Protein AF-A0A433ULB0-F1 (afdb_monomer_lite)

pLDDT: mean 79.52, std 13.43, range [26.25, 95.75]

Radius of gyration: 86.9 Å; chains: 1; bounding box: 151×150×235 Å

Secondary structure (DSSP, 8-state):
-----TTTTTEEEE-HHHHHHHHHHT-SS-EEEEEETTT--EESS--SS--SS-EEEEEE---TT-PPPPEEEEEEEEETTTTEEEEEEEEEEEE----TT-HHHHHHHHH--SS-HHHHHHHHHHHHHHHHHTT-HHHHHHTHHHHHHHHHHHHHHHIIIIIS-EEEEEEEE---GGGTTSS--SSS--SEEEEEEEEEEEEETTTTEEEEEEEEEEEEE-GGGHHHHHHHH--TTS-HHHHHHHHHHHHHHHHHTT-HHHHHHTHHHHHHHHHHHHHHHHHHHH-EEEEEEEEESPPPPPEEEEEEEEEEEETTEEEEEEEEEEEEEEES-HHHHHHTTTTS-HHHHHHHHHHHHHHHHHHH--HHHHHHSIIIIIHHHHHHHHHHHHGGGTEEEEEEEEE-HHHHHSPPPPSSEEEEEEEEE--BT-SSPEEEEEEEEEEES-HHHHHHTT---HHHHHHHHHHHHHHHHHHTSBHHHHHH--HHHHHHHHHHHHHHHHHTTEEEEEEEEEEE-GGGGGGS-EEEEEEEEEEE-SSTT-EEEEEEEEEEEES--GGGGGGTTS-HHHHHHHHHHHHHHHHHHHHTTS-HHHHHH-SS--SSSSSPPHHHHHHHHHHHHHHHHT-EEEEEEEEEEPP-HHHHHHHHHHH-EEEEEEEE--TT--PPEEEEEEEEEEEEPTT-HHHHHHHHHHHHHHHHHHHHHHHHHHHHHHHHHHTS-TTTTHHHHHHHHHHHHHHHHHHSSHHHHHHHHHHHHHHHHTTS-TTTSS-S-HHHHHHHHHHHHHHHHHHHHHHH-EEEEEEEEEEPPPHHHHHHHHHHHHHHHHHHHHHHHHHHHHHHHHHHHHHHHHHHHHHHHHHHHHHHHHHHHHHT-TT--HHHHHHHHHHHHHHHHHHHS---HHHHTTSSS--------SSHHHHHHHTTPPPPGGGS--

Foldseek 3Di:
DPPPPQCCQAKDWDDPVVLVVCVVPVDPFWDKWKAFLPPLATDPDDDPDDDDDGIIIMTGTQDQVDKGDWDKAWAWQADPVVGDIWIKIKTKIKHAHNDPVPLVSLQSSQQRDPPGSVVSLSVQLNVQLCVLCVVPSVVCVVVVVVCVVVSQVSSQVCCCPRNNMGMDIDMDIDPDPVVPVDDDDPDDDDLKDWDWFLWAWQADPVVRWIFIKTKTKIKHADPVLVVLLCVQQDDPDDDSVVSLSVVLNVLLCVVCPPVSVVCLVPVVPCVVVSQVSSQVCCCVRRRMGMDMDMDTPDDDDKAWDDWDWDWADAQADPDTFIKTKTWIKDQQDRSLLNRCPVPCDNVNLVVVLNVQLRVCRNNPNDPLCVLPVVQHPSQVVSQVSVQVVCVSSRIHIPHMDMDTPVSVVQPFPDQKDWEWDWAFEDAPLADGTWIKIKIWIKGFQARVLLVVVVVDPPHVLVHVQLNVQLHVLRHHHHPQVCLQDCVVVQVSSVVSVQVVQVNNRMGTPDMDIDIPAQCNCQQPKDKQWDAQDWEAALDRPDIWTKIKIWIWHANGAVLVSVVSNDGPVVVSVVLNVQLNVQLNVLRSHDDPCLVPVPQCHDPDPVDDHVQVVSFVSSQVSCCVRGVIDTPDMGMDTDDDPLNVLQVLQQPDKDKAKAFAAAPVGDDTKIKIWIKGFPGFAPPLVVLQVVVVVVLCVVCVVLVVVLVVLVVVLVVVVVVPCCPVCVVVNVVSVVVNVVSCCVSSCSVVLRVQLRCQLRVLRNHDHPVLSADDDPVSVVVSVVVSQVSSQVSCCVNNSTGMDMDDIDMDHDPVRVVVVVVVVVVVVVVVVVVVVVVVVVVVVVVVVVVVLVVVLVVLVVVLVVLVVVLVVQVPDPPHDPVVNVVSVVVNVVSVVCNVDSPPVVVPVVPPPDDPDDDDDDPNVVNCVSSVHDDDPPPPPD

Structure (mmCIF, N/CA/C/O backbone):
data_AF-A0A433ULB0-F1
#
_entry.id   AF-A0A433ULB0-F1
#
loop_
_atom_site.group_PDB
_atom_site.id
_atom_site.type_symbol
_atom_site.label_atom_id
_atom_site.label_alt_id
_atom_site.label_comp_id
_atom_site.label_asym_id
_atom_site.label_entity_id
_atom_site.label_seq_id
_atom_site.pdbx_PDB_ins_code
_atom_site.Cartn_x
_atom_site.Cartn_y
_atom_site.Cartn_z
_atom_site.occupancy
_atom_site.B_iso_or_equiv
_atom_site.auth_seq_id
_atom_site.auth_comp_id
_atom_site.auth_asym_id
_atom_site.auth_atom_id
_atom_site.pdbx_PDB_model_num
ATOM 1 N N . MET A 1 1 ? 82.563 38.859 -70.809 1.00 31.55 1 MET A N 1
ATOM 2 C CA . MET A 1 1 ? 83.277 37.624 -71.188 1.00 31.55 1 MET A CA 1
ATOM 3 C C . MET A 1 1 ? 83.663 37.774 -72.640 1.00 31.55 1 MET A C 1
ATOM 5 O O . MET A 1 1 ? 82.781 38.014 -73.454 1.00 31.55 1 MET A O 1
ATOM 9 N N . SER A 1 2 ? 84.963 37.789 -72.922 1.00 32.31 2 SER A N 1
ATOM 10 C CA . SER A 1 2 ? 85.508 37.815 -74.280 1.00 32.31 2 SER A CA 1
ATOM 11 C C . SER A 1 2 ? 84.821 36.727 -75.097 1.00 32.31 2 SER A C 1
ATOM 13 O O . SER A 1 2 ? 84.863 35.569 -74.693 1.00 32.31 2 SER A O 1
ATOM 15 N N . GLN A 1 3 ? 84.136 37.103 -76.182 1.00 43.03 3 GLN A N 1
ATOM 16 C CA . GLN A 1 3 ? 83.657 36.136 -77.165 1.00 43.03 3 GLN A CA 1
ATOM 17 C C . GLN A 1 3 ? 84.892 35.388 -77.664 1.00 43.03 3 GLN A C 1
ATOM 19 O O . GLN A 1 3 ? 85.691 35.945 -78.412 1.00 43.03 3 GLN A O 1
ATOM 24 N N . GLU A 1 4 ? 85.099 34.169 -77.169 1.00 51.91 4 GLU A N 1
ATOM 25 C CA . GLU A 1 4 ? 86.073 33.253 -77.742 1.00 51.91 4 GLU A CA 1
ATOM 26 C C . GLU A 1 4 ? 85.688 33.086 -79.212 1.00 51.91 4 GLU A C 1
ATOM 28 O O . GLU A 1 4 ? 84.599 32.613 -79.550 1.00 51.91 4 GLU A O 1
ATOM 33 N N . ASN A 1 5 ? 86.544 33.611 -80.089 1.00 69.38 5 ASN A N 1
ATOM 34 C CA . ASN A 1 5 ? 86.376 33.534 -81.531 1.00 69.38 5 ASN A CA 1
ATOM 35 C C . ASN A 1 5 ? 86.456 32.060 -81.915 1.00 69.38 5 ASN A C 1
ATOM 37 O O . ASN A 1 5 ? 87.540 31.502 -82.027 1.00 69.38 5 ASN A O 1
ATOM 41 N N . PHE A 1 6 ? 85.308 31.404 -82.057 1.00 82.00 6 PHE A N 1
ATOM 42 C CA . PHE A 1 6 ? 85.270 29.950 -82.190 1.00 82.00 6 PHE A CA 1
ATOM 43 C C . PHE A 1 6 ? 86.045 29.454 -83.425 1.00 82.00 6 PHE A C 1
ATOM 45 O O . PHE A 1 6 ? 86.633 28.381 -83.387 1.00 82.00 6 PHE A O 1
ATOM 52 N N . LEU A 1 7 ? 86.100 30.248 -84.505 1.00 84.06 7 LEU A N 1
ATOM 53 C CA . LEU A 1 7 ? 86.873 29.920 -85.707 1.00 84.06 7 LEU A CA 1
ATOM 54 C C . LEU A 1 7 ? 88.348 30.302 -85.612 1.00 84.06 7 LEU A C 1
ATOM 56 O O . LEU A 1 7 ? 89.054 30.093 -86.589 1.00 84.06 7 LEU A O 1
ATOM 60 N N . TYR A 1 8 ? 88.836 30.841 -84.495 1.00 84.25 8 TYR A N 1
ATOM 61 C CA . TYR A 1 8 ? 90.180 31.418 -84.402 1.00 84.25 8 TYR A CA 1
ATOM 62 C C . TYR A 1 8 ? 91.298 30.460 -84.841 1.00 84.25 8 TYR A C 1
ATOM 64 O O . TYR A 1 8 ? 92.247 30.886 -85.503 1.00 84.25 8 TYR A O 1
ATOM 72 N N . ASP A 1 9 ? 91.160 29.170 -84.532 1.00 83.50 9 ASP A N 1
ATOM 73 C CA . ASP A 1 9 ? 92.136 28.142 -84.909 1.00 83.50 9 ASP A CA 1
ATOM 74 C C . ASP A 1 9 ? 92.021 27.703 -86.379 1.00 83.50 9 ASP A C 1
ATOM 76 O O . ASP A 1 9 ? 92.956 27.130 -86.935 1.00 83.50 9 ASP A O 1
ATOM 80 N N . VAL A 1 10 ? 90.905 28.021 -87.042 1.00 85.69 10 VAL A N 1
ATOM 81 C CA . VAL A 1 10 ? 90.624 27.691 -88.449 1.00 85.69 10 VAL A CA 1
ATOM 82 C C . VAL A 1 10 ? 90.902 28.881 -89.363 1.00 85.69 10 VAL A C 1
ATOM 84 O O . VAL A 1 10 ? 91.588 28.738 -90.371 1.00 85.69 10 VAL A O 1
ATOM 87 N N . ILE A 1 11 ? 90.390 30.063 -89.024 1.00 89.62 11 ILE A N 1
ATOM 88 C CA . ILE A 1 11 ? 90.646 31.330 -89.700 1.00 89.62 11 ILE A CA 1
ATOM 89 C C . ILE A 1 11 ? 90.684 32.456 -88.671 1.00 89.62 11 ILE A C 1
ATOM 91 O O . ILE A 1 11 ? 89.729 32.694 -87.935 1.00 89.62 11 ILE A O 1
ATOM 95 N N . ARG A 1 12 ? 91.767 33.228 -88.683 1.00 87.62 12 ARG A N 1
ATOM 96 C CA . ARG A 1 12 ? 91.866 34.442 -87.872 1.00 87.62 12 ARG A CA 1
ATOM 97 C C . ARG A 1 12 ? 92.405 35.603 -88.673 1.00 87.62 12 ARG A C 1
ATOM 99 O O . ARG A 1 12 ? 93.320 35.462 -89.485 1.00 87.62 12 ARG A O 1
ATOM 106 N N . LYS A 1 13 ? 91.825 36.768 -88.422 1.00 87.81 13 LYS A N 1
ATOM 107 C CA . LYS A 1 13 ? 92.306 38.040 -88.948 1.00 87.81 13 LYS A CA 1
ATOM 108 C C . LYS A 1 13 ? 93.541 38.459 -88.159 1.00 87.81 13 LYS A C 1
ATOM 110 O O . LYS A 1 13 ? 93.509 38.437 -86.933 1.00 87.81 13 LYS A O 1
ATOM 115 N N . VAL A 1 14 ? 94.602 38.844 -88.854 1.00 87.06 14 VAL A N 1
ATOM 116 C CA . VAL A 1 14 ? 95.868 39.255 -88.239 1.00 87.06 14 VAL A CA 1
ATOM 117 C C . VAL A 1 14 ? 96.330 40.603 -88.759 1.00 87.06 14 VAL A C 1
ATOM 119 O O . VAL A 1 14 ? 95.909 41.070 -89.822 1.00 87.06 14 VAL A O 1
ATOM 122 N N . GLU A 1 15 ? 97.220 41.243 -88.009 1.00 87.00 15 GLU A N 1
ATOM 123 C CA . GLU A 1 15 ? 97.884 42.449 -88.482 1.00 87.00 15 GLU A CA 1
ATOM 124 C C . GLU A 1 15 ? 98.910 42.122 -89.575 1.00 87.00 15 GLU A C 1
ATOM 126 O O . GLU A 1 15 ? 99.481 41.029 -89.633 1.00 87.00 15 GLU A O 1
ATOM 131 N N . ARG A 1 16 ? 99.199 43.104 -90.440 1.00 83.62 16 ARG A N 1
ATOM 132 C CA . ARG A 1 16 ? 100.168 42.954 -91.540 1.00 83.62 16 ARG A CA 1
ATOM 133 C C . ARG A 1 16 ? 101.535 42.464 -91.047 1.00 83.62 16 ARG A C 1
ATOM 135 O O . ARG A 1 16 ? 102.182 41.691 -91.746 1.00 83.62 16 ARG A O 1
ATOM 142 N N . ALA A 1 17 ? 101.974 42.903 -89.864 1.00 82.19 17 ALA A N 1
ATOM 143 C CA . ALA A 1 17 ? 103.251 42.495 -89.282 1.00 82.19 17 ALA A CA 1
ATOM 144 C C . ALA A 1 17 ? 103.308 40.980 -89.006 1.00 82.19 17 ALA A C 1
ATOM 146 O O . ALA A 1 17 ? 104.273 40.326 -89.405 1.00 82.19 17 ALA A O 1
ATOM 147 N N . GLU A 1 18 ? 102.252 40.407 -88.416 1.00 84.62 18 GLU A N 1
ATOM 148 C CA . GLU A 1 18 ? 102.146 38.961 -88.162 1.00 84.62 18 GLU A CA 1
ATOM 149 C C . GLU A 1 18 ? 102.037 38.173 -89.477 1.00 84.62 18 GLU A C 1
ATOM 151 O O . GLU A 1 18 ? 102.710 37.156 -89.656 1.00 84.62 18 GLU A O 1
ATOM 156 N N . ALA A 1 19 ? 101.263 38.681 -90.441 1.00 83.31 19 ALA A N 1
ATOM 157 C CA . ALA A 1 19 ? 101.131 38.081 -91.767 1.00 83.31 19 ALA A CA 1
ATOM 158 C C . ALA A 1 19 ? 102.479 37.996 -92.511 1.00 83.31 19 ALA A C 1
ATOM 160 O O . ALA A 1 19 ? 102.813 36.962 -93.090 1.00 83.31 19 ALA A O 1
ATOM 161 N N . VAL A 1 20 ? 103.286 39.063 -92.466 1.00 81.50 20 VAL A N 1
ATOM 162 C CA . VAL A 1 20 ? 104.624 39.098 -93.082 1.00 81.50 20 VAL A CA 1
ATOM 163 C C . VAL A 1 20 ? 105.597 38.164 -92.359 1.00 81.50 20 VAL A C 1
ATOM 165 O O . VAL A 1 20 ? 106.386 37.488 -93.021 1.00 81.50 20 VAL A O 1
ATOM 168 N N . ALA A 1 21 ? 105.541 38.095 -91.024 1.00 80.19 21 ALA A N 1
ATOM 169 C CA . ALA A 1 21 ? 106.381 37.191 -90.240 1.00 80.19 21 ALA A CA 1
ATOM 170 C C . ALA A 1 21 ? 106.087 35.716 -90.565 1.00 80.19 21 ALA A C 1
ATOM 172 O O . ALA A 1 21 ? 107.013 34.943 -90.816 1.00 80.19 21 ALA A O 1
ATOM 173 N N . ARG A 1 22 ? 104.805 35.332 -90.654 1.00 80.44 22 ARG A N 1
ATOM 174 C CA . ARG A 1 22 ? 104.422 33.966 -91.041 1.00 80.44 22 ARG A CA 1
ATOM 175 C C . ARG A 1 22 ? 104.774 33.623 -92.486 1.00 80.44 22 ARG A C 1
ATOM 177 O O . ARG A 1 22 ? 105.243 32.516 -92.729 1.00 80.44 22 ARG A O 1
ATOM 184 N N . ALA A 1 23 ? 104.599 34.554 -93.425 1.00 77.25 23 ALA A N 1
ATOM 185 C CA . ALA A 1 23 ? 104.906 34.315 -94.837 1.00 77.25 23 ALA A CA 1
ATOM 186 C C . ALA A 1 23 ? 106.409 34.095 -95.109 1.00 77.25 23 ALA A C 1
ATOM 188 O O . ALA A 1 23 ? 106.756 33.411 -96.066 1.00 77.25 23 ALA A O 1
ATOM 189 N N . LYS A 1 24 ? 107.308 34.649 -94.280 1.00 75.25 24 LYS A N 1
ATOM 190 C CA . LYS A 1 24 ? 108.765 34.448 -94.412 1.00 75.25 24 LYS A CA 1
ATOM 191 C C . LYS A 1 24 ? 109.255 33.104 -93.869 1.00 75.25 24 LYS A C 1
ATOM 193 O O . LYS A 1 24 ? 110.226 32.568 -94.388 1.00 75.25 24 LYS A O 1
ATOM 198 N N . ASN A 1 25 ? 108.599 32.577 -92.838 1.00 68.56 25 ASN A N 1
ATOM 199 C CA . ASN A 1 25 ? 109.085 31.427 -92.074 1.00 68.56 25 ASN A CA 1
ATOM 200 C C . ASN A 1 25 ? 108.531 30.070 -92.552 1.00 68.56 25 ASN A C 1
ATOM 202 O O . ASN A 1 25 ? 108.875 29.057 -91.953 1.00 68.56 25 ASN A O 1
ATOM 206 N N . ASN A 1 26 ? 107.701 30.035 -93.608 1.00 62.22 26 ASN A N 1
ATOM 207 C CA . ASN A 1 26 ? 107.136 28.807 -94.201 1.00 62.22 26 ASN A CA 1
ATOM 208 C C . ASN A 1 26 ? 106.636 27.793 -93.149 1.00 62.22 26 ASN A C 1
ATOM 210 O O . ASN A 1 26 ? 106.987 26.614 -93.171 1.00 62.22 26 ASN A O 1
ATOM 214 N N . TYR A 1 27 ? 105.819 28.262 -92.201 1.00 65.56 27 TYR A N 1
ATOM 215 C CA . TYR A 1 27 ? 105.213 27.384 -91.201 1.00 65.56 27 TYR A CA 1
ATOM 216 C C . TYR A 1 27 ? 104.316 26.338 -91.878 1.00 65.56 27 TYR A C 1
ATOM 218 O O . TYR A 1 27 ? 103.505 26.675 -92.738 1.00 65.56 27 TYR A O 1
ATOM 226 N N . SER A 1 28 ? 104.447 25.073 -91.469 1.00 60.88 28 SER A N 1
ATOM 227 C CA . SER A 1 28 ? 103.665 23.950 -92.007 1.00 60.88 28 SER A CA 1
ATOM 228 C C . SER A 1 28 ? 102.175 24.018 -91.649 1.00 60.88 28 SER A C 1
ATOM 230 O O . SER A 1 28 ? 101.358 23.432 -92.355 1.00 60.88 28 SER A O 1
ATOM 232 N N . THR A 1 29 ? 101.823 24.761 -90.596 1.00 67.62 29 THR A N 1
ATOM 233 C CA . THR A 1 29 ? 100.467 24.889 -90.047 1.00 67.62 29 THR A CA 1
ATOM 234 C C . THR A 1 29 ? 99.900 26.294 -90.307 1.00 67.62 29 THR A C 1
ATOM 236 O O . THR A 1 29 ? 100.063 27.228 -89.511 1.00 67.62 29 THR A O 1
ATOM 239 N N . GLY A 1 30 ? 99.228 26.446 -91.446 1.00 79.38 30 GLY A N 1
ATOM 240 C CA . GLY A 1 30 ? 98.409 27.601 -91.815 1.00 79.38 30 GLY A CA 1
ATOM 241 C C . GLY A 1 30 ? 99.005 28.539 -92.873 1.00 79.38 30 GLY A C 1
ATOM 242 O O . GLY A 1 30 ? 100.148 28.986 -92.772 1.00 79.38 30 GLY A O 1
ATOM 243 N N . LYS A 1 31 ? 98.185 28.888 -93.872 1.00 86.50 31 LYS A N 1
ATOM 244 C CA . LYS A 1 31 ? 98.513 29.754 -95.014 1.00 86.50 31 LYS A CA 1
ATOM 245 C C . LYS A 1 31 ? 98.066 31.192 -94.749 1.00 86.50 31 LYS A C 1
ATOM 247 O O . LYS A 1 31 ? 96.950 31.440 -94.294 1.00 86.50 31 LYS A O 1
ATOM 252 N N . VAL A 1 32 ? 98.937 32.151 -95.061 1.00 87.25 32 VAL A N 1
ATOM 253 C CA . VAL A 1 32 ? 98.585 33.576 -95.044 1.00 87.25 32 VAL A CA 1
ATOM 254 C C . VAL A 1 32 ? 97.833 33.907 -96.327 1.00 87.25 32 VAL A C 1
ATOM 256 O O . VAL A 1 32 ? 98.364 33.718 -97.421 1.00 87.25 32 VAL A O 1
ATOM 259 N N . VAL A 1 33 ? 96.613 34.419 -96.193 1.00 88.25 33 VAL A N 1
ATOM 260 C CA . VAL A 1 33 ? 95.767 34.840 -97.309 1.00 88.25 33 VAL A CA 1
ATOM 261 C C . VAL A 1 33 ? 95.489 36.332 -97.195 1.00 88.25 33 VAL A C 1
ATOM 263 O O . VAL A 1 33 ? 95.057 36.823 -96.153 1.00 88.25 33 VAL A O 1
ATOM 266 N N . VAL A 1 34 ? 95.748 37.063 -98.276 1.00 88.44 34 VAL A N 1
ATOM 267 C CA . VAL A 1 34 ? 95.472 38.498 -98.371 1.00 88.44 34 VAL A CA 1
ATOM 268 C C . VAL A 1 34 ? 94.184 38.679 -99.156 1.00 88.44 34 VAL A C 1
ATOM 270 O O . VAL A 1 34 ? 94.093 38.191 -100.279 1.00 88.44 34 VAL A O 1
ATOM 273 N N . VAL A 1 35 ? 93.210 39.378 -98.581 1.00 88.06 35 VAL A N 1
ATOM 274 C CA . VAL A 1 35 ? 91.920 39.669 -99.217 1.00 88.06 35 VAL A CA 1
ATOM 275 C C . VAL A 1 35 ? 91.768 41.178 -99.374 1.00 88.06 35 VAL A C 1
ATOM 277 O O . VAL A 1 35 ? 91.986 41.938 -98.427 1.00 88.06 35 VAL A O 1
ATOM 280 N N . ASP A 1 36 ? 91.393 41.624 -100.569 1.00 84.19 36 ASP A N 1
ATOM 281 C CA . ASP A 1 36 ? 90.994 43.011 -100.807 1.00 84.19 36 ASP A CA 1
ATOM 282 C C . ASP A 1 36 ? 89.579 43.238 -100.258 1.00 84.19 36 ASP A C 1
ATOM 284 O O . ASP A 1 36 ? 88.628 42.583 -100.680 1.00 84.19 36 ASP A O 1
ATOM 288 N N . LYS A 1 37 ? 89.423 44.177 -99.314 1.00 82.06 37 LYS A N 1
ATOM 289 C CA . LYS A 1 37 ? 88.143 44.407 -98.623 1.00 82.06 37 LYS A CA 1
ATOM 290 C C . LYS A 1 37 ? 87.000 44.771 -99.563 1.00 82.06 37 LYS A C 1
ATOM 292 O O . LYS A 1 37 ? 85.856 44.444 -99.263 1.00 82.06 37 LYS A O 1
ATOM 297 N N . ARG A 1 38 ? 87.298 45.489 -100.651 1.00 79.75 38 ARG A N 1
ATOM 298 C CA . ARG A 1 38 ? 86.295 46.053 -101.560 1.00 79.75 38 ARG A CA 1
ATOM 299 C C . ARG A 1 38 ? 85.830 45.022 -102.579 1.00 79.75 38 ARG A C 1
ATOM 301 O O . ARG A 1 38 ? 84.656 45.001 -102.926 1.00 79.75 38 ARG A O 1
ATOM 308 N N . THR A 1 39 ? 86.756 44.217 -103.089 1.00 79.94 39 THR A N 1
ATOM 309 C CA . THR A 1 39 ? 86.462 43.236 -104.146 1.00 79.94 39 THR A CA 1
ATOM 310 C C . THR A 1 39 ? 86.199 41.833 -103.603 1.00 79.94 39 THR A C 1
ATOM 312 O O . THR A 1 39 ? 85.556 41.038 -104.280 1.00 79.94 39 THR A O 1
ATOM 315 N N . GLY A 1 40 ? 86.678 41.519 -102.396 1.00 79.12 40 GLY A N 1
ATOM 316 C CA . GLY A 1 40 ? 86.658 40.169 -101.833 1.00 79.12 40 GLY A CA 1
ATOM 317 C C . GLY A 1 40 ? 87.618 39.199 -102.534 1.00 79.12 40 GLY A C 1
ATOM 318 O O . GLY A 1 40 ? 87.605 38.010 -102.231 1.00 79.12 40 GLY A O 1
ATOM 319 N N . GLU A 1 41 ? 88.442 39.672 -103.473 1.00 84.38 41 GLU A N 1
ATOM 320 C CA . GLU A 1 41 ? 89.391 38.834 -104.208 1.00 84.38 41 GLU A CA 1
ATOM 321 C C . GLU A 1 41 ? 90.684 38.607 -103.413 1.00 84.38 41 GLU A C 1
ATOM 323 O O . GLU A 1 41 ? 91.161 39.487 -102.685 1.00 84.38 41 GLU A O 1
ATOM 328 N N . THR A 1 42 ? 91.258 37.409 -103.557 1.00 85.94 42 THR A N 1
ATOM 329 C CA . THR A 1 42 ? 92.506 37.015 -102.896 1.00 85.94 42 THR A CA 1
ATOM 330 C C . THR A 1 42 ? 93.727 37.451 -103.705 1.00 85.94 42 THR A C 1
ATOM 332 O O . THR A 1 42 ? 93.730 37.421 -104.935 1.00 85.94 42 THR A O 1
ATOM 335 N N . GLN A 1 43 ? 94.801 37.851 -103.021 1.00 80.69 43 GLN A N 1
ATOM 336 C CA . GLN A 1 43 ? 96.078 38.203 -103.647 1.00 80.69 43 GLN A CA 1
ATOM 337 C C . GLN A 1 43 ? 97.157 37.171 -103.308 1.00 80.69 43 GLN A C 1
ATOM 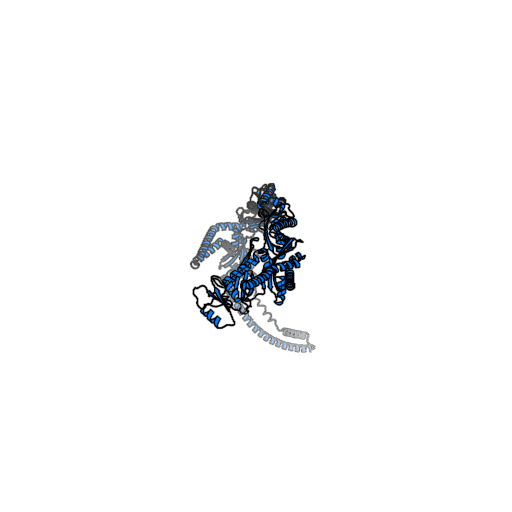339 O O . GLN A 1 43 ? 97.342 36.800 -102.150 1.00 80.69 43 GLN A O 1
ATOM 344 N N . ALA A 1 44 ? 97.920 36.748 -104.320 1.00 71.38 44 ALA A N 1
ATOM 345 C CA . ALA A 1 44 ? 98.924 35.689 -104.188 1.00 71.38 44 ALA A CA 1
ATOM 346 C C . ALA A 1 44 ? 100.185 36.095 -103.394 1.00 71.38 44 ALA A C 1
ATOM 348 O O . ALA A 1 44 ? 100.964 35.230 -102.999 1.00 71.38 44 ALA A O 1
ATOM 349 N N . LYS A 1 45 ? 100.435 37.398 -103.188 1.00 74.50 45 LYS A N 1
ATOM 350 C CA . LYS A 1 45 ? 101.616 37.916 -102.472 1.00 74.50 45 LYS A CA 1
ATOM 351 C C . LYS A 1 45 ? 101.256 39.138 -101.627 1.00 74.50 45 LYS A C 1
ATOM 353 O O . LYS A 1 45 ? 100.447 39.959 -102.043 1.00 74.50 45 LYS A O 1
ATOM 358 N N . ILE A 1 46 ? 101.908 39.283 -100.470 1.00 78.56 46 ILE A N 1
ATOM 359 C CA . ILE A 1 46 ? 101.787 40.471 -99.611 1.00 78.56 46 ILE A CA 1
ATOM 360 C C . ILE A 1 46 ? 102.507 41.655 -100.292 1.00 78.56 46 ILE A C 1
ATOM 362 O O . ILE A 1 46 ? 103.711 41.546 -100.539 1.00 78.56 46 ILE A O 1
ATOM 366 N N . PRO A 1 47 ? 101.839 42.790 -100.575 1.00 73.25 47 PRO A N 1
ATOM 367 C CA . PRO A 1 47 ? 102.475 43.938 -101.228 1.00 73.25 47 PRO A CA 1
ATOM 368 C C . PRO A 1 47 ? 103.570 44.580 -100.361 1.00 73.25 47 PRO A C 1
ATOM 370 O O . PRO A 1 47 ? 103.382 44.795 -99.158 1.00 73.25 47 PRO A O 1
ATOM 373 N N . THR A 1 48 ? 104.707 44.939 -100.968 1.00 66.62 48 THR A N 1
ATOM 374 C CA . THR A 1 48 ? 105.880 45.510 -100.274 1.00 66.62 48 THR A CA 1
ATOM 375 C C . THR A 1 48 ? 105.630 46.937 -99.764 1.00 66.62 48 THR A C 1
ATOM 377 O O . THR A 1 48 ? 106.143 47.315 -98.713 1.00 66.62 48 THR A O 1
ATOM 380 N N . ILE A 1 49 ? 104.771 47.715 -100.434 1.00 59.97 49 ILE A N 1
ATOM 381 C CA . ILE A 1 49 ? 104.446 49.111 -100.097 1.00 59.97 49 ILE A CA 1
ATOM 382 C C . ILE A 1 49 ? 102.917 49.259 -100.099 1.00 59.97 49 ILE A C 1
ATOM 384 O O . ILE A 1 49 ? 102.267 48.953 -101.093 1.00 59.97 49 ILE A O 1
ATOM 388 N N . SER A 1 50 ? 102.332 49.679 -98.972 1.00 53.16 50 SER A N 1
ATOM 389 C CA . SER A 1 50 ? 100.875 49.723 -98.772 1.00 53.16 50 SER A CA 1
ATOM 390 C C . SER A 1 50 ? 100.355 51.161 -98.886 1.00 53.16 50 SER A C 1
ATOM 392 O O . SER A 1 50 ? 100.141 51.816 -97.871 1.00 53.16 50 SER A O 1
ATOM 394 N N . PHE A 1 51 ? 100.152 51.662 -100.107 1.00 51.72 51 PHE A N 1
ATOM 395 C CA . PHE A 1 51 ? 99.441 52.926 -100.347 1.00 51.72 51 PHE A CA 1
ATOM 396 C C . PHE A 1 51 ? 97.931 52.643 -100.479 1.00 51.72 51 PHE A C 1
ATOM 398 O O . PHE A 1 51 ? 97.487 52.172 -101.519 1.00 51.72 51 PHE A O 1
ATOM 405 N N . GLY A 1 52 ? 97.147 52.899 -99.419 1.00 55.22 52 GLY A N 1
ATOM 406 C CA . GLY A 1 52 ? 95.670 52.879 -99.470 1.00 55.22 52 GLY A CA 1
ATOM 407 C C . GLY A 1 52 ? 94.944 51.683 -98.820 1.00 55.22 52 GLY A C 1
ATOM 408 O O . GLY A 1 52 ? 94.212 50.967 -99.488 1.00 55.22 52 GLY A O 1
ATOM 409 N N . GLY A 1 53 ? 95.122 51.484 -97.508 1.00 60.91 53 GLY A N 1
ATOM 410 C CA . GLY A 1 53 ? 94.093 51.116 -96.503 1.00 60.91 53 GLY A CA 1
ATOM 411 C C . GLY A 1 53 ? 93.139 49.903 -96.604 1.00 60.91 53 GLY A C 1
ATOM 412 O O . GLY A 1 53 ? 92.525 49.595 -95.585 1.00 60.91 53 GLY A O 1
ATOM 413 N N . ASN A 1 54 ? 92.981 49.192 -97.726 1.00 77.12 54 ASN A N 1
ATOM 414 C CA . ASN A 1 54 ? 91.846 48.260 -97.910 1.00 77.12 54 ASN A CA 1
ATOM 415 C C . ASN A 1 54 ? 92.213 46.773 -98.064 1.00 77.12 54 ASN A C 1
ATOM 417 O O . ASN A 1 54 ? 91.492 46.025 -98.717 1.00 77.12 54 ASN A O 1
ATOM 421 N N . LEU A 1 55 ? 93.293 46.312 -97.429 1.00 84.38 55 LEU A N 1
ATOM 422 C CA . LEU A 1 55 ? 93.644 44.885 -97.374 1.00 84.38 55 LEU A CA 1
ATOM 423 C C . LEU A 1 55 ? 93.366 44.298 -95.988 1.00 84.38 55 LEU A C 1
ATOM 425 O O . LEU A 1 55 ? 93.612 44.948 -94.969 1.00 84.38 55 LEU A O 1
ATOM 429 N N . VAL A 1 56 ? 92.882 43.057 -95.949 1.00 87.50 56 VAL A N 1
ATOM 430 C CA . VAL A 1 56 ? 92.796 42.241 -94.732 1.00 87.50 56 VAL A CA 1
ATOM 431 C C . VAL A 1 56 ? 93.681 41.023 -94.890 1.00 87.50 56 VAL A C 1
ATOM 433 O O . VAL A 1 56 ? 93.717 40.392 -95.943 1.00 87.50 56 VAL A O 1
ATOM 436 N N . TYR A 1 57 ? 94.391 40.702 -93.818 1.00 88.44 57 TYR A N 1
ATOM 437 C CA . TYR A 1 57 ? 95.269 39.552 -93.751 1.00 88.44 57 TYR A CA 1
ATOM 438 C C . TYR A 1 57 ? 94.611 38.503 -92.868 1.00 88.44 57 TYR A C 1
ATOM 440 O O . TYR A 1 57 ? 94.259 38.781 -91.720 1.00 88.44 57 TYR A O 1
ATOM 448 N N . TYR A 1 58 ? 94.447 37.309 -93.414 1.00 90.69 58 TYR A N 1
ATOM 449 C CA . TYR A 1 58 ? 93.964 36.148 -92.693 1.00 90.69 58 TYR A CA 1
ATOM 450 C C . TYR A 1 58 ? 95.064 35.104 -92.610 1.00 90.69 58 TYR A C 1
ATOM 452 O O . TYR A 1 58 ? 95.866 34.936 -93.527 1.00 90.69 58 TYR A O 1
ATOM 460 N N . ILE A 1 59 ? 95.080 34.385 -91.501 1.00 88.12 59 ILE A N 1
ATOM 461 C CA . ILE A 1 59 ? 95.781 33.117 -91.380 1.00 88.12 59 ILE A CA 1
ATOM 462 C C . ILE A 1 59 ? 94.703 32.052 -91.371 1.00 88.12 59 ILE A C 1
ATOM 464 O O . ILE A 1 59 ? 93.835 32.081 -90.499 1.00 88.12 59 ILE A O 1
ATOM 468 N N . VAL A 1 60 ? 94.764 31.139 -92.334 1.00 89.12 60 VAL A N 1
ATOM 469 C CA . VAL A 1 60 ? 93.834 30.015 -92.437 1.00 89.12 60 VAL A CA 1
ATOM 470 C C . VAL A 1 60 ? 94.604 28.733 -92.181 1.00 89.12 60 VAL A C 1
ATOM 472 O O . VAL A 1 60 ? 95.622 28.495 -92.831 1.00 89.12 60 VAL A O 1
ATOM 475 N N . SER A 1 61 ? 94.157 27.932 -91.219 1.00 85.88 61 SER A N 1
ATOM 476 C CA . SER A 1 61 ? 94.742 26.621 -90.958 1.00 85.88 61 SER A CA 1
ATOM 477 C C . SER A 1 61 ? 94.534 25.702 -92.159 1.00 85.88 61 SER A C 1
ATOM 479 O O . SER A 1 61 ? 93.478 25.697 -92.781 1.00 85.88 61 SER A O 1
ATOM 481 N N . ASN A 1 62 ? 95.564 24.938 -92.491 1.00 80.25 62 ASN A N 1
ATOM 482 C CA . ASN A 1 62 ? 95.544 23.905 -93.523 1.00 80.25 62 ASN A CA 1
ATOM 483 C C . ASN A 1 62 ? 95.535 22.492 -92.902 1.00 80.25 62 ASN A C 1
ATOM 485 O O . ASN A 1 62 ? 95.630 21.493 -93.615 1.00 80.25 62 ASN A O 1
ATOM 489 N N . ASP A 1 63 ? 95.441 22.400 -91.573 1.00 80.56 63 ASP A N 1
ATOM 490 C CA . ASP A 1 63 ? 95.418 21.140 -90.845 1.00 80.56 63 ASP A CA 1
ATOM 491 C C . ASP A 1 63 ? 93.976 20.648 -90.665 1.00 80.56 63 ASP A C 1
ATOM 493 O O . ASP A 1 63 ? 93.187 21.216 -89.909 1.00 80.56 63 ASP A O 1
ATOM 497 N N . SER A 1 64 ? 93.653 19.543 -91.340 1.00 74.50 64 SER A N 1
ATOM 498 C CA . SER A 1 64 ? 92.339 18.892 -91.277 1.00 74.50 64 SER A CA 1
ATOM 499 C C . SER A 1 64 ? 91.950 18.369 -89.886 1.00 74.50 64 SER A C 1
ATOM 501 O O . SER A 1 64 ? 90.771 18.102 -89.652 1.00 74.50 64 SER A O 1
ATOM 503 N N . SER A 1 65 ? 92.919 18.206 -88.975 1.00 75.75 65 SER A N 1
ATOM 504 C CA . SER A 1 65 ? 92.680 17.779 -87.592 1.00 75.75 65 SER A CA 1
ATOM 505 C C . SER A 1 65 ? 92.284 18.934 -86.669 1.00 75.75 65 SER A C 1
ATOM 507 O O . SER A 1 65 ? 91.696 18.695 -85.612 1.00 75.75 65 SER A O 1
ATOM 509 N N . ILE A 1 66 ? 92.536 20.181 -87.086 1.00 79.50 66 ILE A N 1
ATOM 510 C CA . ILE A 1 66 ? 92.151 21.379 -86.343 1.00 79.50 66 ILE A CA 1
ATOM 511 C C . ILE A 1 66 ? 90.701 21.712 -86.682 1.00 79.50 66 ILE A C 1
ATOM 513 O O . ILE A 1 66 ? 90.388 22.288 -87.726 1.00 79.50 66 ILE A O 1
ATOM 517 N N . PHE A 1 67 ? 89.811 21.334 -85.771 1.00 82.50 67 PHE A N 1
ATOM 518 C CA . PHE A 1 67 ? 88.432 21.791 -85.771 1.00 82.50 67 PHE A CA 1
ATOM 519 C C . PHE A 1 67 ? 88.280 22.984 -84.841 1.00 82.50 67 PHE A C 1
ATOM 521 O O . PHE A 1 67 ? 88.880 23.028 -83.772 1.00 82.50 67 PHE A O 1
ATOM 528 N N . SER A 1 68 ? 87.419 23.913 -85.229 1.00 85.12 68 SER A N 1
ATOM 529 C CA . SER A 1 68 ? 86.920 24.923 -84.312 1.00 85.12 68 SER A CA 1
ATOM 530 C C . SER A 1 68 ? 86.105 24.308 -83.170 1.00 85.12 68 SER A C 1
ATOM 532 O O . SER A 1 68 ? 85.596 23.187 -83.277 1.00 85.12 68 SER A O 1
ATOM 534 N N . GLU A 1 69 ? 85.933 25.062 -82.086 1.00 82.12 69 GLU A N 1
ATOM 535 C CA . GLU A 1 69 ? 85.031 24.667 -81.001 1.00 82.12 69 GLU A CA 1
ATOM 536 C C . GLU A 1 69 ? 83.590 24.443 -81.519 1.00 82.12 69 GLU A C 1
ATOM 538 O O . GLU A 1 69 ? 83.174 25.035 -82.517 1.00 82.12 69 GLU A O 1
ATOM 543 N N . PRO A 1 70 ? 82.773 23.576 -80.908 1.00 83.38 70 PRO A N 1
ATOM 544 C CA . PRO A 1 70 ? 81.388 23.415 -81.335 1.00 83.38 70 PRO A CA 1
ATOM 545 C C . PRO A 1 70 ? 80.582 24.709 -81.130 1.00 83.38 70 PRO A C 1
ATOM 547 O O . PRO A 1 70 ? 80.443 25.196 -80.009 1.00 83.38 70 PRO A O 1
ATOM 550 N N . ARG A 1 71 ? 79.987 25.246 -82.199 1.00 83.88 71 ARG A N 1
ATOM 551 C CA . ARG A 1 71 ? 79.076 26.400 -82.156 1.00 83.88 71 ARG A CA 1
ATOM 552 C C . ARG A 1 71 ? 77.641 25.967 -82.394 1.00 83.88 71 ARG A C 1
ATOM 554 O O . ARG A 1 71 ? 77.362 25.234 -83.336 1.00 83.88 71 ARG A O 1
ATOM 561 N N . GLU A 1 72 ? 76.721 26.440 -81.558 1.00 87.88 72 GLU A N 1
ATOM 562 C CA . GLU A 1 72 ? 75.288 26.174 -81.691 1.00 87.88 72 GLU A CA 1
ATOM 563 C C . GLU A 1 72 ? 74.570 27.323 -82.414 1.00 87.88 72 GLU A C 1
ATOM 565 O O . GLU A 1 72 ? 74.626 28.474 -81.981 1.00 87.88 72 GLU A O 1
ATOM 570 N N . LEU A 1 73 ? 73.846 27.005 -83.491 1.00 87.38 73 LEU A N 1
ATOM 571 C CA . LEU A 1 73 ? 73.076 27.960 -84.281 1.00 87.38 73 LEU A CA 1
ATOM 572 C C . LEU A 1 73 ? 71.593 27.586 -84.317 1.00 87.38 73 LEU A C 1
ATOM 574 O O . LEU A 1 73 ? 71.212 26.557 -84.868 1.00 87.38 73 LEU A O 1
ATOM 578 N N . ARG A 1 74 ? 70.737 28.449 -83.768 1.00 89.69 74 ARG A N 1
ATOM 579 C CA . ARG A 1 74 ? 69.281 28.239 -83.732 1.00 89.69 74 ARG A CA 1
ATOM 580 C C . ARG A 1 74 ? 68.591 28.840 -84.949 1.00 89.69 74 ARG A C 1
ATOM 582 O O . ARG A 1 74 ? 68.776 30.028 -85.225 1.00 89.69 74 ARG A O 1
ATOM 589 N N . ILE A 1 75 ? 67.804 28.039 -85.660 1.00 88.94 75 ILE A N 1
ATOM 590 C CA . ILE A 1 75 ? 67.103 28.396 -86.898 1.00 88.94 75 ILE A CA 1
ATOM 591 C C . ILE A 1 75 ? 65.647 27.951 -86.778 1.00 88.94 75 ILE A C 1
ATOM 593 O O . ILE A 1 75 ? 65.383 26.814 -86.408 1.00 88.94 75 ILE A O 1
ATOM 597 N N . GLU A 1 76 ? 64.710 28.835 -87.097 1.00 88.69 76 GLU A N 1
ATOM 598 C CA . GLU A 1 76 ? 63.280 28.523 -87.113 1.00 88.69 76 GLU A CA 1
ATOM 599 C C . GLU A 1 76 ? 62.815 28.265 -88.545 1.00 88.69 76 GLU A C 1
ATOM 601 O O . GLU A 1 76 ? 63.147 29.019 -89.462 1.00 88.69 76 GLU A O 1
ATOM 606 N N . ILE A 1 77 ? 62.072 27.176 -88.728 1.00 86.12 77 ILE A N 1
ATOM 607 C CA . ILE A 1 77 ? 61.499 26.753 -90.002 1.00 86.12 77 ILE A CA 1
ATOM 608 C C . ILE A 1 77 ? 59.977 26.807 -89.858 1.00 86.12 77 ILE A C 1
ATOM 610 O O . ILE A 1 77 ? 59.401 26.031 -89.098 1.00 86.12 77 ILE A O 1
ATOM 614 N N . THR A 1 78 ? 59.333 27.728 -90.573 1.00 84.81 78 THR A N 1
ATOM 615 C CA . THR A 1 78 ? 57.892 27.996 -90.448 1.00 84.81 78 THR A CA 1
ATOM 616 C C . THR A 1 78 ? 57.129 27.484 -91.663 1.00 84.81 78 THR A C 1
ATOM 618 O O . THR A 1 78 ? 57.344 27.954 -92.780 1.00 84.81 78 THR A O 1
ATOM 621 N N . ASP A 1 79 ? 56.206 26.551 -91.438 1.00 83.56 79 ASP A N 1
ATOM 622 C CA . ASP A 1 79 ? 55.208 26.103 -92.409 1.00 83.56 79 ASP A CA 1
ATOM 623 C C . ASP A 1 79 ? 53.937 26.940 -92.233 1.00 83.56 79 ASP A C 1
ATOM 625 O O . ASP A 1 79 ? 53.088 26.662 -91.381 1.00 83.56 79 ASP A O 1
ATOM 629 N N . PHE A 1 80 ? 53.830 28.001 -93.034 1.00 79.75 80 PHE A N 1
ATOM 630 C CA . PHE A 1 80 ? 52.688 28.915 -93.005 1.00 79.75 80 PHE A CA 1
ATOM 631 C C . PHE A 1 80 ? 51.371 28.234 -93.390 1.00 79.75 80 PHE A C 1
ATOM 633 O O . PHE A 1 80 ? 50.329 28.609 -92.860 1.00 79.75 80 PHE A O 1
ATOM 640 N N . SER A 1 81 ? 51.409 27.228 -94.270 1.00 77.44 81 SER A N 1
ATOM 641 C CA . SER A 1 81 ? 50.207 26.541 -94.759 1.00 77.44 81 SER A CA 1
ATOM 642 C C . SER A 1 81 ? 49.503 25.768 -93.645 1.00 77.44 81 SER A C 1
ATOM 644 O O . SER A 1 81 ? 48.277 25.723 -93.613 1.00 77.44 81 SER A O 1
ATOM 646 N N . ASN A 1 82 ? 50.273 25.209 -92.706 1.00 76.19 82 ASN A N 1
ATOM 647 C CA . ASN A 1 82 ? 49.754 24.446 -91.566 1.00 76.19 82 ASN A CA 1
ATOM 648 C C . ASN A 1 82 ? 49.922 25.171 -90.218 1.00 76.19 82 ASN A C 1
ATOM 650 O O . ASN A 1 82 ? 49.722 24.564 -89.167 1.00 76.19 82 ASN A O 1
ATOM 654 N N . ASN A 1 83 ? 50.298 26.455 -90.244 1.00 79.56 83 ASN A N 1
ATOM 655 C CA . ASN A 1 83 ? 50.523 27.311 -89.076 1.00 79.56 83 ASN A CA 1
ATOM 656 C C . ASN A 1 83 ? 51.380 26.654 -87.974 1.00 79.56 83 ASN A C 1
ATOM 658 O O . ASN A 1 83 ? 51.014 26.637 -86.797 1.00 79.56 83 ASN A O 1
ATOM 662 N N . ARG A 1 84 ? 52.523 26.083 -88.363 1.00 80.25 84 ARG A N 1
ATOM 663 C CA . ARG A 1 84 ? 53.440 25.397 -87.444 1.00 80.25 84 ARG A CA 1
ATOM 664 C C . ARG A 1 84 ? 54.880 25.833 -87.673 1.00 80.25 84 ARG A C 1
ATOM 666 O O . ARG A 1 84 ? 55.308 26.023 -88.809 1.00 80.25 84 ARG A O 1
ATOM 673 N N . THR A 1 85 ? 55.637 25.943 -86.587 1.00 81.75 85 THR A N 1
ATOM 674 C CA . THR A 1 85 ? 57.054 26.320 -86.614 1.00 81.75 85 THR A CA 1
ATOM 675 C C . THR A 1 85 ? 57.877 25.237 -85.941 1.00 81.75 85 THR A C 1
ATOM 677 O O . THR A 1 85 ? 57.589 24.844 -84.811 1.00 81.75 85 THR A O 1
ATOM 680 N N . LEU A 1 86 ? 58.922 24.773 -86.618 1.00 84.06 86 LEU A N 1
ATOM 681 C CA . LEU A 1 86 ? 59.923 23.880 -86.059 1.00 84.06 86 LEU A CA 1
ATOM 682 C C . LEU A 1 86 ? 61.219 24.662 -85.836 1.00 84.06 86 LEU A C 1
ATOM 684 O O . LEU A 1 86 ? 61.898 25.057 -86.783 1.00 84.06 86 LEU A O 1
ATOM 688 N N . GLY A 1 87 ? 61.582 24.871 -84.573 1.00 86.44 87 GLY A N 1
ATOM 689 C CA . GLY A 1 87 ? 62.922 25.331 -84.230 1.00 86.44 87 GLY A CA 1
ATOM 690 C C . GLY A 1 87 ? 63.919 24.184 -84.376 1.00 86.44 87 GLY A C 1
ATOM 691 O O . GLY A 1 87 ? 63.687 23.096 -83.853 1.00 86.44 87 GLY A O 1
ATOM 692 N N . ILE A 1 88 ? 65.044 24.414 -85.046 1.00 89.25 88 ILE A N 1
ATOM 693 C CA . ILE A 1 88 ? 66.172 23.483 -85.108 1.00 89.25 88 ILE A CA 1
ATOM 694 C C . ILE A 1 88 ? 67.453 24.152 -84.615 1.00 89.25 88 ILE A C 1
ATOM 696 O O . ILE A 1 88 ? 67.725 25.323 -84.871 1.00 89.25 88 ILE A O 1
ATOM 700 N N . SER A 1 89 ? 68.248 23.388 -83.884 1.00 89.94 89 SER A N 1
ATOM 701 C CA . SER A 1 89 ? 69.574 23.742 -83.417 1.00 89.94 89 SER A CA 1
ATOM 702 C C . SER A 1 89 ? 70.592 23.014 -84.284 1.00 89.94 89 SER A C 1
ATOM 704 O O . SER A 1 89 ? 70.597 21.786 -84.365 1.00 89.94 89 SER A O 1
ATOM 706 N N . VAL A 1 90 ? 71.430 23.777 -84.977 1.00 90.81 90 VAL A N 1
ATOM 707 C CA . VAL A 1 90 ? 72.547 23.285 -85.779 1.00 90.81 90 VAL A CA 1
ATOM 708 C C . VAL A 1 90 ? 73.814 23.520 -84.970 1.00 90.81 90 VAL A C 1
ATOM 710 O O . VAL A 1 90 ? 74.351 24.624 -84.949 1.00 90.81 90 VAL A O 1
ATOM 713 N N . THR A 1 91 ? 74.281 22.494 -84.264 1.00 90.69 91 THR A N 1
ATOM 714 C CA . THR A 1 91 ? 75.598 22.513 -83.623 1.00 90.69 91 THR A CA 1
ATOM 715 C C . THR A 1 91 ? 76.650 22.083 -84.632 1.00 90.69 91 THR A C 1
ATOM 717 O O . THR A 1 91 ? 76.514 21.024 -85.244 1.00 90.69 91 THR A O 1
ATOM 720 N N . TYR A 1 92 ? 77.695 22.878 -84.823 1.00 91.44 92 TYR A N 1
ATOM 721 C CA . TYR A 1 92 ? 78.691 22.615 -85.848 1.00 91.44 92 TYR A CA 1
ATOM 722 C C . TYR A 1 92 ? 80.104 22.981 -85.412 1.00 91.44 92 TYR A C 1
ATOM 724 O O . TYR A 1 92 ? 80.312 23.942 -84.678 1.00 91.44 92 TYR A O 1
ATOM 732 N N . ARG A 1 93 ? 81.079 22.224 -85.907 1.00 90.44 93 ARG A N 1
ATOM 733 C CA . ARG A 1 93 ? 82.499 22.593 -85.897 1.00 90.44 93 ARG A CA 1
ATOM 734 C C . ARG A 1 93 ? 83.031 22.559 -87.322 1.00 90.44 93 ARG A C 1
ATOM 736 O O . ARG A 1 93 ? 82.547 21.776 -88.141 1.00 90.44 93 ARG A O 1
ATOM 743 N N . ALA A 1 94 ? 83.987 23.422 -87.625 1.00 90.31 94 ALA A N 1
ATOM 744 C CA . ALA A 1 94 ? 84.537 23.604 -88.958 1.00 90.31 94 ALA A CA 1
ATOM 745 C C . ALA A 1 94 ? 86.032 23.294 -88.960 1.00 90.31 94 ALA A C 1
ATOM 747 O O . ALA A 1 94 ? 86.723 23.609 -87.999 1.00 90.31 94 ALA A O 1
ATOM 748 N N . SER A 1 95 ? 86.532 22.719 -90.044 1.00 90.00 95 SER A N 1
ATOM 749 C CA . SER A 1 95 ? 87.961 22.620 -90.332 1.00 90.00 95 SER A CA 1
ATOM 750 C C . SER A 1 95 ? 88.218 22.977 -91.794 1.00 90.00 95 SER A C 1
ATOM 752 O O . SER A 1 95 ? 87.310 22.951 -92.632 1.00 90.00 95 SER A O 1
ATOM 754 N N . CYS A 1 96 ? 89.453 23.356 -92.106 1.00 88.00 96 CYS A N 1
ATOM 755 C CA . CYS A 1 96 ? 89.895 23.618 -93.471 1.00 88.00 96 CYS A CA 1
ATOM 756 C C . CYS A 1 96 ? 90.933 22.559 -93.852 1.00 88.00 96 CYS A C 1
ATOM 758 O O . CYS A 1 96 ? 91.984 22.446 -93.225 1.00 88.00 96 CYS A O 1
ATOM 760 N N . GLU A 1 97 ? 90.621 21.750 -94.864 1.00 82.00 97 GLU A N 1
ATOM 761 C CA . GLU A 1 97 ? 91.524 20.708 -95.355 1.00 82.00 97 GLU A CA 1
ATOM 762 C C . GLU A 1 97 ? 92.460 21.287 -96.424 1.00 82.00 97 GLU A C 1
ATOM 764 O O . GLU A 1 97 ? 91.989 21.907 -97.387 1.00 82.00 97 GLU A O 1
ATOM 769 N N . ALA A 1 98 ? 93.769 21.046 -96.282 1.00 72.25 98 ALA A N 1
ATOM 770 C CA . ALA A 1 98 ? 94.748 21.323 -97.330 1.00 72.25 98 ALA A CA 1
ATOM 771 C C . ALA A 1 98 ? 94.389 20.539 -98.601 1.00 72.25 98 ALA A C 1
ATOM 773 O O . ALA A 1 98 ? 94.474 19.311 -98.633 1.00 72.25 98 ALA A O 1
ATOM 774 N N . ASP A 1 99 ? 94.008 21.242 -99.664 1.00 66.06 99 ASP A N 1
ATOM 775 C CA . ASP A 1 99 ? 93.695 20.638 -100.960 1.00 66.06 99 ASP A CA 1
ATOM 776 C C . ASP A 1 99 ? 94.425 21.387 -102.081 1.00 66.06 99 ASP A C 1
ATOM 778 O O . ASP A 1 99 ? 94.675 22.591 -101.994 1.00 66.06 99 ASP A O 1
ATOM 782 N N . LYS A 1 100 ? 94.692 20.693 -103.193 1.00 60.97 100 LYS A N 1
ATOM 783 C CA . LYS A 1 100 ? 95.252 21.248 -104.440 1.00 60.97 100 LYS A CA 1
ATOM 784 C C . LYS A 1 100 ? 94.391 22.374 -105.045 1.00 60.97 100 LYS A C 1
ATOM 786 O O . LYS A 1 100 ? 94.831 23.038 -105.977 1.00 60.97 100 LYS A O 1
ATOM 791 N N . ASN A 1 101 ? 93.187 22.593 -104.513 1.00 64.19 101 ASN A N 1
ATOM 792 C CA . ASN A 1 101 ? 92.188 23.563 -104.961 1.00 64.19 101 ASN A CA 1
ATOM 793 C C . ASN A 1 101 ? 92.204 24.912 -104.203 1.00 64.19 101 ASN A C 1
ATOM 795 O O . ASN A 1 101 ? 91.231 25.663 -104.317 1.00 64.19 101 ASN A O 1
ATOM 799 N N . ASN A 1 102 ? 93.265 25.221 -103.436 1.00 78.75 102 ASN A N 1
ATOM 800 C CA . ASN A 1 102 ? 93.414 26.463 -102.653 1.00 78.75 102 ASN A CA 1
ATOM 801 C C . ASN A 1 102 ? 92.213 26.735 -101.720 1.00 78.75 102 ASN A C 1
ATOM 803 O O . ASN A 1 102 ? 91.622 27.820 -101.735 1.00 78.75 102 ASN A O 1
ATOM 807 N N . ASN A 1 103 ? 91.832 25.751 -100.898 1.00 85.81 103 ASN A N 1
ATOM 808 C CA . ASN A 1 103 ? 90.706 25.902 -99.969 1.00 85.81 103 ASN A CA 1
ATOM 809 C C . ASN A 1 103 ? 90.913 27.059 -98.988 1.00 85.81 103 ASN A C 1
ATOM 811 O O . ASN A 1 103 ? 89.956 27.752 -98.676 1.00 85.81 103 ASN A O 1
ATOM 815 N N . GLU A 1 104 ? 92.146 27.355 -98.586 1.00 88.75 104 GLU A N 1
ATOM 816 C CA . GLU A 1 104 ? 92.451 28.465 -97.681 1.00 88.75 104 GLU A CA 1
ATOM 817 C C . GLU A 1 104 ? 92.043 29.820 -98.278 1.00 88.75 104 GLU A C 1
ATOM 819 O O . GLU A 1 104 ? 91.512 30.688 -97.583 1.00 88.75 104 GLU A O 1
ATOM 824 N N . GLU A 1 105 ? 92.237 29.993 -99.589 1.00 88.50 105 GLU A N 1
ATOM 825 C CA . GLU A 1 105 ? 91.792 31.187 -100.311 1.00 88.50 105 GLU A CA 1
ATOM 826 C C . GLU A 1 105 ? 90.270 31.237 -100.410 1.00 88.50 105 GLU A C 1
ATOM 828 O O . GLU A 1 105 ? 89.686 32.304 -100.229 1.00 88.50 105 GLU A O 1
ATOM 833 N N . LYS A 1 106 ? 89.617 30.086 -100.621 1.00 88.62 106 LYS A N 1
ATOM 834 C CA . LYS A 1 106 ? 88.151 29.991 -100.611 1.00 88.62 106 LYS A CA 1
ATOM 835 C C . LYS A 1 106 ? 87.566 30.324 -99.242 1.00 88.62 106 LYS A C 1
ATOM 837 O O . LYS A 1 106 ? 86.590 31.063 -99.198 1.00 88.62 106 LYS A O 1
ATOM 842 N N . VAL A 1 107 ? 88.169 29.853 -98.150 1.00 90.75 107 VAL A N 1
ATOM 843 C CA . VAL A 1 107 ? 87.735 30.151 -96.775 1.00 90.75 107 VAL A CA 1
ATOM 844 C C . VAL A 1 107 ? 87.853 31.644 -96.500 1.00 90.75 107 VAL A C 1
ATOM 846 O O . VAL A 1 107 ? 86.876 32.271 -96.093 1.00 90.75 107 VAL A O 1
ATOM 849 N N . ALA A 1 108 ? 89.014 32.242 -96.781 1.00 89.62 108 ALA A N 1
ATOM 850 C CA . ALA A 1 108 ? 89.221 33.673 -96.576 1.00 89.62 108 ALA A CA 1
ATOM 851 C C . ALA A 1 108 ? 88.299 34.529 -97.459 1.00 89.62 108 ALA A C 1
ATOM 853 O O . ALA A 1 108 ? 87.748 35.516 -96.984 1.00 89.62 108 ALA A O 1
ATOM 854 N N . LYS A 1 109 ? 88.077 34.132 -98.719 1.00 90.06 109 LYS A N 1
ATOM 855 C CA . LYS A 1 109 ? 87.155 34.808 -99.644 1.00 90.06 109 LYS A CA 1
ATOM 856 C C . LYS A 1 109 ? 85.697 34.684 -99.204 1.00 90.06 109 LYS A C 1
ATOM 858 O O . LYS A 1 109 ? 84.948 35.653 -99.268 1.00 90.06 109 LYS A O 1
ATOM 863 N N . ALA A 1 110 ? 85.283 33.501 -98.758 1.00 89.00 110 ALA A N 1
ATOM 864 C CA . ALA A 1 110 ? 83.902 33.230 -98.387 1.00 89.00 110 ALA A CA 1
ATOM 865 C C . ALA A 1 110 ? 83.518 33.837 -97.034 1.00 89.00 110 ALA A C 1
ATOM 867 O O . ALA A 1 110 ? 82.350 34.181 -96.855 1.00 89.00 110 ALA A O 1
ATOM 868 N N . LEU A 1 111 ? 84.469 33.942 -96.101 1.00 90.56 111 LEU A N 1
ATOM 869 C CA . LEU A 1 111 ? 84.250 34.445 -94.742 1.00 90.56 111 LEU A CA 1
ATOM 870 C C . LEU A 1 111 ? 84.804 35.859 -94.509 1.00 90.56 111 LEU A C 1
ATOM 872 O O . LEU A 1 111 ? 84.785 36.351 -93.380 1.00 90.56 111 LEU A O 1
ATOM 876 N N . HIS A 1 112 ? 85.284 36.529 -95.559 1.00 86.06 112 HIS A N 1
ATOM 877 C CA . HIS A 1 112 ? 85.603 37.954 -95.508 1.00 86.06 112 HIS A CA 1
ATOM 878 C C . HIS A 1 112 ? 84.315 38.763 -95.317 1.00 86.06 112 HIS A C 1
ATOM 880 O O . HIS A 1 112 ? 83.396 38.700 -96.134 1.00 86.06 112 HIS A O 1
ATOM 886 N N . SER A 1 113 ? 84.253 39.525 -94.228 1.00 82.06 113 SER A N 1
ATOM 887 C CA . SER A 1 113 ? 83.144 40.423 -93.916 1.00 82.06 113 SER A CA 1
ATOM 888 C C . SER A 1 113 ? 83.615 41.586 -93.035 1.00 82.06 113 SER A C 1
ATOM 890 O O . SER A 1 113 ? 84.693 41.541 -92.429 1.00 82.06 113 SER A O 1
ATOM 892 N N . ASP A 1 114 ? 82.789 42.630 -92.942 1.00 78.06 114 ASP A N 1
ATOM 893 C CA . ASP A 1 114 ? 83.023 43.766 -92.041 1.00 78.06 114 ASP A CA 1
ATOM 894 C C . ASP A 1 114 ? 82.757 43.431 -90.560 1.00 78.06 114 ASP A C 1
ATOM 896 O O . ASP A 1 114 ? 83.130 44.211 -89.685 1.00 78.06 114 ASP A O 1
ATOM 900 N N . THR A 1 115 ? 82.137 42.281 -90.264 1.00 79.56 115 THR A N 1
ATOM 901 C CA . THR A 1 115 ? 81.829 41.829 -88.899 1.00 79.56 115 THR A CA 1
ATOM 902 C C . THR A 1 115 ? 82.918 40.891 -88.375 1.00 79.56 115 THR A C 1
ATOM 904 O O . THR A 1 115 ? 83.881 41.335 -87.748 1.00 79.56 115 THR A O 1
ATOM 907 N N . SER A 1 116 ? 82.775 39.592 -88.633 1.00 86.06 116 SER A N 1
ATOM 908 C CA . SER A 1 116 ? 83.731 38.542 -88.297 1.00 86.06 116 SER A CA 1
ATOM 909 C C . SER A 1 116 ? 83.505 37.300 -89.183 1.00 86.06 116 SER A C 1
ATOM 911 O O . SER A 1 116 ? 82.391 37.105 -89.692 1.00 86.06 116 SER A O 1
ATOM 913 N N . PRO A 1 117 ? 84.523 36.435 -89.367 1.00 87.25 117 PRO A N 1
ATOM 914 C CA . PRO A 1 117 ? 84.376 35.180 -90.110 1.00 87.25 117 PRO A CA 1
ATOM 915 C C . PRO A 1 117 ? 83.267 34.264 -89.569 1.00 87.25 117 PRO A C 1
ATOM 917 O O . PRO A 1 117 ? 82.583 33.587 -90.336 1.00 87.25 117 PRO A O 1
ATOM 920 N N . GLU A 1 118 ? 83.051 34.261 -88.252 1.00 87.56 118 GLU A N 1
ATOM 921 C CA . GLU A 1 118 ? 82.037 33.447 -87.579 1.00 87.56 118 GLU A CA 1
ATOM 922 C C . GLU A 1 118 ? 80.619 33.884 -87.945 1.00 87.56 118 GLU A C 1
ATOM 924 O O . GLU A 1 118 ? 79.772 33.047 -88.255 1.00 87.56 118 GLU A O 1
ATOM 929 N N . ALA A 1 119 ? 80.363 35.195 -87.925 1.00 85.19 119 ALA A N 1
ATOM 930 C CA . ALA A 1 119 ? 79.054 35.748 -88.252 1.00 85.19 119 ALA A CA 1
ATOM 931 C C . ALA A 1 119 ? 78.682 35.486 -89.720 1.00 85.19 119 ALA A C 1
ATOM 933 O O . ALA A 1 119 ? 77.521 35.207 -90.030 1.00 85.19 119 ALA A O 1
ATOM 934 N N . GLU A 1 120 ? 79.665 35.532 -90.624 1.00 89.50 120 GLU A N 1
ATOM 935 C CA . GLU A 1 120 ? 79.434 35.233 -92.038 1.00 89.50 120 GLU A CA 1
ATOM 936 C C . GLU A 1 120 ? 79.189 33.732 -92.269 1.00 89.50 120 GLU A C 1
ATOM 938 O O . GLU A 1 120 ? 78.330 33.365 -93.075 1.00 89.50 120 GLU A O 1
ATOM 943 N N . LEU A 1 121 ? 79.856 32.850 -91.514 1.00 91.69 121 LEU A N 1
ATOM 944 C CA . LEU A 1 121 ? 79.584 31.411 -91.564 1.00 91.69 121 LEU A CA 1
ATOM 945 C C . LEU A 1 121 ? 78.184 31.070 -91.024 1.00 91.69 121 LEU A C 1
ATOM 947 O O . LEU A 1 121 ? 77.449 30.336 -91.687 1.00 91.69 121 LEU A O 1
ATOM 951 N N . ASP A 1 122 ? 77.771 31.651 -89.892 1.00 92.12 122 ASP A N 1
ATOM 952 C CA . ASP A 1 122 ? 76.406 31.507 -89.355 1.00 92.12 122 ASP A CA 1
ATOM 953 C C . ASP A 1 122 ? 75.353 31.922 -90.394 1.00 92.12 122 ASP A C 1
ATOM 955 O O . ASP A 1 122 ? 74.351 31.233 -90.613 1.00 92.12 122 ASP A O 1
ATOM 959 N N . LYS A 1 123 ? 75.582 33.055 -91.070 1.00 90.62 123 LYS A N 1
ATOM 960 C CA . LYS A 1 123 ? 74.690 33.582 -92.109 1.00 90.62 123 LYS A CA 1
ATOM 961 C C . LYS A 1 123 ? 74.579 32.631 -93.300 1.00 90.62 123 LYS A C 1
ATOM 963 O O . LYS A 1 123 ? 73.473 32.413 -93.802 1.00 90.62 123 LYS A O 1
ATOM 968 N N . LYS A 1 124 ? 75.692 32.033 -93.734 1.00 93.31 124 LYS A N 1
ATOM 969 C CA . LYS A 1 124 ? 75.690 31.025 -94.804 1.00 93.31 124 LYS A CA 1
ATOM 970 C C . LYS A 1 124 ? 74.946 29.757 -94.395 1.00 93.31 124 LYS A C 1
ATOM 972 O O . LYS A 1 124 ? 74.107 29.302 -95.166 1.00 93.31 124 LYS A O 1
ATOM 977 N N . ILE A 1 125 ? 75.168 29.240 -93.184 1.00 94.00 125 ILE A N 1
ATOM 978 C CA . ILE A 1 125 ? 74.461 28.048 -92.686 1.00 94.00 125 ILE A CA 1
ATOM 979 C C . ILE A 1 125 ? 72.951 28.305 -92.612 1.00 94.00 125 ILE A C 1
ATOM 981 O O . ILE A 1 125 ? 72.177 27.494 -93.119 1.00 94.00 125 ILE A O 1
ATOM 985 N N . ARG A 1 126 ? 72.515 29.459 -92.079 1.00 94.31 126 ARG A N 1
ATOM 986 C CA . ARG A 1 126 ? 71.094 29.868 -92.088 1.00 94.31 126 ARG A CA 1
ATOM 987 C C . ARG A 1 126 ? 70.510 29.858 -93.494 1.00 94.31 126 ARG A C 1
ATOM 989 O O . ARG A 1 126 ? 69.452 29.275 -93.716 1.00 94.31 126 ARG A O 1
ATOM 996 N N . ARG A 1 127 ? 71.215 30.478 -94.443 1.00 93.75 127 ARG A N 1
ATOM 997 C CA . ARG A 1 127 ? 70.794 30.529 -95.844 1.00 93.75 127 ARG A CA 1
ATOM 998 C C . ARG A 1 127 ? 70.661 29.128 -96.442 1.00 93.75 127 ARG A C 1
ATOM 1000 O O . ARG A 1 127 ? 69.645 28.850 -97.064 1.00 93.75 127 ARG A O 1
ATOM 1007 N N . TRP A 1 128 ? 71.634 28.244 -96.228 1.00 95.75 128 TRP A N 1
ATOM 1008 C CA . TRP A 1 128 ? 71.597 26.883 -96.772 1.00 95.75 128 TRP A CA 1
ATOM 1009 C C . TRP A 1 128 ? 70.464 26.033 -96.183 1.00 95.75 128 TRP A C 1
ATOM 1011 O O . TRP A 1 128 ? 69.822 25.289 -96.919 1.00 95.75 128 TRP A O 1
ATOM 1021 N N . VAL A 1 129 ? 70.160 26.176 -94.887 1.00 94.50 129 VAL A N 1
ATOM 1022 C CA . VAL A 1 129 ? 68.996 25.516 -94.265 1.00 94.50 129 VAL A CA 1
ATOM 1023 C C . VAL A 1 129 ? 67.685 26.002 -94.889 1.00 94.50 129 VAL A C 1
ATOM 1025 O O . VAL A 1 129 ? 66.811 25.192 -95.204 1.00 94.50 129 VAL A O 1
ATOM 1028 N N . ILE A 1 130 ? 67.548 27.312 -95.107 1.00 90.38 130 ILE A N 1
ATOM 1029 C CA . ILE A 1 130 ? 66.359 27.893 -95.746 1.00 90.38 130 ILE A CA 1
ATOM 1030 C C . ILE A 1 130 ? 66.246 27.421 -97.203 1.00 90.38 130 ILE A C 1
ATOM 1032 O O . ILE A 1 130 ? 65.172 27.006 -97.623 1.00 90.38 130 ILE A O 1
ATOM 1036 N N . GLU A 1 131 ? 67.341 27.419 -97.968 1.00 91.81 131 GLU A N 1
ATOM 1037 C CA . GLU A 1 131 ? 67.371 26.904 -99.347 1.00 91.81 131 GLU A CA 1
ATOM 1038 C C . GLU A 1 131 ? 66.932 25.436 -99.425 1.00 91.81 131 GLU A C 1
ATOM 1040 O O . GLU A 1 131 ? 66.167 25.069 -100.311 1.00 91.81 131 GLU A O 1
ATOM 1045 N N . PHE A 1 132 ? 67.382 24.601 -98.486 1.00 93.62 132 PHE A N 1
ATOM 1046 C CA . PHE A 1 132 ? 67.046 23.177 -98.450 1.00 93.62 132 PHE A CA 1
ATOM 1047 C C . PHE A 1 132 ? 65.570 22.903 -98.132 1.00 93.62 132 PHE A C 1
ATOM 1049 O O . PHE A 1 132 ? 65.031 21.869 -98.540 1.00 93.62 132 PHE A O 1
ATOM 1056 N N . THR A 1 133 ? 64.929 23.800 -97.380 1.00 92.88 133 THR A N 1
ATOM 1057 C CA . THR A 1 133 ? 63.556 23.626 -96.883 1.00 92.88 133 THR A CA 1
ATOM 1058 C C . THR A 1 133 ? 62.509 24.390 -97.689 1.00 92.88 133 THR A C 1
ATOM 1060 O O . THR A 1 133 ? 61.354 23.983 -97.664 1.00 92.88 133 THR A O 1
ATOM 1063 N N . ARG A 1 134 ? 62.896 25.432 -98.441 1.00 86.19 134 ARG A N 1
ATOM 1064 C CA . ARG A 1 134 ? 62.011 26.402 -99.116 1.00 86.19 134 ARG A CA 1
ATOM 1065 C C . ARG A 1 134 ? 60.758 25.803 -99.766 1.00 86.19 134 ARG A C 1
ATOM 1067 O O . ARG A 1 134 ? 59.665 26.273 -99.475 1.00 86.19 134 ARG A O 1
ATOM 1074 N N . ASP A 1 135 ? 60.912 24.776 -100.598 1.00 82.81 135 ASP A N 1
ATOM 1075 C CA . ASP A 1 135 ? 59.808 24.220 -101.401 1.00 82.81 135 ASP A CA 1
ATOM 1076 C C . ASP A 1 135 ? 59.217 22.926 -100.809 1.00 82.81 135 ASP A C 1
ATOM 1078 O O . ASP A 1 135 ? 58.432 22.239 -101.454 1.00 82.81 135 ASP A O 1
ATOM 1082 N N . ARG A 1 136 ? 59.617 22.566 -99.583 1.00 89.06 136 ARG A N 1
ATOM 1083 C CA . ARG A 1 136 ? 59.263 21.295 -98.928 1.00 89.06 136 ARG A CA 1
ATOM 1084 C C . ARG A 1 136 ? 59.216 21.412 -97.408 1.00 89.06 136 ARG A C 1
ATOM 1086 O O . ARG A 1 136 ? 59.610 20.499 -96.690 1.00 89.06 136 ARG A O 1
ATOM 1093 N N . VAL A 1 137 ? 58.776 22.568 -96.909 1.00 88.75 137 VAL A N 1
ATOM 1094 C CA . VAL A 1 137 ? 58.762 22.865 -95.470 1.00 88.75 137 VAL A CA 1
ATOM 1095 C C . VAL A 1 137 ? 57.853 21.890 -94.720 1.00 88.75 137 VAL A C 1
ATOM 1097 O O . VAL A 1 137 ? 58.269 21.348 -93.700 1.00 88.75 137 VAL A O 1
ATOM 1100 N N . ALA A 1 138 ? 56.654 21.624 -95.249 1.00 83.94 138 ALA A N 1
ATOM 1101 C CA . ALA A 1 138 ? 55.725 20.660 -94.665 1.00 83.94 138 ALA A CA 1
ATOM 1102 C C . ALA A 1 138 ? 56.350 19.257 -94.603 1.00 83.94 138 ALA A C 1
ATOM 1104 O O . ALA A 1 138 ? 56.476 18.702 -93.516 1.00 83.94 138 ALA A O 1
ATOM 1105 N N . ASP A 1 139 ? 56.866 18.757 -95.731 1.00 86.31 139 ASP A N 1
ATOM 1106 C CA . ASP A 1 139 ? 57.523 17.445 -95.808 1.00 86.31 139 ASP A CA 1
ATOM 1107 C C . ASP A 1 139 ? 58.745 17.340 -94.888 1.00 86.31 139 ASP A C 1
ATOM 1109 O O . ASP A 1 139 ? 58.991 16.285 -94.302 1.00 86.31 139 ASP A O 1
ATOM 1113 N N . PHE A 1 140 ? 59.515 18.426 -94.753 1.00 87.75 140 PHE A N 1
ATOM 1114 C CA . PHE A 1 140 ? 60.665 18.494 -93.858 1.00 87.75 140 PHE A CA 1
ATOM 1115 C C . PHE A 1 140 ? 60.248 18.445 -92.386 1.00 87.75 140 PHE A C 1
ATOM 1117 O O . PHE A 1 140 ? 60.926 17.797 -91.594 1.00 87.75 140 PHE A O 1
ATOM 1124 N N . ILE A 1 141 ? 59.156 19.114 -92.004 1.00 85.19 141 ILE A N 1
ATOM 1125 C CA . ILE A 1 141 ? 58.628 19.060 -90.634 1.00 85.19 141 ILE A CA 1
ATOM 1126 C C . ILE A 1 141 ? 58.033 17.676 -90.346 1.00 85.19 141 ILE A C 1
ATOM 1128 O O . ILE A 1 141 ? 58.323 17.103 -89.296 1.00 85.19 141 ILE A O 1
ATOM 1132 N N . ASP A 1 142 ? 57.252 17.120 -91.274 1.00 81.62 142 ASP A N 1
ATOM 1133 C CA . ASP A 1 142 ? 56.569 15.832 -91.103 1.00 81.62 142 ASP A CA 1
ATOM 1134 C C . ASP A 1 142 ? 57.540 14.648 -91.061 1.00 81.62 142 ASP A C 1
ATOM 1136 O O . ASP A 1 142 ? 57.367 13.730 -90.262 1.00 81.62 142 ASP A O 1
ATOM 1140 N N . ASN A 1 143 ? 58.608 14.697 -91.862 1.00 85.94 143 ASN A N 1
ATOM 1141 C CA . ASN A 1 143 ? 59.610 13.633 -91.965 1.00 85.94 143 ASN A CA 1
ATOM 1142 C C . ASN A 1 143 ? 60.970 14.069 -91.400 1.00 85.94 143 ASN A C 1
ATOM 1144 O O . ASN A 1 143 ? 62.025 13.676 -91.901 1.00 85.94 143 ASN A O 1
ATOM 1148 N N . TYR A 1 144 ? 60.958 14.901 -90.354 1.00 83.94 144 TYR A N 1
ATOM 1149 C CA . TYR A 1 144 ? 62.149 15.562 -89.812 1.00 83.94 144 TYR A CA 1
ATOM 1150 C C . TYR A 1 144 ? 63.335 14.618 -89.571 1.00 83.94 144 TYR A C 1
ATOM 1152 O O . TYR A 1 144 ? 64.457 14.914 -89.985 1.00 83.94 144 TYR A O 1
ATOM 1160 N N . PHE A 1 145 ? 63.103 13.464 -88.940 1.00 80.69 145 PHE A N 1
ATOM 1161 C CA . PHE A 1 145 ? 64.177 12.517 -88.626 1.00 80.69 145 PHE A CA 1
ATOM 1162 C C . PHE A 1 145 ? 64.815 11.897 -89.878 1.00 80.69 145 PHE A C 1
ATOM 1164 O O . PHE A 1 145 ? 66.034 11.709 -89.903 1.00 80.69 145 PHE A O 1
ATOM 1171 N N . ASP A 1 146 ? 64.033 11.664 -90.932 1.00 82.75 146 ASP A N 1
ATOM 1172 C CA . ASP A 1 146 ? 64.526 11.125 -92.202 1.00 82.75 146 ASP A CA 1
ATOM 1173 C C . ASP A 1 146 ? 65.227 12.204 -93.045 1.00 82.75 146 ASP A C 1
ATOM 1175 O O . ASP A 1 146 ? 66.216 11.942 -93.741 1.00 82.75 146 ASP A O 1
ATOM 1179 N N . GLU A 1 147 ? 64.761 13.451 -92.950 1.00 88.25 147 GLU A N 1
ATOM 1180 C CA . GLU A 1 147 ? 65.298 14.590 -93.695 1.00 88.25 147 GLU A CA 1
ATOM 1181 C C . GLU A 1 147 ? 66.542 15.226 -93.043 1.00 88.25 147 GLU A C 1
ATOM 1183 O O . GLU A 1 147 ? 67.342 15.843 -93.755 1.00 88.25 147 GLU A O 1
ATOM 1188 N N . ILE A 1 148 ? 66.789 15.027 -91.737 1.00 89.69 148 ILE A N 1
ATOM 1189 C CA . ILE A 1 148 ? 68.001 15.519 -91.046 1.00 89.69 148 ILE A CA 1
ATOM 1190 C C . ILE A 1 148 ? 69.273 15.034 -91.735 1.00 89.69 148 ILE A C 1
ATOM 1192 O O . ILE A 1 148 ? 70.184 15.830 -91.959 1.00 89.69 148 ILE A O 1
ATOM 1196 N N . LYS A 1 149 ? 69.357 13.745 -92.088 1.00 88.00 149 LYS A N 1
ATOM 1197 C CA . LYS A 1 149 ? 70.577 13.186 -92.693 1.00 88.00 149 LYS A CA 1
ATOM 1198 C C . LYS A 1 149 ? 70.851 13.816 -94.062 1.00 88.00 149 LYS A C 1
ATOM 1200 O O . LYS A 1 149 ? 71.999 14.094 -94.406 1.00 88.00 149 LYS A O 1
ATOM 1205 N N . LYS A 1 150 ? 69.791 14.100 -94.826 1.00 92.12 150 LYS A N 1
ATOM 1206 C CA . LYS A 1 150 ? 69.876 14.812 -96.110 1.00 92.12 150 LYS A CA 1
ATOM 1207 C C . LYS A 1 150 ? 70.294 16.272 -95.906 1.00 92.12 150 LYS A C 1
ATOM 1209 O O . LYS A 1 150 ? 71.132 16.758 -96.663 1.00 92.12 150 LYS A O 1
ATOM 1214 N N . LEU A 1 151 ? 69.774 16.940 -94.873 1.00 92.94 151 LEU A N 1
ATOM 1215 C CA . LEU A 1 151 ? 70.150 18.314 -94.529 1.00 92.94 151 LEU A CA 1
ATOM 1216 C C . LEU A 1 151 ? 71.617 18.395 -94.098 1.00 92.94 151 LEU A C 1
ATOM 1218 O O . LEU A 1 151 ? 72.350 19.239 -94.603 1.00 92.94 151 LEU A O 1
ATOM 1222 N N . GLN A 1 152 ? 72.074 17.491 -93.227 1.00 92.25 152 GLN A N 1
ATOM 1223 C CA . GLN A 1 152 ? 73.478 17.398 -92.818 1.00 92.25 152 GLN A CA 1
ATOM 1224 C C . GLN A 1 152 ? 74.393 17.238 -94.035 1.00 92.25 152 GLN A C 1
ATOM 1226 O O . GLN A 1 152 ? 75.305 18.043 -94.217 1.00 92.25 152 GLN A O 1
ATOM 1231 N N . ASN A 1 153 ? 74.104 16.276 -94.916 1.00 91.62 153 ASN A N 1
ATOM 1232 C CA . ASN A 1 153 ? 74.883 16.062 -96.137 1.00 91.62 153 ASN A CA 1
ATOM 1233 C C . ASN A 1 153 ? 74.880 17.298 -97.054 1.00 91.62 153 ASN A C 1
ATOM 1235 O O . ASN A 1 153 ? 75.911 17.644 -97.638 1.00 91.62 153 ASN A O 1
ATOM 1239 N N . ASN A 1 154 ? 73.740 17.987 -97.176 1.00 93.75 154 ASN A N 1
ATOM 1240 C CA . ASN A 1 154 ? 73.624 19.206 -97.973 1.00 93.75 154 ASN A CA 1
ATOM 1241 C C . ASN A 1 154 ? 74.491 20.339 -97.405 1.00 93.75 154 ASN A C 1
ATOM 1243 O O . ASN A 1 154 ? 75.268 20.932 -98.151 1.00 93.75 154 ASN A O 1
ATOM 1247 N N . LEU A 1 155 ? 74.430 20.579 -96.093 1.00 94.56 155 LEU A N 1
ATOM 1248 C CA . LEU A 1 155 ? 75.234 21.598 -95.416 1.00 94.56 155 LEU A CA 1
ATOM 1249 C C . LEU A 1 155 ? 76.736 21.305 -95.510 1.00 94.56 155 LEU A C 1
ATOM 1251 O O . LEU A 1 155 ? 77.511 22.219 -95.784 1.00 94.56 155 LEU A O 1
ATOM 1255 N N . GLN A 1 156 ? 77.157 20.045 -95.356 1.00 92.81 156 GLN A N 1
ATOM 1256 C CA . GLN A 1 156 ? 78.559 19.649 -95.551 1.00 92.81 156 GLN A CA 1
ATOM 1257 C C . GLN A 1 156 ? 79.026 19.910 -96.986 1.00 92.81 156 GLN A C 1
ATOM 1259 O O . GLN A 1 156 ? 80.101 20.470 -97.205 1.00 92.81 156 GLN A O 1
ATOM 1264 N N . THR A 1 157 ? 78.198 19.550 -97.968 1.00 91.69 157 THR A N 1
ATOM 1265 C CA . THR A 1 157 ? 78.495 19.754 -99.392 1.00 91.69 157 THR A CA 1
ATOM 1266 C C . THR A 1 157 ? 78.593 21.242 -99.729 1.00 91.69 157 THR A C 1
ATOM 1268 O O . THR A 1 157 ? 79.537 21.676 -100.389 1.00 91.69 157 THR A O 1
ATOM 1271 N N . LYS A 1 158 ? 77.641 22.042 -99.242 1.00 93.88 158 LYS A N 1
ATOM 1272 C CA . LYS A 1 158 ? 77.594 23.494 -99.427 1.00 93.88 158 LYS A CA 1
ATOM 1273 C C . LYS A 1 158 ? 78.785 24.189 -98.772 1.00 93.88 158 LYS A C 1
ATOM 1275 O O . LYS A 1 158 ? 79.426 25.008 -99.422 1.00 93.88 158 LYS A O 1
ATOM 1280 N N . ALA A 1 159 ? 79.146 23.813 -97.548 1.00 92.50 159 ALA A N 1
ATOM 1281 C CA . ALA A 1 159 ? 80.316 24.361 -96.871 1.00 92.50 159 ALA A CA 1
ATOM 1282 C C . ALA A 1 159 ? 81.621 24.064 -97.615 1.00 92.50 159 ALA A C 1
ATOM 1284 O O . ALA A 1 159 ? 82.444 24.965 -97.794 1.00 92.50 159 ALA A O 1
ATOM 1285 N N . ARG A 1 160 ? 81.773 22.843 -98.134 1.00 89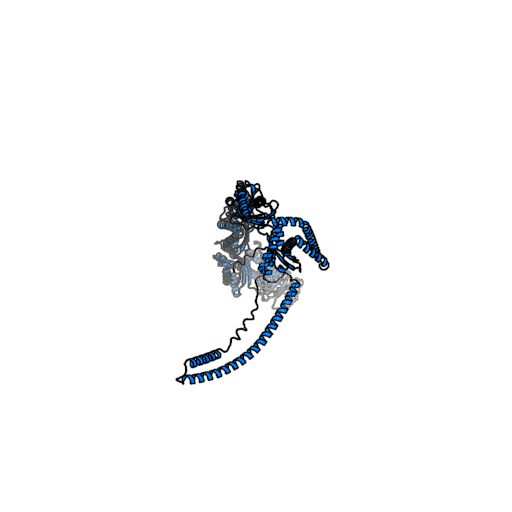.81 160 ARG A N 1
ATOM 1286 C CA . ARG A 1 160 ? 82.953 22.461 -98.913 1.00 89.81 160 ARG A CA 1
ATOM 1287 C C . ARG A 1 160 ? 83.040 23.234 -100.225 1.00 89.81 160 ARG A C 1
ATOM 1289 O O . ARG A 1 160 ? 84.100 23.753 -100.565 1.00 89.81 160 ARG A O 1
ATOM 1296 N N . ASN A 1 161 ? 81.927 23.342 -100.945 1.00 88.31 161 ASN A N 1
ATOM 1297 C CA . ASN A 1 161 ? 81.908 23.922 -102.287 1.00 88.31 161 ASN A CA 1
ATOM 1298 C C . ASN A 1 161 ? 81.915 25.456 -102.280 1.00 88.31 161 ASN A C 1
ATOM 1300 O O . ASN A 1 161 ? 82.611 26.064 -103.090 1.00 88.31 161 ASN A O 1
ATOM 1304 N N . GLU A 1 162 ? 81.151 26.080 -101.383 1.00 90.06 162 GLU A N 1
ATOM 1305 C CA . GLU A 1 162 ? 80.973 27.536 -101.349 1.00 90.06 162 GLU A CA 1
ATOM 1306 C C . GLU A 1 162 ? 81.948 28.244 -100.403 1.00 90.06 162 GLU A C 1
ATOM 1308 O O . GLU A 1 162 ? 82.213 29.428 -100.598 1.00 90.06 162 GLU A O 1
ATOM 1313 N N . ALA A 1 163 ? 82.465 27.552 -99.381 1.00 89.31 163 ALA A N 1
ATOM 1314 C CA . ALA A 1 163 ? 83.352 28.148 -98.382 1.00 89.31 163 ALA A CA 1
ATOM 1315 C C . ALA A 1 163 ? 84.708 27.447 -98.238 1.00 89.31 163 ALA A C 1
ATOM 1317 O O . ALA A 1 163 ? 85.562 27.965 -97.533 1.00 89.31 163 ALA A O 1
ATOM 1318 N N . GLY A 1 164 ? 84.940 26.301 -98.886 1.00 88.69 164 GLY A N 1
ATOM 1319 C CA . GLY A 1 164 ? 86.184 25.540 -98.717 1.00 88.69 164 GLY A CA 1
ATOM 1320 C C . GLY A 1 164 ? 86.334 24.886 -97.337 1.00 88.69 164 GLY A C 1
ATOM 1321 O O . GLY A 1 164 ? 87.442 24.507 -96.972 1.00 88.69 164 GLY A O 1
ATOM 1322 N N . LEU A 1 165 ? 85.243 24.755 -96.571 1.00 91.25 165 LEU A N 1
ATOM 1323 C CA . LEU A 1 165 ? 85.245 24.204 -95.213 1.00 91.25 165 LEU A CA 1
ATOM 1324 C C . LEU A 1 165 ? 84.666 22.793 -95.162 1.00 91.25 165 LEU A C 1
ATOM 1326 O O . LEU A 1 165 ? 83.680 22.481 -95.828 1.00 91.25 165 LEU A O 1
ATOM 1330 N N . ARG A 1 166 ? 85.209 21.969 -94.270 1.00 91.00 166 ARG A N 1
ATOM 1331 C CA . ARG A 1 166 ? 84.572 20.738 -93.809 1.00 91.00 166 ARG A CA 1
ATOM 1332 C C . ARG A 1 166 ? 83.812 21.027 -92.520 1.00 91.00 166 ARG A C 1
ATOM 1334 O O . ARG A 1 166 ? 84.382 21.566 -91.578 1.00 91.00 166 ARG A O 1
ATOM 1341 N N . LEU A 1 167 ? 82.532 20.659 -92.474 1.00 92.69 167 LEU A N 1
ATOM 1342 C CA . LEU A 1 167 ? 81.707 20.795 -91.272 1.00 92.69 167 LEU A CA 1
ATOM 1343 C C . LEU A 1 167 ? 81.398 19.430 -90.656 1.00 92.69 167 LEU A C 1
ATOM 1345 O O . LEU A 1 167 ? 80.901 18.538 -91.344 1.00 92.69 167 LEU A O 1
ATOM 1349 N N . ASP A 1 168 ? 81.588 19.309 -89.347 1.00 88.38 168 ASP A N 1
ATOM 1350 C CA . ASP A 1 168 ? 80.959 18.257 -88.550 1.00 88.38 168 ASP A CA 1
ATOM 1351 C C . ASP A 1 168 ? 79.724 18.853 -87.877 1.00 88.38 168 ASP A C 1
ATOM 1353 O O . ASP A 1 168 ? 79.823 19.817 -87.117 1.00 88.38 168 ASP A O 1
ATOM 1357 N N . LEU A 1 169 ? 78.555 18.296 -88.194 1.00 91.00 169 LEU A N 1
ATOM 1358 C CA . LEU A 1 169 ? 77.253 18.873 -87.867 1.00 91.00 169 LEU A CA 1
ATOM 1359 C C . LEU A 1 169 ? 76.420 17.907 -87.032 1.00 91.00 169 LEU A C 1
ATOM 1361 O O . LEU A 1 169 ? 76.214 16.754 -87.411 1.00 91.00 169 LEU A O 1
ATOM 1365 N N . ARG A 1 170 ? 75.824 18.420 -85.960 1.00 86.88 170 ARG A N 1
ATOM 1366 C CA . ARG A 1 170 ? 74.723 17.793 -85.234 1.00 86.88 170 ARG A CA 1
ATOM 1367 C C . ARG A 1 170 ? 73.512 18.710 -85.324 1.00 86.88 170 ARG A C 1
ATOM 1369 O O . ARG A 1 170 ? 73.558 19.840 -84.854 1.00 86.88 170 ARG A O 1
ATOM 1376 N N . ILE A 1 171 ? 72.438 18.215 -85.930 1.00 88.31 171 ILE A N 1
ATOM 1377 C CA . ILE A 1 171 ? 71.169 18.938 -86.021 1.00 88.31 171 ILE A CA 1
ATOM 1378 C C . ILE A 1 171 ? 70.190 18.282 -85.050 1.00 88.31 171 ILE A C 1
ATOM 1380 O O . ILE A 1 171 ? 70.039 17.061 -85.060 1.00 88.31 171 ILE A O 1
ATOM 1384 N N . SER A 1 172 ? 69.557 19.076 -84.195 1.00 80.19 172 SER A N 1
ATOM 1385 C CA . SER A 1 172 ? 68.531 18.628 -83.251 1.00 80.19 172 SER A CA 1
ATOM 1386 C C . SER A 1 172 ? 67.356 19.607 -83.228 1.00 80.19 172 SER A C 1
ATOM 1388 O O . SER A 1 172 ? 67.530 20.777 -83.559 1.00 80.19 172 SER A O 1
ATOM 1390 N N . PRO A 1 173 ? 66.144 19.178 -82.853 1.00 79.00 173 PRO A N 1
ATOM 1391 C CA . PRO A 1 173 ? 65.021 20.092 -82.722 1.00 79.00 173 PRO A CA 1
ATOM 1392 C C . PRO A 1 173 ? 65.185 20.923 -81.440 1.00 79.00 173 PRO A C 1
ATOM 1394 O O . PRO A 1 173 ? 65.581 20.405 -80.392 1.00 79.00 173 PRO A O 1
ATOM 1397 N N . ILE A 1 174 ? 64.884 22.220 -81.513 1.00 72.06 174 ILE A N 1
ATOM 1398 C CA . ILE A 1 174 ? 64.778 23.105 -80.350 1.00 72.06 174 ILE A CA 1
ATOM 1399 C C . ILE A 1 174 ? 63.437 22.782 -79.699 1.00 72.06 174 ILE A C 1
ATOM 1401 O O . ILE A 1 174 ? 62.388 23.223 -80.160 1.00 72.06 174 ILE A O 1
ATOM 1405 N N . GLN A 1 175 ? 63.465 21.974 -78.644 1.00 51.66 175 GLN A N 1
ATOM 1406 C CA . GLN A 1 175 ? 62.283 21.742 -77.820 1.00 51.66 175 GLN A CA 1
ATOM 1407 C C . GLN A 1 175 ? 61.852 23.074 -77.192 1.00 51.66 175 GLN A C 1
ATOM 1409 O O . GLN A 1 175 ? 62.648 23.720 -76.503 1.00 51.66 175 GLN A O 1
ATOM 1414 N N . THR A 1 176 ? 60.609 23.488 -77.448 1.00 39.47 176 THR A N 1
ATOM 1415 C CA . THR A 1 176 ? 59.963 24.607 -76.761 1.00 39.47 176 THR A CA 1
ATOM 1416 C C . THR A 1 176 ? 60.022 24.368 -75.254 1.00 39.47 176 THR A C 1
ATOM 1418 O O . THR A 1 176 ? 59.871 23.249 -74.757 1.00 39.47 176 THR A O 1
ATOM 1421 N N . GLN A 1 177 ? 60.322 25.439 -74.526 1.00 36.94 177 GLN A N 1
ATOM 1422 C CA . GLN A 1 177 ? 60.757 25.431 -73.130 1.00 36.94 177 GLN A CA 1
ATOM 1423 C C . GLN A 1 177 ? 59.712 24.873 -72.137 1.00 36.94 177 GLN A C 1
ATOM 1425 O O . GLN A 1 177 ? 60.056 24.613 -70.987 1.00 36.94 177 GLN A O 1
ATOM 1430 N N . ASP A 1 178 ? 58.489 24.592 -72.591 1.00 34.59 178 ASP A N 1
ATOM 1431 C CA . ASP A 1 178 ? 57.395 24.029 -71.791 1.00 34.59 178 ASP A CA 1
ATOM 1432 C C . ASP A 1 178 ? 57.516 22.516 -71.530 1.00 34.59 178 ASP A C 1
ATOM 1434 O O . ASP A 1 178 ? 56.834 21.982 -70.659 1.00 34.59 178 ASP A O 1
ATOM 1438 N N . ALA A 1 179 ? 58.431 21.812 -72.205 1.00 34.91 179 ALA A N 1
ATOM 1439 C CA . ALA A 1 179 ? 58.658 20.378 -71.982 1.00 34.91 179 ALA A CA 1
ATOM 1440 C C . ALA A 1 179 ? 59.807 20.059 -70.999 1.00 34.91 179 ALA A C 1
ATOM 1442 O O . ALA A 1 179 ? 60.039 18.895 -70.684 1.00 34.91 179 ALA A O 1
ATOM 1443 N N . ARG A 1 180 ? 60.544 21.065 -70.495 1.00 29.77 180 ARG A N 1
ATOM 1444 C CA . ARG A 1 180 ? 61.743 20.854 -69.652 1.00 29.77 180 ARG A CA 1
ATOM 1445 C C . ARG A 1 180 ? 61.500 20.783 -68.143 1.00 29.77 180 ARG A C 1
ATOM 1447 O O . ARG A 1 180 ? 62.431 20.443 -67.421 1.00 29.77 180 ARG A O 1
ATOM 1454 N N . ASN A 1 181 ? 60.278 21.019 -67.665 1.00 32.06 181 ASN A N 1
ATOM 1455 C CA . ASN A 1 181 ? 59.952 20.869 -66.238 1.00 32.06 181 ASN A CA 1
ATOM 1456 C C . ASN A 1 181 ? 59.391 19.502 -65.845 1.00 32.06 181 ASN A C 1
ATOM 1458 O O . ASN A 1 181 ? 59.047 19.294 -64.685 1.00 32.06 181 ASN A O 1
ATOM 1462 N N . LEU A 1 182 ? 59.381 18.535 -66.758 1.00 27.05 182 LEU A N 1
ATOM 1463 C CA . LEU A 1 182 ? 59.190 17.141 -66.397 1.00 27.05 182 LEU A CA 1
ATOM 1464 C C . LEU A 1 182 ? 60.252 16.300 -67.107 1.00 27.05 182 LEU A C 1
ATOM 1466 O O . LEU A 1 182 ? 60.074 15.895 -68.249 1.00 27.05 182 LEU A O 1
ATOM 1470 N N . VAL A 1 183 ? 61.300 15.993 -66.330 1.00 28.09 183 VAL A N 1
ATOM 1471 C CA . VAL A 1 183 ? 62.025 14.712 -66.289 1.00 28.09 183 VAL A CA 1
ATOM 1472 C C . VAL A 1 183 ? 63.536 14.762 -66.641 1.00 28.09 183 VAL A C 1
ATOM 1474 O O . VAL A 1 183 ? 63.958 14.716 -67.791 1.00 28.09 183 VAL A O 1
ATOM 1477 N N . PHE A 1 184 ? 64.308 14.758 -65.541 1.00 30.62 184 PHE A N 1
ATOM 1478 C CA . PHE A 1 184 ? 65.689 14.305 -65.279 1.00 30.62 184 PHE A CA 1
ATOM 1479 C C . PHE A 1 184 ? 66.904 15.184 -65.629 1.00 30.62 184 PHE A C 1
ATOM 1481 O O . PHE A 1 184 ? 67.565 15.062 -66.659 1.00 30.62 184 PHE A O 1
ATOM 1488 N N . SER A 1 185 ? 67.291 15.967 -64.613 1.00 26.25 185 SER A N 1
ATOM 1489 C CA . SER A 1 185 ? 68.675 16.292 -64.280 1.00 26.25 185 SER A CA 1
ATOM 1490 C C . SER A 1 185 ? 69.510 15.021 -64.107 1.00 26.25 185 SER A C 1
ATOM 1492 O O . SER A 1 185 ? 69.228 14.198 -63.239 1.00 26.25 185 SER A O 1
ATOM 1494 N N . ASN A 1 186 ? 70.586 14.887 -64.878 1.00 31.88 186 ASN A N 1
ATOM 1495 C CA . ASN A 1 186 ? 71.625 13.911 -64.585 1.00 31.88 186 ASN A CA 1
ATOM 1496 C C . ASN A 1 186 ? 72.575 14.504 -63.535 1.00 31.88 186 ASN A C 1
ATOM 1498 O O . ASN A 1 186 ? 73.565 15.151 -63.872 1.00 31.88 186 ASN A O 1
ATOM 1502 N N . LYS A 1 187 ? 72.188 14.342 -62.272 1.00 32.75 187 LYS A N 1
ATOM 1503 C CA . LYS A 1 187 ? 73.037 14.252 -61.081 1.00 32.75 187 LYS A CA 1
ATOM 1504 C C . LYS A 1 187 ? 72.132 13.657 -60.002 1.00 32.75 187 LYS A C 1
ATOM 1506 O O . LYS A 1 187 ? 71.203 14.316 -59.556 1.00 32.75 187 LYS A O 1
ATOM 1511 N N . ASP A 1 188 ? 72.404 12.392 -59.701 1.00 33.81 188 ASP A N 1
ATOM 1512 C CA . ASP A 1 188 ? 71.771 11.530 -58.698 1.00 33.81 188 ASP A CA 1
ATOM 1513 C C . ASP A 1 188 ? 70.400 10.913 -59.075 1.00 33.81 188 ASP A C 1
ATOM 1515 O O . ASP A 1 188 ? 69.391 11.593 -59.180 1.00 33.81 188 ASP A O 1
ATOM 1519 N N . ALA A 1 189 ? 70.397 9.581 -59.256 1.00 38.72 189 ALA A N 1
ATOM 1520 C CA . ALA A 1 189 ? 69.260 8.641 -59.249 1.00 38.72 189 ALA A CA 1
ATOM 1521 C C . ALA A 1 189 ? 68.000 8.941 -60.107 1.00 38.72 189 ALA A C 1
ATOM 1523 O O . ALA A 1 189 ? 67.209 9.811 -59.765 1.00 38.72 189 ALA A O 1
ATOM 1524 N N . SER A 1 190 ? 67.702 8.097 -61.117 1.00 41.88 190 SER A N 1
ATOM 1525 C CA . SER A 1 190 ? 66.423 7.335 -61.228 1.00 41.88 190 SER A CA 1
ATOM 1526 C C . SER A 1 190 ? 66.184 6.693 -62.615 1.00 41.88 190 SER A C 1
ATOM 1528 O O . SER A 1 190 ? 65.744 7.332 -63.563 1.00 41.88 190 SER A O 1
ATOM 1530 N N . ASN A 1 191 ? 66.339 5.366 -62.712 1.00 54.16 191 ASN A N 1
ATOM 1531 C CA . ASN A 1 191 ? 65.706 4.535 -63.755 1.00 54.16 191 ASN A CA 1
ATOM 1532 C C . ASN A 1 191 ? 64.213 4.308 -63.433 1.00 54.16 191 ASN A C 1
ATOM 1534 O O . ASN A 1 191 ? 63.752 3.172 -63.478 1.00 54.16 191 ASN A O 1
ATOM 1538 N N . ILE A 1 192 ? 63.486 5.338 -62.980 1.00 57.12 192 ILE A N 1
ATOM 1539 C CA . ILE A 1 192 ? 62.204 5.170 -62.281 1.00 57.12 192 ILE A CA 1
ATOM 1540 C C . ILE A 1 192 ? 61.150 6.143 -62.830 1.00 57.12 192 ILE A C 1
ATOM 1542 O O . ILE A 1 192 ? 61.366 7.350 -62.830 1.00 57.12 192 ILE A O 1
ATOM 1546 N N . ALA A 1 193 ? 59.994 5.628 -63.258 1.00 72.06 193 ALA A N 1
ATOM 1547 C CA . ALA A 1 193 ? 58.793 6.406 -63.561 1.00 72.06 193 ALA A CA 1
ATOM 1548 C C . ALA A 1 193 ? 57.730 6.176 -62.475 1.00 72.06 193 ALA A C 1
ATOM 1550 O O . ALA A 1 193 ? 57.414 5.036 -62.143 1.00 72.06 193 ALA A O 1
ATOM 1551 N N . GLU A 1 194 ? 57.155 7.247 -61.932 1.00 77.44 194 GLU A N 1
ATOM 1552 C CA . GLU A 1 194 ? 56.170 7.176 -60.845 1.00 77.44 194 GLU A CA 1
ATOM 1553 C C . GLU A 1 194 ? 54.827 7.784 -61.263 1.00 77.44 194 GLU A C 1
ATOM 1555 O O . GLU A 1 194 ? 54.758 8.822 -61.929 1.00 77.44 194 GLU A O 1
ATOM 1560 N N . ARG A 1 195 ? 53.733 7.141 -60.845 1.00 81.38 195 ARG A N 1
ATOM 1561 C CA . ARG A 1 195 ? 52.372 7.669 -60.944 1.00 81.38 195 ARG A CA 1
ATOM 1562 C C . ARG A 1 195 ? 51.632 7.405 -59.642 1.00 81.38 195 ARG A C 1
ATOM 1564 O O . ARG A 1 195 ? 51.456 6.265 -59.232 1.00 81.38 195 ARG A O 1
ATOM 1571 N N . SER A 1 196 ? 51.075 8.463 -59.074 1.00 72.62 196 SER A N 1
ATOM 1572 C CA . SER A 1 196 ? 49.954 8.389 -58.144 1.00 72.62 196 SER A CA 1
ATOM 1573 C C . SER A 1 196 ? 48.644 8.669 -58.898 1.00 72.62 196 SER A C 1
ATOM 1575 O O . SER A 1 196 ? 48.562 9.607 -59.695 1.00 72.62 196 SER A O 1
ATOM 1577 N N . GLY A 1 197 ? 47.622 7.831 -58.697 1.00 77.88 197 GLY A N 1
ATOM 1578 C CA . GLY A 1 197 ? 46.249 8.160 -59.101 1.00 77.88 197 GLY A CA 1
ATOM 1579 C C . GLY A 1 197 ? 45.800 7.736 -60.506 1.00 77.88 197 GLY A C 1
ATOM 1580 O O . GLY A 1 197 ? 45.031 8.466 -61.126 1.00 77.88 197 GLY A O 1
ATOM 1581 N N . LEU A 1 198 ? 46.263 6.606 -61.052 1.00 86.38 198 LEU A N 1
ATOM 1582 C CA . LEU A 1 198 ? 45.678 6.047 -62.279 1.00 86.38 198 LEU A CA 1
ATOM 1583 C C . LEU A 1 198 ? 44.325 5.396 -61.955 1.00 86.38 198 LEU A C 1
ATOM 1585 O O . LEU A 1 198 ? 44.290 4.353 -61.314 1.00 86.38 198 LEU A O 1
ATOM 1589 N N . ILE A 1 199 ? 43.219 5.997 -62.391 1.00 86.56 199 ILE A N 1
ATOM 1590 C CA . ILE A 1 199 ? 41.871 5.457 -62.154 1.00 86.56 199 ILE A CA 1
ATOM 1591 C C . ILE A 1 199 ? 41.488 4.494 -63.284 1.00 86.56 199 ILE A C 1
ATOM 1593 O O . ILE A 1 199 ? 41.680 4.802 -64.467 1.00 86.56 199 ILE A O 1
ATOM 1597 N N . ILE A 1 200 ? 40.946 3.336 -62.908 1.00 88.00 200 ILE A N 1
ATOM 1598 C CA . ILE A 1 200 ? 40.380 2.329 -63.807 1.00 88.00 200 ILE A CA 1
ATOM 1599 C C . ILE A 1 200 ? 38.986 1.958 -63.299 1.00 88.00 200 ILE A C 1
ATOM 1601 O O . ILE A 1 200 ? 38.810 1.641 -62.125 1.00 88.00 200 ILE A O 1
ATOM 1605 N N . GLU A 1 201 ? 38.003 1.997 -64.192 1.00 86.38 201 GLU A N 1
ATOM 1606 C CA . GLU A 1 201 ? 36.625 1.595 -63.911 1.00 86.38 201 GLU A CA 1
ATOM 1607 C C . GLU A 1 201 ? 36.441 0.120 -64.267 1.00 86.38 201 GLU A C 1
ATOM 1609 O O . GLU A 1 201 ? 36.664 -0.272 -65.413 1.00 86.38 201 GLU A O 1
ATOM 1614 N N . VAL A 1 202 ? 36.038 -0.694 -63.292 1.00 86.25 202 VAL A N 1
ATOM 1615 C CA . VAL A 1 202 ? 35.640 -2.088 -63.504 1.00 86.25 202 VAL A CA 1
ATOM 1616 C C . VAL A 1 202 ? 34.119 -2.143 -63.520 1.00 86.25 202 VAL A C 1
ATOM 1618 O O . VAL A 1 202 ? 33.476 -1.867 -62.507 1.00 86.25 202 VAL A O 1
ATOM 1621 N N . GLU A 1 203 ? 33.543 -2.482 -64.669 1.00 84.06 203 GLU A N 1
ATOM 1622 C CA . GLU A 1 203 ? 32.096 -2.532 -64.871 1.00 84.06 203 GLU A CA 1
ATOM 1623 C C . GLU A 1 203 ? 31.630 -3.976 -65.084 1.00 84.06 203 GLU A C 1
ATOM 1625 O O . GLU A 1 203 ? 32.010 -4.634 -66.050 1.00 84.06 203 GLU A O 1
ATOM 1630 N N . ASP A 1 204 ? 30.777 -4.463 -64.184 1.00 82.69 204 ASP A N 1
ATOM 1631 C CA . ASP A 1 204 ? 30.004 -5.687 -64.380 1.00 82.69 204 ASP A CA 1
ATOM 1632 C C . ASP A 1 204 ? 28.634 -5.310 -64.951 1.00 82.69 204 ASP A C 1
ATOM 1634 O O . ASP A 1 204 ? 27.684 -4.990 -64.225 1.00 82.69 204 ASP A O 1
ATOM 1638 N N . VAL A 1 205 ? 28.553 -5.349 -66.279 1.00 77.94 205 VAL A N 1
ATOM 1639 C CA . VAL A 1 205 ? 27.363 -4.973 -67.050 1.00 77.94 205 VAL A CA 1
ATOM 1640 C C . VAL A 1 205 ? 26.165 -5.870 -66.715 1.00 77.94 205 VAL A C 1
ATOM 1642 O O . VAL A 1 205 ? 25.039 -5.377 -66.639 1.00 77.94 205 VAL A O 1
ATOM 1645 N N . ALA A 1 206 ? 26.389 -7.166 -66.455 1.00 75.44 206 ALA A N 1
ATOM 1646 C CA . ALA A 1 206 ? 25.317 -8.134 -66.205 1.00 75.44 206 ALA A CA 1
ATOM 1647 C C . ALA A 1 206 ? 24.552 -7.831 -64.908 1.00 75.44 206 ALA A C 1
ATOM 1649 O O . ALA A 1 206 ? 23.329 -7.969 -64.857 1.00 75.44 206 ALA A O 1
ATOM 1650 N N . SER A 1 207 ? 25.262 -7.366 -63.879 1.00 73.06 207 SER A N 1
ATOM 1651 C CA . SER A 1 207 ? 24.666 -7.009 -62.583 1.00 73.06 207 SER A CA 1
ATOM 1652 C C . SER A 1 207 ? 24.462 -5.499 -62.402 1.00 73.06 207 SER A C 1
ATOM 1654 O O . SER A 1 207 ? 23.959 -5.063 -61.360 1.00 73.06 207 SER A O 1
ATOM 1656 N N . SER A 1 208 ? 24.852 -4.696 -63.402 1.00 73.56 208 SER A N 1
ATOM 1657 C CA . SER A 1 208 ? 24.897 -3.227 -63.350 1.00 73.56 208 SER A CA 1
ATOM 1658 C C . SER A 1 208 ? 25.670 -2.707 -62.128 1.00 73.56 208 SER A C 1
ATOM 1660 O O . SER A 1 208 ? 25.184 -1.842 -61.393 1.00 73.56 208 SER A O 1
ATOM 1662 N N . ARG A 1 209 ? 26.850 -3.285 -61.872 1.00 76.75 209 ARG A N 1
ATOM 1663 C CA . ARG A 1 209 ? 27.748 -2.917 -60.765 1.00 76.75 209 ARG A CA 1
ATOM 1664 C C . ARG A 1 209 ? 28.996 -2.245 -61.318 1.00 76.75 209 ARG A C 1
ATOM 1666 O O . ARG A 1 209 ? 29.523 -2.676 -62.338 1.00 76.75 209 ARG A O 1
ATOM 1673 N N . GLN A 1 210 ? 29.494 -1.230 -60.621 1.00 80.50 210 GLN A N 1
ATOM 1674 C CA . GLN A 1 210 ? 30.693 -0.507 -61.044 1.00 80.50 210 GLN A CA 1
ATOM 1675 C C . GLN A 1 210 ? 31.624 -0.250 -59.863 1.00 80.50 210 GLN A C 1
ATOM 1677 O O . GLN A 1 210 ? 31.194 0.249 -58.824 1.00 80.50 210 GLN A O 1
ATOM 1682 N N . LEU A 1 211 ? 32.907 -0.560 -60.034 1.00 84.00 211 LEU A N 1
ATOM 1683 C CA . LEU A 1 211 ? 33.944 -0.365 -59.031 1.00 84.00 211 LEU A CA 1
ATOM 1684 C C . LEU A 1 211 ? 35.118 0.417 -59.627 1.00 84.00 211 LEU A C 1
ATOM 1686 O O . LEU A 1 211 ? 35.821 -0.071 -60.509 1.00 84.00 211 LEU A O 1
ATOM 1690 N N . SER A 1 212 ? 35.356 1.616 -59.107 1.00 83.44 212 SER A N 1
ATOM 1691 C CA . SER A 1 212 ? 36.493 2.452 -59.495 1.00 83.44 212 SER A CA 1
ATOM 1692 C C . SER A 1 212 ? 37.707 2.107 -58.626 1.00 83.44 212 SER A C 1
ATOM 1694 O O . SER A 1 212 ? 37.660 2.259 -57.397 1.00 83.44 212 SER A O 1
ATOM 1696 N N . ILE A 1 213 ? 38.789 1.642 -59.252 1.00 87.50 213 ILE A N 1
ATOM 1697 C CA . ILE A 1 213 ? 40.060 1.341 -58.588 1.00 87.50 213 ILE A CA 1
ATOM 1698 C C . ILE A 1 213 ? 41.112 2.387 -58.960 1.00 87.50 213 ILE A C 1
ATOM 1700 O O . ILE A 1 213 ? 41.251 2.787 -60.115 1.00 87.50 213 ILE A O 1
ATOM 1704 N N . THR A 1 214 ? 41.883 2.817 -57.972 1.00 86.81 214 THR A N 1
ATOM 1705 C CA . THR A 1 214 ? 43.015 3.723 -58.120 1.00 86.81 214 THR A CA 1
ATOM 1706 C C . THR A 1 214 ? 44.306 2.925 -58.014 1.00 86.81 214 THR A C 1
ATOM 1708 O O . THR A 1 214 ? 44.587 2.313 -56.986 1.00 86.81 214 THR A O 1
ATOM 1711 N N . LEU A 1 215 ? 45.123 2.968 -59.061 1.00 88.19 215 LEU A N 1
ATOM 1712 C CA . LEU A 1 215 ? 46.458 2.391 -59.079 1.00 88.19 215 LEU A CA 1
ATOM 1713 C C . LEU A 1 215 ? 47.503 3.490 -58.883 1.00 88.19 215 LEU A C 1
ATOM 1715 O O . LEU A 1 215 ? 47.536 4.494 -59.599 1.00 88.19 215 LEU A O 1
ATOM 1719 N N . ALA A 1 216 ? 48.382 3.286 -57.912 1.00 86.38 216 ALA A N 1
ATOM 1720 C CA . ALA A 1 216 ? 49.642 3.999 -57.794 1.00 86.38 216 ALA A CA 1
ATOM 1721 C C . ALA A 1 216 ? 50.772 3.027 -58.127 1.00 86.38 216 ALA A C 1
ATOM 1723 O O . ALA A 1 216 ? 50.757 1.888 -57.658 1.00 86.38 216 ALA A O 1
ATOM 1724 N N . TYR A 1 217 ? 51.733 3.452 -58.941 1.00 88.06 217 TYR A N 1
ATOM 1725 C CA . TYR A 1 217 ? 52.841 2.592 -59.322 1.00 88.06 217 TYR A CA 1
ATOM 1726 C C . TYR A 1 217 ? 54.173 3.324 -59.405 1.00 88.06 217 TYR A C 1
ATOM 1728 O O . TYR A 1 217 ? 54.247 4.515 -59.721 1.00 88.06 217 TYR A O 1
ATOM 1736 N N . ARG A 1 218 ? 55.229 2.551 -59.164 1.00 84.19 218 ARG A N 1
ATOM 1737 C CA . ARG A 1 218 ? 56.625 2.889 -59.403 1.00 84.19 218 ARG A CA 1
ATOM 1738 C C . ARG A 1 218 ? 57.189 1.866 -60.381 1.00 84.19 218 ARG A C 1
ATOM 1740 O O . ARG A 1 218 ? 57.287 0.687 -60.061 1.00 84.19 218 ARG A O 1
ATOM 1747 N N . ALA A 1 219 ? 57.511 2.319 -61.582 1.00 84.69 219 ALA A N 1
ATOM 1748 C CA . ALA A 1 219 ? 58.086 1.512 -62.642 1.00 84.69 219 ALA A CA 1
ATOM 1749 C C . ALA A 1 219 ? 59.594 1.726 -62.688 1.00 84.69 219 ALA A C 1
ATOM 1751 O O . ALA A 1 219 ? 60.032 2.866 -62.793 1.00 84.69 219 ALA A O 1
ATOM 1752 N N . SER A 1 220 ? 60.380 0.659 -62.657 1.00 82.75 220 SER A N 1
ATOM 1753 C CA . SER A 1 220 ? 61.823 0.700 -62.887 1.00 82.75 220 SER A CA 1
ATOM 1754 C C . SER A 1 220 ? 62.242 -0.336 -63.921 1.00 82.75 220 SER A C 1
ATOM 1756 O O . SER A 1 220 ? 61.465 -1.221 -64.257 1.00 82.75 220 SER A O 1
ATOM 1758 N N . TYR A 1 221 ? 63.453 -0.241 -64.463 1.00 79.06 221 TYR A N 1
ATOM 1759 C CA . TYR A 1 221 ? 63.984 -1.274 -65.354 1.00 79.06 221 TYR A CA 1
ATOM 1760 C C . TYR A 1 221 ? 65.462 -1.540 -65.078 1.00 79.06 221 TYR A C 1
ATOM 1762 O O . TYR A 1 221 ? 66.191 -0.661 -64.605 1.00 79.06 221 TYR A O 1
ATOM 1770 N N . ASP A 1 222 ? 65.887 -2.768 -65.364 1.00 74.50 222 ASP A N 1
ATOM 1771 C CA . ASP A 1 222 ? 67.291 -3.165 -65.312 1.00 74.50 222 ASP A CA 1
ATOM 1772 C C . ASP A 1 222 ? 68.001 -2.682 -66.592 1.00 74.50 222 ASP A C 1
ATOM 1774 O O . ASP A 1 222 ? 67.434 -2.814 -67.680 1.00 74.50 222 ASP A O 1
ATOM 1778 N N . PRO A 1 223 ? 69.229 -2.133 -66.518 1.00 70.50 223 PRO A N 1
ATOM 1779 C CA . PRO A 1 223 ? 70.020 -1.781 -67.697 1.00 70.50 223 PRO A CA 1
ATOM 1780 C C . PRO A 1 223 ? 70.105 -2.864 -68.787 1.00 70.50 223 PRO A C 1
ATOM 1782 O O . PRO A 1 223 ? 70.244 -2.506 -69.957 1.00 70.50 223 PRO A O 1
ATOM 1785 N N . ILE A 1 224 ? 69.997 -4.153 -68.438 1.00 71.38 224 ILE A N 1
ATOM 1786 C CA . ILE A 1 224 ? 69.981 -5.276 -69.395 1.00 71.38 224 ILE A CA 1
ATOM 1787 C C . ILE A 1 224 ? 68.717 -5.260 -70.276 1.00 71.38 224 ILE A C 1
ATOM 1789 O O . ILE A 1 224 ? 68.789 -5.562 -71.464 1.00 71.38 224 ILE A O 1
ATOM 1793 N N . ASP A 1 225 ? 67.576 -4.827 -69.738 1.00 72.19 225 ASP A N 1
ATOM 1794 C CA . ASP A 1 225 ? 66.289 -4.765 -70.444 1.00 72.19 225 ASP A CA 1
ATOM 1795 C C . ASP A 1 225 ? 66.101 -3.455 -71.237 1.00 72.19 225 ASP A C 1
ATOM 1797 O O . ASP A 1 225 ? 65.052 -3.226 -71.846 1.00 72.19 225 ASP A O 1
ATOM 1801 N N . ARG A 1 226 ? 67.122 -2.584 -71.274 1.00 71.19 226 ARG A N 1
ATOM 1802 C CA . ARG A 1 226 ? 67.061 -1.240 -71.875 1.00 71.19 226 ARG A CA 1
ATOM 1803 C C . ARG A 1 226 ? 66.583 -1.242 -73.325 1.00 71.19 226 ARG A C 1
ATOM 1805 O O . ARG A 1 226 ? 65.819 -0.359 -73.702 1.00 71.19 226 ARG A O 1
ATOM 1812 N N . GLU A 1 227 ? 67.024 -2.200 -74.136 1.00 67.12 227 GLU A N 1
ATOM 1813 C CA . GLU A 1 227 ? 66.636 -2.282 -75.550 1.00 67.12 227 GLU A CA 1
ATOM 1814 C C . GLU A 1 227 ? 65.158 -2.671 -75.712 1.00 67.12 227 GLU A C 1
ATOM 1816 O O . GLU A 1 227 ? 64.444 -2.089 -76.529 1.00 67.12 227 GLU A O 1
ATOM 1821 N N . LYS A 1 228 ? 64.664 -3.570 -74.854 1.00 73.56 228 LYS A N 1
ATOM 1822 C CA . LYS A 1 228 ? 63.268 -4.025 -74.824 1.00 73.56 228 LYS A CA 1
ATOM 1823 C C . LYS A 1 228 ? 62.317 -2.933 -74.332 1.00 73.56 228 LYS A C 1
ATOM 1825 O O . LYS A 1 228 ? 61.306 -2.662 -74.980 1.00 73.56 228 LYS A O 1
ATOM 1830 N N . VAL A 1 229 ? 62.680 -2.255 -73.241 1.00 74.06 229 VAL A N 1
ATOM 1831 C CA . VAL A 1 229 ? 61.963 -1.077 -72.726 1.00 74.06 229 VAL A CA 1
ATOM 1832 C C . VAL A 1 229 ? 61.924 0.008 -73.796 1.00 74.06 229 VAL A C 1
ATOM 1834 O O . VAL A 1 229 ? 60.884 0.630 -74.018 1.00 74.06 229 VAL A O 1
ATOM 1837 N N . ALA A 1 230 ? 63.041 0.204 -74.505 1.00 68.06 230 ALA A N 1
ATOM 1838 C CA . ALA A 1 230 ? 63.127 1.239 -75.509 1.00 68.06 230 ALA A CA 1
ATOM 1839 C C . ALA A 1 230 ? 62.242 0.971 -76.735 1.00 68.06 230 ALA A C 1
ATOM 1841 O O . ALA A 1 230 ? 61.535 1.870 -77.181 1.00 68.06 230 ALA A O 1
ATOM 1842 N N . GLN A 1 231 ? 62.225 -0.265 -77.237 1.00 72.56 231 GLN A N 1
ATOM 1843 C CA . GLN A 1 231 ? 61.363 -0.664 -78.353 1.00 72.56 231 GLN A CA 1
ATOM 1844 C C . GLN A 1 231 ? 59.868 -0.577 -78.015 1.00 72.56 231 GLN A C 1
ATOM 1846 O O . GLN A 1 231 ? 59.065 -0.248 -78.883 1.00 72.56 231 GLN A O 1
ATOM 1851 N N . GLN A 1 232 ? 59.485 -0.883 -76.771 1.00 70.94 232 GLN A N 1
ATOM 1852 C CA . GLN A 1 232 ? 58.075 -0.987 -76.376 1.00 70.94 232 GLN A CA 1
ATOM 1853 C C . GLN A 1 232 ? 57.465 0.320 -75.855 1.00 70.94 232 GLN A C 1
ATOM 1855 O O . GLN A 1 232 ? 56.247 0.478 -75.935 1.00 70.94 232 GLN A O 1
ATOM 1860 N N . LEU A 1 233 ? 58.271 1.237 -75.306 1.00 68.94 233 LEU A N 1
ATOM 1861 C CA . LEU A 1 233 ? 57.779 2.468 -74.669 1.00 68.94 233 LEU A CA 1
ATOM 1862 C C . LEU A 1 233 ? 58.216 3.767 -75.369 1.00 68.94 233 LEU A C 1
ATOM 1864 O O . LEU A 1 233 ? 57.603 4.803 -75.112 1.00 68.94 233 LEU A O 1
ATOM 1868 N N . PHE A 1 234 ? 59.220 3.755 -76.261 1.00 65.38 234 PHE A N 1
ATOM 1869 C CA . PHE A 1 234 ? 59.577 4.941 -77.056 1.00 65.38 234 PHE A CA 1
ATOM 1870 C C . PHE A 1 234 ? 58.881 4.939 -78.418 1.00 65.38 234 PHE A C 1
ATOM 1872 O O . PHE A 1 234 ? 59.475 4.649 -79.453 1.00 65.38 234 PHE A O 1
ATOM 1879 N N . THR A 1 235 ? 57.616 5.348 -78.428 1.00 57.06 235 THR A N 1
ATOM 1880 C CA . THR A 1 235 ? 56.949 5.839 -79.642 1.00 57.06 235 THR A CA 1
ATOM 1881 C C . THR A 1 235 ? 57.094 7.358 -79.740 1.00 57.06 235 THR A C 1
ATOM 1883 O O . THR A 1 235 ? 56.947 8.067 -78.744 1.00 57.06 235 THR A O 1
ATOM 1886 N N . THR A 1 236 ? 57.393 7.875 -80.934 1.00 50.22 236 THR A N 1
ATOM 1887 C CA . THR A 1 236 ? 57.652 9.303 -81.181 1.00 50.22 236 THR A CA 1
ATOM 1888 C C . THR A 1 236 ? 56.509 10.193 -80.680 1.00 50.22 236 THR A C 1
ATOM 1890 O O . THR A 1 236 ? 55.397 10.132 -81.200 1.00 50.22 236 THR A O 1
ATOM 1893 N N . GLY A 1 237 ? 56.799 11.043 -79.686 1.00 57.12 237 GLY A N 1
ATOM 1894 C CA . GLY A 1 237 ? 55.963 12.189 -79.303 1.00 57.12 237 GLY A CA 1
ATOM 1895 C C . GLY A 1 237 ? 55.117 12.071 -78.027 1.00 57.12 237 GLY A C 1
ATOM 1896 O O . GLY A 1 237 ? 54.430 13.039 -77.712 1.00 57.12 237 GLY A O 1
ATOM 1897 N N . LYS A 1 238 ? 55.152 10.961 -77.270 1.00 63.53 238 LYS A N 1
ATOM 1898 C CA . LYS A 1 238 ? 54.388 10.822 -76.008 1.00 63.53 238 LYS A CA 1
ATOM 1899 C C . LYS A 1 238 ? 55.272 10.590 -74.776 1.00 63.53 238 LYS A C 1
ATOM 1901 O O . LYS A 1 238 ? 56.308 9.935 -74.896 1.00 63.53 238 LYS A O 1
ATOM 1906 N N . PRO A 1 239 ? 54.876 11.078 -73.584 1.00 71.62 239 PRO A N 1
ATOM 1907 C CA . PRO A 1 239 ? 55.546 10.739 -72.332 1.00 71.62 239 PRO A CA 1
ATOM 1908 C C . PRO A 1 239 ? 55.507 9.227 -72.065 1.00 71.62 239 PRO A C 1
ATOM 1910 O O . PRO A 1 239 ? 54.446 8.613 -72.145 1.00 71.62 239 PRO A O 1
ATOM 1913 N N . ILE A 1 240 ? 56.637 8.638 -71.654 1.00 72.81 240 ILE A N 1
ATOM 1914 C CA . ILE A 1 240 ? 56.757 7.208 -71.282 1.00 72.81 240 ILE A CA 1
ATOM 1915 C C . ILE A 1 240 ? 55.662 6.793 -70.287 1.00 72.81 240 ILE A C 1
ATOM 1917 O O . ILE A 1 240 ? 55.100 5.704 -70.376 1.00 72.81 240 ILE A O 1
ATOM 1921 N N . ARG A 1 241 ? 55.335 7.686 -69.346 1.00 75.56 241 ARG A N 1
ATOM 1922 C CA . ARG A 1 241 ? 54.290 7.479 -68.338 1.00 75.56 241 ARG A CA 1
ATOM 1923 C C . ARG A 1 241 ? 52.928 7.167 -68.959 1.00 75.56 241 ARG A C 1
ATOM 1925 O O . ARG A 1 241 ? 52.256 6.275 -68.460 1.00 75.56 241 ARG A O 1
ATOM 1932 N N . ASP A 1 242 ? 52.546 7.848 -70.036 1.00 78.38 242 ASP A N 1
ATOM 1933 C CA . ASP A 1 242 ? 51.232 7.669 -70.662 1.00 78.38 242 ASP A CA 1
ATOM 1934 C C . ASP A 1 242 ? 51.133 6.325 -71.396 1.00 78.38 242 ASP A C 1
ATOM 1936 O O . ASP A 1 242 ? 50.075 5.694 -71.408 1.00 78.38 242 ASP A O 1
ATOM 1940 N N . GLU A 1 243 ? 52.242 5.846 -71.968 1.00 81.50 243 GLU A N 1
ATOM 1941 C CA . GLU A 1 243 ? 52.295 4.514 -72.579 1.00 81.50 243 GLU A CA 1
ATOM 1942 C C . GLU A 1 243 ? 52.280 3.404 -71.515 1.00 81.50 243 GLU A C 1
ATOM 1944 O O . GLU A 1 243 ? 51.589 2.399 -71.699 1.00 81.50 243 GLU A O 1
ATOM 1949 N N . ILE A 1 244 ? 52.925 3.604 -70.356 1.00 83.44 244 ILE A N 1
ATOM 1950 C CA . ILE A 1 244 ? 52.778 2.688 -69.211 1.00 83.44 244 ILE A CA 1
ATOM 1951 C C . ILE A 1 244 ? 51.333 2.722 -68.671 1.00 83.44 244 ILE A C 1
ATOM 1953 O O . ILE A 1 244 ? 50.741 1.659 -68.492 1.00 83.44 244 ILE A O 1
ATOM 1957 N N . ASP A 1 245 ? 50.717 3.900 -68.497 1.00 86.88 245 ASP A N 1
ATOM 1958 C CA . ASP A 1 245 ? 49.310 4.047 -68.078 1.00 86.88 245 ASP A CA 1
ATOM 1959 C C . ASP A 1 245 ? 48.363 3.289 -69.030 1.00 86.88 245 ASP A C 1
ATOM 1961 O O . ASP A 1 245 ? 47.447 2.584 -68.595 1.00 86.88 245 ASP A O 1
ATOM 1965 N N . LYS A 1 246 ? 48.596 3.394 -70.344 1.00 85.31 246 LYS A N 1
ATOM 1966 C CA . LYS A 1 246 ? 47.827 2.695 -71.382 1.00 85.31 246 LYS A CA 1
ATOM 1967 C C . LYS A 1 246 ? 48.012 1.176 -71.320 1.00 85.31 246 LYS A C 1
ATOM 1969 O O . LYS A 1 246 ? 47.022 0.449 -71.421 1.00 85.31 246 LYS A O 1
ATOM 1974 N N . LYS A 1 247 ? 49.245 0.692 -71.141 1.00 87.44 247 LYS A N 1
ATOM 1975 C CA . LYS A 1 247 ? 49.552 -0.742 -71.002 1.00 87.44 247 LYS A CA 1
ATOM 1976 C C . LYS A 1 247 ? 48.942 -1.326 -69.729 1.00 87.44 247 LYS A C 1
ATOM 1978 O O . LYS A 1 247 ? 48.262 -2.343 -69.810 1.00 87.44 247 LYS A O 1
ATOM 1983 N N . ILE A 1 248 ? 49.073 -0.644 -68.589 1.00 88.88 248 ILE A N 1
ATOM 1984 C CA . ILE A 1 248 ? 48.454 -1.059 -67.321 1.00 88.88 248 ILE A CA 1
ATOM 1985 C C . ILE A 1 248 ? 46.931 -1.131 -67.461 1.00 88.88 248 ILE A C 1
ATOM 1987 O O . ILE A 1 248 ? 46.342 -2.145 -67.094 1.00 88.88 248 ILE A O 1
ATOM 1991 N N . LYS A 1 249 ? 46.284 -0.113 -68.049 1.00 89.19 249 LYS A N 1
ATOM 1992 C CA . LYS A 1 249 ? 44.837 -0.145 -68.332 1.00 89.19 249 LYS A CA 1
ATOM 1993 C C . LYS A 1 249 ? 44.438 -1.342 -69.189 1.00 89.19 249 LYS A C 1
ATOM 1995 O O . LYS A 1 249 ? 43.466 -2.025 -68.877 1.00 89.19 249 LYS A O 1
ATOM 2000 N N . TYR A 1 250 ? 45.198 -1.608 -70.249 1.00 90.12 250 TYR A N 1
ATOM 2001 C CA . TYR A 1 250 ? 44.966 -2.758 -71.114 1.00 90.12 250 TYR A CA 1
ATOM 2002 C C . TYR A 1 250 ? 45.093 -4.082 -70.349 1.00 90.12 250 TYR A C 1
ATOM 2004 O O . TYR A 1 250 ? 44.193 -4.912 -70.431 1.00 90.12 250 TYR A O 1
ATOM 2012 N N . TRP A 1 251 ? 46.154 -4.267 -69.562 1.00 93.00 251 TRP A N 1
ATOM 2013 C CA . TRP A 1 251 ? 46.376 -5.493 -68.798 1.00 93.00 251 TRP A CA 1
ATOM 2014 C C . TRP A 1 251 ? 45.330 -5.719 -67.710 1.00 93.00 251 TRP A C 1
ATOM 2016 O O . TRP A 1 251 ? 44.887 -6.852 -67.541 1.00 93.00 251 TRP A O 1
ATOM 2026 N N . VAL A 1 252 ? 44.906 -4.665 -67.004 1.00 89.94 252 VAL A N 1
ATOM 2027 C CA . VAL A 1 252 ? 43.817 -4.756 -66.020 1.00 89.94 252 VAL A CA 1
ATOM 2028 C C . VAL A 1 252 ? 42.532 -5.212 -66.702 1.00 89.94 252 VAL A C 1
ATOM 2030 O O . VAL A 1 252 ? 41.950 -6.214 -66.293 1.00 89.94 252 VAL A O 1
ATOM 2033 N N . ASN A 1 253 ? 42.131 -4.553 -67.790 1.00 88.31 253 ASN A N 1
ATOM 2034 C CA . ASN A 1 253 ? 40.917 -4.923 -68.517 1.00 88.31 253 ASN A CA 1
ATOM 2035 C C . ASN A 1 253 ? 41.010 -6.332 -69.118 1.00 88.31 253 ASN A C 1
ATOM 2037 O O . ASN A 1 253 ? 40.031 -7.070 -69.116 1.00 88.31 253 ASN A O 1
ATOM 2041 N N . TYR A 1 254 ? 42.184 -6.732 -69.607 1.00 90.88 254 TYR A N 1
ATOM 2042 C CA . TYR A 1 254 ? 42.407 -8.068 -70.153 1.00 90.88 254 TYR A CA 1
ATOM 2043 C C . TYR A 1 254 ? 42.315 -9.157 -69.076 1.00 90.88 254 TYR A C 1
ATOM 2045 O O . TYR A 1 254 ? 41.664 -10.176 -69.294 1.00 90.88 254 TYR A O 1
ATOM 2053 N N . HIS A 1 255 ? 42.921 -8.936 -67.904 1.00 89.62 255 HIS A N 1
ATOM 2054 C CA . HIS A 1 255 ? 42.890 -9.883 -66.786 1.00 89.62 255 HIS A CA 1
ATOM 2055 C C . HIS A 1 255 ? 41.479 -10.080 -66.227 1.00 89.62 255 HIS A C 1
ATOM 2057 O O . HIS A 1 255 ? 41.103 -11.193 -65.857 1.00 89.62 255 HIS A O 1
ATOM 2063 N N . LEU A 1 256 ? 40.711 -8.991 -66.159 1.00 89.56 256 LEU A N 1
ATOM 2064 C CA . LEU A 1 256 ? 39.369 -8.980 -65.585 1.00 89.56 256 LEU A CA 1
ATOM 2065 C C . LEU A 1 256 ? 38.275 -9.384 -66.575 1.00 89.56 256 LEU A C 1
ATOM 2067 O O . LEU A 1 256 ? 37.148 -9.613 -66.146 1.00 89.56 256 LEU A O 1
ATOM 2071 N N . ARG A 1 257 ? 38.599 -9.520 -67.867 1.00 88.38 257 ARG A N 1
ATOM 2072 C CA . ARG A 1 257 ? 37.627 -9.811 -68.923 1.00 88.38 257 ARG A CA 1
ATOM 2073 C C . ARG A 1 257 ? 36.827 -11.086 -68.630 1.00 88.38 257 ARG A C 1
ATOM 2075 O O . ARG A 1 257 ? 37.391 -12.181 -68.577 1.00 88.38 257 ARG A O 1
ATOM 2082 N N . GLY A 1 258 ? 35.509 -10.945 -68.497 1.00 82.50 258 GLY A N 1
ATOM 2083 C CA . GLY A 1 258 ? 34.576 -12.037 -68.196 1.00 82.50 258 GLY A CA 1
ATOM 2084 C C . GLY A 1 258 ? 34.580 -12.502 -66.734 1.00 82.50 258 GLY A C 1
ATOM 2085 O O . GLY A 1 258 ? 33.967 -13.522 -66.422 1.00 82.50 258 GLY A O 1
ATOM 2086 N N . ARG A 1 259 ? 35.289 -11.795 -65.845 1.00 87.31 259 ARG A N 1
ATOM 2087 C CA . ARG A 1 259 ? 35.378 -12.050 -64.394 1.00 87.31 259 ARG A CA 1
ATOM 2088 C C . ARG A 1 259 ? 35.181 -10.772 -63.576 1.00 87.31 259 ARG A C 1
ATOM 2090 O O . ARG A 1 259 ? 35.545 -10.726 -62.403 1.00 87.31 259 ARG A O 1
ATOM 2097 N N . GLU A 1 260 ? 34.606 -9.735 -64.175 1.00 86.75 260 GLU A N 1
ATOM 2098 C CA . GLU A 1 260 ? 34.416 -8.419 -63.566 1.00 86.75 260 GLU A CA 1
ATOM 2099 C C . GLU A 1 260 ? 33.553 -8.525 -62.301 1.00 86.75 260 GLU A C 1
ATOM 2101 O O . GLU A 1 260 ? 33.926 -8.003 -61.253 1.00 86.75 260 GLU A O 1
ATOM 2106 N N . GLY A 1 261 ? 32.454 -9.287 -62.357 1.00 80.81 261 GLY A N 1
ATOM 2107 C CA . GLY A 1 261 ? 31.589 -9.534 -61.199 1.00 80.81 261 GLY A CA 1
ATOM 2108 C C . GLY A 1 261 ? 32.292 -10.285 -60.061 1.00 80.81 261 GLY A C 1
ATOM 2109 O O . GLY A 1 261 ? 32.214 -9.861 -58.911 1.00 80.81 261 GLY A O 1
ATOM 2110 N N . GLU A 1 262 ? 33.043 -11.347 -60.380 1.00 84.00 262 GLU A N 1
ATOM 2111 C CA . GLU A 1 262 ? 33.828 -12.112 -59.393 1.00 84.00 262 GLU A CA 1
ATOM 2112 C C . GLU A 1 262 ? 34.907 -11.234 -58.740 1.00 84.00 262 GLU A C 1
ATOM 2114 O O . GLU A 1 262 ? 35.139 -11.312 -57.532 1.00 84.00 262 GLU A O 1
ATOM 2119 N N . PHE A 1 263 ? 35.552 -10.371 -59.528 1.00 85.69 263 PHE A N 1
ATOM 2120 C CA . PHE A 1 263 ? 36.540 -9.422 -59.030 1.00 85.69 263 PHE A CA 1
ATOM 2121 C C . PHE A 1 263 ? 35.923 -8.381 -58.096 1.00 85.69 263 PHE A C 1
ATOM 2123 O O . PHE A 1 263 ? 36.527 -8.064 -57.074 1.00 85.69 263 PHE A O 1
ATOM 2130 N N . ILE A 1 264 ? 34.726 -7.874 -58.407 1.00 82.69 264 ILE A N 1
ATOM 2131 C CA . ILE A 1 264 ? 33.999 -6.961 -57.519 1.00 82.69 264 ILE A CA 1
ATOM 2132 C C . ILE A 1 264 ? 33.644 -7.677 -56.210 1.00 82.69 264 ILE A C 1
ATOM 2134 O O . ILE A 1 264 ? 33.949 -7.156 -55.145 1.00 82.69 264 ILE A O 1
ATOM 2138 N N . ASP A 1 265 ? 33.079 -8.884 -56.261 1.00 78.06 265 ASP A N 1
ATOM 2139 C CA . ASP A 1 265 ? 32.632 -9.610 -55.062 1.00 78.06 265 ASP A CA 1
ATOM 2140 C C . ASP A 1 265 ? 33.784 -10.038 -54.140 1.00 78.06 265 ASP A C 1
ATOM 2142 O O . ASP A 1 265 ? 33.628 -10.092 -52.919 1.00 78.06 265 ASP A O 1
ATOM 2146 N N . GLN A 1 266 ? 34.957 -10.323 -54.710 1.00 82.56 266 GLN A N 1
ATOM 2147 C CA . GLN A 1 266 ? 36.136 -10.800 -53.982 1.00 82.56 266 GLN A CA 1
ATOM 2148 C C . GLN A 1 266 ? 37.317 -9.833 -54.079 1.00 82.56 266 GLN A C 1
ATOM 2150 O O . GLN A 1 266 ? 38.473 -10.265 -54.049 1.00 82.56 266 GLN A O 1
ATOM 2155 N N . TYR A 1 267 ? 37.050 -8.528 -54.179 1.00 82.75 267 TYR A N 1
ATOM 2156 C CA . TYR A 1 267 ? 38.074 -7.502 -54.400 1.00 82.75 267 TYR A CA 1
ATOM 2157 C C . TYR A 1 267 ? 39.282 -7.664 -53.464 1.00 82.75 267 TYR A C 1
ATOM 2159 O O . TYR A 1 267 ? 40.420 -7.740 -53.925 1.00 82.75 267 TYR A O 1
ATOM 2167 N N . SER A 1 268 ? 39.057 -7.831 -52.157 1.00 76.00 268 SER A N 1
ATOM 2168 C CA . SER A 1 268 ? 40.137 -8.006 -51.173 1.00 76.00 268 SER A CA 1
ATOM 2169 C C . SER A 1 268 ? 41.018 -9.238 -51.429 1.00 76.00 268 SER A C 1
ATOM 2171 O O . SER A 1 268 ? 42.226 -9.174 -51.215 1.00 76.00 268 SER A O 1
ATOM 2173 N N . GLY A 1 269 ? 40.447 -10.341 -51.922 1.00 78.06 269 GLY A N 1
ATOM 2174 C CA . GLY A 1 269 ? 41.178 -11.571 -52.242 1.00 78.06 269 GLY A CA 1
ATOM 2175 C C . GLY A 1 269 ? 41.828 -11.565 -53.630 1.00 78.06 269 GLY A C 1
ATOM 2176 O O . GLY A 1 269 ? 42.860 -12.203 -53.835 1.00 78.06 269 GLY A O 1
ATOM 2177 N N . LYS A 1 270 ? 41.253 -10.831 -54.589 1.00 85.25 270 LYS A N 1
ATOM 2178 C CA . LYS A 1 270 ? 41.678 -10.836 -55.999 1.00 85.25 270 LYS A CA 1
ATOM 2179 C C . LYS A 1 270 ? 42.616 -9.687 -56.364 1.00 85.25 270 LYS A C 1
ATOM 2181 O O . LYS A 1 270 ? 43.355 -9.810 -57.337 1.00 85.25 270 LYS A O 1
ATOM 2186 N N . VAL A 1 271 ? 42.670 -8.610 -55.577 1.00 86.00 271 VAL A N 1
ATOM 2187 C CA . VAL A 1 271 ? 43.614 -7.494 -55.788 1.00 86.00 271 VAL A CA 1
ATOM 2188 C C . VAL A 1 271 ? 45.068 -7.954 -55.731 1.00 86.00 271 VAL A C 1
ATOM 2190 O O . VAL A 1 271 ? 45.876 -7.512 -56.544 1.00 86.00 271 VAL A O 1
ATOM 2193 N N . THR A 1 272 ? 45.408 -8.877 -54.829 1.00 84.44 272 THR A N 1
ATOM 2194 C CA . THR A 1 272 ? 46.764 -9.442 -54.753 1.00 84.44 272 THR A CA 1
ATOM 2195 C C . THR A 1 272 ? 47.116 -10.215 -56.023 1.00 84.44 272 THR A C 1
ATOM 2197 O O . THR A 1 272 ? 48.214 -10.050 -56.553 1.00 84.44 272 THR A O 1
ATOM 2200 N N . ALA A 1 273 ? 46.172 -11.000 -56.553 1.00 86.56 273 ALA A N 1
ATOM 2201 C CA . ALA A 1 273 ? 46.355 -11.737 -57.802 1.00 86.56 273 ALA A CA 1
ATOM 2202 C C . ALA A 1 273 ? 46.489 -10.790 -59.007 1.00 86.56 273 ALA A C 1
ATOM 2204 O O . ALA A 1 273 ? 47.382 -10.973 -59.832 1.00 86.56 273 ALA A O 1
ATOM 2205 N N . LEU A 1 274 ? 45.672 -9.732 -59.067 1.00 90.00 274 LEU A N 1
ATOM 2206 C CA . LEU A 1 274 ? 45.785 -8.692 -60.090 1.00 90.00 274 LEU A CA 1
ATOM 2207 C C . LEU A 1 274 ? 47.141 -7.974 -60.005 1.00 90.00 274 LEU A C 1
ATOM 2209 O O . LEU A 1 274 ? 47.797 -7.784 -61.025 1.00 90.00 274 LEU A O 1
ATOM 2213 N N . LYS A 1 275 ? 47.602 -7.623 -58.796 1.00 88.88 275 LYS A N 1
ATOM 2214 C CA . LYS A 1 275 ? 48.923 -7.017 -58.579 1.00 88.88 275 LYS A CA 1
ATOM 2215 C C . LYS A 1 275 ? 50.033 -7.926 -59.108 1.00 88.88 275 LYS A C 1
ATOM 2217 O O . LYS A 1 275 ? 50.848 -7.466 -59.900 1.00 88.88 275 LYS A O 1
ATOM 2222 N N . GLN A 1 276 ? 50.039 -9.203 -58.727 1.00 88.25 276 GLN A N 1
ATOM 2223 C CA . GLN A 1 276 ? 51.031 -10.173 -59.202 1.00 88.25 276 GLN A CA 1
ATOM 2224 C C . GLN A 1 276 ? 51.004 -10.318 -60.727 1.00 88.25 276 GLN A C 1
ATOM 2226 O O . GLN A 1 276 ? 52.054 -10.262 -61.365 1.00 88.25 276 GLN A O 1
ATOM 2231 N N . TYR A 1 277 ? 49.811 -10.436 -61.316 1.00 92.25 277 TYR A N 1
ATOM 2232 C CA . TYR A 1 277 ? 49.641 -10.511 -62.764 1.00 92.25 277 TYR A CA 1
ATOM 2233 C C . TYR A 1 277 ? 50.251 -9.295 -63.473 1.00 92.25 277 TYR A C 1
ATOM 2235 O O . TYR A 1 277 ? 51.023 -9.461 -64.416 1.00 92.25 277 TYR A O 1
ATOM 2243 N N . LEU A 1 278 ? 49.968 -8.077 -63.001 1.00 91.56 278 LEU A N 1
ATOM 2244 C CA . LEU A 1 278 ? 50.515 -6.850 -63.588 1.00 91.56 278 LEU A CA 1
ATOM 2245 C C . LEU A 1 278 ? 52.041 -6.773 -63.455 1.00 91.56 278 LEU A C 1
ATOM 2247 O O . LEU A 1 278 ? 52.708 -6.342 -64.391 1.00 91.56 278 LEU A O 1
ATOM 2251 N N . GLN A 1 279 ? 52.604 -7.208 -62.324 1.00 90.38 279 GLN A N 1
ATOM 2252 C CA . GLN A 1 279 ? 54.056 -7.230 -62.108 1.00 90.38 279 GLN A CA 1
ATOM 2253 C C . GLN A 1 279 ? 54.771 -8.196 -63.057 1.00 90.38 279 GLN A C 1
ATOM 2255 O O . GLN A 1 279 ? 55.796 -7.837 -63.636 1.00 90.38 279 GLN A O 1
ATOM 2260 N N . ILE A 1 280 ? 54.224 -9.404 -63.229 1.00 88.62 280 ILE A N 1
ATOM 2261 C CA . ILE A 1 280 ? 54.764 -10.418 -64.144 1.00 88.62 280 ILE A CA 1
ATOM 2262 C C . ILE A 1 280 ? 54.652 -9.922 -65.587 1.00 88.62 280 ILE A C 1
ATOM 2264 O O . ILE A 1 280 ? 55.659 -9.845 -66.287 1.00 88.62 280 ILE A O 1
ATOM 2268 N N . THR A 1 281 ? 53.456 -9.492 -65.996 1.00 90.31 281 THR A N 1
ATOM 2269 C CA . THR A 1 281 ? 53.179 -9.042 -67.370 1.00 90.31 281 THR A CA 1
ATOM 2270 C C . THR A 1 281 ? 54.049 -7.845 -67.756 1.00 90.31 281 THR A C 1
ATOM 2272 O O . THR A 1 281 ? 54.603 -7.807 -68.850 1.00 90.31 281 THR A O 1
ATOM 2275 N N . ALA A 1 282 ? 54.258 -6.888 -66.848 1.00 87.75 282 ALA A N 1
ATOM 2276 C CA . ALA A 1 282 ? 55.117 -5.738 -67.114 1.00 87.75 282 ALA A CA 1
ATOM 2277 C C . ALA A 1 282 ? 56.594 -6.120 -67.306 1.00 87.75 282 ALA A C 1
ATOM 2279 O O . ALA A 1 282 ? 57.275 -5.575 -68.180 1.00 87.75 282 ALA A O 1
ATOM 2280 N N . ARG A 1 283 ? 57.087 -7.100 -66.545 1.00 86.00 283 ARG A N 1
ATOM 2281 C CA . ARG A 1 283 ? 58.451 -7.609 -66.706 1.00 86.00 283 ARG A CA 1
ATOM 2282 C C . ARG A 1 283 ? 58.602 -8.393 -68.010 1.00 86.00 283 ARG A C 1
ATOM 2284 O O . ARG A 1 283 ? 59.564 -8.196 -68.752 1.00 86.00 283 ARG A O 1
ATOM 2291 N N . GLU A 1 284 ? 57.643 -9.259 -68.310 1.00 86.56 284 GLU A N 1
ATOM 2292 C CA . GLU A 1 284 ? 57.689 -10.152 -69.467 1.00 86.56 284 GLU A CA 1
ATOM 2293 C C . GLU A 1 284 ? 57.426 -9.438 -70.794 1.00 86.56 284 GLU A C 1
ATOM 2295 O O . GLU A 1 284 ? 58.137 -9.702 -71.761 1.00 86.56 284 GLU A O 1
ATOM 2300 N N . GLU A 1 285 ? 56.471 -8.511 -70.865 1.00 85.00 285 GLU A N 1
ATOM 2301 C CA . GLU A 1 285 ? 56.121 -7.847 -72.126 1.00 85.00 285 GLU A CA 1
ATOM 2302 C C . GLU A 1 285 ? 57.038 -6.667 -72.445 1.00 85.00 285 GLU A C 1
ATOM 2304 O O . GLU A 1 285 ? 57.435 -6.491 -73.597 1.00 85.00 285 GLU A O 1
ATOM 2309 N N . ILE A 1 286 ? 57.403 -5.862 -71.443 1.00 83.94 286 ILE A N 1
ATOM 2310 C CA . ILE A 1 286 ? 58.100 -4.586 -71.677 1.00 83.94 286 ILE A CA 1
ATOM 2311 C C . ILE A 1 286 ? 59.414 -4.434 -70.905 1.00 83.94 286 ILE A C 1
ATOM 2313 O O . ILE A 1 286 ? 60.122 -3.461 -71.136 1.00 83.94 286 ILE A O 1
ATOM 2317 N N . GLY A 1 287 ? 59.784 -5.391 -70.045 1.00 81.75 287 GLY A N 1
ATOM 2318 C CA . GLY A 1 287 ? 61.070 -5.381 -69.333 1.00 81.75 287 GLY A CA 1
ATOM 2319 C C . GLY A 1 287 ? 61.126 -4.444 -68.123 1.00 81.75 287 GLY A C 1
ATOM 2320 O O . GLY A 1 287 ? 62.216 -4.077 -67.693 1.00 81.75 287 GLY A O 1
ATOM 2321 N N . ILE A 1 288 ? 59.976 -4.034 -67.572 1.00 86.44 288 ILE A N 1
ATOM 2322 C CA . ILE A 1 288 ? 59.929 -3.152 -66.395 1.00 86.44 288 ILE A CA 1
ATOM 2323 C C . ILE A 1 288 ? 59.499 -3.914 -65.138 1.00 86.44 288 ILE A C 1
ATOM 2325 O O . ILE A 1 288 ? 58.629 -4.780 -65.171 1.00 86.44 288 ILE A O 1
ATOM 2329 N N . GLN A 1 289 ? 60.078 -3.551 -64.001 1.00 86.50 289 GLN A N 1
ATOM 2330 C CA . GLN A 1 289 ? 59.613 -3.932 -62.677 1.00 86.50 289 GLN A CA 1
ATOM 2331 C C . GLN A 1 289 ? 58.581 -2.911 -62.198 1.00 86.50 289 GLN A C 1
ATOM 2333 O O . GLN A 1 289 ? 58.842 -1.710 -62.199 1.00 86.50 289 GLN A O 1
ATOM 2338 N N . LEU A 1 290 ? 57.409 -3.388 -61.778 1.00 88.12 290 LEU A N 1
ATOM 2339 C CA . LEU A 1 290 ? 56.369 -2.550 -61.188 1.00 88.12 290 LEU A CA 1
ATOM 2340 C C . LEU A 1 290 ? 56.267 -2.803 -59.683 1.00 88.12 290 LEU A C 1
ATOM 2342 O O . LEU A 1 290 ? 56.013 -3.926 -59.249 1.00 88.12 290 LEU A O 1
ATOM 2346 N N . ASP A 1 291 ? 56.374 -1.748 -58.885 1.00 85.69 291 ASP A N 1
ATOM 2347 C CA . ASP A 1 291 ? 55.796 -1.727 -57.545 1.00 85.69 291 ASP A CA 1
ATOM 2348 C C . ASP A 1 291 ? 54.440 -1.025 -57.612 1.00 85.69 291 ASP A C 1
ATOM 2350 O O . ASP A 1 291 ? 54.328 0.069 -58.159 1.00 85.69 291 ASP A O 1
ATOM 2354 N N . LEU A 1 292 ? 53.395 -1.691 -57.127 1.00 87.06 292 LEU A N 1
ATOM 2355 C CA . LEU A 1 292 ? 51.995 -1.334 -57.358 1.00 87.06 292 LEU A CA 1
ATOM 2356 C C . LEU A 1 292 ? 51.237 -1.268 -56.038 1.00 87.06 292 LEU A C 1
ATOM 2358 O O . LEU A 1 292 ? 51.310 -2.184 -55.218 1.00 87.06 292 LEU A O 1
ATOM 2362 N N . ASN A 1 293 ? 50.420 -0.240 -55.876 1.00 85.69 293 ASN A N 1
ATOM 2363 C CA . ASN A 1 293 ? 49.397 -0.166 -54.849 1.00 85.69 293 ASN A CA 1
ATOM 2364 C C . ASN A 1 293 ? 48.040 0.054 -55.522 1.00 85.69 293 ASN A C 1
ATOM 2366 O O . ASN A 1 293 ? 47.891 0.987 -56.310 1.00 85.69 293 ASN A O 1
ATOM 2370 N N . ILE A 1 294 ? 47.072 -0.813 -55.231 1.00 86.75 294 ILE A N 1
ATOM 2371 C CA . ILE A 1 294 ? 45.719 -0.758 -55.792 1.00 86.75 294 ILE A CA 1
ATOM 2372 C C . ILE A 1 294 ? 44.757 -0.489 -54.637 1.00 86.75 294 ILE A C 1
ATOM 2374 O O . ILE A 1 294 ? 44.666 -1.277 -53.696 1.00 86.75 294 ILE A O 1
ATOM 2378 N N . SER A 1 295 ? 44.045 0.629 -54.702 1.00 83.19 295 SER A N 1
ATOM 2379 C CA . SER A 1 295 ? 43.055 1.045 -53.710 1.00 83.19 295 SER A CA 1
ATOM 2380 C C . SER A 1 295 ? 41.731 1.408 -54.383 1.00 83.19 295 SER A C 1
ATOM 2382 O O . SER A 1 295 ? 41.641 1.477 -55.603 1.00 83.19 295 SER A O 1
ATOM 2384 N N . LEU A 1 296 ? 40.677 1.620 -53.599 1.00 82.44 296 LEU A N 1
ATOM 2385 C CA . LEU A 1 296 ? 39.377 2.054 -54.118 1.00 82.44 296 LEU A CA 1
ATOM 2386 C C . LEU A 1 296 ? 39.347 3.579 -54.254 1.00 82.44 296 LEU A C 1
ATOM 2388 O O . LEU A 1 296 ? 39.835 4.288 -53.373 1.00 82.44 296 LEU A O 1
ATOM 2392 N N . THR A 1 297 ? 38.769 4.087 -55.345 1.00 72.56 297 THR A N 1
ATOM 2393 C CA . THR A 1 297 ? 38.733 5.532 -55.633 1.00 72.56 297 THR A CA 1
ATOM 2394 C C . THR A 1 297 ? 37.719 6.280 -54.767 1.00 72.56 297 THR A C 1
ATOM 2396 O O . THR A 1 297 ? 37.974 7.414 -54.369 1.00 72.56 297 THR A O 1
ATOM 2399 N N . LYS A 1 298 ? 36.570 5.661 -54.462 1.00 69.44 298 LYS A N 1
ATOM 2400 C CA . LYS A 1 298 ? 35.490 6.286 -53.684 1.00 69.44 298 LYS A CA 1
ATOM 2401 C C . LYS A 1 298 ? 35.547 5.870 -52.217 1.00 69.44 298 LYS A C 1
ATOM 2403 O O . LYS A 1 298 ? 35.613 4.683 -51.902 1.00 69.44 298 LYS A O 1
ATOM 2408 N N . GLN A 1 299 ? 35.429 6.849 -51.326 1.00 64.94 299 GLN A N 1
ATOM 2409 C CA . GLN A 1 299 ? 35.001 6.612 -49.950 1.00 64.94 299 GLN A CA 1
ATOM 2410 C C . GLN A 1 299 ? 33.469 6.653 -49.924 1.00 64.94 299 GLN A C 1
ATOM 2412 O O . GLN A 1 299 ? 32.869 7.536 -50.532 1.00 64.94 299 GLN A O 1
ATOM 2417 N N . VAL A 1 300 ? 32.829 5.666 -49.292 1.00 72.94 300 VAL A N 1
ATOM 2418 C CA . VAL A 1 300 ? 31.367 5.664 -49.125 1.00 72.94 300 VAL A CA 1
ATOM 2419 C C . VAL A 1 300 ? 31.049 6.177 -47.745 1.00 72.94 300 VAL A C 1
ATOM 2421 O O . VAL A 1 300 ? 31.480 5.599 -46.748 1.00 72.94 300 VAL A O 1
ATOM 2424 N N . GLU A 1 301 ? 30.281 7.253 -47.723 1.00 76.44 301 GLU A N 1
ATOM 2425 C CA . GLU A 1 301 ? 29.798 7.879 -46.506 1.00 76.44 301 GLU A CA 1
ATOM 2426 C C . GLU A 1 301 ? 28.488 7.233 -46.034 1.00 76.44 301 GLU A C 1
ATOM 2428 O O . GLU A 1 301 ? 27.799 6.489 -46.761 1.00 76.44 301 GLU A O 1
ATOM 2433 N N . THR A 1 302 ? 28.160 7.499 -44.773 1.00 83.75 302 THR A N 1
ATOM 2434 C CA . THR A 1 302 ? 26.868 7.137 -44.199 1.00 83.75 302 THR A CA 1
ATOM 2435 C C . THR A 1 302 ? 25.771 7.941 -44.898 1.00 83.75 302 THR A C 1
ATOM 2437 O O . THR A 1 302 ? 25.985 9.068 -45.343 1.00 83.75 302 THR A O 1
ATOM 2440 N N . ILE A 1 303 ? 24.596 7.335 -45.077 1.00 85.25 303 ILE A N 1
ATOM 2441 C CA . ILE A 1 303 ? 23.446 8.029 -45.669 1.00 85.25 303 ILE A CA 1
ATOM 2442 C C . ILE A 1 303 ? 22.481 8.362 -44.547 1.00 85.25 303 ILE A C 1
ATOM 2444 O O . ILE A 1 303 ? 21.935 7.456 -43.922 1.00 85.25 303 ILE A O 1
ATOM 2448 N N . VAL A 1 304 ? 22.238 9.650 -44.330 1.00 85.94 304 VAL A N 1
ATOM 2449 C CA . VAL A 1 304 ? 21.202 10.117 -43.409 1.00 85.94 304 VAL A CA 1
ATOM 2450 C C . VAL A 1 304 ? 19.901 10.298 -44.182 1.00 85.94 304 VAL A C 1
ATOM 2452 O O . VAL A 1 304 ? 19.845 11.040 -45.163 1.00 85.94 304 VAL A O 1
ATOM 2455 N N . ILE A 1 305 ? 18.854 9.614 -43.733 1.00 87.94 305 ILE A N 1
ATOM 2456 C CA . ILE A 1 305 ? 17.491 9.782 -44.225 1.00 87.94 305 ILE A CA 1
ATOM 2457 C C . ILE A 1 305 ? 16.787 10.748 -43.269 1.00 87.94 305 ILE A C 1
ATOM 2459 O O . ILE A 1 305 ? 16.602 10.409 -42.094 1.00 87.94 305 ILE A O 1
ATOM 2463 N N . PRO A 1 306 ? 16.434 11.958 -43.739 1.00 85.06 306 PRO A N 1
ATOM 2464 C CA . PRO A 1 306 ? 15.798 12.959 -42.897 1.00 85.06 306 PRO A CA 1
ATOM 2465 C C . PRO A 1 306 ? 14.396 12.503 -42.461 1.00 85.06 306 PRO A C 1
ATOM 2467 O O . PRO A 1 306 ? 13.822 11.619 -43.103 1.00 85.06 306 PRO A O 1
ATOM 2470 N N . PRO A 1 307 ? 13.825 13.128 -41.414 1.00 87.50 307 PRO A N 1
ATOM 2471 C CA . PRO A 1 307 ? 12.454 12.874 -40.988 1.00 87.50 307 PRO A CA 1
ATOM 2472 C C . PRO A 1 307 ? 11.470 12.945 -42.159 1.00 87.50 307 PRO A C 1
ATOM 2474 O O . PRO A 1 307 ? 11.370 13.968 -42.838 1.00 87.50 307 PRO A O 1
ATOM 2477 N N . SER A 1 308 ? 10.749 11.853 -42.394 1.00 86.94 308 SER A N 1
ATOM 2478 C CA . SER A 1 308 ? 9.743 11.740 -43.448 1.00 86.94 308 SER A CA 1
ATOM 2479 C C . SER A 1 308 ? 8.464 11.138 -42.883 1.00 86.94 308 SER A C 1
ATOM 2481 O O . SER A 1 308 ? 8.505 10.114 -42.204 1.00 86.94 308 SER A O 1
ATOM 2483 N N . GLU A 1 309 ? 7.332 11.780 -43.169 1.00 88.94 309 GLU A N 1
ATOM 2484 C CA . GLU A 1 309 ? 6.006 11.282 -42.806 1.00 88.94 309 GLU A CA 1
ATOM 2485 C C . GLU A 1 309 ? 5.497 10.314 -43.876 1.00 88.94 309 GLU A C 1
ATOM 2487 O O . GLU A 1 309 ? 5.435 10.643 -45.065 1.00 88.94 309 GLU A O 1
ATOM 2492 N N . ILE A 1 310 ? 5.112 9.115 -43.448 1.00 91.56 310 ILE A N 1
ATOM 2493 C CA . ILE A 1 310 ? 4.482 8.103 -44.285 1.00 91.56 310 ILE A CA 1
ATOM 2494 C C . ILE A 1 310 ? 3.175 7.624 -43.656 1.00 91.56 310 ILE A C 1
ATOM 2496 O O . ILE A 1 310 ? 2.999 7.630 -42.442 1.00 91.56 310 ILE A O 1
ATOM 2500 N N . THR A 1 311 ? 2.261 7.155 -44.500 1.00 90.81 311 THR A N 1
ATOM 2501 C CA . THR A 1 311 ? 1.036 6.479 -44.061 1.00 90.81 311 THR A CA 1
ATOM 2502 C C . THR A 1 311 ? 1.232 4.967 -44.083 1.00 90.81 311 THR A C 1
ATOM 2504 O O . THR A 1 311 ? 1.666 4.420 -45.105 1.00 90.81 311 THR A O 1
ATOM 2507 N N . VAL A 1 312 ? 0.898 4.301 -42.979 1.00 91.38 312 VAL A N 1
ATOM 2508 C CA . VAL A 1 312 ? 1.069 2.856 -42.763 1.00 91.38 312 VAL A CA 1
ATOM 2509 C C . VAL A 1 312 ? -0.240 2.204 -42.315 1.00 91.38 312 VAL A C 1
ATOM 2511 O O . VAL A 1 312 ? -1.177 2.882 -41.901 1.00 91.38 312 VAL A O 1
ATOM 2514 N N . ARG A 1 313 ? -0.308 0.876 -42.429 1.00 90.56 313 ARG A N 1
ATOM 2515 C CA . ARG A 1 313 ? -1.400 0.037 -41.914 1.00 90.56 313 ARG A CA 1
ATOM 2516 C C . ARG A 1 313 ? -0.804 -1.122 -41.126 1.00 90.56 313 ARG A C 1
ATOM 2518 O O . ARG A 1 313 ? 0.356 -1.470 -41.347 1.00 90.56 313 ARG A O 1
ATOM 2525 N N . VAL A 1 314 ? -1.592 -1.704 -40.230 1.00 90.94 314 VAL A N 1
ATOM 2526 C CA . VAL A 1 314 ? -1.181 -2.807 -39.349 1.00 90.94 314 VAL A CA 1
ATOM 2527 C C . VAL A 1 314 ? -1.982 -4.070 -39.658 1.00 90.94 314 VAL A C 1
ATOM 2529 O O . VAL A 1 314 ? -3.038 -4.004 -40.276 1.00 90.94 314 VAL A O 1
ATOM 2532 N N . SER A 1 315 ? -1.478 -5.232 -39.249 1.00 88.19 315 SER A N 1
ATOM 2533 C CA . SER A 1 315 ? -2.025 -6.552 -39.616 1.00 88.19 315 SER A CA 1
ATOM 2534 C C . SER A 1 315 ? -3.485 -6.783 -39.267 1.00 88.19 315 SER A C 1
ATOM 2536 O O . SER A 1 315 ? -4.152 -7.609 -39.887 1.00 88.19 315 SER A O 1
ATOM 2538 N N . ASP A 1 316 ? -3.980 -6.069 -38.270 1.00 85.00 316 ASP A N 1
ATOM 2539 C CA . ASP A 1 316 ? -5.283 -6.304 -37.695 1.00 85.00 316 ASP A CA 1
ATOM 2540 C C . ASP A 1 316 ? -6.207 -5.076 -37.829 1.00 85.00 316 ASP A C 1
ATOM 2542 O O . ASP A 1 316 ? -7.365 -5.163 -37.440 1.00 85.00 316 ASP A O 1
ATOM 2546 N N . SER A 1 317 ? -5.760 -3.972 -38.446 1.00 80.38 317 SER A N 1
ATOM 2547 C CA . SER A 1 317 ? -6.577 -2.774 -38.704 1.00 80.38 317 SER A CA 1
ATOM 2548 C C . SER A 1 317 ? -6.327 -2.184 -40.095 1.00 80.38 317 SER A C 1
ATOM 2550 O O . SER A 1 317 ? -5.185 -1.959 -40.493 1.00 80.38 317 SER A O 1
ATOM 2552 N N . ASP A 1 318 ? -7.413 -1.851 -40.799 1.00 80.06 318 ASP A N 1
ATOM 2553 C CA . ASP A 1 318 ? -7.376 -1.153 -42.093 1.00 80.06 318 ASP A CA 1
ATOM 2554 C C . ASP A 1 318 ? -7.215 0.373 -41.961 1.00 80.06 318 ASP A C 1
ATOM 2556 O O . ASP A 1 318 ? -7.124 1.086 -42.969 1.00 80.06 318 ASP A O 1
ATOM 2560 N N . GLU A 1 319 ? -7.188 0.885 -40.729 1.00 79.50 319 GLU A N 1
ATOM 2561 C CA . GLU A 1 319 ? -7.036 2.307 -40.441 1.00 79.50 319 GLU A CA 1
ATOM 2562 C C . GLU A 1 319 ? -5.665 2.826 -40.898 1.00 79.50 319 GLU A C 1
ATOM 2564 O O . GLU A 1 319 ? -4.627 2.184 -40.723 1.00 79.50 319 GLU A O 1
ATOM 2569 N N . ALA A 1 320 ? -5.671 4.000 -41.530 1.00 84.44 320 ALA A N 1
ATOM 2570 C CA . ALA A 1 320 ? -4.465 4.660 -42.000 1.00 84.44 320 ALA A CA 1
ATOM 2571 C C . ALA A 1 320 ? -3.793 5.398 -40.836 1.00 84.44 320 ALA A C 1
ATOM 2573 O O . ALA A 1 320 ? -4.322 6.394 -40.349 1.00 84.44 320 ALA A O 1
ATOM 2574 N N . LEU A 1 321 ? -2.620 4.921 -40.423 1.00 87.12 321 LEU A N 1
ATOM 2575 C CA . LEU A 1 321 ? -1.838 5.490 -39.327 1.00 87.12 321 LEU A CA 1
ATOM 2576 C C . LEU A 1 321 ? -0.697 6.341 -39.888 1.00 87.12 321 LEU A C 1
ATOM 2578 O O . LEU A 1 321 ? -0.105 6.004 -40.918 1.00 87.12 321 LEU A O 1
ATOM 2582 N N . ASP A 1 322 ? -0.382 7.447 -39.223 1.00 89.06 322 ASP A N 1
ATOM 2583 C CA . ASP A 1 322 ? 0.763 8.279 -39.569 1.00 89.06 322 ASP A CA 1
ATOM 2584 C C . ASP A 1 322 ? 2.030 7.768 -38.873 1.00 89.06 322 ASP A C 1
ATOM 2586 O O . ASP A 1 322 ? 2.007 7.360 -37.711 1.00 89.06 322 ASP A O 1
ATOM 2590 N N . LEU A 1 323 ? 3.148 7.783 -39.590 1.00 92.31 323 LEU A N 1
ATOM 2591 C CA . LEU A 1 323 ? 4.440 7.374 -39.063 1.00 92.31 323 LEU A CA 1
ATOM 2592 C C . LEU A 1 323 ? 5.528 8.291 -39.609 1.00 92.31 323 LEU A C 1
ATOM 2594 O O . LEU A 1 323 ? 5.739 8.385 -40.816 1.00 92.31 323 LEU A O 1
ATOM 2598 N N . THR A 1 324 ? 6.241 8.948 -38.709 1.00 91.75 324 THR A N 1
ATOM 2599 C CA . THR A 1 324 ? 7.458 9.695 -39.002 1.00 91.75 324 THR A CA 1
ATOM 2600 C C . THR A 1 324 ? 8.649 8.769 -38.841 1.00 91.75 324 THR A C 1
ATOM 2602 O O . THR A 1 324 ? 8.799 8.121 -37.805 1.00 91.75 324 THR A O 1
ATOM 2605 N N . ILE A 1 325 ? 9.498 8.718 -39.863 1.00 92.56 325 ILE A N 1
ATOM 2606 C CA . ILE A 1 325 ? 10.699 7.887 -39.881 1.00 92.56 325 ILE A CA 1
ATOM 2607 C C . ILE A 1 325 ? 11.918 8.773 -40.067 1.00 92.56 325 ILE A C 1
ATOM 2609 O O . ILE A 1 325 ? 11.946 9.616 -40.961 1.00 92.56 325 ILE A O 1
ATOM 2613 N N . GLN A 1 326 ? 12.949 8.528 -39.268 1.00 91.81 326 GLN A N 1
ATOM 2614 C CA . GLN A 1 326 ? 14.288 9.064 -39.482 1.00 91.81 326 GLN A CA 1
ATOM 2615 C C . GLN A 1 326 ? 15.307 7.957 -39.213 1.00 91.81 326 GLN A C 1
ATOM 2617 O O . GLN A 1 326 ? 15.184 7.204 -38.247 1.00 91.81 326 GLN A O 1
ATOM 2622 N N . THR A 1 327 ? 16.318 7.833 -40.067 1.00 93.12 327 THR A N 1
ATOM 2623 C CA . THR A 1 327 ? 17.331 6.784 -39.911 1.00 93.12 327 THR A CA 1
ATOM 2624 C C . THR A 1 327 ? 18.654 7.182 -40.549 1.00 93.12 327 THR A C 1
ATOM 2626 O O . THR A 1 327 ? 18.708 8.032 -41.434 1.00 93.12 327 THR A O 1
ATOM 2629 N N . GLU A 1 328 ? 19.734 6.552 -40.108 1.00 91.31 328 GLU A N 1
ATOM 2630 C CA . GLU A 1 328 ? 21.040 6.622 -40.753 1.00 91.31 328 GLU A CA 1
ATOM 2631 C C . GLU A 1 328 ? 21.471 5.218 -41.178 1.00 91.31 328 GLU A C 1
ATOM 2633 O O . GLU A 1 328 ? 21.344 4.259 -40.417 1.00 91.31 328 GLU A O 1
ATOM 2638 N N . LEU A 1 329 ? 22.006 5.102 -42.392 1.00 90.94 329 LEU A N 1
ATOM 2639 C CA . LEU A 1 329 ? 22.524 3.861 -42.952 1.00 90.94 329 LEU A CA 1
ATOM 2640 C C . LEU A 1 329 ? 24.054 3.867 -42.931 1.00 90.94 329 LEU A C 1
ATOM 2642 O O . LEU A 1 329 ? 24.693 4.605 -43.694 1.00 90.94 329 LEU A O 1
ATOM 2646 N N . LEU A 1 330 ? 24.637 2.997 -42.108 1.00 88.31 330 LEU A N 1
ATOM 2647 C CA . LEU A 1 330 ? 26.076 2.753 -42.061 1.00 88.31 330 LEU A CA 1
ATOM 2648 C C . LEU A 1 330 ? 26.509 1.798 -43.170 1.00 88.31 330 LEU A C 1
ATOM 2650 O O . LEU A 1 330 ? 25.723 1.012 -43.704 1.00 88.31 330 LEU A O 1
ATOM 2654 N N . VAL A 1 331 ? 27.795 1.857 -43.499 1.00 86.50 331 VAL A N 1
ATOM 2655 C CA . VAL A 1 331 ? 28.431 0.944 -44.448 1.00 86.50 331 VAL A CA 1
ATOM 2656 C C . VAL A 1 331 ? 28.949 -0.271 -43.684 1.00 86.50 331 VAL A C 1
ATOM 2658 O O . VAL A 1 331 ? 29.929 -0.166 -42.951 1.00 86.50 331 VAL A O 1
ATOM 2661 N N . LEU A 1 332 ? 28.296 -1.418 -43.872 1.00 84.19 332 LEU A N 1
ATOM 2662 C CA . LEU A 1 332 ? 28.729 -2.701 -43.314 1.00 84.19 332 LEU A CA 1
ATOM 2663 C C . LEU A 1 332 ? 29.786 -3.357 -44.213 1.00 84.19 332 LEU A C 1
ATOM 2665 O O . LEU A 1 332 ? 30.814 -3.827 -43.736 1.00 84.19 332 LEU A O 1
ATOM 2669 N N . ASP A 1 333 ? 29.548 -3.340 -45.525 1.00 81.81 333 ASP A N 1
ATOM 2670 C CA . ASP A 1 333 ? 30.458 -3.870 -46.538 1.00 81.81 333 ASP A CA 1
ATOM 2671 C C . ASP A 1 333 ? 30.779 -2.764 -47.545 1.00 81.81 333 ASP A C 1
ATOM 2673 O O . ASP A 1 333 ? 29.948 -2.374 -48.370 1.00 81.81 333 ASP A O 1
ATOM 2677 N N . ARG A 1 334 ? 32.010 -2.244 -47.459 1.00 77.38 334 ARG A N 1
ATOM 2678 C CA . ARG A 1 334 ? 32.482 -1.135 -48.298 1.00 77.38 334 ARG A CA 1
ATOM 2679 C C . ARG A 1 334 ? 32.448 -1.478 -49.781 1.00 77.38 334 ARG A C 1
ATOM 2681 O O . ARG A 1 334 ? 32.136 -0.606 -50.583 1.00 77.38 334 ARG A O 1
ATOM 2688 N N . ILE A 1 335 ? 32.750 -2.717 -50.154 1.00 76.69 335 ILE A N 1
ATOM 2689 C CA . ILE A 1 335 ? 32.835 -3.113 -51.561 1.00 76.69 335 ILE A CA 1
ATOM 2690 C C . ILE A 1 335 ? 31.427 -3.198 -52.150 1.00 76.69 335 ILE A C 1
ATOM 2692 O O . ILE A 1 335 ? 31.156 -2.592 -53.190 1.00 76.69 335 ILE A O 1
ATOM 2696 N N . LYS A 1 336 ? 30.495 -3.843 -51.439 1.00 78.19 336 LYS A N 1
ATOM 2697 C CA . LYS A 1 336 ? 29.084 -3.883 -51.849 1.00 78.19 336 LYS A CA 1
ATOM 2698 C C . LYS A 1 336 ? 28.478 -2.485 -51.908 1.00 78.19 336 LYS A C 1
ATOM 2700 O O . LYS A 1 336 ? 27.889 -2.130 -52.925 1.00 78.19 336 LYS A O 1
ATOM 2705 N N . ALA A 1 337 ? 28.709 -1.650 -50.897 1.00 78.31 337 ALA A N 1
ATOM 2706 C CA . ALA A 1 337 ? 28.175 -0.292 -50.870 1.00 78.31 337 ALA A CA 1
ATOM 2707 C C . ALA A 1 337 ? 28.725 0.599 -52.007 1.00 78.31 337 ALA A C 1
ATOM 2709 O O . ALA A 1 337 ? 27.967 1.392 -52.567 1.00 78.31 337 ALA A O 1
ATOM 2710 N N . ILE A 1 338 ? 30.006 0.456 -52.391 1.00 77.44 338 ILE A N 1
ATOM 2711 C CA . ILE A 1 338 ? 30.589 1.164 -53.550 1.00 77.44 338 ILE A CA 1
ATOM 2712 C C . ILE A 1 338 ? 30.006 0.625 -54.855 1.00 77.44 338 ILE A C 1
ATOM 2714 O O . ILE A 1 338 ? 29.518 1.411 -55.669 1.00 77.44 338 ILE A O 1
ATOM 2718 N N . SER A 1 339 ? 30.024 -0.697 -55.040 1.00 70.06 339 SER A N 1
ATOM 2719 C CA . SER A 1 339 ? 29.615 -1.345 -56.294 1.00 70.06 339 SER A CA 1
ATOM 2720 C C . SER A 1 339 ? 28.154 -1.079 -56.669 1.00 70.06 339 SER A C 1
ATOM 2722 O O . SER A 1 339 ? 27.806 -1.027 -57.849 1.00 70.06 339 SER A O 1
ATOM 2724 N N . HIS A 1 340 ? 27.314 -0.844 -55.660 1.00 72.19 340 HIS A N 1
ATOM 2725 C CA . HIS A 1 340 ? 25.892 -0.553 -55.791 1.00 72.19 340 HIS A CA 1
ATOM 2726 C C . HIS A 1 340 ? 25.543 0.944 -55.723 1.00 72.19 340 HIS A C 1
ATOM 2728 O O . HIS A 1 340 ? 24.379 1.297 -55.928 1.00 72.19 340 HIS A O 1
ATOM 2734 N N . SER A 1 341 ? 26.521 1.828 -55.488 1.00 70.06 341 SER A N 1
ATOM 2735 C CA . SER A 1 341 ? 26.295 3.264 -55.241 1.00 70.06 341 SER A CA 1
ATOM 2736 C C . SER A 1 341 ? 25.583 4.000 -56.382 1.00 70.06 341 SER A C 1
ATOM 2738 O O . SER A 1 341 ? 24.768 4.881 -56.121 1.00 70.06 341 SER A O 1
ATOM 2740 N N . ASN A 1 342 ? 25.825 3.610 -57.638 1.00 66.06 342 ASN A N 1
ATOM 2741 C CA . ASN A 1 342 ? 25.192 4.236 -58.806 1.00 66.06 342 ASN A CA 1
ATOM 2742 C C . ASN A 1 342 ? 23.727 3.794 -59.014 1.00 66.06 342 ASN A C 1
ATOM 2744 O O . ASN A 1 342 ? 22.950 4.521 -59.627 1.00 66.06 342 ASN A O 1
ATOM 2748 N N . ARG A 1 343 ? 23.337 2.614 -58.509 1.00 66.94 343 ARG A N 1
ATOM 2749 C CA . ARG A 1 343 ? 21.981 2.045 -58.651 1.00 66.94 343 ARG A CA 1
ATOM 2750 C C . ARG A 1 343 ? 21.092 2.359 -57.448 1.00 66.94 343 ARG A C 1
ATOM 2752 O O . ARG A 1 343 ? 19.894 2.584 -57.601 1.00 66.94 343 ARG A O 1
ATOM 2759 N N . TRP A 1 344 ? 21.683 2.368 -56.258 1.00 67.56 344 TRP A N 1
ATOM 2760 C CA . TRP A 1 344 ? 21.000 2.545 -54.980 1.00 67.56 344 TRP A CA 1
ATOM 2761 C C . TRP A 1 344 ? 21.440 3.852 -54.319 1.00 67.56 344 TRP A C 1
ATOM 2763 O O . TRP A 1 344 ? 22.118 3.856 -53.291 1.00 67.56 344 TRP A O 1
ATOM 2773 N N . GLY A 1 345 ? 21.062 4.969 -54.945 1.00 70.75 345 GLY A N 1
ATOM 2774 C CA . GLY A 1 345 ? 21.218 6.297 -54.361 1.00 70.75 345 GLY A CA 1
ATOM 2775 C C . GLY A 1 345 ? 20.258 6.532 -53.190 1.00 70.75 345 GLY A C 1
ATOM 2776 O O . GLY A 1 345 ? 19.388 5.709 -52.891 1.00 70.75 345 GLY A O 1
ATOM 2777 N N . THR A 1 346 ? 20.393 7.687 -52.536 1.00 77.19 346 THR A N 1
ATOM 2778 C CA . THR A 1 346 ? 19.587 8.065 -51.363 1.00 77.19 346 THR A CA 1
ATOM 2779 C C . THR A 1 346 ? 18.084 7.945 -51.626 1.00 77.19 346 THR A C 1
ATOM 2781 O O . THR A 1 346 ? 17.370 7.372 -50.815 1.00 77.19 346 THR A O 1
ATOM 2784 N N . ILE A 1 347 ? 17.600 8.398 -52.787 1.00 80.69 347 ILE A N 1
ATOM 2785 C CA . ILE A 1 347 ? 16.169 8.368 -53.138 1.00 80.69 347 ILE A CA 1
ATOM 2786 C C . ILE A 1 347 ? 15.648 6.927 -53.251 1.00 80.69 347 ILE A C 1
ATOM 2788 O O . ILE A 1 347 ? 14.591 6.599 -52.713 1.00 80.69 347 ILE A O 1
ATOM 2792 N N . GLN A 1 348 ? 16.385 6.048 -53.933 1.00 83.31 348 GLN A N 1
ATOM 2793 C CA . GLN A 1 348 ? 15.988 4.653 -54.129 1.00 83.31 348 GLN A CA 1
ATOM 2794 C C . GLN A 1 348 ? 15.998 3.876 -52.809 1.00 83.31 348 GLN A C 1
ATOM 2796 O O . GLN A 1 348 ? 15.096 3.074 -52.569 1.00 83.31 348 GLN A O 1
ATOM 2801 N N . LEU A 1 349 ? 16.988 4.130 -51.947 1.00 84.50 349 LEU A N 1
ATOM 2802 C CA . LEU A 1 349 ? 17.062 3.526 -50.617 1.00 84.50 349 LEU A CA 1
ATOM 2803 C C . LEU A 1 349 ? 15.928 4.012 -49.709 1.00 84.50 349 LEU A C 1
ATOM 2805 O O . LEU A 1 349 ? 15.295 3.186 -49.058 1.00 84.50 349 LEU A O 1
ATOM 2809 N N . THR A 1 350 ? 15.601 5.307 -49.722 1.00 86.00 350 THR A N 1
ATOM 2810 C CA . THR A 1 350 ? 14.443 5.840 -48.986 1.00 86.00 350 THR A CA 1
ATOM 2811 C C . THR A 1 350 ? 13.136 5.200 -49.458 1.00 86.00 350 THR A C 1
ATOM 2813 O O . THR A 1 350 ? 12.327 4.771 -48.638 1.00 86.00 350 THR A O 1
ATOM 2816 N N . ASN A 1 351 ? 12.938 5.055 -50.773 1.00 87.38 351 ASN A N 1
ATOM 2817 C CA . ASN A 1 351 ? 11.741 4.410 -51.320 1.00 87.38 351 ASN A CA 1
ATOM 2818 C C . ASN A 1 351 ? 11.642 2.928 -50.937 1.00 87.38 351 ASN A C 1
ATOM 2820 O O . ASN A 1 351 ? 10.556 2.452 -50.597 1.00 87.38 351 ASN A O 1
ATOM 2824 N N . LEU A 1 352 ? 12.766 2.206 -50.966 1.00 88.81 352 LEU A N 1
ATOM 2825 C CA . LEU A 1 352 ? 12.835 0.817 -50.518 1.00 88.81 352 LEU A CA 1
ATOM 2826 C C . LEU A 1 352 ? 12.447 0.707 -49.042 1.00 88.81 352 LEU A C 1
ATOM 2828 O O . LEU A 1 352 ? 11.557 -0.067 -48.712 1.00 88.81 352 LEU A O 1
ATOM 2832 N N . LEU A 1 353 ? 13.060 1.511 -48.171 1.00 90.75 353 LEU A N 1
ATOM 2833 C CA . LEU A 1 353 ? 12.778 1.490 -46.735 1.00 90.75 353 LEU A CA 1
ATOM 2834 C C . LEU A 1 353 ? 11.316 1.813 -46.439 1.00 90.75 353 LEU A C 1
ATOM 2836 O O . LEU A 1 353 ? 10.671 1.064 -45.715 1.00 90.75 353 LEU A O 1
ATOM 2840 N N . ASN A 1 354 ? 10.758 2.855 -47.055 1.00 91.00 354 ASN A N 1
ATOM 2841 C CA . ASN A 1 354 ? 9.348 3.203 -46.881 1.00 91.00 354 ASN A CA 1
ATOM 2842 C C . ASN A 1 354 ? 8.412 2.065 -47.313 1.00 91.00 354 ASN A C 1
ATOM 2844 O O . ASN A 1 354 ? 7.377 1.846 -46.687 1.00 91.00 354 ASN A O 1
ATOM 2848 N N . THR A 1 355 ? 8.764 1.338 -48.374 1.00 91.81 355 THR A N 1
ATOM 2849 C CA . THR A 1 355 ? 7.980 0.194 -48.861 1.00 91.81 355 THR A CA 1
ATOM 2850 C C . THR A 1 355 ? 8.083 -0.993 -47.905 1.00 91.81 355 THR A C 1
ATOM 2852 O O . THR A 1 355 ? 7.070 -1.564 -47.511 1.00 91.81 355 THR A O 1
ATOM 2855 N N . GLU A 1 356 ? 9.297 -1.335 -47.482 1.00 93.56 356 GLU A N 1
ATOM 2856 C CA . GLU A 1 356 ? 9.548 -2.462 -46.584 1.00 93.56 356 GLU A CA 1
ATOM 2857 C C . GLU A 1 356 ? 8.981 -2.227 -45.177 1.00 93.56 356 GLU A C 1
ATOM 2859 O O . GLU A 1 356 ? 8.427 -3.150 -44.584 1.00 93.56 356 GLU A O 1
ATOM 2864 N N . ILE A 1 357 ? 9.023 -0.990 -44.669 1.00 93.44 357 ILE A N 1
ATOM 2865 C CA . ILE A 1 357 ? 8.395 -0.613 -43.394 1.00 93.44 357 ILE A CA 1
ATOM 2866 C C . ILE A 1 357 ? 6.875 -0.784 -43.469 1.00 93.44 357 ILE A C 1
ATOM 2868 O O . ILE A 1 357 ? 6.285 -1.384 -42.571 1.00 93.44 357 ILE A O 1
ATOM 2872 N N . LYS A 1 358 ? 6.233 -0.317 -44.551 1.00 93.19 358 LYS A N 1
ATOM 2873 C CA . LYS A 1 358 ? 4.787 -0.511 -44.761 1.00 93.19 358 LYS A CA 1
ATOM 2874 C C . LYS A 1 358 ? 4.415 -1.991 -44.770 1.00 93.19 358 LYS A C 1
ATOM 2876 O O . LYS A 1 358 ? 3.477 -2.382 -44.082 1.00 93.19 358 LYS A O 1
ATOM 2881 N N . ASN A 1 359 ? 5.175 -2.804 -45.503 1.00 92.56 359 ASN A N 1
ATOM 2882 C CA . ASN A 1 359 ? 4.933 -4.242 -45.600 1.00 92.56 359 ASN A CA 1
ATOM 2883 C C . ASN A 1 359 ? 5.090 -4.940 -44.245 1.00 92.56 359 ASN A C 1
ATOM 2885 O O . ASN A 1 359 ? 4.242 -5.747 -43.870 1.00 92.56 359 ASN A O 1
ATOM 2889 N N . TYR A 1 360 ? 6.147 -4.619 -43.496 1.00 93.75 360 TYR A N 1
ATOM 2890 C CA . TYR A 1 360 ? 6.389 -5.230 -42.194 1.00 93.75 360 TYR A CA 1
ATOM 2891 C C . TYR A 1 360 ? 5.262 -4.920 -41.205 1.00 93.75 360 TYR A C 1
ATOM 2893 O O . TYR A 1 360 ? 4.722 -5.838 -40.589 1.00 93.75 360 TYR A O 1
ATOM 2901 N N . LEU A 1 361 ? 4.867 -3.648 -41.085 1.00 92.69 361 LEU A N 1
ATOM 2902 C CA . LEU A 1 361 ? 3.802 -3.246 -40.163 1.00 92.69 361 LEU A CA 1
ATOM 2903 C C . LEU A 1 361 ? 2.471 -3.917 -40.521 1.00 92.69 361 LEU A C 1
ATOM 2905 O O . LEU A 1 361 ? 1.791 -4.447 -39.642 1.00 92.69 361 LEU A O 1
ATOM 2909 N N . GLN A 1 362 ? 2.149 -3.984 -41.814 1.00 92.00 362 GLN A N 1
ATOM 2910 C CA . GLN A 1 362 ? 0.926 -4.612 -42.304 1.00 92.00 362 GLN A CA 1
ATOM 2911 C C . GLN A 1 362 ? 0.902 -6.133 -42.095 1.00 92.00 362 GLN A C 1
ATOM 2913 O O . GLN A 1 362 ? -0.171 -6.712 -41.994 1.00 92.00 362 GLN A O 1
ATOM 2918 N N . LEU A 1 363 ? 2.047 -6.809 -42.038 1.00 89.62 363 LEU A N 1
ATOM 2919 C CA . LEU A 1 363 ? 2.093 -8.271 -41.911 1.00 89.62 363 LEU A CA 1
ATOM 2920 C C . LEU A 1 363 ? 2.341 -8.752 -40.479 1.00 89.62 363 LEU A C 1
ATOM 2922 O O . LEU A 1 363 ? 1.882 -9.833 -40.111 1.00 89.62 363 LEU A O 1
ATOM 2926 N N . HIS A 1 364 ? 3.067 -7.975 -39.675 1.00 90.00 364 HIS A N 1
ATOM 2927 C CA . HIS A 1 364 ? 3.650 -8.458 -38.419 1.00 90.00 364 HIS A CA 1
ATOM 2928 C C . HIS A 1 364 ? 3.301 -7.624 -37.189 1.00 90.00 364 HIS A C 1
ATOM 2930 O O . HIS A 1 364 ? 3.556 -8.065 -36.069 1.00 90.00 364 HIS A O 1
ATOM 2936 N N . THR A 1 365 ? 2.721 -6.437 -37.356 1.00 89.38 365 THR A N 1
ATOM 2937 C CA . THR A 1 365 ? 2.409 -5.548 -36.234 1.00 89.38 365 THR A CA 1
ATOM 2938 C C . THR A 1 365 ? 0.907 -5.493 -36.021 1.00 89.38 365 THR A C 1
ATOM 2940 O O . THR A 1 365 ? 0.154 -5.314 -36.973 1.00 89.38 365 THR A O 1
ATOM 2943 N N . LYS A 1 366 ? 0.452 -5.681 -34.781 1.00 88.38 366 LYS A N 1
ATOM 2944 C CA . LYS A 1 366 ? -0.937 -5.415 -34.380 1.00 88.38 366 LYS A CA 1
ATOM 2945 C C . LYS A 1 366 ? -1.084 -3.957 -33.961 1.00 88.38 366 LYS A C 1
ATOM 2947 O O . LYS A 1 366 ? -0.104 -3.335 -33.558 1.00 88.38 366 LYS A O 1
ATOM 2952 N N . ILE A 1 367 ? -2.302 -3.428 -33.974 1.00 84.38 367 ILE A N 1
ATOM 2953 C CA . ILE A 1 367 ? -2.588 -2.060 -33.541 1.00 84.38 367 ILE A CA 1
ATOM 2954 C C . ILE A 1 367 ? -2.182 -1.826 -32.080 1.00 84.38 367 ILE A C 1
ATOM 2956 O O . ILE A 1 367 ? -1.669 -0.762 -31.764 1.00 84.38 367 ILE A O 1
ATOM 2960 N N . SER A 1 368 ? -2.305 -2.834 -31.206 1.00 80.00 368 SER A N 1
ATOM 2961 C CA . SER A 1 368 ? -1.783 -2.768 -29.833 1.00 80.00 368 SER A CA 1
ATOM 2962 C C . SER A 1 368 ? -0.279 -2.501 -29.824 1.00 80.00 368 SER A C 1
ATOM 2964 O O . SER A 1 368 ? 0.184 -1.538 -29.223 1.00 80.00 368 SER A O 1
ATOM 2966 N N . ASP A 1 369 ? 0.479 -3.313 -30.557 1.00 83.94 369 ASP A N 1
ATOM 2967 C CA . ASP A 1 369 ? 1.936 -3.228 -30.607 1.00 83.94 369 ASP A CA 1
ATOM 2968 C C . ASP A 1 369 ? 2.370 -1.897 -31.252 1.00 83.94 369 ASP A C 1
ATOM 2970 O O . ASP A 1 369 ? 3.384 -1.325 -30.867 1.00 83.94 369 ASP A O 1
ATOM 2974 N N . PHE A 1 370 ? 1.576 -1.348 -32.178 1.00 86.94 370 PHE A N 1
ATOM 2975 C CA . PHE A 1 370 ? 1.812 -0.022 -32.752 1.00 86.94 370 PHE A CA 1
ATOM 2976 C C . PHE A 1 370 ? 1.611 1.128 -31.751 1.00 86.94 370 PHE A C 1
ATOM 2978 O O . PHE A 1 370 ? 2.298 2.134 -31.860 1.00 86.94 370 PHE A O 1
ATOM 2985 N N . TYR A 1 371 ? 0.703 1.019 -30.780 1.00 79.12 371 TYR A N 1
ATOM 2986 C CA . TYR A 1 371 ? 0.486 2.083 -29.787 1.00 79.12 371 TYR A CA 1
ATOM 2987 C C . TYR A 1 371 ? 1.411 1.969 -28.569 1.00 79.12 371 TYR A C 1
ATOM 2989 O O . TYR A 1 371 ? 1.911 2.986 -28.095 1.00 79.12 371 TYR A O 1
ATOM 2997 N N . TYR A 1 372 ? 1.649 0.756 -28.061 1.00 77.25 372 TYR A N 1
ATOM 2998 C CA . TYR A 1 372 ? 2.432 0.552 -26.833 1.00 77.25 372 TYR A CA 1
ATOM 2999 C C . TYR A 1 372 ? 3.913 0.283 -27.089 1.00 77.25 372 TYR A C 1
ATOM 3001 O O . TYR A 1 372 ? 4.758 0.670 -26.293 1.00 77.25 372 TYR A O 1
ATOM 3009 N N . GLU A 1 373 ? 4.236 -0.365 -28.205 1.00 84.06 373 GLU A N 1
ATOM 3010 C CA . GLU A 1 373 ? 5.536 -1.008 -28.420 1.00 84.06 373 GLU A CA 1
ATOM 3011 C C . GLU A 1 373 ? 6.250 -0.482 -29.680 1.00 84.06 373 GLU A C 1
ATOM 3013 O O . GLU A 1 373 ? 7.221 -1.081 -30.160 1.00 84.06 373 GLU A O 1
ATOM 3018 N N . LEU A 1 374 ? 5.789 0.654 -30.232 1.00 87.38 374 LEU A N 1
ATOM 3019 C CA . LEU A 1 374 ? 6.325 1.243 -31.466 1.00 87.38 374 LEU A CA 1
ATOM 3020 C C . LEU A 1 374 ? 7.826 1.493 -31.372 1.00 87.38 374 LEU A C 1
ATOM 3022 O O . LEU A 1 374 ? 8.572 1.208 -32.307 1.00 87.38 374 LEU A O 1
ATOM 3026 N N . LYS A 1 375 ? 8.256 2.040 -30.231 1.00 84.88 375 LYS A N 1
ATOM 3027 C CA . LYS A 1 375 ? 9.637 2.459 -29.985 1.00 84.88 375 LYS A CA 1
ATOM 3028 C C . LYS A 1 375 ? 10.531 1.304 -29.537 1.00 84.88 375 LYS A C 1
ATOM 3030 O O . LYS A 1 375 ? 11.745 1.475 -29.593 1.00 84.88 375 LYS A O 1
ATOM 3035 N N . ASP A 1 376 ? 9.957 0.146 -29.207 1.00 86.62 376 ASP A N 1
ATOM 3036 C CA . ASP A 1 376 ? 10.661 -1.001 -28.633 1.00 86.62 376 ASP A CA 1
ATOM 3037 C C . ASP A 1 376 ? 10.503 -2.252 -29.501 1.00 86.62 376 ASP A C 1
ATOM 3039 O O . ASP A 1 376 ? 11.253 -2.414 -30.469 1.00 86.62 376 ASP A O 1
ATOM 3043 N N . LYS A 1 377 ? 9.543 -3.140 -29.202 1.00 88.88 377 LYS A N 1
ATOM 3044 C CA . LYS A 1 377 ? 9.377 -4.421 -29.916 1.00 88.88 377 LYS A CA 1
ATOM 3045 C C . LYS A 1 377 ? 9.218 -4.232 -31.426 1.00 88.88 377 LYS A C 1
ATOM 3047 O O . LYS A 1 377 ? 9.854 -4.947 -32.203 1.00 88.88 377 LYS A O 1
ATOM 3052 N N . VAL A 1 378 ? 8.398 -3.267 -31.851 1.00 90.25 378 VAL A N 1
ATOM 3053 C CA . VAL A 1 378 ? 8.148 -3.003 -33.277 1.00 90.25 378 VAL A CA 1
ATOM 3054 C C . VAL A 1 378 ? 9.394 -2.425 -33.941 1.00 90.25 378 VAL A C 1
ATOM 3056 O O . VAL A 1 378 ? 9.795 -2.920 -34.993 1.00 90.25 378 VAL A O 1
ATOM 3059 N N . ARG A 1 379 ? 10.050 -1.439 -33.310 1.00 92.56 379 ARG A N 1
ATOM 3060 C CA . ARG A 1 379 ? 11.308 -0.855 -33.801 1.00 92.56 379 ARG A CA 1
ATOM 3061 C C . ARG A 1 379 ? 12.387 -1.918 -33.979 1.00 92.56 379 ARG A C 1
ATOM 3063 O O . ARG A 1 379 ? 13.021 -1.958 -35.026 1.00 92.56 379 ARG A O 1
ATOM 3070 N N . ASN A 1 380 ? 12.601 -2.765 -32.977 1.00 90.12 380 ASN A N 1
ATOM 3071 C CA . ASN A 1 380 ? 13.664 -3.768 -33.007 1.00 90.12 380 ASN A CA 1
ATOM 3072 C C . ASN A 1 380 ? 13.404 -4.814 -34.102 1.00 90.12 380 ASN A C 1
ATOM 3074 O O . ASN A 1 380 ? 14.290 -5.078 -34.911 1.00 90.12 380 ASN A O 1
ATOM 3078 N N . GLY A 1 381 ? 12.167 -5.314 -34.213 1.00 90.31 381 GLY A N 1
ATOM 3079 C CA . GLY A 1 381 ? 11.798 -6.232 -35.292 1.00 90.31 381 GLY A CA 1
ATOM 3080 C C . GLY A 1 381 ? 11.900 -5.602 -36.690 1.00 90.31 381 GLY A C 1
ATOM 3081 O O . GLY A 1 381 ? 12.364 -6.252 -37.627 1.00 90.31 381 GLY A O 1
ATOM 3082 N N . LEU A 1 382 ? 11.554 -4.315 -36.828 1.00 93.31 382 LEU A N 1
ATOM 3083 C CA . LEU A 1 382 ? 11.773 -3.551 -38.061 1.00 93.31 382 LEU A CA 1
ATOM 3084 C C . LEU A 1 382 ? 13.260 -3.419 -38.396 1.00 93.31 382 LEU A C 1
ATOM 3086 O O . LEU A 1 382 ? 13.633 -3.613 -39.547 1.00 93.31 382 LEU A O 1
ATOM 3090 N N . VAL A 1 383 ? 14.113 -3.099 -37.422 1.00 92.38 383 VAL A N 1
ATOM 3091 C CA . VAL A 1 383 ? 15.563 -2.983 -37.640 1.00 92.38 383 VAL A CA 1
ATOM 3092 C C . VAL A 1 383 ? 16.135 -4.304 -38.149 1.00 92.38 383 VAL A C 1
ATOM 3094 O O . VAL A 1 383 ? 16.845 -4.299 -39.153 1.00 92.38 383 VAL A O 1
ATOM 3097 N N . ASP A 1 384 ? 15.777 -5.431 -37.532 1.00 91.06 384 ASP A N 1
ATOM 3098 C CA . ASP A 1 384 ? 16.231 -6.755 -37.968 1.00 91.06 384 ASP A CA 1
ATOM 3099 C C . ASP A 1 384 ? 15.762 -7.075 -39.393 1.00 91.06 384 ASP A C 1
ATOM 3101 O O . ASP A 1 384 ? 16.562 -7.478 -40.244 1.00 91.06 384 ASP A O 1
ATOM 3105 N N . TYR A 1 385 ? 14.481 -6.832 -39.683 1.00 93.50 385 TYR A N 1
ATOM 3106 C CA . TYR A 1 385 ? 13.899 -7.046 -41.006 1.00 93.50 385 TYR A CA 1
ATOM 3107 C C . TYR A 1 385 ? 14.577 -6.186 -42.083 1.00 93.50 385 TYR A C 1
ATOM 3109 O O . TYR A 1 385 ? 14.985 -6.687 -43.133 1.00 93.50 385 TYR A O 1
ATOM 3117 N N . LEU A 1 386 ? 14.753 -4.891 -41.822 1.00 92.94 386 LEU A N 1
ATOM 3118 C CA . LEU A 1 386 ? 15.363 -3.961 -42.769 1.00 92.94 386 LEU A CA 1
ATOM 3119 C C . LEU A 1 386 ? 16.857 -4.243 -42.958 1.00 92.94 386 LEU A C 1
ATOM 3121 O O . LEU A 1 386 ? 17.345 -4.180 -44.086 1.00 92.94 386 LEU A O 1
ATOM 3125 N N . ASN A 1 387 ? 17.579 -4.628 -41.903 1.00 92.81 387 ASN A N 1
ATOM 3126 C CA . ASN A 1 387 ? 18.983 -5.023 -42.004 1.00 92.81 387 ASN A CA 1
ATOM 3127 C C . ASN A 1 387 ? 19.168 -6.238 -42.922 1.00 92.81 387 ASN A C 1
ATOM 3129 O O . ASN A 1 387 ? 20.095 -6.247 -43.732 1.00 92.81 387 ASN A O 1
ATOM 3133 N N . GLN A 1 388 ? 18.256 -7.216 -42.891 1.00 91.00 388 GLN A N 1
ATOM 3134 C CA . GLN A 1 388 ? 18.277 -8.332 -43.846 1.00 91.00 388 GLN A CA 1
ATOM 3135 C C . GLN A 1 388 ? 18.094 -7.858 -45.298 1.00 91.00 388 GLN A C 1
ATOM 3137 O O . GLN A 1 388 ? 18.768 -8.361 -46.197 1.00 91.00 388 GLN A O 1
ATOM 3142 N N . LYS A 1 389 ? 17.224 -6.866 -45.541 1.00 89.62 389 LYS A N 1
ATOM 3143 C CA . LYS A 1 389 ? 16.976 -6.291 -46.880 1.00 89.62 389 LYS A CA 1
ATOM 3144 C C . LYS A 1 389 ? 18.075 -5.345 -47.377 1.00 89.62 389 LYS A C 1
ATOM 3146 O O . LYS A 1 389 ? 18.120 -5.054 -48.574 1.00 89.62 389 LYS A O 1
ATOM 3151 N N . LEU A 1 390 ? 18.911 -4.830 -46.476 1.00 88.75 390 LEU A N 1
ATOM 3152 C CA . LEU A 1 390 ? 20.024 -3.922 -46.777 1.00 88.75 390 LEU A CA 1
ATOM 3153 C C . LEU A 1 390 ? 21.384 -4.635 -46.869 1.00 88.75 390 LEU A C 1
ATOM 3155 O O . LEU A 1 390 ? 22.327 -4.074 -47.434 1.00 88.75 390 LEU A O 1
ATOM 3159 N N . ALA A 1 391 ? 21.494 -5.864 -46.355 1.00 85.31 391 ALA A N 1
ATOM 3160 C CA . ALA A 1 391 ? 22.743 -6.626 -46.314 1.00 85.31 391 ALA A CA 1
ATOM 3161 C C . ALA A 1 391 ? 23.343 -6.895 -47.708 1.00 85.31 391 ALA A C 1
ATOM 3163 O O . ALA A 1 391 ? 24.559 -6.810 -47.896 1.00 85.31 391 ALA A O 1
ATOM 3164 N N . ASP A 1 392 ? 22.501 -7.165 -48.709 1.00 80.31 392 ASP A N 1
ATOM 3165 C CA . ASP A 1 392 ? 22.895 -7.337 -50.116 1.00 80.31 392 ASP A CA 1
ATOM 3166 C C . ASP A 1 392 ? 23.447 -6.041 -50.743 1.00 80.31 392 ASP A C 1
ATOM 3168 O O . ASP A 1 392 ? 24.249 -6.091 -51.671 1.00 80.31 392 ASP A O 1
ATOM 3172 N N . LYS A 1 393 ? 23.084 -4.882 -50.187 1.00 84.38 393 LYS A N 1
ATOM 3173 C CA . LYS A 1 393 ? 23.538 -3.541 -50.596 1.00 84.38 393 LYS A CA 1
ATOM 3174 C C . LYS A 1 393 ? 24.734 -3.048 -49.774 1.00 84.38 393 LYS A C 1
ATOM 3176 O O . LYS A 1 393 ? 25.187 -1.920 -49.963 1.00 84.38 393 LYS A O 1
ATOM 3181 N N . GLY A 1 394 ? 25.241 -3.873 -48.853 1.00 84.00 394 GLY A N 1
ATOM 3182 C CA . GLY A 1 394 ? 26.380 -3.555 -47.990 1.00 84.00 394 GLY A CA 1
ATOM 3183 C C . GLY A 1 394 ? 26.096 -2.501 -46.921 1.00 84.00 394 GLY A C 1
ATOM 3184 O O . GLY A 1 394 ? 27.038 -1.874 -46.431 1.00 84.00 394 GLY A O 1
ATOM 3185 N N . ARG A 1 395 ? 24.824 -2.278 -46.562 1.00 89.12 395 ARG A N 1
ATOM 3186 C CA . ARG A 1 395 ? 24.414 -1.269 -45.575 1.00 89.12 395 ARG A CA 1
ATOM 3187 C C . ARG A 1 395 ? 23.680 -1.888 -44.388 1.00 89.12 395 ARG A C 1
ATOM 3189 O O . ARG A 1 395 ? 23.116 -2.971 -44.497 1.00 89.12 395 ARG A O 1
ATOM 3196 N N . ILE A 1 396 ? 23.692 -1.176 -43.267 1.00 92.12 396 ILE A N 1
ATOM 3197 C CA . ILE A 1 396 ? 22.984 -1.534 -42.034 1.00 92.12 396 ILE A CA 1
ATOM 3198 C C . ILE A 1 396 ? 22.397 -0.270 -41.402 1.00 92.12 396 ILE A C 1
ATOM 3200 O O . ILE A 1 396 ? 22.938 0.822 -41.581 1.00 92.12 396 ILE A O 1
ATOM 3204 N N . ILE A 1 397 ? 21.294 -0.399 -40.676 1.00 91.62 397 ILE A N 1
ATOM 3205 C CA . ILE A 1 397 ? 20.698 0.698 -39.916 1.00 91.62 397 ILE A CA 1
ATOM 3206 C C . ILE A 1 397 ? 21.569 1.018 -38.692 1.00 91.62 397 ILE A C 1
ATOM 3208 O O . ILE A 1 397 ? 21.864 0.138 -37.889 1.00 91.62 397 ILE A O 1
ATOM 3212 N N . SER A 1 398 ? 21.950 2.290 -38.553 1.00 89.81 398 SER A N 1
ATOM 3213 C CA . SER A 1 398 ? 22.598 2.881 -37.370 1.00 89.81 398 SER A CA 1
ATOM 3214 C C . SER A 1 398 ? 21.585 3.032 -36.233 1.00 89.81 398 SER A C 1
ATOM 3216 O O . SER A 1 398 ? 21.723 2.467 -35.152 1.00 89.81 398 SER A O 1
ATOM 3218 N N . TYR A 1 399 ? 20.516 3.775 -36.521 1.00 90.25 399 TYR A N 1
ATOM 3219 C CA . TYR A 1 399 ? 19.387 4.024 -35.640 1.00 90.25 399 TYR A CA 1
ATOM 3220 C C . TYR A 1 399 ? 18.114 4.119 -36.476 1.00 90.25 399 TYR A C 1
ATOM 3222 O O . TYR A 1 399 ? 18.155 4.538 -37.634 1.00 90.25 399 TYR A O 1
ATOM 3230 N N . LEU A 1 400 ? 16.979 3.764 -35.881 1.00 92.50 400 LEU A N 1
ATOM 3231 C CA . LEU A 1 400 ? 15.658 3.940 -36.474 1.00 92.50 400 LEU A CA 1
ATOM 3232 C C . LEU A 1 400 ? 14.788 4.710 -35.487 1.00 92.50 400 LEU A C 1
ATOM 3234 O O . LEU A 1 400 ? 14.409 4.186 -34.442 1.00 92.50 400 LEU A O 1
ATOM 3238 N N . TYR A 1 401 ? 14.498 5.960 -35.816 1.00 90.62 401 TYR A N 1
ATOM 3239 C CA . TYR A 1 401 ? 13.548 6.778 -35.084 1.00 90.62 401 TYR A CA 1
ATOM 3240 C C . TYR A 1 401 ? 12.167 6.624 -35.713 1.00 90.62 401 TYR A C 1
ATOM 3242 O O . TYR A 1 401 ? 12.012 6.798 -36.924 1.00 90.62 401 TYR A O 1
ATOM 3250 N N . LEU A 1 402 ? 11.192 6.291 -34.870 1.00 91.25 402 LEU A N 1
ATOM 3251 C CA . LEU A 1 402 ? 9.788 6.121 -35.217 1.00 91.25 402 LEU A CA 1
ATOM 3252 C C . LEU A 1 402 ? 8.949 6.993 -34.286 1.00 91.25 402 LEU A C 1
ATOM 3254 O O . LEU A 1 402 ? 9.120 6.937 -33.064 1.00 91.25 402 LEU A O 1
ATOM 3258 N N . ASP A 1 403 ? 8.031 7.763 -34.857 1.00 86.56 403 ASP A N 1
ATOM 3259 C CA . ASP A 1 403 ? 7.071 8.559 -34.094 1.00 86.56 403 ASP A CA 1
ATOM 3260 C C . ASP A 1 403 ? 5.732 8.648 -34.829 1.00 86.56 403 ASP A C 1
ATOM 3262 O O . ASP A 1 403 ? 5.699 8.608 -36.055 1.00 86.56 403 ASP A O 1
ATOM 3266 N N . SER A 1 404 ? 4.623 8.762 -34.104 1.00 84.38 404 SER A N 1
ATOM 3267 C CA . SER A 1 404 ? 3.282 8.882 -34.690 1.00 84.38 404 SER A CA 1
ATOM 3268 C C . SER A 1 404 ? 2.521 9.982 -33.966 1.00 84.38 404 SER A C 1
ATOM 3270 O O . SER A 1 404 ? 2.396 9.953 -32.740 1.00 84.38 404 SER A O 1
ATOM 3272 N N . LYS A 1 405 ? 1.992 10.959 -34.711 1.00 78.62 405 LYS A N 1
ATOM 3273 C CA . LYS A 1 405 ? 1.178 12.033 -34.135 1.00 78.62 405 LYS A CA 1
ATOM 3274 C C . LYS A 1 405 ? -0.099 11.453 -33.549 1.00 78.62 405 LYS A C 1
ATOM 3276 O O . LYS A 1 405 ? -0.472 11.871 -32.462 1.00 78.62 405 LYS A O 1
ATOM 3281 N N . VAL A 1 406 ? -0.716 10.471 -34.211 1.00 70.25 406 VAL A N 1
ATOM 3282 C CA . VAL A 1 406 ? -1.942 9.815 -33.736 1.00 70.25 406 VAL A CA 1
ATOM 3283 C C . VAL A 1 406 ? -1.700 9.028 -32.443 1.00 70.25 406 VAL A C 1
ATOM 3285 O O . VAL A 1 406 ? -2.495 9.144 -31.508 1.00 70.25 406 VAL A O 1
ATOM 3288 N N . ALA A 1 407 ? -0.590 8.288 -32.342 1.00 64.38 407 ALA A N 1
ATOM 3289 C CA . ALA A 1 407 ? -0.222 7.589 -31.105 1.00 64.38 407 ALA A CA 1
ATOM 3290 C C . ALA A 1 407 ? 0.129 8.554 -29.956 1.00 64.38 407 ALA A C 1
ATOM 3292 O O . ALA A 1 407 ? -0.097 8.238 -28.791 1.00 64.38 407 ALA A O 1
ATOM 3293 N N . ASN A 1 408 ? 0.651 9.742 -30.279 1.00 63.94 408 ASN A N 1
ATOM 3294 C CA . ASN A 1 408 ? 1.007 10.763 -29.294 1.00 63.94 408 ASN A CA 1
ATOM 3295 C C . ASN A 1 408 ? -0.188 11.648 -28.875 1.00 63.94 408 ASN A C 1
ATOM 3297 O O . ASN A 1 408 ? -0.207 12.145 -27.750 1.00 63.94 408 ASN A O 1
ATOM 3301 N N . SER A 1 409 ? -1.176 11.874 -29.751 1.00 60.00 409 SER A N 1
ATOM 3302 C CA . SER A 1 409 ? -2.334 12.742 -29.482 1.00 60.00 409 SER A CA 1
ATOM 3303 C C . SER A 1 409 ? -3.487 12.028 -28.779 1.00 60.00 409 SER A C 1
ATOM 3305 O O . SER A 1 409 ? -4.189 12.650 -27.982 1.00 60.00 409 SER A O 1
ATOM 3307 N N . SER A 1 410 ? -3.687 10.740 -29.064 1.00 59.03 410 SER A N 1
ATOM 3308 C CA . SER A 1 410 ? -4.662 9.900 -28.369 1.00 59.03 410 SER A CA 1
ATOM 3309 C C . SER A 1 410 ? -3.911 9.025 -27.371 1.00 59.03 410 SER A C 1
ATOM 3311 O O . SER A 1 410 ? -3.215 8.106 -27.806 1.00 59.03 410 SER A O 1
ATOM 3313 N N . PRO A 1 411 ? -4.008 9.284 -26.051 1.00 60.56 411 PRO A N 1
ATOM 3314 C CA . PRO A 1 411 ? -3.283 8.489 -25.075 1.00 60.56 411 PRO A CA 1
ATOM 3315 C C . PRO A 1 411 ? -3.701 7.021 -25.218 1.00 60.56 411 PRO A C 1
ATOM 3317 O O . PRO A 1 411 ? -4.907 6.738 -25.280 1.00 60.56 411 PRO A O 1
ATOM 3320 N N . PRO A 1 412 ? -2.735 6.089 -25.277 1.00 64.81 412 PRO A N 1
ATOM 3321 C CA . PRO A 1 412 ? -3.058 4.680 -25.375 1.00 64.81 412 PRO A CA 1
ATOM 3322 C C . PRO A 1 412 ? -3.915 4.268 -24.167 1.00 64.81 412 PRO A C 1
ATOM 3324 O O . PRO A 1 412 ? -3.790 4.866 -23.088 1.00 64.81 412 PRO A O 1
ATOM 3327 N N . PRO A 1 413 ? -4.810 3.275 -24.323 1.00 68.38 413 PRO A N 1
ATOM 3328 C CA . PRO A 1 413 ? -5.592 2.770 -23.204 1.00 68.38 413 PRO A CA 1
ATOM 3329 C C . PRO A 1 413 ? -4.664 2.436 -22.024 1.00 68.38 413 PRO A C 1
ATOM 3331 O O . PRO A 1 413 ? -3.634 1.788 -22.182 1.00 68.38 413 PRO A O 1
ATOM 3334 N N . LYS A 1 414 ? -4.974 2.903 -20.820 1.00 70.56 414 LYS A N 1
ATOM 3335 C CA . LYS A 1 414 ? -4.159 2.567 -19.644 1.00 70.56 414 LYS A CA 1
ATOM 3336 C C . LYS A 1 414 ? -4.302 1.077 -19.323 1.00 70.56 414 LYS A C 1
ATOM 3338 O O . LYS A 1 414 ? -5.430 0.587 -19.345 1.00 70.56 414 LYS A O 1
ATOM 3343 N N . GLU A 1 415 ? -3.186 0.411 -19.013 1.00 74.50 415 GLU A N 1
ATOM 3344 C CA . GLU A 1 415 ? -3.110 -1.036 -18.737 1.00 74.50 415 GLU A CA 1
ATOM 3345 C C . GLU A 1 415 ? -3.987 -1.470 -17.560 1.00 74.50 415 GLU A C 1
ATOM 3347 O O . GLU A 1 415 ? -4.669 -2.479 -17.663 1.00 74.50 415 GLU A O 1
ATOM 3352 N N . LEU A 1 416 ? -4.025 -0.683 -16.482 1.00 82.06 416 LEU A N 1
ATOM 3353 C CA . LEU A 1 416 ? -4.953 -0.848 -15.366 1.00 82.06 416 LEU A CA 1
ATOM 3354 C C . LEU A 1 416 ? -5.476 0.524 -14.951 1.00 82.06 416 LEU A C 1
ATOM 3356 O O . LEU A 1 416 ? -4.715 1.484 -14.798 1.00 82.06 416 LEU A O 1
ATOM 3360 N N . VAL A 1 417 ? -6.789 0.617 -14.776 1.00 86.31 417 VAL A N 1
ATOM 3361 C CA . VAL A 1 417 ? -7.463 1.847 -14.367 1.00 86.31 417 VAL A CA 1
ATOM 3362 C C . VAL A 1 417 ? -8.251 1.571 -13.108 1.00 86.31 417 VAL A C 1
ATOM 3364 O O . VAL A 1 417 ? -9.265 0.883 -13.166 1.00 86.31 417 VAL A O 1
ATOM 3367 N N . GLU A 1 418 ? -7.792 2.135 -11.994 1.00 91.06 418 GLU A N 1
ATOM 3368 C CA . GLU A 1 418 ? -8.533 2.159 -10.739 1.00 91.06 418 GLU A CA 1
ATOM 3369 C C . GLU A 1 418 ? -9.170 3.534 -10.538 1.00 91.06 418 GLU A C 1
ATOM 3371 O O . GLU A 1 418 ? -8.488 4.560 -10.569 1.00 91.06 418 GLU A O 1
ATOM 3376 N N . ILE A 1 419 ? -10.488 3.549 -10.353 1.00 91.94 419 ILE A N 1
ATOM 3377 C CA . ILE A 1 419 ? -11.277 4.759 -10.146 1.00 91.94 419 ILE A CA 1
ATOM 3378 C C . ILE A 1 419 ? -12.166 4.558 -8.927 1.00 91.94 419 ILE A C 1
ATOM 3380 O O . ILE A 1 419 ? -12.908 3.579 -8.830 1.00 91.94 419 ILE A O 1
ATOM 3384 N N . GLN A 1 420 ? -12.112 5.528 -8.019 1.00 92.25 420 GLN A N 1
ATOM 3385 C CA . GLN A 1 420 ? -12.993 5.603 -6.863 1.00 92.25 420 GLN A CA 1
ATOM 3386 C C . GLN A 1 420 ? -13.967 6.760 -7.051 1.00 92.25 420 GLN A C 1
ATOM 3388 O O . GLN A 1 420 ? -13.557 7.885 -7.346 1.00 92.25 420 GLN A O 1
ATOM 3393 N N . HIS A 1 421 ? -15.260 6.489 -6.896 1.00 94.25 421 HIS A N 1
ATOM 3394 C CA . HIS A 1 421 ? -16.288 7.514 -7.010 1.00 94.25 421 HIS A CA 1
ATOM 3395 C C . HIS A 1 421 ? -17.469 7.249 -6.080 1.00 94.25 421 HIS A C 1
ATOM 3397 O O . HIS A 1 421 ? -18.029 6.148 -6.029 1.00 94.25 421 HIS A O 1
ATOM 3403 N N . THR A 1 422 ? -17.884 8.299 -5.378 1.00 94.12 422 THR A N 1
ATOM 3404 C CA . THR A 1 422 ? -19.010 8.257 -4.450 1.00 94.12 422 THR A CA 1
ATOM 3405 C C . THR A 1 422 ? -20.238 8.875 -5.092 1.00 94.12 422 THR A C 1
ATOM 3407 O O . THR A 1 422 ? -20.245 10.063 -5.405 1.00 94.12 422 THR A O 1
ATOM 3410 N N . VAL A 1 423 ? -21.302 8.084 -5.224 1.00 92.50 423 VAL A N 1
ATOM 3411 C CA . VAL A 1 423 ? -22.589 8.554 -5.742 1.00 92.50 423 VAL A CA 1
ATOM 3412 C C . VAL A 1 423 ? -23.521 8.878 -4.581 1.00 92.50 423 VAL A C 1
ATOM 3414 O O . VAL A 1 423 ? -23.870 8.006 -3.783 1.00 92.50 423 VAL A O 1
ATOM 3417 N N . GLU A 1 424 ? -23.959 10.134 -4.504 1.00 91.44 424 GLU A N 1
ATOM 3418 C CA . GLU A 1 424 ? -25.025 10.548 -3.591 1.00 91.44 424 GLU A CA 1
ATOM 3419 C C . GLU A 1 424 ? -26.395 10.280 -4.229 1.00 91.44 424 GLU A C 1
ATOM 3421 O O . GLU A 1 424 ? -26.700 10.761 -5.327 1.00 91.44 424 GLU A O 1
ATOM 3426 N N . CYS A 1 425 ? -27.240 9.504 -3.550 1.00 88.56 425 CYS A N 1
ATOM 3427 C CA . CYS A 1 425 ? -28.562 9.137 -4.050 1.00 88.56 425 CYS A CA 1
ATOM 3428 C C . CYS A 1 425 ? -29.635 9.205 -2.958 1.00 88.56 425 CYS A C 1
ATOM 3430 O O . CYS A 1 425 ? -29.366 9.049 -1.769 1.00 88.56 425 CYS A O 1
ATOM 3432 N N . LYS A 1 426 ? -30.872 9.486 -3.373 1.00 87.75 426 LYS A N 1
ATOM 3433 C CA . LYS A 1 426 ? -32.052 9.476 -2.500 1.00 87.75 426 LYS A CA 1
ATOM 3434 C C . LYS A 1 426 ? -32.731 8.116 -2.593 1.00 87.75 426 LYS A C 1
ATOM 3436 O O . LYS A 1 426 ? -32.768 7.534 -3.673 1.00 87.75 426 LYS A O 1
ATOM 3441 N N . VAL A 1 427 ? -33.292 7.659 -1.481 1.00 90.00 427 VAL A N 1
ATOM 3442 C CA . VAL A 1 427 ? -34.004 6.379 -1.362 1.00 90.00 427 VAL A CA 1
ATOM 3443 C C . VAL A 1 427 ? -35.356 6.609 -0.691 1.00 90.00 427 VAL A C 1
ATOM 3445 O O . VAL A 1 427 ? -35.586 7.663 -0.094 1.00 90.00 427 VAL A O 1
ATOM 3448 N N . GLN A 1 428 ? -36.275 5.656 -0.800 1.00 86.25 428 GLN A N 1
ATOM 3449 C CA . GLN A 1 428 ? -37.599 5.779 -0.190 1.00 86.25 428 GLN A CA 1
ATOM 3450 C C . GLN A 1 428 ? -37.528 5.630 1.335 1.00 86.25 428 GLN A C 1
ATOM 3452 O O . GLN A 1 428 ? -36.703 4.881 1.862 1.00 86.25 428 GLN A O 1
ATOM 3457 N N . ASN A 1 429 ? -38.432 6.322 2.034 1.00 82.12 429 ASN A N 1
ATOM 3458 C CA . ASN A 1 429 ? -38.587 6.309 3.496 1.00 82.12 429 ASN A CA 1
ATOM 3459 C C . ASN A 1 429 ? -37.359 6.789 4.297 1.00 82.12 429 ASN A C 1
ATOM 3461 O O . ASN A 1 429 ? -37.296 6.579 5.505 1.00 82.12 429 ASN A O 1
ATOM 3465 N N . TYR A 1 430 ? -36.415 7.488 3.659 1.00 85.06 430 TYR A N 1
ATOM 3466 C CA . TYR A 1 430 ? -35.278 8.112 4.333 1.00 85.06 430 TYR A CA 1
ATOM 3467 C C . TYR A 1 430 ? -35.036 9.522 3.798 1.00 85.06 430 TYR A C 1
ATOM 3469 O O . TYR A 1 430 ? -34.919 9.752 2.596 1.00 85.06 430 TYR A O 1
ATOM 3477 N N . SER A 1 431 ? -35.002 10.490 4.710 1.00 81.56 431 SER A N 1
ATOM 3478 C CA . SER A 1 431 ? -34.962 11.918 4.369 1.00 81.56 431 SER A CA 1
ATOM 3479 C C . SER A 1 431 ? -33.599 12.412 3.866 1.00 81.56 431 SER A C 1
ATOM 3481 O O . SER A 1 431 ? -33.534 13.428 3.167 1.00 81.56 431 SER A O 1
ATOM 3483 N N . ARG A 1 432 ? -32.505 11.714 4.197 1.00 84.06 432 ARG A N 1
ATOM 3484 C CA . ARG A 1 432 ? -31.132 12.111 3.846 1.00 84.06 432 ARG A CA 1
ATOM 3485 C C . ARG A 1 432 ? -30.617 11.321 2.636 1.00 84.06 432 ARG A C 1
ATOM 3487 O O . ARG A 1 432 ? -31.038 10.187 2.423 1.00 84.06 432 ARG A O 1
ATOM 3494 N N . PRO A 1 433 ? -29.708 11.887 1.825 1.00 86.00 433 PRO A N 1
ATOM 3495 C CA . PRO A 1 433 ? -29.063 11.122 0.766 1.00 86.00 433 PRO A CA 1
ATOM 3496 C C . PRO A 1 433 ? -28.137 10.056 1.364 1.00 86.00 433 PRO A C 1
ATOM 3498 O O . PRO A 1 433 ? -27.423 10.317 2.333 1.00 86.00 433 PRO A O 1
ATOM 3501 N N . ILE A 1 434 ? -28.125 8.868 0.762 1.00 89.88 434 ILE A N 1
ATOM 3502 C CA . ILE A 1 434 ? -27.127 7.836 1.044 1.00 89.88 434 ILE A CA 1
ATOM 3503 C C . ILE A 1 434 ? -25.942 8.003 0.090 1.00 89.88 434 ILE A C 1
ATOM 3505 O O . ILE A 1 434 ? -26.101 8.427 -1.060 1.00 89.88 434 ILE A O 1
ATOM 3509 N N . ARG A 1 435 ? -24.748 7.658 0.568 1.00 91.25 435 ARG A N 1
ATOM 3510 C CA . ARG A 1 435 ? -23.510 7.688 -0.215 1.00 91.25 435 ARG A CA 1
ATOM 3511 C C . ARG A 1 435 ? -23.133 6.269 -0.592 1.00 91.25 435 ARG A C 1
ATOM 3513 O O . ARG A 1 435 ? -22.904 5.462 0.299 1.00 91.25 435 ARG A O 1
ATOM 3520 N N . VAL A 1 436 ? -23.072 5.960 -1.880 1.00 92.81 436 VAL A N 1
ATOM 3521 C CA . VAL A 1 436 ? -22.565 4.669 -2.361 1.00 92.81 436 VAL A CA 1
ATOM 3522 C C . VAL A 1 436 ? -21.147 4.882 -2.848 1.00 92.81 436 VAL A C 1
ATOM 3524 O O . VAL A 1 436 ? -20.935 5.576 -3.841 1.00 92.81 436 VAL A O 1
ATOM 3527 N N . GLU A 1 437 ? -20.187 4.327 -2.121 1.00 93.25 437 GLU A N 1
ATOM 3528 C CA . GLU A 1 437 ? -18.775 4.348 -2.484 1.00 93.25 437 GLU A CA 1
ATOM 3529 C C . GLU A 1 437 ? -18.524 3.215 -3.476 1.00 93.25 437 GLU A C 1
ATOM 3531 O O . GLU A 1 437 ? -18.905 2.067 -3.235 1.00 93.25 437 GLU A O 1
ATOM 3536 N N . ASN A 1 438 ? -17.936 3.556 -4.620 1.00 94.25 438 ASN A N 1
ATOM 3537 C CA . ASN A 1 438 ? -17.645 2.606 -5.681 1.00 94.25 438 ASN A CA 1
ATOM 3538 C C . ASN A 1 438 ? -16.151 2.603 -5.951 1.00 94.25 438 ASN A C 1
ATOM 3540 O O . ASN A 1 438 ? -15.582 3.659 -6.231 1.00 94.25 438 ASN A O 1
ATOM 3544 N N . THR A 1 439 ? -15.558 1.417 -5.936 1.00 93.88 439 THR A N 1
ATOM 3545 C CA . THR A 1 439 ? -14.191 1.180 -6.398 1.00 93.88 439 THR A CA 1
ATOM 3546 C C . THR A 1 439 ? -14.270 0.309 -7.635 1.00 93.88 439 THR A C 1
ATOM 3548 O O . THR A 1 439 ? -14.807 -0.796 -7.574 1.00 93.88 439 THR A O 1
ATOM 3551 N N . LEU A 1 440 ? -13.772 0.819 -8.758 1.00 94.06 440 LEU A N 1
ATOM 3552 C CA . LEU A 1 440 ? -13.809 0.160 -10.056 1.00 94.06 440 LEU A CA 1
ATOM 3553 C C . LEU A 1 440 ? -12.390 -0.019 -10.590 1.00 94.06 440 LEU A C 1
ATOM 3555 O O . LEU A 1 440 ? -11.644 0.951 -10.692 1.00 94.06 440 LEU A O 1
ATOM 3559 N N . GLN A 1 441 ? -12.064 -1.242 -10.990 1.00 92.50 441 GLN A N 1
ATOM 3560 C CA . GLN A 1 441 ? -10.846 -1.601 -11.700 1.00 92.50 441 GLN A CA 1
ATOM 3561 C C . GLN A 1 441 ? -11.202 -2.147 -13.080 1.00 92.50 441 GLN A C 1
ATOM 3563 O O . GLN A 1 441 ? -12.040 -3.046 -13.218 1.00 92.50 441 GLN A O 1
ATOM 3568 N N . MET A 1 442 ? -10.577 -1.582 -14.110 1.00 93.25 442 MET A N 1
ATOM 3569 C CA . MET A 1 442 ? -10.794 -1.981 -15.496 1.00 93.25 442 MET A CA 1
ATOM 3570 C C . MET A 1 442 ? -9.477 -2.216 -16.224 1.00 93.25 442 MET A C 1
ATOM 3572 O O . MET A 1 442 ? -8.514 -1.467 -16.043 1.00 93.25 442 MET A O 1
ATOM 3576 N N . LEU A 1 443 ? -9.498 -3.207 -17.111 1.00 88.81 443 LEU A N 1
ATOM 3577 C CA . LEU A 1 443 ? -8.404 -3.558 -18.009 1.00 88.81 443 LEU A CA 1
ATOM 3578 C C . LEU A 1 443 ? -8.826 -3.312 -19.463 1.00 88.81 443 LEU A C 1
ATOM 3580 O O . LEU A 1 443 ? -9.976 -3.590 -19.823 1.00 88.81 443 LEU A O 1
ATOM 3584 N N . PRO A 1 444 ? -7.933 -2.807 -20.324 1.00 85.88 444 PRO A N 1
ATOM 3585 C CA . PRO A 1 444 ? -8.226 -2.667 -21.738 1.00 85.88 444 PRO A CA 1
ATOM 3586 C C . PRO A 1 444 ? -8.309 -4.057 -22.378 1.00 85.88 444 PRO A C 1
ATOM 3588 O O . PRO A 1 444 ? -7.407 -4.878 -22.238 1.00 85.88 444 PRO A O 1
ATOM 3591 N N . GLN A 1 445 ? -9.400 -4.322 -23.095 1.00 83.44 445 GLN A N 1
ATOM 3592 C CA . GLN A 1 445 ? -9.633 -5.592 -23.789 1.00 83.44 445 GLN A CA 1
ATOM 3593 C C . GLN A 1 445 ? -9.595 -5.424 -25.312 1.00 83.44 445 GLN A C 1
ATOM 3595 O O . GLN A 1 445 ? -9.077 -6.285 -26.020 1.00 83.44 445 GLN A O 1
ATOM 3600 N N . ASP A 1 446 ? -10.134 -4.315 -25.823 1.00 81.44 446 ASP A N 1
ATOM 3601 C CA . ASP A 1 446 ? -10.202 -4.007 -27.249 1.00 81.44 446 ASP A CA 1
ATOM 3602 C C . ASP A 1 446 ? -9.790 -2.549 -27.494 1.00 81.44 446 ASP A C 1
ATOM 3604 O O . ASP A 1 446 ? -10.585 -1.610 -27.393 1.00 81.44 446 ASP A O 1
ATOM 3608 N N . VAL A 1 447 ? -8.514 -2.375 -27.843 1.00 77.31 447 VAL A N 1
ATOM 3609 C CA . VAL A 1 447 ? -7.901 -1.071 -28.138 1.00 77.31 447 VAL A CA 1
ATOM 3610 C C . VAL A 1 447 ? -8.637 -0.349 -29.274 1.00 77.31 447 VAL A C 1
ATOM 3612 O O . VAL A 1 447 ? -8.781 0.872 -29.237 1.00 77.31 447 VAL A O 1
ATOM 3615 N N . ARG A 1 448 ? -9.172 -1.084 -30.259 1.00 73.44 448 ARG A N 1
ATOM 3616 C CA . ARG A 1 448 ? -9.864 -0.485 -31.412 1.00 73.44 448 ARG A CA 1
ATOM 3617 C C . ARG A 1 448 ? -11.187 0.130 -31.007 1.00 73.44 448 ARG A C 1
ATOM 3619 O O . ARG A 1 448 ? -11.519 1.223 -31.465 1.00 73.44 448 ARG A O 1
ATOM 3626 N N . ARG A 1 449 ? -11.939 -0.550 -30.138 1.00 80.88 449 ARG A N 1
ATOM 3627 C CA . ARG A 1 449 ? -13.190 -0.011 -29.585 1.00 80.88 449 ARG A CA 1
ATOM 3628 C C . ARG A 1 449 ? -12.944 1.239 -28.754 1.00 80.88 449 ARG A C 1
ATOM 3630 O O . ARG A 1 449 ? -13.721 2.181 -28.870 1.00 80.88 449 ARG A O 1
ATOM 3637 N N . TYR A 1 450 ? -11.855 1.286 -27.989 1.00 83.06 450 TYR A N 1
ATOM 3638 C CA . TYR A 1 450 ? -11.504 2.474 -27.209 1.00 83.06 450 TYR A CA 1
ATOM 3639 C C . TYR A 1 450 ? -11.165 3.683 -28.089 1.00 83.06 450 TYR A C 1
ATOM 3641 O O . TYR A 1 450 ? -11.643 4.791 -27.837 1.00 83.06 450 TYR A O 1
ATOM 3649 N N . ILE A 1 451 ? -10.397 3.469 -29.161 1.00 73.50 451 ILE A N 1
ATOM 3650 C CA . ILE A 1 451 ? -10.088 4.515 -30.150 1.00 73.50 451 ILE A CA 1
ATOM 3651 C C . ILE A 1 451 ? -11.366 4.954 -30.882 1.00 73.50 451 ILE A C 1
ATOM 3653 O O . ILE A 1 451 ? -11.641 6.148 -30.983 1.00 73.50 451 ILE A O 1
ATOM 3657 N N . SER A 1 452 ? -12.205 4.003 -31.307 1.00 76.88 452 SER A N 1
ATOM 3658 C CA . SER A 1 452 ? -13.494 4.283 -31.966 1.00 76.88 452 SER A CA 1
ATOM 3659 C C . SER A 1 452 ? -14.461 5.066 -31.068 1.00 76.88 452 SER A C 1
ATOM 3661 O O . SER A 1 452 ? -15.271 5.848 -31.560 1.00 76.88 452 SER A O 1
ATOM 3663 N N . ALA A 1 453 ? -14.355 4.896 -29.747 1.00 77.31 453 ALA A N 1
ATOM 3664 C CA . ALA A 1 453 ? -15.096 5.658 -28.746 1.00 77.31 453 ALA A CA 1
ATOM 3665 C C . ALA A 1 453 ? -14.525 7.071 -28.491 1.00 77.31 453 ALA A C 1
ATOM 3667 O O . ALA A 1 453 ? -14.980 7.744 -27.568 1.00 77.31 453 ALA A O 1
ATOM 3668 N N . GLN A 1 454 ? -13.561 7.529 -29.302 1.00 78.19 454 GLN A N 1
ATOM 3669 C CA . GLN A 1 454 ? -12.863 8.817 -29.188 1.00 78.19 454 GLN A CA 1
ATOM 3670 C C . GLN A 1 454 ? -12.005 8.963 -27.924 1.00 78.19 454 GLN A C 1
ATOM 3672 O O . GLN A 1 454 ? -11.812 10.075 -27.438 1.00 78.19 454 GLN A O 1
ATOM 3677 N N . SER A 1 455 ? -11.483 7.851 -27.393 1.00 75.75 455 SER A N 1
ATOM 3678 C CA . SER A 1 455 ? -10.558 7.847 -26.249 1.00 75.75 455 SER A CA 1
ATOM 3679 C C . SER A 1 455 ? -11.063 8.703 -25.070 1.00 75.75 455 SER A C 1
ATOM 3681 O O . SER A 1 455 ? -10.402 9.668 -24.668 1.00 75.75 455 SER A O 1
ATOM 3683 N N . PRO A 1 456 ? -12.260 8.401 -24.528 1.00 79.81 456 PRO A N 1
ATOM 3684 C CA . PRO A 1 456 ? -12.898 9.236 -23.521 1.00 79.81 456 PRO A CA 1
ATOM 3685 C C . PRO A 1 456 ? -12.038 9.341 -22.257 1.00 79.81 456 PRO A C 1
ATOM 3687 O O . PRO A 1 456 ? -11.350 8.398 -21.870 1.00 79.81 456 PRO A O 1
ATOM 3690 N N . ASN A 1 457 ? -12.132 10.470 -21.548 1.00 85.75 457 ASN A N 1
ATOM 3691 C CA . ASN A 1 457 ? -11.538 10.586 -20.218 1.00 85.75 457 ASN A CA 1
ATOM 3692 C C . ASN A 1 457 ? -12.199 9.566 -19.275 1.00 85.75 457 ASN A C 1
ATOM 3694 O O . ASN A 1 457 ? -13.352 9.742 -18.879 1.00 85.75 457 ASN A O 1
ATOM 3698 N N . LEU A 1 458 ? -11.467 8.503 -18.930 1.00 87.62 458 LEU A N 1
ATOM 3699 C CA . LEU A 1 458 ? -12.008 7.366 -18.182 1.00 87.62 458 LEU A CA 1
ATOM 3700 C C . LEU A 1 458 ? -12.561 7.758 -16.808 1.00 87.62 458 LEU A C 1
ATOM 3702 O O . LEU A 1 458 ? -13.593 7.224 -16.422 1.00 87.62 458 LEU A O 1
ATOM 3706 N N . GLN A 1 459 ? -11.949 8.722 -16.110 1.00 88.56 459 GLN A N 1
ATOM 3707 C CA . GLN A 1 459 ? -12.459 9.226 -14.829 1.00 88.56 459 GLN A CA 1
ATOM 3708 C C . GLN A 1 459 ? -13.854 9.835 -15.013 1.00 88.56 459 GLN A C 1
ATOM 3710 O O . GLN A 1 459 ? -14.830 9.329 -14.467 1.00 88.56 459 GLN A O 1
ATOM 3715 N N . ALA A 1 460 ? -13.965 10.867 -15.853 1.00 89.31 460 ALA A N 1
ATOM 3716 C CA . ALA A 1 460 ? -15.230 11.564 -16.085 1.00 89.31 460 ALA A CA 1
ATOM 3717 C C . ALA A 1 460 ? -16.308 10.639 -16.684 1.00 89.31 460 ALA A C 1
ATOM 3719 O O . ALA A 1 460 ? -17.499 10.770 -16.390 1.00 89.31 460 ALA A O 1
ATOM 3720 N N . TRP A 1 461 ? -15.894 9.685 -17.522 1.00 92.81 461 TRP A N 1
ATOM 3721 C CA . TRP A 1 461 ? -16.786 8.687 -18.099 1.00 92.81 461 TRP A CA 1
ATOM 3722 C C . TRP A 1 461 ? -17.338 7.734 -17.028 1.00 92.81 461 TRP A C 1
ATOM 3724 O O . TRP A 1 461 ? -18.558 7.571 -16.957 1.00 92.81 461 TRP A O 1
ATOM 3734 N N . VAL A 1 462 ? -16.486 7.168 -16.161 1.00 92.44 462 VAL A N 1
ATOM 3735 C CA . VAL A 1 462 ? -16.911 6.281 -15.061 1.00 92.44 462 VAL A CA 1
ATOM 3736 C C . VAL A 1 462 ? -17.846 7.013 -14.104 1.00 92.44 462 VAL A C 1
ATOM 3738 O O . VAL A 1 462 ? -18.911 6.485 -13.792 1.00 92.44 462 VAL A O 1
ATOM 3741 N N . GLU A 1 463 ? -17.500 8.236 -13.694 1.00 92.69 463 GLU A N 1
ATOM 3742 C CA . GLU A 1 463 ? -18.339 9.065 -12.818 1.00 92.69 463 GLU A CA 1
ATOM 3743 C C . GLU A 1 463 ? -19.746 9.240 -13.409 1.00 92.69 463 GLU A C 1
ATOM 3745 O O . GLU A 1 463 ? -20.750 8.900 -12.779 1.00 92.69 463 GLU A O 1
ATOM 3750 N N . SER A 1 464 ? -19.831 9.668 -14.674 1.00 93.38 464 SER A N 1
ATOM 3751 C CA . SER A 1 464 ? -21.113 9.866 -15.358 1.00 93.38 464 SER A CA 1
ATOM 3752 C C . SER A 1 464 ? -21.934 8.576 -15.476 1.00 93.38 464 SER A C 1
ATOM 3754 O O . SER A 1 464 ? -23.164 8.608 -15.365 1.00 93.38 464 SER A O 1
ATOM 3756 N N . LYS A 1 465 ? -21.281 7.436 -15.726 1.00 93.50 465 LYS A N 1
ATOM 3757 C CA . LYS A 1 465 ? -21.959 6.144 -15.898 1.00 93.50 465 LYS A CA 1
ATOM 3758 C C . LYS A 1 465 ? -22.445 5.575 -14.574 1.00 93.50 465 LYS A C 1
ATOM 3760 O O . LYS A 1 465 ? -23.613 5.192 -14.497 1.00 93.50 465 LYS A O 1
ATOM 3765 N N . LEU A 1 466 ? -21.620 5.601 -13.529 1.00 93.94 466 LEU A N 1
ATOM 3766 C CA . LEU A 1 466 ? -22.021 5.176 -12.188 1.00 93.94 466 LEU A CA 1
ATOM 3767 C C . LEU A 1 466 ? -23.216 5.990 -11.683 1.00 93.94 466 LEU A C 1
ATOM 3769 O O . LEU A 1 466 ? -24.174 5.402 -11.185 1.00 93.94 466 LEU A O 1
ATOM 3773 N N . GLU A 1 467 ? -23.241 7.312 -11.888 1.00 93.38 467 GLU A N 1
ATOM 3774 C CA . GLU A 1 467 ? -24.409 8.120 -11.520 1.00 93.38 467 GLU A CA 1
ATOM 3775 C C . GLU A 1 467 ? -25.693 7.685 -12.248 1.00 93.38 467 GLU A C 1
ATOM 3777 O O . GLU A 1 467 ? -26.753 7.570 -11.625 1.00 93.38 467 GLU A O 1
ATOM 3782 N N . LYS A 1 468 ? -25.605 7.432 -13.560 1.00 93.56 468 LYS A N 1
ATOM 3783 C CA . LYS A 1 468 ? -26.745 7.018 -14.398 1.00 93.56 468 LYS A CA 1
ATOM 3784 C C . LYS A 1 468 ? -27.244 5.609 -14.081 1.00 93.56 468 LYS A C 1
ATOM 3786 O O . LYS A 1 468 ? -28.413 5.328 -14.327 1.00 93.56 468 LYS A O 1
ATOM 3791 N N . ILE A 1 469 ? -26.388 4.745 -13.541 1.00 93.31 469 ILE A N 1
ATOM 3792 C CA . ILE A 1 469 ? -26.743 3.383 -13.126 1.00 93.31 469 ILE A CA 1
ATOM 3793 C C . ILE A 1 469 ? -27.344 3.393 -11.713 1.00 93.31 469 ILE A C 1
ATOM 3795 O O . ILE A 1 469 ? -28.423 2.846 -11.489 1.00 93.31 469 ILE A O 1
ATOM 3799 N N . ILE A 1 470 ? -26.663 4.034 -10.758 1.00 93.25 470 ILE A N 1
ATOM 3800 C CA . ILE A 1 470 ? -26.966 3.918 -9.325 1.00 93.25 470 ILE A CA 1
ATOM 3801 C C . ILE A 1 470 ? -28.185 4.758 -8.931 1.00 93.25 470 ILE A C 1
ATOM 3803 O O . ILE A 1 470 ? -29.054 4.261 -8.210 1.00 93.25 470 ILE A O 1
ATOM 3807 N N . LYS A 1 471 ? -28.300 6.010 -9.408 1.00 92.50 471 LYS A N 1
ATOM 3808 C CA . LYS A 1 471 ? -29.399 6.905 -8.994 1.00 92.50 471 LYS A CA 1
ATOM 3809 C C . LYS A 1 471 ? -30.784 6.325 -9.334 1.00 92.50 471 LYS A C 1
ATOM 3811 O O . LYS A 1 471 ? -31.617 6.285 -8.430 1.00 92.50 471 LYS A O 1
ATOM 3816 N N . PRO A 1 472 ? -31.061 5.828 -10.558 1.00 92.00 472 PRO A N 1
ATOM 3817 C CA . PRO A 1 472 ? -32.365 5.239 -10.875 1.00 92.00 472 PRO A CA 1
ATOM 3818 C C . PRO A 1 472 ? -32.630 3.925 -10.134 1.00 92.00 472 PRO A C 1
ATOM 3820 O O . PRO A 1 472 ? -33.766 3.671 -9.732 1.00 92.00 472 PRO A O 1
ATOM 3823 N N . LEU A 1 473 ? -31.590 3.105 -9.932 1.00 90.94 473 LEU A N 1
ATOM 3824 C CA . LEU A 1 473 ? -31.705 1.823 -9.238 1.00 90.94 473 LEU A CA 1
ATOM 3825 C C . LEU A 1 473 ? -32.163 2.015 -7.788 1.00 90.94 473 LEU A C 1
ATOM 3827 O O . LEU A 1 473 ? -33.082 1.330 -7.344 1.00 90.94 473 LEU A O 1
ATOM 3831 N N . LEU A 1 474 ? -31.548 2.957 -7.066 1.00 90.69 474 LEU A N 1
ATOM 3832 C CA . LEU A 1 474 ? -31.788 3.147 -5.632 1.00 90.69 474 LEU A CA 1
ATOM 3833 C C . LEU A 1 474 ? -32.965 4.079 -5.320 1.00 90.69 474 LEU A C 1
ATOM 3835 O O . LEU A 1 474 ? -33.568 3.946 -4.258 1.00 90.69 474 LEU A O 1
ATOM 3839 N N . LEU A 1 475 ? -33.383 4.936 -6.259 1.00 89.50 475 LEU A N 1
ATOM 3840 C CA . LEU A 1 475 ? -34.547 5.818 -6.088 1.00 89.50 475 LEU A CA 1
ATOM 3841 C C . LEU A 1 475 ? -35.848 5.057 -5.772 1.00 89.50 475 LEU A C 1
ATOM 3843 O O . LEU A 1 475 ? -36.734 5.580 -5.097 1.00 89.50 475 LEU A O 1
ATOM 3847 N N . THR A 1 476 ? -35.973 3.825 -6.267 1.00 86.75 476 THR A N 1
ATOM 3848 C CA . THR A 1 476 ? -37.165 2.981 -6.078 1.00 86.75 476 THR A CA 1
ATOM 3849 C C . THR A 1 476 ? -37.074 2.044 -4.872 1.00 86.75 476 THR A C 1
ATOM 3851 O O . THR A 1 476 ? -38.042 1.350 -4.571 1.00 86.75 476 THR A O 1
ATOM 3854 N N . LYS A 1 477 ? -35.932 2.013 -4.175 1.00 89.31 477 LYS A N 1
ATOM 3855 C CA . LYS A 1 477 ? -35.680 1.111 -3.046 1.00 89.31 477 LYS A CA 1
ATOM 3856 C C . LYS A 1 477 ? -36.028 1.765 -1.723 1.00 89.31 477 LYS A C 1
ATOM 3858 O O . LYS A 1 477 ? -35.780 2.958 -1.536 1.00 89.31 477 LYS A O 1
ATOM 3863 N N . LYS A 1 478 ? -36.555 0.975 -0.786 1.00 89.00 478 LYS A N 1
ATOM 3864 C CA . LYS A 1 478 ? -36.677 1.408 0.605 1.00 89.00 478 LYS A CA 1
ATOM 3865 C C . LYS A 1 478 ? -35.315 1.347 1.276 1.00 89.00 478 LYS A C 1
ATOM 3867 O O . LYS A 1 478 ? -34.507 0.464 0.999 1.00 89.00 478 LYS A O 1
ATOM 3872 N N . TYR A 1 479 ? -35.083 2.269 2.198 1.00 88.88 479 TYR A N 1
ATOM 3873 C CA . TYR A 1 479 ? -33.844 2.317 2.966 1.00 88.88 479 TYR A CA 1
ATOM 3874 C C . TYR A 1 479 ? -33.570 1.036 3.778 1.00 88.88 479 TYR A C 1
ATOM 3876 O O . TYR A 1 479 ? -32.425 0.597 3.847 1.00 88.88 479 TYR A O 1
ATOM 3884 N N . ILE A 1 480 ? -34.612 0.391 4.320 1.00 86.38 480 ILE A N 1
ATOM 3885 C CA . ILE A 1 480 ? -34.485 -0.886 5.049 1.00 86.38 480 ILE A CA 1
ATOM 3886 C C . ILE A 1 480 ? -33.966 -2.005 4.149 1.00 86.38 480 ILE A C 1
ATOM 3888 O O . ILE A 1 480 ? -33.074 -2.738 4.560 1.00 86.38 480 ILE A O 1
ATOM 3892 N N . ASP A 1 481 ? -34.454 -2.101 2.910 1.00 86.44 481 ASP A N 1
ATOM 3893 C CA . ASP A 1 481 ? -34.022 -3.152 1.982 1.00 86.44 481 ASP A CA 1
ATOM 3894 C C . ASP A 1 481 ? -32.511 -3.056 1.705 1.00 86.44 481 ASP A C 1
ATOM 3896 O O . ASP A 1 481 ? -31.823 -4.069 1.599 1.00 86.44 481 ASP A O 1
ATOM 3900 N N . ILE A 1 482 ? -31.989 -1.825 1.644 1.00 87.12 482 ILE A N 1
ATOM 3901 C CA . ILE A 1 482 ? -30.561 -1.531 1.454 1.00 87.12 482 ILE A CA 1
ATOM 3902 C C . ILE A 1 482 ? -29.753 -1.883 2.710 1.00 87.12 482 ILE A C 1
ATOM 3904 O O . ILE A 1 482 ? -28.635 -2.385 2.599 1.00 87.12 482 ILE A O 1
ATOM 3908 N N . LEU A 1 483 ? -30.302 -1.620 3.900 1.00 85.31 483 LEU A N 1
ATOM 3909 C CA . LEU A 1 483 ? -29.686 -1.997 5.174 1.00 85.31 483 LEU A CA 1
ATOM 3910 C C . LEU A 1 483 ? -29.630 -3.513 5.366 1.00 85.31 483 LEU A C 1
ATOM 3912 O O . LEU A 1 483 ? -28.656 -4.024 5.926 1.00 85.31 483 LEU A O 1
ATOM 3916 N N . ASP A 1 484 ? -30.665 -4.228 4.931 1.00 81.88 484 ASP A N 1
ATOM 3917 C CA . ASP A 1 484 ? -30.800 -5.664 5.131 1.00 81.88 484 ASP A CA 1
ATOM 3918 C C . ASP A 1 484 ? -29.906 -6.469 4.178 1.00 81.88 484 ASP A C 1
ATOM 3920 O O . ASP A 1 484 ? -29.147 -7.312 4.667 1.00 81.88 484 ASP A O 1
ATOM 3924 N N . ASP A 1 485 ? -29.927 -6.177 2.871 1.00 82.56 485 ASP A N 1
ATOM 3925 C CA . ASP A 1 485 ? -29.110 -6.855 1.854 1.00 82.56 485 ASP A CA 1
ATOM 3926 C C . ASP A 1 485 ? -28.848 -5.961 0.624 1.00 82.56 485 ASP A C 1
ATOM 3928 O O . ASP A 1 485 ? -29.693 -5.817 -0.261 1.00 82.56 485 ASP A O 1
ATOM 3932 N N . PHE A 1 486 ? -27.629 -5.418 0.518 1.00 89.25 486 PHE A N 1
ATOM 3933 C CA . PHE A 1 486 ? -27.190 -4.655 -0.656 1.00 89.25 486 PHE A CA 1
ATOM 3934 C C . PHE A 1 486 ? -26.531 -5.517 -1.747 1.00 89.25 486 PHE A C 1
ATOM 3936 O O . PHE A 1 486 ? -26.225 -5.006 -2.827 1.00 89.25 486 PHE A O 1
ATOM 3943 N N . GLN A 1 487 ? -26.298 -6.819 -1.527 1.00 87.25 487 GLN A N 1
ATOM 3944 C CA . GLN A 1 487 ? -25.534 -7.630 -2.486 1.00 87.25 487 GLN A CA 1
ATOM 3945 C C . GLN A 1 487 ? -26.227 -7.717 -3.846 1.00 87.25 487 GLN A C 1
ATOM 3947 O O . GLN A 1 487 ? -25.581 -7.588 -4.885 1.00 87.25 487 GLN A O 1
ATOM 3952 N N . LYS A 1 488 ? -27.555 -7.867 -3.851 1.00 89.19 488 LYS A N 1
ATOM 3953 C CA . LYS A 1 488 ? -28.345 -7.945 -5.090 1.00 89.19 488 LYS A CA 1
ATOM 3954 C C . LYS A 1 488 ? -28.274 -6.664 -5.918 1.00 89.19 488 LYS A C 1
ATOM 3956 O O . LYS A 1 488 ? -28.276 -6.731 -7.144 1.00 89.19 488 LYS A O 1
ATOM 3961 N N . ASP A 1 489 ? -28.240 -5.506 -5.267 1.00 90.25 489 ASP A N 1
ATOM 3962 C CA . ASP A 1 489 ? -28.148 -4.218 -5.956 1.00 90.25 489 ASP A CA 1
ATOM 3963 C C . ASP A 1 489 ? -26.708 -3.939 -6.411 1.00 90.25 489 ASP A C 1
ATOM 3965 O O . ASP A 1 489 ? -26.512 -3.507 -7.545 1.00 90.25 489 ASP A O 1
ATOM 3969 N N . SER A 1 490 ? -25.706 -4.306 -5.605 1.00 91.00 490 SER A N 1
ATOM 3970 C CA . SER A 1 490 ? -24.285 -4.291 -5.990 1.00 91.00 490 SER A CA 1
ATOM 3971 C C . SER A 1 490 ? -24.022 -5.133 -7.249 1.00 91.00 490 SER A C 1
ATOM 3973 O O . SER A 1 490 ? -23.383 -4.665 -8.192 1.00 91.00 490 SER A O 1
ATOM 3975 N N . GLN A 1 491 ? -24.624 -6.325 -7.344 1.00 90.56 491 GLN A N 1
ATOM 3976 C CA . GLN A 1 491 ? -24.529 -7.181 -8.531 1.00 90.56 491 GLN A CA 1
ATOM 3977 C C . GLN A 1 491 ? -25.170 -6.543 -9.777 1.00 90.56 491 GLN A C 1
ATOM 3979 O O . GLN A 1 491 ? -24.600 -6.600 -10.865 1.00 90.56 491 GLN A O 1
ATOM 3984 N N . LYS A 1 492 ? -26.318 -5.868 -9.636 1.00 92.81 492 LYS A N 1
ATOM 3985 C CA . LYS A 1 492 ? -26.937 -5.135 -10.757 1.00 92.81 492 LYS A CA 1
ATOM 3986 C C . LYS A 1 492 ? -26.080 -3.962 -11.229 1.00 92.81 492 LYS A C 1
ATOM 3988 O O . LYS A 1 492 ? -26.024 -3.703 -12.432 1.00 92.81 492 LYS A O 1
ATOM 3993 N N . ILE A 1 493 ? -25.426 -3.253 -10.304 1.00 93.50 493 ILE A N 1
ATOM 3994 C CA . ILE A 1 493 ? -24.487 -2.173 -10.637 1.00 93.50 493 ILE A CA 1
ATOM 3995 C C . ILE A 1 493 ? -23.301 -2.748 -11.415 1.00 93.50 493 ILE A C 1
ATOM 3997 O O . ILE A 1 493 ? -22.954 -2.211 -12.466 1.00 93.50 493 ILE A O 1
ATOM 4001 N N . ARG A 1 494 ? -22.749 -3.877 -10.957 1.00 93.31 494 ARG A N 1
ATOM 4002 C CA . ARG A 1 494 ? -21.674 -4.602 -11.639 1.00 93.31 494 ARG A CA 1
ATOM 4003 C C . ARG A 1 494 ? -22.038 -4.979 -13.073 1.00 93.31 494 ARG A C 1
ATOM 4005 O O . ARG A 1 494 ? -21.341 -4.572 -13.993 1.00 93.31 494 ARG A O 1
ATOM 4012 N N . GLU A 1 495 ? -23.153 -5.675 -13.276 1.00 93.50 495 GLU A N 1
ATOM 4013 C CA . GLU A 1 495 ? -23.598 -6.122 -14.606 1.00 93.50 495 GLU A CA 1
ATOM 4014 C C . GLU A 1 495 ? -23.914 -4.957 -15.559 1.00 93.50 495 GLU A C 1
ATOM 4016 O O . GLU A 1 495 ? -23.763 -5.058 -16.780 1.00 93.50 495 GLU A O 1
ATOM 4021 N N . ALA A 1 496 ? -24.406 -3.833 -15.031 1.00 94.12 496 ALA A N 1
ATOM 4022 C CA . ALA A 1 496 ? -24.607 -2.625 -15.822 1.00 94.12 496 ALA A CA 1
ATOM 4023 C C . ALA A 1 496 ? -23.268 -1.974 -16.202 1.00 94.12 496 ALA A C 1
ATOM 4025 O O . ALA A 1 496 ? -23.085 -1.603 -17.361 1.00 94.12 496 ALA A O 1
ATOM 4026 N N . MET A 1 497 ? -22.323 -1.888 -15.261 1.00 94.31 497 MET A N 1
ATOM 4027 C CA . MET A 1 497 ? -21.012 -1.290 -15.504 1.00 94.31 497 MET A CA 1
ATOM 4028 C C . MET A 1 497 ? -20.154 -2.136 -16.451 1.00 94.31 497 MET A C 1
ATOM 4030 O O . MET A 1 497 ? -19.499 -1.584 -17.329 1.00 94.31 497 MET A O 1
ATOM 4034 N N . GLU A 1 498 ? -20.209 -3.465 -16.340 1.00 93.75 498 GLU A N 1
ATOM 4035 C CA . GLU A 1 498 ? -19.555 -4.408 -17.258 1.00 93.75 498 GLU A CA 1
ATOM 4036 C C . GLU A 1 498 ? -20.009 -4.195 -18.709 1.00 93.75 498 GLU A C 1
ATOM 4038 O O . GLU A 1 498 ? -19.181 -4.126 -19.620 1.00 93.75 498 GLU A O 1
ATOM 4043 N N . ARG A 1 499 ? -21.318 -4.012 -18.933 1.00 92.81 499 ARG A N 1
ATOM 4044 C CA . ARG A 1 499 ? -21.869 -3.727 -20.268 1.00 92.81 499 ARG A CA 1
ATOM 4045 C C . ARG A 1 499 ? -21.405 -2.381 -20.820 1.00 92.81 499 ARG A C 1
ATOM 4047 O O . ARG A 1 499 ? -21.074 -2.287 -22.001 1.00 92.81 499 ARG A O 1
ATOM 4054 N N . GLU A 1 500 ? -21.377 -1.348 -19.982 1.00 92.88 500 GLU A N 1
ATOM 4055 C CA . GLU A 1 500 ? -20.906 -0.018 -20.375 1.00 92.88 500 GLU A CA 1
ATOM 4056 C C . GLU A 1 500 ? -19.399 -0.022 -20.675 1.00 92.88 500 GLU A C 1
ATOM 4058 O O . GLU A 1 500 ? -18.984 0.525 -21.696 1.00 92.88 500 GLU A O 1
ATOM 4063 N N . ALA A 1 501 ? -18.577 -0.688 -19.858 1.00 92.12 501 ALA A N 1
ATOM 4064 C CA . ALA A 1 501 ? -17.131 -0.793 -20.075 1.00 92.12 501 ALA A CA 1
ATOM 4065 C C . ALA A 1 501 ? -16.808 -1.534 -21.383 1.00 92.12 501 ALA A C 1
ATOM 4067 O O . ALA A 1 501 ? -16.008 -1.053 -22.191 1.00 92.12 501 ALA A O 1
ATOM 4068 N N . ALA A 1 502 ? -17.513 -2.637 -21.661 1.00 90.00 502 ALA A N 1
ATOM 4069 C CA . ALA A 1 502 ? -17.334 -3.405 -22.893 1.00 90.00 502 ALA A CA 1
ATOM 4070 C C . ALA A 1 502 ? -17.656 -2.588 -24.161 1.00 90.00 502 ALA A C 1
ATOM 4072 O O . ALA A 1 502 ? -17.102 -2.853 -25.236 1.00 90.00 502 ALA A O 1
ATOM 4073 N N . SER A 1 503 ? -18.530 -1.578 -24.050 1.00 89.69 503 SER A N 1
ATOM 4074 C CA . SER A 1 503 ? -18.880 -0.684 -25.163 1.00 89.69 503 SER A CA 1
ATOM 4075 C C . SER A 1 503 ? -17.728 0.236 -25.587 1.00 89.69 503 SER A C 1
ATOM 4077 O O . SER A 1 503 ? -17.646 0.598 -26.758 1.00 89.69 503 SER A O 1
ATOM 4079 N N . ILE A 1 504 ? -16.805 0.546 -24.669 1.00 89.25 504 ILE A N 1
ATOM 4080 C CA . ILE A 1 504 ? -15.611 1.368 -24.923 1.00 89.25 504 ILE A CA 1
ATOM 4081 C C . ILE A 1 504 ? -14.326 0.534 -25.017 1.00 89.25 504 ILE A C 1
ATOM 4083 O O . ILE A 1 504 ? -13.235 1.092 -25.023 1.00 89.25 504 ILE A O 1
ATOM 4087 N N . GLY A 1 505 ? -14.433 -0.798 -25.077 1.00 86.50 505 GLY A N 1
ATOM 4088 C CA . GLY A 1 505 ? -13.279 -1.693 -25.207 1.00 86.50 505 GLY A CA 1
ATOM 4089 C C . GLY A 1 505 ? -12.545 -2.015 -23.902 1.00 86.50 505 GLY A C 1
ATOM 4090 O O . GLY A 1 505 ? -11.418 -2.504 -23.956 1.00 86.50 505 GLY A O 1
ATOM 4091 N N . TYR A 1 506 ? -13.166 -1.774 -22.745 1.00 90.38 506 TYR A N 1
ATOM 4092 C CA . TYR A 1 506 ? -12.642 -2.145 -21.429 1.00 90.38 506 TYR A CA 1
ATOM 4093 C C . TYR A 1 506 ? -13.409 -3.334 -20.837 1.00 90.38 506 TYR A C 1
ATOM 4095 O O . TYR A 1 506 ? -14.616 -3.468 -21.024 1.00 90.38 506 TYR A O 1
ATOM 4103 N N . ALA A 1 507 ? -12.717 -4.179 -20.082 1.00 91.44 507 ALA A N 1
ATOM 4104 C CA . ALA A 1 507 ? -13.316 -5.198 -19.233 1.00 91.44 507 ALA A CA 1
ATOM 4105 C C . ALA A 1 507 ? -13.238 -4.746 -17.771 1.00 91.44 507 ALA A C 1
ATOM 4107 O O . ALA A 1 507 ? -12.206 -4.239 -17.330 1.00 91.44 507 ALA A O 1
ATOM 4108 N N . VAL A 1 508 ? -14.319 -4.932 -17.014 1.00 92.25 508 VAL A N 1
ATOM 4109 C CA . VAL A 1 508 ? -14.301 -4.720 -15.562 1.00 92.25 508 VAL A CA 1
ATOM 4110 C C . VAL A 1 508 ? -13.669 -5.945 -14.917 1.00 92.25 508 VAL A C 1
ATOM 4112 O O . VAL A 1 508 ? -14.216 -7.042 -14.997 1.00 92.25 508 VAL A O 1
ATOM 4115 N N . GLU A 1 509 ? -12.519 -5.757 -14.283 1.00 91.00 509 GLU A N 1
ATOM 4116 C CA . GLU A 1 509 ? -11.862 -6.808 -13.506 1.00 91.00 509 GLU A CA 1
ATOM 4117 C C . GLU A 1 509 ? -12.505 -6.914 -12.122 1.00 91.00 509 GLU A C 1
ATOM 4119 O O . GLU A 1 509 ? -12.867 -7.998 -11.655 1.00 91.00 509 GLU A O 1
ATOM 4124 N N . HIS A 1 510 ? -12.716 -5.760 -11.490 1.00 90.81 510 HIS A N 1
ATOM 4125 C CA . HIS A 1 510 ? -13.283 -5.678 -10.158 1.00 90.81 510 HIS A CA 1
ATOM 4126 C C . HIS A 1 510 ? -14.164 -4.441 -10.013 1.00 90.81 510 HIS A C 1
ATOM 4128 O O . HIS A 1 510 ? -13.794 -3.346 -10.426 1.00 90.81 510 HIS A O 1
ATOM 4134 N N . ILE A 1 511 ? -15.330 -4.603 -9.395 1.00 93.31 511 ILE A N 1
ATOM 4135 C CA . ILE A 1 511 ? -16.157 -3.487 -8.945 1.00 93.31 511 ILE A CA 1
ATOM 4136 C C . ILE A 1 511 ? -16.765 -3.829 -7.594 1.00 93.31 511 ILE A C 1
ATOM 4138 O O . ILE A 1 511 ? -17.355 -4.896 -7.414 1.00 93.31 511 ILE A O 1
ATOM 4142 N N . VAL A 1 512 ? -16.620 -2.906 -6.651 1.00 92.50 512 VAL A N 1
ATOM 4143 C CA . VAL A 1 512 ? -17.221 -2.986 -5.323 1.00 92.50 512 VAL A CA 1
ATOM 4144 C C . VAL A 1 512 ? -18.030 -1.727 -5.105 1.00 92.50 512 VAL A C 1
ATOM 4146 O O . VAL A 1 512 ? -17.479 -0.631 -5.070 1.00 92.50 512 VAL A O 1
ATOM 4149 N N . SER A 1 513 ? -19.336 -1.905 -4.948 1.00 91.94 513 SER A N 1
ATOM 4150 C CA . SER A 1 513 ? -20.268 -0.851 -4.562 1.00 91.94 513 SER A CA 1
ATOM 4151 C C . SER A 1 513 ? -20.727 -1.113 -3.135 1.00 91.94 513 SER A C 1
ATOM 4153 O O . SER A 1 513 ? -21.354 -2.146 -2.875 1.00 91.94 513 SER A O 1
ATOM 4155 N N . LEU A 1 514 ? -20.423 -0.189 -2.222 1.00 89.00 514 LEU A N 1
ATOM 4156 C CA . LEU A 1 514 ? -20.789 -0.279 -0.809 1.00 89.00 514 LEU A CA 1
ATOM 4157 C C . LEU A 1 514 ? -21.543 0.979 -0.362 1.00 89.00 514 LEU A C 1
ATOM 4159 O O . LEU A 1 514 ? -21.060 2.097 -0.558 1.00 89.00 514 LEU A O 1
ATOM 4163 N N . PRO A 1 515 ? -22.725 0.834 0.257 1.00 90.06 515 PRO A N 1
ATOM 4164 C CA . PRO A 1 515 ? -23.463 1.966 0.767 1.00 90.06 515 PRO A CA 1
ATOM 4165 C C . PRO A 1 515 ? -22.880 2.355 2.128 1.00 90.06 515 PRO A C 1
ATOM 4167 O O . PRO A 1 515 ? -22.890 1.587 3.091 1.00 90.06 515 PRO A O 1
ATOM 4170 N N . ARG A 1 516 ? -22.378 3.581 2.230 1.00 86.38 516 ARG A N 1
ATOM 4171 C CA . ARG A 1 516 ? -21.886 4.149 3.478 1.00 86.38 516 ARG A CA 1
ATOM 4172 C C . ARG A 1 516 ? -23.064 4.603 4.325 1.00 86.38 516 ARG A C 1
ATOM 4174 O O . ARG A 1 516 ? -23.547 5.730 4.204 1.00 86.38 516 ARG A O 1
ATOM 4181 N N . ILE A 1 517 ? -23.524 3.694 5.178 1.00 87.00 517 ILE A N 1
ATOM 4182 C CA . ILE A 1 517 ? -24.702 3.885 6.016 1.00 87.00 517 ILE A CA 1
ATOM 4183 C C . ILE A 1 517 ? -24.340 3.719 7.493 1.00 87.00 517 ILE A C 1
ATOM 4185 O O . ILE A 1 517 ? -23.897 2.659 7.923 1.00 87.00 517 ILE A O 1
ATOM 4189 N N . GLU A 1 518 ? -24.582 4.761 8.290 1.00 83.50 518 GLU A N 1
ATOM 4190 C CA . GLU A 1 518 ? -24.280 4.775 9.730 1.00 83.50 518 GLU A CA 1
ATOM 4191 C C . GLU A 1 518 ? -25.053 3.696 10.507 1.00 83.50 518 GLU A C 1
ATOM 4193 O O . GLU A 1 518 ? -24.507 3.055 11.402 1.00 83.50 518 GLU A O 1
ATOM 4198 N N . HIS A 1 519 ? -26.305 3.449 10.117 1.00 87.88 519 HIS A N 1
ATOM 4199 C CA . HIS A 1 519 ? -27.204 2.503 10.776 1.00 87.88 519 HIS A CA 1
ATOM 4200 C C . HIS A 1 519 ? -26.768 1.037 10.641 1.00 87.88 519 HIS A C 1
ATOM 4202 O O . HIS A 1 519 ? -27.236 0.206 11.411 1.00 87.88 519 HIS A O 1
ATOM 4208 N N . LEU A 1 520 ? -25.827 0.703 9.744 1.00 84.88 520 LEU A N 1
ATOM 4209 C CA . LEU A 1 520 ? -25.241 -0.643 9.695 1.00 84.88 520 LEU A CA 1
ATOM 4210 C C . LEU A 1 520 ? -24.487 -0.999 10.984 1.00 84.88 520 LEU A C 1
ATOM 4212 O O . LEU A 1 520 ? -24.435 -2.172 11.340 1.00 84.88 520 LEU A O 1
ATOM 4216 N N . ARG A 1 521 ? -24.003 -0.004 11.743 1.00 84.69 521 ARG A N 1
ATOM 4217 C CA . ARG A 1 521 ? -23.385 -0.211 13.066 1.00 84.69 521 ARG A CA 1
ATOM 4218 C C . ARG A 1 521 ? -24.317 -0.896 14.065 1.00 84.69 521 ARG A C 1
ATOM 4220 O O . ARG A 1 521 ? -23.851 -1.542 14.987 1.00 84.69 521 ARG A O 1
ATOM 4227 N N . LEU A 1 522 ? -25.630 -0.781 13.875 1.00 86.69 522 LEU A N 1
ATOM 4228 C CA . LEU A 1 522 ? -26.623 -1.435 14.725 1.00 86.69 522 LEU A CA 1
ATOM 4229 C C . LEU A 1 522 ? -26.750 -2.946 14.452 1.00 86.69 522 LEU A C 1
ATOM 4231 O O . LEU A 1 522 ? -27.320 -3.652 15.280 1.00 86.69 522 LEU A O 1
ATOM 4235 N N . LYS A 1 523 ? -26.235 -3.456 13.319 1.00 84.62 523 LYS A N 1
ATOM 4236 C CA . LYS A 1 523 ? -26.079 -4.908 13.084 1.00 84.62 523 LYS A CA 1
ATOM 4237 C C . LYS A 1 523 ? -24.882 -5.487 13.841 1.00 84.62 523 LYS A C 1
ATOM 4239 O O . LYS A 1 523 ? -24.852 -6.688 14.112 1.00 84.62 523 LYS A O 1
ATOM 4244 N N . GLU A 1 524 ? -23.905 -4.644 14.159 1.00 86.25 524 GLU A N 1
ATOM 4245 C CA . GLU A 1 524 ? -22.788 -4.977 15.039 1.00 86.25 524 GLU A CA 1
ATOM 4246 C C . GLU A 1 524 ? -23.221 -4.858 16.508 1.00 86.25 524 GLU A C 1
ATOM 4248 O O . GLU A 1 524 ? -24.306 -4.362 16.820 1.00 86.25 524 GLU A O 1
ATOM 4253 N N . ASN A 1 525 ? -22.383 -5.348 17.422 1.00 88.50 525 ASN A N 1
ATOM 4254 C CA . ASN A 1 525 ? -22.651 -5.230 18.851 1.00 88.50 525 ASN A CA 1
ATOM 4255 C C . ASN A 1 525 ? -22.489 -3.762 19.267 1.00 88.50 525 ASN A C 1
ATOM 4257 O O . ASN A 1 525 ? -21.405 -3.199 19.118 1.00 88.50 525 ASN A O 1
ATOM 4261 N N . PHE A 1 526 ? -23.542 -3.164 19.816 1.00 90.44 526 PHE A N 1
ATOM 4262 C CA . PHE A 1 526 ? -23.497 -1.831 20.408 1.00 90.44 526 PHE A CA 1
ATOM 4263 C C . PHE A 1 526 ? -23.888 -1.888 21.883 1.00 90.44 526 PHE A C 1
ATOM 4265 O O . PHE A 1 526 ? -24.652 -2.758 22.312 1.00 90.44 526 PHE A O 1
ATOM 4272 N N . GLU A 1 527 ? -23.360 -0.936 22.647 1.00 89.88 527 GLU A N 1
ATOM 4273 C CA . GLU A 1 527 ? -23.566 -0.850 24.087 1.00 89.88 527 GLU A CA 1
ATOM 4274 C C . GLU A 1 527 ? -24.534 0.285 24.439 1.00 89.88 527 GLU A C 1
ATOM 4276 O O . GLU A 1 527 ? -24.447 1.400 23.918 1.00 89.88 527 GLU A O 1
ATOM 4281 N N . ILE A 1 528 ? -25.455 -0.004 25.354 1.00 90.56 528 ILE A N 1
ATOM 4282 C CA . ILE A 1 528 ? -26.296 0.974 26.033 1.00 90.56 528 ILE A CA 1
ATOM 4283 C C . ILE A 1 528 ? -25.802 1.046 27.472 1.00 90.56 528 ILE A C 1
ATOM 4285 O O . ILE A 1 528 ? -25.997 0.114 28.250 1.00 90.56 528 ILE A O 1
ATOM 4289 N N . LEU A 1 529 ? -25.174 2.167 27.807 1.00 87.25 529 LEU A N 1
ATOM 4290 C CA . LEU A 1 529 ? -24.771 2.492 29.168 1.00 87.25 529 LEU A CA 1
ATOM 4291 C C . LEU A 1 529 ? -25.835 3.383 29.798 1.00 87.25 529 LEU A C 1
ATOM 4293 O O . LEU A 1 529 ? -26.113 4.468 29.278 1.00 87.25 529 LEU A O 1
ATOM 4297 N N . ASP A 1 530 ? -26.430 2.929 30.891 1.00 84.44 530 ASP A N 1
ATOM 4298 C CA . ASP A 1 530 ? -27.281 3.735 31.761 1.00 84.44 530 ASP A CA 1
ATOM 4299 C C . ASP A 1 530 ? -26.622 3.851 33.136 1.00 84.44 530 ASP A C 1
ATOM 4301 O O . ASP A 1 530 ? -26.752 2.960 33.974 1.00 84.44 530 ASP A O 1
ATOM 4305 N N . GLU A 1 531 ? -25.846 4.919 33.326 1.00 83.50 531 GLU A N 1
ATOM 4306 C CA . GLU A 1 531 ? -24.979 5.098 34.493 1.00 83.50 531 GLU A CA 1
ATOM 4307 C C . GLU A 1 531 ? -25.603 5.996 35.569 1.00 83.50 531 GLU A C 1
ATOM 4309 O O . GLU A 1 531 ? -26.326 6.953 35.262 1.00 83.50 531 GLU A O 1
ATOM 4314 N N . ASN A 1 532 ? -25.250 5.732 36.834 1.00 73.94 532 ASN A N 1
ATOM 4315 C CA . ASN A 1 532 ? -25.541 6.570 38.004 1.00 73.94 532 ASN A CA 1
ATOM 4316 C C . ASN A 1 532 ? -27.030 6.921 38.193 1.00 73.94 532 ASN A C 1
ATOM 4318 O O . ASN A 1 532 ? -27.373 7.979 38.740 1.00 73.94 532 ASN A O 1
ATOM 4322 N N . GLN A 1 533 ? -27.944 6.058 37.744 1.00 83.50 533 GLN A N 1
ATOM 4323 C CA . GLN A 1 533 ? -29.370 6.333 37.861 1.00 83.50 533 GLN A CA 1
ATOM 4324 C C . GLN A 1 533 ? -29.888 6.052 39.270 1.00 83.50 533 GLN A C 1
ATOM 4326 O O . GLN A 1 533 ? -29.587 5.033 39.892 1.00 83.50 533 GLN A O 1
ATOM 4331 N N . GLN A 1 534 ? -30.730 6.964 39.758 1.00 87.56 534 GLN A N 1
ATOM 4332 C CA . GLN A 1 534 ? -31.425 6.819 41.032 1.00 87.56 534 GLN A CA 1
ATOM 4333 C C . GLN A 1 534 ? -32.860 6.344 40.822 1.00 87.56 534 GLN A C 1
ATOM 4335 O O . GLN A 1 534 ? -33.668 6.992 40.148 1.00 87.56 534 GLN A O 1
ATOM 4340 N N . PHE A 1 535 ? -33.208 5.246 41.484 1.00 88.81 535 PHE A N 1
ATOM 4341 C CA . PHE A 1 535 ? -34.537 4.652 41.440 1.00 88.81 535 PHE A CA 1
ATOM 4342 C C . PHE A 1 535 ? -35.156 4.593 42.836 1.00 88.81 535 PHE A C 1
ATOM 4344 O O . PHE A 1 535 ? -34.456 4.515 43.841 1.00 88.81 535 PHE A O 1
ATOM 4351 N N . SER A 1 536 ? -36.485 4.652 42.906 1.00 87.50 536 SER A N 1
ATOM 4352 C CA . SER A 1 536 ? -37.217 4.356 44.143 1.00 87.50 536 SER A CA 1
ATOM 4353 C C . SER A 1 536 ? -37.549 2.874 44.196 1.00 87.50 536 SER A C 1
ATOM 4355 O O . SER A 1 536 ? -37.991 2.316 43.192 1.00 87.50 536 SER A O 1
ATOM 4357 N N . THR A 1 537 ? -37.392 2.293 45.381 1.00 88.56 537 THR A N 1
ATOM 4358 C CA . THR A 1 537 ? -37.912 0.959 45.717 1.00 88.56 537 THR A CA 1
ATOM 4359 C C . THR A 1 537 ? -39.435 1.004 45.921 1.00 88.56 537 THR A C 1
ATOM 4361 O O . THR A 1 537 ? -40.066 2.041 45.672 1.00 88.56 537 THR A O 1
ATOM 4364 N N . ASN A 1 538 ? -40.045 -0.081 46.410 1.00 86.19 538 ASN A N 1
ATOM 4365 C CA . ASN A 1 538 ? -41.450 -0.071 46.843 1.00 86.19 538 ASN A CA 1
ATOM 4366 C C . ASN A 1 538 ? -41.746 0.943 47.965 1.00 86.19 538 ASN A C 1
ATOM 4368 O O . ASN A 1 538 ? -42.890 1.355 48.153 1.00 86.19 538 ASN A O 1
ATOM 4372 N N . THR A 1 539 ? -40.704 1.408 48.655 1.00 82.75 539 THR A N 1
ATOM 4373 C CA . THR A 1 539 ? -40.773 2.454 49.664 1.00 82.75 539 THR A CA 1
ATOM 4374 C C . THR A 1 539 ? -40.212 3.745 49.073 1.00 82.75 539 THR A C 1
ATOM 4376 O O . THR A 1 539 ? -39.008 3.896 48.865 1.00 82.75 539 THR A O 1
ATOM 4379 N N . ALA A 1 540 ? -41.091 4.710 48.787 1.00 74.50 540 ALA A N 1
ATOM 4380 C CA . ALA A 1 540 ? -40.755 5.901 47.998 1.00 74.50 540 ALA A CA 1
ATOM 4381 C C . ALA A 1 540 ? -39.599 6.750 48.567 1.00 74.50 540 ALA A C 1
ATOM 4383 O O . ALA A 1 540 ? -38.872 7.386 47.794 1.00 74.50 540 ALA A O 1
ATOM 4384 N N . SER A 1 541 ? -39.427 6.749 49.893 1.00 75.31 541 SER A N 1
ATOM 4385 C CA . SER A 1 541 ? -38.377 7.478 50.612 1.00 75.31 541 SER A CA 1
ATOM 4386 C C . SER A 1 541 ? -36.980 6.874 50.447 1.00 75.31 541 SER A C 1
ATOM 4388 O O . SER A 1 541 ? -35.999 7.567 50.703 1.00 75.31 541 SER A O 1
ATOM 4390 N N . ILE A 1 542 ? -36.864 5.624 49.991 1.00 78.81 542 ILE A N 1
ATOM 4391 C CA . ILE A 1 542 ? -35.578 4.942 49.842 1.00 78.81 542 ILE A CA 1
ATOM 4392 C C . ILE A 1 542 ? -35.189 4.912 48.371 1.00 78.81 542 ILE A C 1
ATOM 4394 O O . ILE A 1 542 ? -35.837 4.273 47.531 1.00 78.81 542 ILE A O 1
ATOM 4398 N N . LYS A 1 543 ? -34.106 5.632 48.076 1.00 84.56 543 LYS A N 1
ATOM 4399 C CA . LYS A 1 543 ? -33.482 5.682 46.759 1.00 84.56 543 LYS A CA 1
ATOM 4400 C C . LYS A 1 543 ? -32.334 4.686 46.698 1.00 84.56 543 LYS A C 1
ATOM 4402 O O . LYS A 1 543 ? -31.532 4.609 47.624 1.00 84.56 543 LYS A O 1
ATOM 4407 N N . VAL A 1 544 ? -32.268 3.952 45.599 1.00 87.94 544 VAL A N 1
ATOM 4408 C CA . VAL A 1 544 ? -31.175 3.041 45.262 1.00 87.94 544 VAL A CA 1
ATOM 4409 C C . VAL A 1 544 ? -30.477 3.554 44.012 1.00 87.94 544 VAL A C 1
ATOM 4411 O O . VAL A 1 544 ? -31.120 4.176 43.161 1.00 87.94 544 VAL A O 1
ATOM 4414 N N . LYS A 1 545 ? -29.173 3.308 43.905 1.00 89.75 545 LYS A N 1
ATOM 4415 C CA . LYS A 1 545 ? -28.406 3.595 42.693 1.00 89.75 545 LYS A CA 1
ATOM 4416 C C . LYS A 1 545 ? -28.109 2.303 41.953 1.00 89.75 545 LYS A C 1
ATOM 4418 O O . LYS A 1 545 ? -27.667 1.329 42.562 1.00 89.75 545 LYS A O 1
ATOM 4423 N N . LEU A 1 546 ? -28.381 2.303 40.656 1.00 90.62 546 LEU A N 1
ATOM 4424 C CA . LEU A 1 546 ? -28.152 1.160 39.787 1.00 90.62 546 LEU A CA 1
ATOM 4425 C C . LEU A 1 546 ? -27.623 1.663 38.449 1.00 90.62 546 LEU A C 1
ATOM 4427 O O . LEU A 1 546 ? -28.232 2.541 37.838 1.00 90.62 546 LEU A O 1
ATOM 4431 N N . SER A 1 547 ? -26.539 1.050 37.992 1.00 91.12 547 SER A N 1
ATOM 4432 C CA . SER A 1 547 ? -26.054 1.185 36.624 1.00 91.12 547 SER A CA 1
ATOM 4433 C C . SER A 1 547 ? -26.418 -0.053 35.821 1.00 91.12 547 SER A C 1
ATOM 4435 O O . SER A 1 547 ? -26.361 -1.166 36.336 1.00 91.12 547 SER A O 1
ATOM 4437 N N . THR A 1 548 ? -26.805 0.118 34.561 1.00 90.12 548 THR A N 1
ATOM 4438 C CA . THR A 1 548 ? -27.110 -1.008 33.669 1.00 90.12 548 THR A CA 1
ATOM 4439 C C . THR A 1 548 ? -26.306 -0.877 32.384 1.00 90.12 548 THR A C 1
ATOM 4441 O O . THR A 1 548 ? -26.452 0.109 31.664 1.00 90.12 548 THR A O 1
ATOM 4444 N N . SER A 1 549 ? -25.483 -1.883 32.083 1.00 92.12 549 SER A N 1
ATOM 4445 C CA . SER A 1 549 ? -24.846 -2.038 30.769 1.00 92.12 549 SER A CA 1
ATOM 4446 C C . SER A 1 549 ? -25.583 -3.109 29.971 1.00 92.12 549 SER A C 1
ATOM 4448 O O . SER A 1 549 ? -25.883 -4.195 30.481 1.00 92.12 549 SER A O 1
ATOM 4450 N N . ILE A 1 550 ? -25.908 -2.793 28.720 1.00 93.00 550 ILE A N 1
ATOM 4451 C CA . ILE A 1 550 ? -26.601 -3.697 27.803 1.00 93.00 550 ILE A CA 1
ATOM 4452 C C . ILE A 1 550 ? -25.827 -3.761 26.499 1.00 93.00 550 ILE A C 1
ATOM 4454 O O . ILE A 1 550 ? -25.660 -2.744 25.836 1.00 93.00 550 ILE A O 1
ATOM 4458 N N . ASN A 1 551 ? -25.444 -4.965 26.084 1.00 92.12 551 ASN A N 1
ATOM 4459 C CA . ASN A 1 551 ? -24.937 -5.212 24.740 1.00 92.12 551 ASN A CA 1
ATOM 4460 C C . ASN A 1 551 ? -26.045 -5.808 23.883 1.00 92.12 551 ASN A C 1
ATOM 4462 O O . ASN A 1 551 ? -26.629 -6.839 24.234 1.00 92.12 551 ASN A O 1
ATOM 4466 N N . ALA A 1 552 ? -26.316 -5.174 22.750 1.00 92.12 552 ALA A N 1
ATOM 4467 C CA . ALA A 1 552 ? -27.368 -5.577 21.834 1.00 92.12 552 ALA A CA 1
ATOM 4468 C C . ALA A 1 552 ? -26.918 -5.450 20.376 1.00 92.12 552 ALA A C 1
ATOM 4470 O O . ALA A 1 552 ? -25.924 -4.798 20.064 1.00 92.12 552 ALA A O 1
ATOM 4471 N N . LYS A 1 553 ? -27.666 -6.092 19.481 1.00 92.44 553 LYS A N 1
ATOM 4472 C CA . LYS A 1 553 ? -27.548 -5.937 18.027 1.00 92.44 553 LYS A CA 1
ATOM 4473 C C . LYS A 1 553 ? -28.903 -6.130 17.356 1.00 92.44 553 LYS A C 1
ATOM 4475 O O . LYS A 1 553 ? -29.806 -6.737 17.927 1.00 92.44 553 LYS A O 1
ATOM 4480 N N . PHE A 1 554 ? -29.056 -5.662 16.126 1.00 89.38 554 PHE A N 1
ATOM 4481 C CA . PHE A 1 554 ? -30.262 -5.860 15.325 1.00 89.38 554 PHE A CA 1
ATOM 4482 C C . PHE A 1 554 ? -30.012 -6.877 14.211 1.00 89.38 554 PHE A C 1
ATOM 4484 O O . PHE A 1 554 ? -29.076 -6.736 13.428 1.00 89.38 554 PHE A O 1
ATOM 4491 N N . LYS A 1 555 ? -30.877 -7.894 14.097 1.00 84.75 555 LYS A N 1
ATOM 4492 C CA . LYS A 1 555 ? -30.886 -8.783 12.916 1.00 84.75 555 LYS A CA 1
ATOM 4493 C C . LYS A 1 555 ? -31.609 -8.153 11.732 1.00 84.75 555 LYS A C 1
ATOM 4495 O O . LYS A 1 555 ? -31.213 -8.371 10.593 1.00 84.75 555 LYS A O 1
ATOM 4500 N N . ASN A 1 556 ? -32.680 -7.418 12.017 1.00 83.06 556 ASN A N 1
ATOM 4501 C CA . ASN A 1 556 ? -33.499 -6.709 11.045 1.00 83.06 556 ASN A CA 1
ATOM 4502 C C . ASN A 1 556 ? -33.912 -5.349 11.612 1.00 83.06 556 ASN A C 1
ATOM 4504 O O . ASN A 1 556 ? -33.890 -5.135 12.825 1.00 83.06 556 ASN A O 1
ATOM 4508 N N . PHE A 1 557 ? -34.298 -4.444 10.718 1.00 87.25 557 PHE A N 1
ATOM 4509 C CA . PHE A 1 557 ? -34.640 -3.066 11.068 1.00 87.25 557 PHE A CA 1
ATOM 4510 C C . PHE A 1 557 ? -36.147 -2.773 11.035 1.00 87.25 557 PHE A C 1
ATOM 4512 O O . PHE A 1 557 ? -36.559 -1.650 11.312 1.00 87.25 557 PHE A O 1
ATOM 4519 N N . ASN A 1 558 ? -36.985 -3.779 10.757 1.00 84.75 558 ASN A N 1
ATOM 4520 C CA . ASN A 1 558 ? -38.431 -3.615 10.555 1.00 84.75 558 ASN A CA 1
ATOM 4521 C C . ASN A 1 558 ? -39.145 -2.955 11.744 1.00 84.75 558 ASN A C 1
ATOM 4523 O O . ASN A 1 558 ? -40.002 -2.101 11.554 1.00 84.75 558 ASN A O 1
ATOM 4527 N N . LYS A 1 559 ? -38.792 -3.331 12.979 1.00 86.56 559 LYS A N 1
ATOM 4528 C CA . LYS A 1 559 ? -39.411 -2.766 14.192 1.00 86.56 559 LYS A CA 1
ATOM 4529 C C . LYS A 1 559 ? -38.920 -1.361 14.544 1.00 86.56 559 LYS A C 1
ATOM 4531 O O . LYS A 1 559 ? -39.503 -0.729 15.418 1.00 86.56 559 LYS A O 1
ATOM 4536 N N . ILE A 1 560 ? -37.871 -0.879 13.879 1.00 87.50 560 ILE A N 1
ATOM 4537 C CA . ILE A 1 560 ? -37.315 0.455 14.108 1.00 87.50 560 ILE A CA 1
ATOM 4538 C C . ILE A 1 560 ? -37.406 1.363 12.879 1.00 87.50 560 ILE A C 1
ATOM 4540 O O . ILE A 1 560 ? -36.762 2.406 12.879 1.00 87.50 560 ILE A O 1
ATOM 4544 N N . GLU A 1 561 ? -38.223 1.013 11.872 1.00 84.75 561 GLU A N 1
ATOM 4545 C CA . GLU A 1 561 ? -38.397 1.786 10.625 1.00 84.75 561 GLU A CA 1
ATOM 4546 C C . GLU A 1 561 ? -38.628 3.279 10.894 1.00 84.75 561 GLU A C 1
ATOM 4548 O O . GLU A 1 561 ? -37.919 4.125 10.347 1.00 84.75 561 GLU A O 1
ATOM 4553 N N . ASP A 1 562 ? -39.538 3.598 11.815 1.00 83.88 562 ASP A N 1
ATOM 4554 C CA . ASP A 1 562 ? -39.890 4.977 12.170 1.00 83.88 562 ASP A CA 1
ATOM 4555 C C . ASP A 1 562 ? -38.726 5.757 12.808 1.00 83.88 562 ASP A C 1
ATOM 4557 O O . ASP A 1 562 ? -38.657 6.985 12.710 1.00 83.88 562 ASP A O 1
ATOM 4561 N N . TYR A 1 563 ? -37.775 5.054 13.427 1.00 84.56 563 TYR A N 1
ATOM 4562 C CA . TYR A 1 563 ? -36.613 5.645 14.089 1.00 84.56 563 TYR A CA 1
ATOM 4563 C C . TYR A 1 563 ? -35.423 5.859 13.142 1.00 84.56 563 TYR A C 1
ATOM 4565 O O . TYR A 1 563 ? -34.531 6.648 13.455 1.00 84.56 563 TYR A O 1
ATOM 4573 N N . LEU A 1 564 ? -35.409 5.217 11.967 1.00 85.31 564 LEU A N 1
ATOM 4574 C CA . LEU A 1 564 ? -34.285 5.263 11.018 1.00 85.31 564 LEU A CA 1
ATOM 4575 C C . LEU A 1 564 ? -34.053 6.639 10.380 1.00 85.31 564 LEU A C 1
ATOM 4577 O O . LEU A 1 564 ? -33.004 6.860 9.781 1.00 85.31 564 LEU A O 1
ATOM 4581 N N . ASN A 1 565 ? -35.003 7.574 10.491 1.00 82.62 565 ASN A N 1
ATOM 4582 C CA . ASN A 1 565 ? -34.793 8.968 10.079 1.00 82.62 565 ASN A CA 1
ATOM 4583 C C . ASN A 1 565 ? -33.916 9.764 11.064 1.00 82.62 565 ASN A C 1
ATOM 4585 O O . ASN A 1 565 ? -33.426 10.842 10.713 1.00 82.62 565 ASN A O 1
ATOM 4589 N N . GLY A 1 566 ? -33.718 9.246 12.279 1.00 80.88 566 GLY A N 1
ATOM 4590 C CA . GLY A 1 566 ? -32.780 9.779 13.259 1.00 80.88 566 GLY A CA 1
ATOM 4591 C C . GLY A 1 566 ? -31.326 9.399 12.966 1.00 80.88 566 GLY A C 1
ATOM 4592 O O . GLY A 1 566 ? -30.995 8.848 11.918 1.00 80.88 566 GLY A O 1
ATOM 4593 N N . ASN A 1 567 ? -30.430 9.729 13.894 1.00 84.75 567 ASN A N 1
ATOM 4594 C CA . ASN A 1 567 ? -29.089 9.139 13.938 1.00 84.75 567 ASN A CA 1
ATOM 4595 C C . ASN A 1 567 ? -29.059 7.943 14.904 1.00 84.75 567 ASN A C 1
ATOM 4597 O O . ASN A 1 567 ? -29.946 7.779 15.742 1.00 84.75 567 ASN A O 1
ATOM 4601 N N . VAL A 1 568 ? -28.010 7.121 14.823 1.00 86.75 568 VAL A N 1
ATOM 4602 C CA . VAL A 1 568 ? -27.860 5.929 15.679 1.00 86.75 568 VAL A CA 1
ATOM 4603 C C . VAL A 1 568 ? -27.906 6.291 17.169 1.00 86.75 568 VAL A C 1
ATOM 4605 O O . VAL A 1 568 ? -28.543 5.594 17.955 1.00 86.75 568 VAL A O 1
ATOM 4608 N N . SER A 1 569 ? -27.309 7.421 17.559 1.00 85.94 569 SER A N 1
ATOM 4609 C CA . SER A 1 569 ? -27.325 7.903 18.945 1.00 85.94 569 SER A CA 1
ATOM 4610 C C . SER A 1 569 ? -28.733 8.196 19.468 1.00 85.94 569 SER A C 1
ATOM 4612 O O . SER A 1 569 ? -29.013 7.912 20.625 1.00 85.94 569 SER A O 1
ATOM 4614 N N . GLN A 1 570 ? -29.633 8.729 18.637 1.00 87.50 570 GLN A N 1
ATOM 4615 C CA . GLN A 1 570 ? -31.031 8.959 19.013 1.00 87.50 570 GLN A CA 1
ATOM 4616 C C . GLN A 1 570 ? -31.774 7.643 19.242 1.00 87.50 570 GLN A C 1
ATOM 4618 O O . GLN A 1 570 ? -32.536 7.544 20.195 1.00 87.50 570 GLN A O 1
ATOM 4623 N N . ILE A 1 571 ? -31.523 6.623 18.417 1.00 89.31 571 ILE A N 1
ATOM 4624 C CA . ILE A 1 571 ? -32.119 5.290 18.597 1.00 89.31 571 ILE A CA 1
ATOM 4625 C C . ILE A 1 571 ? -31.651 4.682 19.924 1.00 89.31 571 ILE A C 1
ATOM 4627 O O . ILE A 1 571 ? -32.473 4.221 20.715 1.00 89.31 571 ILE A O 1
ATOM 4631 N N . ILE A 1 572 ? -30.343 4.738 20.195 1.00 90.56 572 ILE A N 1
ATOM 4632 C CA . ILE A 1 572 ? -29.753 4.260 21.454 1.00 90.56 572 ILE A CA 1
ATOM 4633 C C . ILE A 1 572 ? -30.331 5.023 22.655 1.00 90.56 572 ILE A C 1
ATOM 4635 O O . ILE A 1 572 ? -30.655 4.409 23.667 1.00 90.56 572 ILE A O 1
ATOM 4639 N N . GLU A 1 573 ? -30.517 6.338 22.543 1.00 90.06 573 GLU A N 1
ATOM 4640 C CA . GLU A 1 573 ? -31.106 7.158 23.606 1.00 90.06 573 GLU A CA 1
ATOM 4641 C C . GLU A 1 573 ? -32.585 6.819 23.858 1.00 90.06 573 GLU A C 1
ATOM 4643 O O . GLU A 1 573 ? -33.023 6.754 25.006 1.00 90.06 573 GLU A O 1
ATOM 4648 N N . GLU A 1 574 ? -33.367 6.536 22.814 1.00 90.25 574 GLU A N 1
ATOM 4649 C CA . GLU A 1 574 ? -34.744 6.055 22.979 1.00 90.25 574 GLU A CA 1
ATOM 4650 C C . GLU A 1 574 ? -34.784 4.667 23.632 1.00 90.25 574 GLU A C 1
ATOM 4652 O O . GLU A 1 574 ? -35.595 4.439 24.532 1.00 90.25 574 GLU A O 1
ATOM 4657 N N . MET A 1 575 ? -33.877 3.756 23.264 1.00 92.38 575 MET A N 1
ATOM 4658 C CA . MET A 1 575 ? -33.736 2.468 23.953 1.00 92.38 575 MET A CA 1
ATOM 4659 C C . MET A 1 575 ? -33.345 2.658 25.424 1.00 92.38 575 MET A C 1
ATOM 4661 O O . MET A 1 575 ? -33.963 2.039 26.290 1.00 92.38 575 MET A O 1
ATOM 4665 N N . ARG A 1 576 ? -32.398 3.557 25.727 1.00 92.31 576 ARG A N 1
ATOM 4666 C CA . ARG A 1 576 ? -32.006 3.913 27.101 1.00 92.31 576 ARG A CA 1
ATOM 4667 C C . ARG A 1 576 ? -33.212 4.394 27.905 1.00 92.31 576 ARG A C 1
ATOM 4669 O O . ARG A 1 576 ? -33.489 3.855 28.967 1.00 92.31 576 ARG A O 1
ATOM 4676 N N . LYS A 1 577 ? -34.016 5.326 27.383 1.00 91.19 577 LYS A N 1
ATOM 4677 C CA . LYS A 1 577 ? -35.238 5.785 28.076 1.00 91.19 577 LYS A CA 1
ATOM 4678 C C . LYS A 1 577 ? -36.184 4.634 28.422 1.00 91.19 577 LYS A C 1
ATOM 4680 O O . LYS A 1 577 ? -36.767 4.627 29.510 1.00 91.19 577 LYS A O 1
ATOM 4685 N N . VAL A 1 578 ? -36.329 3.661 27.520 1.00 92.31 578 VAL A N 1
ATOM 4686 C CA . VAL A 1 578 ? -37.151 2.466 27.754 1.00 92.31 578 VAL A CA 1
ATOM 4687 C C . VAL A 1 578 ? -36.559 1.590 28.851 1.00 92.31 578 VAL A C 1
ATOM 4689 O O . VAL A 1 578 ? -37.298 1.214 29.763 1.00 92.31 578 VAL A O 1
ATOM 4692 N N . VAL A 1 579 ? -35.250 1.336 28.827 1.00 92.75 579 VAL A N 1
ATOM 4693 C CA . VAL A 1 579 ? -34.533 0.618 29.894 1.00 92.75 579 VAL A CA 1
ATOM 4694 C C . VAL A 1 579 ? -34.784 1.296 31.237 1.00 92.75 579 VAL A C 1
ATOM 4696 O O . VAL A 1 579 ? -35.313 0.662 32.143 1.00 92.75 579 VAL A O 1
ATOM 4699 N N . ASN A 1 580 ? -34.558 2.607 31.339 1.00 91.12 580 ASN A N 1
ATOM 4700 C CA . ASN A 1 580 ? -34.705 3.354 32.591 1.00 91.12 580 ASN A CA 1
ATOM 4701 C C . ASN A 1 580 ? -36.148 3.308 33.106 1.00 91.12 580 ASN A C 1
ATOM 4703 O O . ASN A 1 580 ? -36.387 3.217 34.311 1.00 91.12 580 ASN A O 1
ATOM 4707 N N . SER A 1 581 ? -37.133 3.379 32.205 1.00 91.38 581 SER A N 1
ATOM 4708 C CA . SER A 1 581 ? -38.545 3.253 32.579 1.00 91.38 581 SER A CA 1
ATOM 4709 C C . SER A 1 581 ? -38.894 1.849 33.088 1.00 91.38 581 SER A C 1
ATOM 4711 O O . SER A 1 581 ? -39.590 1.737 34.096 1.00 91.38 581 SER A O 1
ATOM 4713 N N . THR A 1 582 ? -38.336 0.809 32.464 1.00 92.62 582 THR A N 1
ATOM 4714 C CA . THR A 1 582 ? -38.550 -0.603 32.814 1.00 92.62 582 THR A CA 1
ATOM 4715 C C . THR A 1 582 ? -37.896 -0.932 34.153 1.00 92.62 582 THR A C 1
ATOM 4717 O O . THR A 1 582 ? -38.551 -1.439 35.061 1.00 92.62 582 THR A O 1
ATOM 4720 N N . THR A 1 583 ? -36.633 -0.540 34.331 1.00 92.44 583 THR A N 1
ATOM 4721 C CA . THR A 1 583 ? -35.894 -0.658 35.594 1.00 92.44 583 THR A CA 1
ATOM 4722 C C . THR A 1 583 ? -36.643 0.026 36.734 1.00 92.44 583 THR A C 1
ATOM 4724 O O . THR A 1 583 ? -36.802 -0.544 37.812 1.00 92.44 583 THR A O 1
ATOM 4727 N N . ARG A 1 584 ? -37.183 1.231 36.497 1.00 91.44 584 ARG A N 1
ATOM 4728 C CA . ARG A 1 584 ? -37.988 1.952 37.492 1.00 91.44 584 ARG A CA 1
ATOM 4729 C C . ARG A 1 584 ? -39.264 1.201 37.869 1.00 91.44 584 ARG A C 1
ATOM 4731 O O . ARG A 1 584 ? -39.668 1.263 39.028 1.00 91.44 584 ARG A O 1
ATOM 4738 N N . GLU A 1 585 ? -39.921 0.551 36.915 1.00 90.50 585 GLU A N 1
ATOM 4739 C CA . GLU A 1 585 ? -41.136 -0.219 37.180 1.00 90.50 585 GLU A CA 1
ATOM 4740 C C . GLU A 1 585 ? -40.851 -1.468 38.018 1.00 90.50 585 GLU A C 1
ATOM 4742 O O . GLU A 1 585 ? -41.562 -1.707 38.995 1.00 90.50 585 GLU A O 1
ATOM 4747 N N . VAL A 1 586 ? -39.790 -2.210 37.683 1.00 91.81 586 VAL A N 1
ATOM 4748 C CA . VAL A 1 586 ? -39.359 -3.391 38.446 1.00 91.81 586 VAL A CA 1
ATOM 4749 C C . VAL A 1 586 ? -38.976 -2.978 39.867 1.00 91.81 586 VAL A C 1
ATOM 4751 O O . VAL A 1 586 ? -39.553 -3.479 40.828 1.00 91.81 586 VAL A O 1
ATOM 4754 N N . LEU A 1 587 ? -38.082 -1.994 40.026 1.00 91.19 587 LEU A N 1
ATOM 4755 C CA . LEU A 1 587 ? -37.579 -1.588 41.344 1.00 91.19 587 LEU A CA 1
ATOM 4756 C C . LEU A 1 587 ? -38.670 -1.049 42.277 1.00 91.19 587 LEU A C 1
ATOM 4758 O O . LEU A 1 587 ? -38.599 -1.283 43.479 1.00 91.19 587 LEU A O 1
ATOM 4762 N N . ARG A 1 588 ? -39.734 -0.429 41.753 1.00 91.06 588 ARG A N 1
ATOM 4763 C CA . ARG A 1 588 ? -40.905 -0.013 42.551 1.00 91.06 588 ARG A CA 1
ATOM 4764 C C . ARG A 1 588 ? -41.662 -1.167 43.214 1.00 91.06 588 ARG A C 1
ATOM 4766 O O . ARG A 1 588 ? -42.515 -0.907 44.055 1.00 91.06 588 ARG A O 1
ATOM 4773 N N . ARG A 1 589 ? -41.401 -2.415 42.832 1.00 89.19 589 ARG A N 1
ATOM 4774 C CA . ARG A 1 589 ? -41.994 -3.615 43.442 1.00 89.19 589 ARG A CA 1
ATOM 4775 C C . ARG A 1 589 ? -41.028 -4.315 44.400 1.00 89.19 589 ARG A C 1
ATOM 4777 O O . ARG A 1 589 ? -41.460 -5.152 45.182 1.00 89.19 589 ARG A O 1
ATOM 4784 N N . ILE A 1 590 ? -39.745 -3.955 44.360 1.00 89.12 590 ILE A N 1
ATOM 4785 C CA . ILE A 1 590 ? -38.685 -4.570 45.160 1.00 89.12 590 ILE A CA 1
ATOM 4786 C C . ILE A 1 590 ? -38.599 -3.889 46.524 1.00 89.12 590 ILE A C 1
ATOM 4788 O O . ILE A 1 590 ? -38.587 -2.659 46.619 1.00 89.12 590 ILE A O 1
ATOM 4792 N N . GLU A 1 591 ? -38.510 -4.695 47.579 1.00 86.88 591 GLU A N 1
ATOM 4793 C CA . GLU A 1 591 ? -38.229 -4.214 48.929 1.00 86.88 591 GLU A CA 1
ATOM 4794 C C . GLU A 1 591 ? -36.774 -3.733 49.072 1.00 86.88 591 GLU A C 1
ATOM 4796 O O . GLU A 1 591 ? -35.860 -4.369 48.537 1.00 86.88 591 GLU A O 1
ATOM 4801 N N . PRO A 1 592 ? -36.524 -2.648 49.831 1.00 85.75 592 PRO A N 1
ATOM 4802 C CA . PRO A 1 592 ? -35.180 -2.147 50.110 1.00 85.75 592 PRO A CA 1
ATOM 4803 C C . PRO A 1 592 ? -34.218 -3.210 50.638 1.00 85.75 592 PRO A C 1
ATOM 4805 O O . PRO A 1 592 ? -33.086 -3.300 50.165 1.00 85.75 592 PRO A O 1
ATOM 4808 N N . GLU A 1 593 ? -34.671 -4.033 51.586 1.00 84.44 593 GLU A N 1
ATOM 4809 C CA . GLU A 1 593 ? -33.870 -5.114 52.162 1.00 84.44 593 GLU A CA 1
ATOM 4810 C C . GLU A 1 593 ? -33.425 -6.103 51.083 1.00 84.44 593 GLU A C 1
ATOM 4812 O O . GLU A 1 593 ? -32.240 -6.421 50.981 1.00 84.44 593 GLU A O 1
ATOM 4817 N N . ARG A 1 594 ? -34.348 -6.513 50.202 1.00 85.50 594 ARG A N 1
ATOM 4818 C CA . ARG A 1 594 ? -34.045 -7.410 49.082 1.00 85.50 594 ARG A CA 1
ATOM 4819 C C . ARG A 1 594 ? -33.045 -6.782 48.108 1.00 85.50 594 ARG A C 1
ATOM 4821 O O . ARG A 1 594 ? -32.149 -7.481 47.649 1.00 85.50 594 ARG A O 1
ATOM 4828 N N . PHE A 1 595 ? -33.140 -5.480 47.830 1.00 88.00 595 PHE A N 1
ATOM 4829 C CA . PHE A 1 595 ? -32.167 -4.794 46.973 1.00 88.00 595 PHE A CA 1
ATOM 4830 C C . PHE A 1 595 ? -30.767 -4.742 47.602 1.00 88.00 595 PHE A C 1
ATOM 4832 O O . PHE A 1 595 ? -29.794 -5.079 46.939 1.00 88.00 595 PHE A O 1
ATOM 4839 N N . TYR A 1 596 ? -30.647 -4.330 48.867 1.00 83.50 596 TYR A N 1
ATOM 4840 C CA . TYR A 1 596 ? -29.340 -4.108 49.500 1.00 83.50 596 TYR A CA 1
ATOM 4841 C C . TYR A 1 596 ? -28.656 -5.394 49.966 1.00 83.50 596 TYR A C 1
ATOM 4843 O O . TYR A 1 596 ? -27.441 -5.520 49.835 1.00 83.50 596 TYR A O 1
ATOM 4851 N N . MET A 1 597 ? -29.421 -6.343 50.503 1.00 80.94 597 MET A N 1
ATOM 4852 C CA . MET A 1 597 ? -28.876 -7.558 51.114 1.00 80.94 597 MET A CA 1
ATOM 4853 C C . MET A 1 597 ? -28.887 -8.754 50.156 1.00 80.94 597 MET A C 1
ATOM 4855 O O . MET A 1 597 ? -28.118 -9.694 50.340 1.00 80.94 597 MET A O 1
ATOM 4859 N N . ARG A 1 598 ? -29.767 -8.748 49.142 1.00 83.25 598 ARG A N 1
ATOM 4860 C CA . ARG A 1 598 ? -30.086 -9.931 48.319 1.00 83.25 598 ARG A CA 1
ATOM 4861 C C . ARG A 1 598 ? -30.197 -9.622 46.823 1.00 83.25 598 ARG A C 1
ATOM 4863 O O . ARG A 1 598 ? -30.986 -10.232 46.107 1.00 83.25 598 ARG A O 1
ATOM 4870 N N . PHE A 1 599 ? -29.384 -8.691 46.322 1.00 86.88 599 PHE A N 1
ATOM 4871 C CA . PHE A 1 599 ? -29.424 -8.310 44.905 1.00 86.88 599 PHE A CA 1
ATOM 4872 C C . PHE A 1 599 ? -29.154 -9.497 43.962 1.00 86.88 599 PHE A C 1
ATOM 4874 O O . PHE A 1 599 ? -29.885 -9.704 42.992 1.00 86.88 599 PHE A O 1
ATOM 4881 N N . TYR A 1 600 ? -28.130 -10.293 44.290 1.00 85.75 600 TYR A N 1
ATOM 4882 C CA . TYR A 1 600 ? -27.641 -11.418 43.483 1.00 85.75 600 TYR A CA 1
ATOM 4883 C C . TYR A 1 600 ? -28.206 -12.784 43.908 1.00 85.75 600 TYR A C 1
ATOM 4885 O O . TYR A 1 600 ? -28.072 -13.757 43.171 1.00 85.75 600 TYR A O 1
ATOM 4893 N N . VAL A 1 601 ? -28.829 -12.882 45.087 1.00 80.44 601 VAL A N 1
ATOM 4894 C CA . VAL A 1 601 ? -29.215 -14.159 45.713 1.00 80.44 601 VAL A CA 1
ATOM 4895 C C . VAL A 1 601 ? -30.725 -14.205 45.921 1.00 80.44 601 VAL A C 1
ATOM 4897 O O . VAL A 1 601 ? -31.316 -13.247 46.409 1.00 80.44 601 VAL A O 1
ATOM 4900 N N . ALA A 1 602 ? -31.352 -15.322 45.562 1.00 77.19 602 ALA A N 1
ATOM 4901 C CA . ALA A 1 602 ? -32.756 -15.582 45.859 1.00 77.19 602 ALA A CA 1
ATOM 4902 C C . ALA A 1 602 ? -32.920 -16.226 47.245 1.00 77.19 602 ALA A C 1
ATOM 4904 O O . ALA A 1 602 ? -32.128 -17.088 47.621 1.00 77.19 602 ALA A O 1
ATOM 4905 N N . GLU A 1 603 ? -33.960 -15.838 47.987 1.00 66.00 603 GLU A N 1
ATOM 4906 C CA . GLU A 1 603 ? -34.268 -16.405 49.310 1.00 66.00 603 GLU A CA 1
ATOM 4907 C C . GLU A 1 603 ? -34.892 -17.807 49.215 1.00 66.00 603 GLU A C 1
ATOM 4909 O O . GLU A 1 603 ? -34.682 -18.653 50.082 1.00 66.00 603 GLU A O 1
ATOM 4914 N N . THR A 1 604 ? -35.627 -18.087 48.136 1.00 68.94 604 THR A N 1
ATOM 4915 C CA . THR A 1 604 ? -36.274 -19.382 47.895 1.00 68.94 604 THR A CA 1
ATOM 4916 C C . THR A 1 604 ? -36.017 -19.862 46.470 1.00 68.94 604 THR A C 1
ATOM 4918 O O . THR A 1 604 ? -35.747 -19.064 45.580 1.00 68.94 604 THR A O 1
ATOM 4921 N N . HIS A 1 605 ? -36.174 -21.163 46.208 1.00 62.56 605 HIS A N 1
ATOM 4922 C CA . HIS A 1 605 ? -36.095 -21.712 44.844 1.00 62.56 605 HIS A CA 1
ATOM 4923 C C . HIS A 1 605 ? -37.189 -21.189 43.888 1.00 62.56 605 HIS A C 1
ATOM 4925 O O . HIS A 1 605 ? -37.122 -21.454 42.689 1.00 62.56 605 HIS A O 1
ATOM 4931 N N . VAL A 1 606 ? -38.201 -20.484 44.407 1.00 69.12 606 VAL A N 1
ATOM 4932 C CA . VAL A 1 606 ? -39.327 -19.933 43.635 1.00 69.12 606 VAL A CA 1
ATOM 4933 C C . VAL A 1 606 ? -39.120 -18.447 43.322 1.00 69.12 606 VAL A C 1
ATOM 4935 O O . VAL A 1 606 ? -39.578 -17.967 42.285 1.00 69.12 606 VAL A O 1
ATOM 4938 N N . GLU A 1 607 ? -38.423 -17.713 44.189 1.00 78.06 607 GLU A N 1
ATOM 4939 C CA . GLU A 1 607 ? -38.140 -16.292 44.001 1.00 78.06 607 GLU A CA 1
ATOM 4940 C C . GLU A 1 607 ? -36.897 -16.093 43.121 1.00 78.06 607 GLU A C 1
ATOM 4942 O O . GLU A 1 607 ? -35.920 -16.829 43.222 1.00 78.06 607 GLU A O 1
ATOM 4947 N N . LYS A 1 608 ? -36.912 -15.094 42.234 1.00 84.00 608 LYS A N 1
ATOM 4948 C CA . LYS A 1 608 ? -35.736 -14.727 41.429 1.00 84.00 608 LYS A CA 1
ATOM 4949 C C . LYS A 1 608 ? -34.893 -13.692 42.171 1.00 84.00 608 LYS A C 1
ATOM 4951 O O . LYS A 1 608 ? -35.420 -12.901 42.952 1.00 84.00 608 LYS A O 1
ATOM 4956 N N . SER A 1 609 ? -33.589 -13.640 41.906 1.00 90.25 609 SER A N 1
ATOM 4957 C CA . SER A 1 609 ? -32.777 -12.506 42.360 1.00 90.25 609 SER A CA 1
ATOM 4958 C C . SER A 1 609 ? -33.248 -11.210 41.682 1.00 90.25 609 SER A C 1
ATOM 4960 O O . SER A 1 609 ? -33.838 -11.246 40.598 1.00 90.25 609 SER A O 1
ATOM 4962 N N . VAL A 1 610 ? -32.996 -10.058 42.312 1.00 89.69 610 VAL A N 1
ATOM 4963 C CA . VAL A 1 610 ? -33.345 -8.745 41.731 1.00 89.69 610 VAL A CA 1
ATOM 4964 C C . VAL A 1 610 ? -32.626 -8.551 40.395 1.00 89.69 610 VAL A C 1
ATOM 4966 O O . VAL A 1 610 ? -33.214 -8.067 39.430 1.00 89.69 610 VAL A O 1
ATOM 4969 N N . GLU A 1 611 ? -31.371 -8.998 40.324 1.00 92.56 611 GLU A N 1
ATOM 4970 C CA . GLU A 1 611 ? -30.570 -9.013 39.103 1.00 92.56 611 GLU A CA 1
ATOM 4971 C C . GLU A 1 611 ? -31.275 -9.765 37.957 1.00 92.56 611 GLU A C 1
ATOM 4973 O O . GLU A 1 611 ? -31.398 -9.239 36.851 1.00 92.56 611 GLU A O 1
ATOM 4978 N N . GLN A 1 612 ? -31.768 -10.980 38.219 1.00 90.12 612 GLN A N 1
ATOM 4979 C CA . GLN A 1 612 ? -32.398 -11.823 37.203 1.00 90.12 612 GLN A CA 1
ATOM 4980 C C . GLN A 1 612 ? -33.750 -11.260 36.746 1.00 90.12 612 GLN A C 1
ATOM 4982 O O . GLN A 1 612 ? -34.052 -11.277 35.554 1.00 90.12 612 GLN A O 1
ATOM 4987 N N . GLU A 1 613 ? -34.546 -10.724 37.675 1.00 91.88 613 GLU A N 1
ATOM 4988 C CA . GLU A 1 613 ? -35.832 -10.087 37.370 1.00 91.88 613 GLU A CA 1
ATOM 4989 C C . GLU A 1 613 ? -35.650 -8.857 36.461 1.00 91.88 613 GLU A C 1
ATOM 4991 O O . GLU A 1 613 ? -36.393 -8.677 35.490 1.00 91.88 613 GLU A O 1
ATOM 4996 N N . LEU A 1 614 ? -34.609 -8.054 36.714 1.00 92.62 614 LEU A N 1
ATOM 4997 C CA . LEU A 1 614 ? -34.229 -6.932 35.855 1.00 92.62 614 LEU A CA 1
ATOM 4998 C C . LEU A 1 614 ? -33.780 -7.400 34.467 1.00 92.62 614 LEU A C 1
ATOM 5000 O O . LEU A 1 614 ? -34.284 -6.881 33.471 1.00 92.62 614 LEU A O 1
ATOM 5004 N N . LYS A 1 615 ? -32.874 -8.386 34.384 1.00 93.69 615 LYS A N 1
ATOM 5005 C CA . LYS A 1 615 ? -32.367 -8.909 33.101 1.00 93.69 615 LYS A CA 1
ATOM 5006 C C . LYS A 1 615 ? -33.500 -9.387 32.198 1.00 93.69 615 LYS A C 1
ATOM 5008 O O . LYS A 1 615 ? -33.604 -8.932 31.063 1.00 93.69 615 LYS A O 1
ATOM 5013 N N . GLU A 1 616 ? -34.371 -10.251 32.711 1.00 92.44 616 GLU A N 1
ATOM 5014 C CA . GLU A 1 616 ? -35.456 -10.842 31.922 1.00 92.44 616 GLU A CA 1
ATOM 5015 C C . GLU A 1 616 ? -36.476 -9.795 31.455 1.00 92.44 616 GLU A C 1
ATOM 5017 O O . GLU A 1 616 ? -36.906 -9.813 30.300 1.00 92.44 616 GLU A O 1
ATOM 5022 N N . THR A 1 617 ? -36.844 -8.853 32.330 1.00 92.62 617 THR A N 1
ATOM 5023 C CA . THR A 1 617 ? -37.853 -7.831 32.007 1.00 92.62 617 THR A CA 1
ATOM 5024 C C . THR A 1 617 ? -37.321 -6.816 30.993 1.00 92.62 617 THR A C 1
ATOM 5026 O O . THR A 1 617 ? -38.025 -6.446 30.047 1.00 92.62 617 THR A O 1
ATOM 5029 N N . ILE A 1 618 ? -36.065 -6.383 31.148 1.00 93.56 618 ILE A N 1
ATOM 5030 C CA . ILE A 1 618 ? -35.399 -5.486 30.196 1.00 93.56 618 ILE A CA 1
ATOM 5031 C C . ILE A 1 618 ? -35.217 -6.187 28.842 1.00 93.56 618 ILE A C 1
ATOM 5033 O O . ILE A 1 618 ? -35.536 -5.596 27.808 1.00 93.56 618 ILE A O 1
ATOM 5037 N N . GLU A 1 619 ? -34.770 -7.448 28.832 1.00 93.81 619 GLU A N 1
ATOM 5038 C CA . GLU A 1 619 ? -34.599 -8.231 27.603 1.00 93.81 619 GLU A CA 1
ATOM 5039 C C . GLU A 1 619 ? -35.915 -8.369 26.831 1.00 93.81 619 GLU A C 1
ATOM 5041 O O . GLU A 1 619 ? -35.968 -8.068 25.633 1.00 93.81 619 GLU A O 1
ATOM 5046 N N . ALA A 1 620 ? -36.988 -8.774 27.517 1.00 93.31 620 ALA A N 1
ATOM 5047 C CA . ALA A 1 620 ? -38.305 -8.930 26.912 1.00 93.31 620 ALA A CA 1
ATOM 5048 C C . ALA A 1 620 ? -38.803 -7.611 26.301 1.00 93.31 620 ALA A C 1
ATOM 5050 O O . ALA A 1 620 ? -39.221 -7.589 25.141 1.00 93.31 620 ALA A O 1
ATOM 5051 N N . THR A 1 621 ? -38.674 -6.503 27.035 1.00 93.50 621 THR A N 1
ATOM 5052 C CA . THR A 1 621 ? -39.149 -5.182 26.598 1.00 93.50 621 THR A CA 1
ATOM 5053 C C . THR A 1 621 ? -38.389 -4.679 25.367 1.00 93.50 621 THR A C 1
ATOM 5055 O O . THR A 1 621 ? -38.998 -4.192 24.409 1.00 93.50 621 THR A O 1
ATOM 5058 N N . LEU A 1 622 ? -37.058 -4.813 25.349 1.00 92.88 622 LEU A N 1
ATOM 5059 C CA . LEU A 1 622 ? -36.241 -4.377 24.213 1.00 92.88 622 LEU A CA 1
ATOM 5060 C C . LEU A 1 622 ? -36.487 -5.233 22.962 1.00 92.88 622 LEU A C 1
ATOM 5062 O O . LEU A 1 622 ? -36.592 -4.698 21.852 1.00 92.88 622 LEU A O 1
ATOM 5066 N N . LYS A 1 623 ? -36.650 -6.549 23.126 1.00 91.94 623 LYS A N 1
ATOM 5067 C CA . LYS A 1 623 ? -36.973 -7.469 22.028 1.00 91.94 623 LYS A CA 1
ATOM 5068 C C . LYS A 1 623 ? -38.380 -7.238 21.471 1.00 91.94 623 LYS A C 1
ATOM 5070 O O . LYS A 1 623 ? -38.597 -7.297 20.256 1.00 91.94 623 LYS A O 1
ATOM 5075 N N . GLU A 1 624 ? -39.352 -6.954 22.331 1.00 91.38 624 GLU A N 1
ATOM 5076 C CA . GLU A 1 624 ? -40.726 -6.680 21.917 1.00 91.38 624 GLU A CA 1
ATOM 5077 C C . GLU A 1 624 ? -40.840 -5.340 21.187 1.00 91.38 624 GLU A C 1
ATOM 5079 O O . GLU A 1 624 ? -41.363 -5.300 20.071 1.00 91.38 624 GLU A O 1
ATOM 5084 N N . ARG A 1 625 ? -40.306 -4.262 21.768 1.00 89.88 625 ARG A N 1
ATOM 5085 C CA . ARG A 1 625 ? -40.495 -2.902 21.254 1.00 89.88 625 ARG A CA 1
ATOM 5086 C C . ARG A 1 625 ? -39.583 -2.559 20.082 1.00 89.88 625 ARG A C 1
ATOM 5088 O O . ARG A 1 625 ? -40.038 -1.931 19.136 1.00 89.88 625 ARG A O 1
ATOM 5095 N N . PHE A 1 626 ? -38.322 -2.985 20.130 1.00 90.06 626 PHE A N 1
ATOM 5096 C CA . PHE A 1 626 ? -37.324 -2.635 19.114 1.00 90.06 626 PHE A CA 1
ATOM 5097 C C . PHE A 1 626 ? -36.936 -3.824 18.229 1.00 90.06 626 PHE A C 1
ATOM 5099 O O . PHE A 1 626 ? -36.429 -3.627 17.134 1.00 90.06 626 PHE A O 1
ATOM 5106 N N . GLY A 1 627 ? -37.180 -5.070 18.649 1.00 88.50 627 GLY A N 1
ATOM 5107 C CA . GLY A 1 627 ? -36.692 -6.241 17.904 1.00 88.50 627 GLY A CA 1
ATOM 5108 C C . GLY A 1 627 ? -35.187 -6.469 18.042 1.00 88.50 627 GLY A C 1
ATOM 5109 O O . GLY A 1 627 ? -34.607 -7.193 17.235 1.00 88.50 627 GLY A O 1
ATOM 5110 N N . ALA A 1 628 ? -34.563 -5.857 19.051 1.00 90.12 628 ALA A N 1
ATOM 5111 C CA . ALA A 1 628 ? -33.152 -6.041 19.347 1.00 90.12 628 ALA A CA 1
ATOM 5112 C C . ALA A 1 628 ? -32.878 -7.471 19.843 1.00 90.12 628 ALA A C 1
ATOM 5114 O O . ALA A 1 628 ? -33.649 -8.046 20.615 1.00 90.12 628 ALA A O 1
ATOM 5115 N N . GLU A 1 629 ? -31.762 -8.042 19.404 1.00 91.75 629 GLU A N 1
ATOM 5116 C CA . GLU A 1 629 ? -31.173 -9.244 19.981 1.00 91.75 629 GLU A CA 1
ATOM 5117 C C . GLU A 1 629 ? -30.221 -8.824 21.098 1.00 91.75 629 GLU A C 1
ATOM 5119 O O . GLU A 1 629 ? -29.230 -8.131 20.862 1.00 91.75 629 GLU A O 1
ATOM 5124 N N . ILE A 1 630 ? -30.544 -9.235 22.318 1.00 91.94 630 ILE A N 1
ATOM 5125 C CA . ILE A 1 630 ? -29.764 -8.911 23.505 1.00 91.94 630 ILE A CA 1
ATOM 5126 C C . ILE A 1 630 ? -28.682 -9.971 23.690 1.00 91.94 630 ILE A C 1
ATOM 5128 O O . ILE A 1 630 ? -28.961 -11.166 23.686 1.00 91.94 630 ILE A O 1
ATOM 5132 N N . ILE A 1 631 ? -27.439 -9.520 23.829 1.00 91.25 631 ILE A N 1
ATOM 5133 C CA . ILE A 1 631 ? -26.264 -10.375 24.020 1.00 91.25 631 ILE A CA 1
ATOM 5134 C C . ILE A 1 631 ? -25.975 -10.517 25.513 1.00 91.25 631 ILE A C 1
ATOM 5136 O O . ILE A 1 631 ? -25.725 -11.616 25.999 1.00 91.25 631 ILE A O 1
ATOM 5140 N N . SER A 1 632 ? -26.014 -9.401 26.244 1.00 91.81 632 SER A N 1
ATOM 5141 C CA . SER A 1 632 ? -25.818 -9.383 27.691 1.00 91.81 632 SER A CA 1
ATOM 5142 C C . SER A 1 632 ? -26.501 -8.176 28.319 1.00 91.81 632 SER A C 1
ATOM 5144 O O . SER A 1 632 ? -26.449 -7.082 27.760 1.00 91.81 632 SER A O 1
ATOM 5146 N N . ILE A 1 633 ? -27.055 -8.358 29.515 1.00 93.12 633 ILE A N 1
ATOM 5147 C CA . ILE A 1 633 ? -27.498 -7.277 30.402 1.00 93.12 633 ILE A CA 1
ATOM 5148 C C . ILE A 1 633 ? -26.767 -7.465 31.726 1.00 93.12 633 ILE A C 1
ATOM 5150 O O . ILE A 1 633 ? -26.770 -8.570 32.269 1.00 93.12 633 ILE A O 1
ATOM 5154 N N . VAL A 1 634 ? -26.151 -6.406 32.241 1.00 91.44 634 VAL A N 1
ATOM 5155 C CA . VAL A 1 634 ? -25.420 -6.415 33.512 1.00 91.44 634 VAL A CA 1
ATOM 5156 C C . VAL A 1 634 ? -25.919 -5.251 34.369 1.00 91.44 634 VAL A C 1
ATOM 5158 O O . VAL A 1 634 ? -25.474 -4.117 34.177 1.00 91.44 634 VAL A O 1
ATOM 5161 N N . PRO A 1 635 ? -26.874 -5.498 35.284 1.00 91.12 635 PRO A N 1
ATOM 5162 C CA . PRO A 1 635 ? -27.291 -4.509 36.262 1.00 91.12 635 PRO A CA 1
ATOM 5163 C C . PRO A 1 635 ? -26.346 -4.559 37.473 1.00 91.12 635 PRO A C 1
ATOM 5165 O O . PRO A 1 635 ? -26.122 -5.618 38.057 1.00 91.12 635 PRO A O 1
ATOM 5168 N N . ILE A 1 636 ? -25.788 -3.410 37.843 1.00 87.69 636 ILE A N 1
ATOM 5169 C CA . ILE A 1 636 ? -24.769 -3.257 38.882 1.00 87.69 636 ILE A CA 1
ATOM 5170 C C . ILE A 1 636 ? -25.304 -2.294 39.951 1.00 87.69 636 ILE A C 1
ATOM 5172 O O . ILE A 1 636 ? -25.514 -1.114 39.648 1.00 87.69 636 ILE A O 1
ATOM 5176 N N . PRO A 1 637 ? -25.541 -2.755 41.193 1.00 88.38 637 PRO A N 1
ATOM 5177 C CA . PRO A 1 637 ? -25.882 -1.877 42.302 1.00 88.38 637 PRO A CA 1
ATOM 5178 C C . PRO A 1 637 ? -24.662 -1.027 42.654 1.00 88.38 637 PRO A C 1
ATOM 5180 O O . PRO A 1 637 ? -23.554 -1.539 42.815 1.00 88.38 637 PRO A O 1
ATOM 5183 N N . GLU A 1 638 ? -24.862 0.280 42.769 1.00 85.56 638 GLU A N 1
ATOM 5184 C CA . GLU A 1 638 ? -23.781 1.211 43.084 1.00 85.56 638 GLU A CA 1
ATOM 5185 C C . GLU A 1 638 ? -23.726 1.552 44.573 1.00 85.56 638 GLU A C 1
ATOM 5187 O O . GLU A 1 638 ? -24.691 1.363 45.322 1.00 85.56 638 GLU A O 1
ATOM 5192 N N . GLN A 1 639 ? -22.593 2.123 44.994 1.00 78.06 639 GLN A N 1
ATOM 5193 C CA . GLN A 1 639 ? -22.447 2.657 46.340 1.00 78.06 639 GLN A CA 1
ATOM 5194 C C . GLN A 1 639 ? -23.467 3.768 46.609 1.00 78.06 639 GLN A C 1
ATOM 5196 O O . GLN A 1 639 ? -23.643 4.738 45.862 1.00 78.06 639 GLN A O 1
ATOM 5201 N N . THR A 1 640 ? -24.146 3.604 47.733 1.00 80.81 640 THR A N 1
ATOM 5202 C CA . THR A 1 640 ? -25.084 4.563 48.302 1.00 80.81 640 THR A CA 1
ATOM 5203 C C . THR A 1 640 ? -24.614 4.896 49.708 1.00 80.81 640 THR A C 1
ATOM 5205 O O . THR A 1 640 ? -23.911 4.108 50.335 1.00 80.81 640 THR A O 1
ATOM 5208 N N . GLU A 1 641 ? -25.058 6.031 50.238 1.00 76.69 641 GLU A N 1
ATOM 5209 C CA . GLU A 1 641 ? -24.640 6.501 51.564 1.00 76.69 641 GLU A CA 1
ATOM 5210 C C . GLU A 1 641 ? -24.923 5.477 52.680 1.00 76.69 641 GLU A C 1
ATOM 5212 O O . GLU A 1 641 ? -24.185 5.422 53.662 1.00 76.69 641 GLU A O 1
ATOM 5217 N N . ILE A 1 642 ? -25.962 4.645 52.522 1.00 81.56 642 ILE A N 1
ATOM 5218 C CA . ILE A 1 642 ? -26.307 3.573 53.466 1.00 81.56 642 ILE A CA 1
ATOM 5219 C C . ILE A 1 642 ? -25.340 2.377 53.376 1.00 81.56 642 ILE A C 1
ATOM 5221 O O . ILE A 1 642 ? -24.992 1.805 54.408 1.00 81.56 642 ILE A O 1
ATOM 5225 N N . ILE A 1 643 ? -24.856 2.032 52.174 1.00 78.00 643 ILE A N 1
ATOM 5226 C CA . ILE A 1 643 ? -23.828 0.994 51.972 1.00 78.00 643 ILE A CA 1
ATOM 5227 C C . ILE A 1 643 ? -22.486 1.480 52.521 1.00 78.00 643 ILE A C 1
ATOM 5229 O O . ILE A 1 643 ? -21.830 0.742 53.254 1.00 78.00 643 ILE A O 1
ATOM 5233 N N . ASP A 1 644 ? -22.103 2.722 52.219 1.00 78.00 644 ASP A N 1
ATOM 5234 C CA . ASP A 1 644 ? -20.851 3.318 52.701 1.00 78.00 644 ASP A CA 1
ATOM 5235 C C . ASP A 1 644 ? -20.824 3.358 54.231 1.00 78.00 644 ASP A C 1
ATOM 5237 O O . ASP A 1 644 ? -19.818 3.030 54.865 1.00 78.00 644 ASP A O 1
ATOM 5241 N N . TYR A 1 645 ? -21.960 3.711 54.837 1.00 79.38 645 TYR A N 1
ATOM 5242 C CA . TYR A 1 645 ? -22.122 3.707 56.283 1.00 79.38 645 TYR A CA 1
ATOM 5243 C C . TYR A 1 645 ? -21.973 2.302 56.884 1.00 79.38 645 TYR A C 1
ATOM 5245 O O . TYR A 1 645 ? -21.202 2.124 57.828 1.00 79.38 645 TYR A O 1
ATOM 5253 N N . LEU A 1 646 ? -22.636 1.290 56.312 1.00 81.31 646 LEU A N 1
ATOM 5254 C CA . LEU A 1 646 ? -22.511 -0.098 56.767 1.00 81.31 646 LEU A CA 1
ATOM 5255 C C . LEU A 1 646 ? -21.069 -0.621 56.635 1.00 81.31 646 LEU A C 1
ATOM 5257 O O . LEU A 1 646 ? -20.546 -1.226 57.569 1.00 81.31 646 LEU A O 1
ATOM 5261 N N . GLN A 1 647 ? -20.400 -0.356 55.509 1.00 79.94 647 GLN A N 1
ATOM 5262 C CA . GLN A 1 647 ? -19.006 -0.760 55.292 1.00 79.94 647 GLN A CA 1
ATOM 5263 C C . GLN A 1 647 ? -18.050 -0.078 56.278 1.00 79.94 647 GLN A C 1
ATOM 5265 O O . GLN A 1 647 ? -17.152 -0.731 56.811 1.00 79.94 647 GLN A O 1
ATOM 5270 N N . THR A 1 648 ? -18.271 1.208 56.567 1.00 79.12 648 THR A N 1
ATOM 5271 C CA . THR A 1 648 ? -17.499 1.959 57.569 1.00 79.12 648 THR A CA 1
ATOM 5272 C C . THR A 1 648 ? -17.634 1.315 58.949 1.00 79.12 648 THR A C 1
ATOM 5274 O O . THR A 1 648 ? -16.630 1.066 59.612 1.00 79.12 648 THR A O 1
ATOM 5277 N N . LEU A 1 649 ? -18.860 0.973 59.353 1.00 80.56 649 LEU A N 1
ATOM 5278 C CA . LEU A 1 649 ? -19.134 0.281 60.612 1.00 80.56 649 LEU A CA 1
ATOM 5279 C C . LEU A 1 649 ? -18.463 -1.101 60.692 1.00 80.56 649 LEU A C 1
ATOM 5281 O O . LEU A 1 649 ? -17.845 -1.429 61.702 1.00 80.56 649 LEU A O 1
ATOM 5285 N N . MET A 1 650 ? -18.547 -1.906 59.631 1.00 78.31 650 MET A N 1
ATOM 5286 C CA . MET A 1 650 ? -17.940 -3.246 59.576 1.00 78.31 650 MET A CA 1
ATOM 5287 C C . MET A 1 650 ? -16.401 -3.222 59.557 1.00 78.31 650 MET A C 1
ATOM 5289 O O . MET A 1 650 ? -15.754 -4.199 59.954 1.00 78.31 650 MET A O 1
ATOM 5293 N N . GLY A 1 651 ? -15.808 -2.129 59.070 1.00 78.00 651 GLY A N 1
ATOM 5294 C CA . GLY A 1 651 ? -14.359 -1.931 59.008 1.00 78.00 651 GLY A CA 1
ATOM 5295 C C . GLY A 1 651 ? -13.718 -1.558 60.346 1.00 78.00 651 GLY A C 1
ATOM 5296 O O . GLY A 1 651 ? -12.514 -1.740 60.517 1.00 78.00 651 GLY A O 1
ATOM 5297 N N . MET A 1 652 ? -14.502 -1.069 61.304 1.00 80.06 652 MET A N 1
ATOM 5298 C CA . MET A 1 652 ? -14.011 -0.584 62.591 1.00 80.06 652 MET A CA 1
ATOM 5299 C C . MET A 1 652 ? -14.093 -1.661 63.686 1.00 80.06 652 MET A C 1
ATOM 5301 O O . MET A 1 652 ? -14.951 -2.546 63.668 1.00 80.06 652 MET A O 1
ATOM 5305 N N . ILE A 1 653 ? -13.189 -1.572 64.665 1.00 80.69 653 ILE A N 1
ATOM 5306 C CA . ILE A 1 653 ? -13.213 -2.370 65.898 1.00 80.69 653 ILE A CA 1
ATOM 5307 C C . ILE A 1 653 ? -13.480 -1.400 67.045 1.00 80.69 653 ILE A C 1
ATOM 5309 O O . ILE A 1 653 ? -12.708 -0.467 67.259 1.00 80.69 653 ILE A O 1
ATOM 5313 N N . GLY A 1 654 ? -14.588 -1.594 67.752 1.00 81.56 654 GLY A N 1
ATOM 5314 C CA . GLY A 1 654 ? -14.902 -0.834 68.957 1.00 81.56 654 GLY A CA 1
ATOM 5315 C C . GLY A 1 654 ? -14.371 -1.540 70.199 1.00 81.56 654 GLY A C 1
ATOM 5316 O O . GLY A 1 654 ? -14.244 -2.760 70.207 1.00 81.56 654 GLY A O 1
ATOM 5317 N N . SER A 1 655 ? -14.101 -0.793 71.266 1.00 84.06 655 SER A N 1
ATOM 5318 C CA . SER A 1 655 ? -13.761 -1.345 72.581 1.00 84.06 655 SER A CA 1
ATOM 5319 C C . SER A 1 655 ? -14.669 -0.760 73.658 1.00 84.06 655 SER A C 1
ATOM 5321 O O . SER A 1 655 ? -15.063 0.411 73.593 1.00 84.06 655 SER A O 1
ATOM 5323 N N . PHE A 1 656 ? -15.030 -1.579 74.641 1.00 86.19 656 PHE A N 1
ATOM 5324 C CA . PHE A 1 656 ? -15.906 -1.203 75.747 1.00 86.19 656 PHE A CA 1
ATOM 5325 C C . PHE A 1 656 ? -15.259 -1.500 77.099 1.00 86.19 656 PHE A C 1
ATOM 5327 O O . PHE A 1 656 ? -14.477 -2.445 77.233 1.00 86.19 656 PHE A O 1
ATOM 5334 N N . GLU A 1 657 ? -15.598 -0.692 78.103 1.00 85.06 657 GLU A N 1
ATOM 5335 C CA . GLU A 1 657 ? -15.160 -0.879 79.486 1.00 85.06 657 GLU A CA 1
ATOM 5336 C C . GLU A 1 657 ? -16.337 -0.668 80.444 1.00 85.06 657 GLU A C 1
ATOM 5338 O O . GLU A 1 657 ? -17.018 0.351 80.416 1.00 85.06 657 GLU A O 1
ATOM 5343 N N . CYS A 1 658 ? -16.602 -1.658 81.292 1.00 83.12 658 CYS A N 1
ATOM 5344 C CA . CYS A 1 658 ? -17.700 -1.640 82.254 1.00 83.12 658 CYS A CA 1
ATOM 5345 C C . CYS A 1 658 ? -17.140 -1.740 83.671 1.00 83.12 658 CYS A C 1
ATOM 5347 O O . CYS A 1 658 ? -16.540 -2.756 84.020 1.00 83.12 658 CYS A O 1
ATOM 5349 N N . SER A 1 659 ? -17.375 -0.716 84.490 1.00 82.06 659 SER A N 1
ATOM 5350 C CA . SER A 1 659 ? -17.065 -0.707 85.923 1.00 82.06 659 SER A CA 1
ATOM 5351 C C . SER A 1 659 ? -18.329 -1.010 86.723 1.00 82.06 659 SER A C 1
ATOM 5353 O O . SER A 1 659 ? -19.245 -0.190 86.777 1.00 82.06 659 SER A O 1
ATOM 5355 N N . ILE A 1 660 ? -18.391 -2.189 87.340 1.00 80.06 660 ILE A N 1
ATOM 5356 C CA . ILE A 1 660 ? -19.583 -2.677 88.041 1.00 80.06 660 ILE A CA 1
ATOM 5357 C C . ILE A 1 660 ? -19.354 -2.638 89.546 1.00 80.06 660 ILE A C 1
ATOM 5359 O O . ILE A 1 660 ? -18.426 -3.262 90.064 1.00 80.06 660 ILE A O 1
ATOM 5363 N N . THR A 1 661 ? -20.244 -1.942 90.249 1.00 76.81 661 THR A N 1
ATOM 5364 C CA . THR A 1 661 ? -20.311 -1.941 91.713 1.00 76.81 661 THR A CA 1
ATOM 5365 C C . THR A 1 661 ? -21.347 -2.979 92.167 1.00 76.81 661 THR A C 1
ATOM 5367 O O . THR A 1 661 ? -22.515 -2.836 91.801 1.00 76.81 661 THR A O 1
ATOM 5370 N N . PRO A 1 662 ? -20.969 -4.016 92.940 1.00 70.56 662 PRO A N 1
ATOM 5371 C CA . PRO A 1 662 ? -21.902 -5.057 93.382 1.00 70.56 662 PRO A CA 1
ATOM 5372 C C . PRO A 1 662 ? -23.048 -4.527 94.261 1.00 70.56 662 PRO A C 1
ATOM 5374 O O . PRO A 1 662 ? -22.821 -3.677 95.125 1.00 70.56 662 PRO A O 1
ATOM 5377 N N . LEU A 1 663 ? -24.252 -5.098 94.118 1.00 66.44 663 LEU A N 1
ATOM 5378 C CA . LEU A 1 663 ? -25.460 -4.692 94.862 1.00 66.44 663 LEU A CA 1
ATOM 5379 C C . LEU A 1 663 ? -25.300 -4.804 96.391 1.00 66.44 663 LEU A C 1
ATOM 5381 O O . LEU A 1 663 ? -25.803 -3.977 97.146 1.00 66.44 663 LEU A O 1
ATOM 5385 N N . SER A 1 664 ? -24.581 -5.828 96.850 1.00 61.59 664 SER A N 1
ATOM 5386 C CA . SER A 1 664 ? -24.315 -6.119 98.264 1.00 61.59 664 SER A CA 1
ATOM 5387 C C . SER A 1 664 ? -23.183 -5.277 98.879 1.00 61.59 664 SER A C 1
ATOM 5389 O O . SER A 1 664 ? -22.839 -5.485 100.042 1.00 61.59 664 SER A O 1
ATOM 5391 N N . GLY A 1 665 ? -22.614 -4.327 98.125 1.00 61.31 665 GLY A N 1
ATOM 5392 C CA . GLY A 1 665 ? -21.409 -3.585 98.499 1.00 61.31 665 GLY A CA 1
ATOM 5393 C C . GLY A 1 665 ? -20.126 -4.395 98.262 1.00 61.31 665 GLY A C 1
ATOM 5394 O O . GLY A 1 665 ? -20.103 -5.618 98.408 1.00 61.31 665 GLY A O 1
ATOM 5395 N N . GLY A 1 666 ? -19.046 -3.723 97.850 1.00 67.31 666 GLY A N 1
ATOM 5396 C CA . GLY A 1 666 ? -17.763 -4.361 97.534 1.00 67.31 666 GLY A CA 1
ATOM 5397 C C . GLY A 1 666 ? -16.871 -3.533 96.604 1.00 67.31 666 GLY A C 1
ATOM 5398 O O . GLY A 1 666 ? -17.226 -2.420 96.220 1.00 67.31 666 GLY A O 1
ATOM 5399 N N . GLU A 1 667 ? -15.706 -4.087 96.257 1.00 70.31 667 GLU A N 1
ATOM 5400 C CA . GLU A 1 667 ? -14.762 -3.492 95.299 1.00 70.31 667 GLU A CA 1
ATOM 5401 C C . GLU A 1 667 ? -15.339 -3.503 93.874 1.00 70.31 667 GLU A C 1
ATOM 5403 O O . GLU A 1 667 ? -16.040 -4.438 93.481 1.00 70.31 667 GLU A O 1
ATOM 5408 N N . VAL A 1 668 ? -15.040 -2.453 93.105 1.00 77.75 668 VAL A N 1
ATOM 5409 C CA . VAL A 1 668 ? -15.501 -2.304 91.718 1.00 77.75 668 VAL A CA 1
ATOM 5410 C C . VAL A 1 668 ? -14.820 -3.341 90.829 1.00 77.75 668 VAL A C 1
ATOM 5412 O O . VAL A 1 668 ? -13.597 -3.491 90.850 1.00 77.75 668 VAL A O 1
ATOM 5415 N N . VAL A 1 669 ? -15.615 -4.034 90.018 1.00 79.06 669 VAL A N 1
ATOM 5416 C CA . VAL A 1 669 ? -15.132 -5.015 89.045 1.00 79.06 669 VAL A CA 1
ATOM 5417 C C . VAL A 1 669 ? -15.134 -4.389 87.658 1.00 79.06 669 VAL A C 1
ATOM 5419 O O . VAL A 1 669 ? -16.187 -3.976 87.175 1.00 79.06 669 VAL A O 1
ATOM 5422 N N . ASN A 1 670 ? -13.974 -4.360 87.001 1.00 80.62 670 ASN A N 1
ATOM 5423 C CA . ASN A 1 670 ? -13.856 -3.835 85.643 1.00 80.62 670 ASN A CA 1
ATOM 5424 C C . ASN A 1 670 ? -13.816 -4.969 84.619 1.00 80.62 670 ASN A C 1
ATOM 5426 O O . ASN A 1 670 ? -12.976 -5.870 84.717 1.00 80.62 670 ASN A O 1
ATOM 5430 N N . PHE A 1 671 ? -14.695 -4.885 83.624 1.00 83.25 671 PHE A N 1
ATOM 5431 C CA . PHE A 1 671 ? -14.689 -5.714 82.422 1.00 83.25 671 PHE A CA 1
ATOM 5432 C C . PHE A 1 671 ? -14.253 -4.878 81.225 1.00 83.25 671 PHE A C 1
ATOM 5434 O O . PHE A 1 671 ? -14.707 -3.746 81.075 1.00 83.25 671 PHE A O 1
ATOM 5441 N N . LYS A 1 672 ? -13.413 -5.439 80.357 1.00 84.75 672 LYS A N 1
ATOM 5442 C CA . LYS A 1 672 ? -13.005 -4.825 79.087 1.00 84.75 672 LYS A CA 1
ATOM 5443 C C . LYS A 1 672 ? -13.165 -5.829 77.956 1.00 84.75 672 LYS A C 1
ATOM 5445 O O . LYS A 1 672 ? -12.855 -7.000 78.157 1.00 84.75 672 LYS A O 1
ATOM 5450 N N . GLY A 1 673 ? -13.599 -5.385 76.785 1.00 85.31 673 GLY A N 1
ATOM 5451 C CA . GLY A 1 673 ? -13.685 -6.233 75.598 1.00 85.31 673 GLY A CA 1
ATOM 5452 C C . GLY A 1 673 ? -13.737 -5.423 74.310 1.00 85.31 673 GLY A C 1
ATOM 5453 O O . GLY A 1 673 ? -14.050 -4.233 74.322 1.00 85.31 673 GLY A O 1
ATOM 5454 N N . ASP A 1 674 ? -13.451 -6.088 73.197 1.00 85.81 674 ASP A N 1
ATOM 5455 C CA . ASP A 1 674 ? -13.525 -5.517 71.855 1.00 85.81 674 ASP A CA 1
ATOM 5456 C C . ASP A 1 674 ? -14.762 -6.058 71.136 1.00 85.81 674 ASP A C 1
ATOM 5458 O O . ASP A 1 674 ? -15.141 -7.211 71.329 1.00 85.81 674 ASP A O 1
ATOM 5462 N N . PHE A 1 675 ? -15.388 -5.266 70.271 1.00 87.44 675 PHE A N 1
ATOM 5463 C CA . PHE A 1 675 ? -16.494 -5.706 69.429 1.00 87.44 675 PHE A CA 1
ATOM 5464 C C . PHE A 1 675 ? -16.291 -5.314 67.967 1.00 87.44 675 PHE A C 1
ATOM 5466 O O . PHE A 1 675 ? -15.712 -4.277 67.641 1.00 87.44 675 PHE A O 1
ATOM 5473 N N . LYS A 1 676 ? -16.801 -6.159 67.070 1.00 87.56 676 LYS A N 1
ATOM 5474 C CA . LYS A 1 676 ? -16.812 -5.931 65.625 1.00 87.56 676 LYS A CA 1
ATOM 5475 C C . LYS A 1 676 ? -18.209 -6.151 65.063 1.00 87.56 676 LYS A C 1
ATOM 5477 O O . LYS A 1 676 ? -18.869 -7.124 65.424 1.00 87.56 676 LYS A O 1
ATOM 5482 N N . ILE A 1 677 ? -18.620 -5.276 64.151 1.00 87.31 677 ILE A N 1
ATOM 5483 C CA . ILE A 1 677 ? -19.885 -5.383 63.421 1.00 87.31 677 ILE A CA 1
ATOM 5484 C C . ILE A 1 677 ? -19.690 -6.339 62.239 1.00 87.31 677 ILE A C 1
ATOM 5486 O O . ILE A 1 677 ? -18.743 -6.196 61.465 1.00 87.31 677 ILE A O 1
ATOM 5490 N N . LEU A 1 678 ? -20.564 -7.338 62.129 1.00 83.75 678 LEU A N 1
ATOM 5491 C CA . LEU A 1 678 ? -20.517 -8.357 61.076 1.00 83.75 678 LEU A CA 1
ATOM 5492 C C . LEU A 1 678 ? -21.417 -8.006 59.889 1.00 83.75 678 LEU A C 1
ATOM 5494 O O . LEU A 1 678 ? -21.092 -8.351 58.757 1.00 83.75 678 LEU A O 1
ATOM 5498 N N . GLY A 1 679 ? -22.518 -7.302 60.143 1.00 84.62 679 GLY A N 1
ATOM 5499 C CA . GLY A 1 679 ? -23.502 -6.931 59.136 1.00 84.62 679 GLY A CA 1
ATOM 5500 C C . GLY A 1 679 ? -24.830 -6.535 59.775 1.00 84.62 679 GLY A C 1
ATOM 5501 O O . GLY A 1 679 ? -24.896 -6.239 60.970 1.00 84.62 679 GLY A O 1
ATOM 5502 N N . ILE A 1 680 ? -25.887 -6.529 58.968 1.00 86.19 680 ILE A N 1
ATOM 5503 C CA . ILE A 1 680 ? -27.265 -6.331 59.429 1.00 86.19 680 ILE A CA 1
ATOM 5504 C C . ILE A 1 680 ? -27.834 -7.704 59.805 1.00 86.19 680 ILE A C 1
ATOM 5506 O O . ILE A 1 680 ? -27.735 -8.639 59.011 1.00 86.19 680 ILE A O 1
ATOM 5510 N N . GLU A 1 681 ? -28.424 -7.820 60.996 1.00 84.56 681 GLU A N 1
ATOM 5511 C CA . GLU A 1 681 ? -29.091 -9.051 61.442 1.00 84.56 681 GLU A CA 1
ATOM 5512 C C . GLU A 1 681 ? -30.323 -9.329 60.565 1.00 84.56 681 GLU A C 1
ATOM 5514 O O . GLU A 1 681 ? -31.028 -8.405 60.141 1.00 84.56 681 GLU A O 1
ATOM 5519 N N . THR A 1 682 ? -30.597 -10.604 60.285 1.00 78.94 682 THR A N 1
ATOM 5520 C CA . THR A 1 682 ? -31.660 -10.992 59.343 1.00 78.94 682 THR A CA 1
ATOM 5521 C C . THR A 1 682 ? -33.018 -10.452 59.811 1.00 78.94 682 THR A C 1
ATOM 5523 O O . THR A 1 682 ? -33.379 -10.601 60.979 1.00 78.94 682 THR A O 1
ATOM 5526 N N . GLY A 1 683 ? -33.774 -9.786 58.927 1.00 79.00 683 GLY A N 1
ATOM 5527 C CA . GLY A 1 683 ? -35.071 -9.180 59.261 1.00 79.00 683 GLY A CA 1
ATOM 5528 C C . GLY A 1 683 ? -34.996 -7.885 60.084 1.00 79.00 683 GLY A C 1
ATOM 5529 O O . GLY A 1 683 ? -36.030 -7.331 60.458 1.00 79.00 683 GLY A O 1
ATOM 5530 N N . SER A 1 684 ? -33.793 -7.364 60.358 1.00 85.00 684 SER A N 1
ATOM 5531 C CA . SER A 1 684 ? -33.589 -6.116 61.111 1.00 85.00 684 SER A CA 1
ATOM 5532 C C . SER A 1 684 ? -33.251 -4.907 60.227 1.00 85.00 684 SER A C 1
ATOM 5534 O O . SER A 1 684 ? -32.891 -3.843 60.741 1.00 85.00 684 SER A O 1
ATOM 5536 N N . TRP A 1 685 ? -33.408 -5.023 58.903 1.00 85.00 685 TRP A N 1
ATOM 5537 C CA . TRP A 1 685 ? -33.060 -3.967 57.946 1.00 85.00 685 TRP A CA 1
ATOM 5538 C C . TRP A 1 685 ? -33.766 -2.636 58.237 1.00 85.00 685 TRP A C 1
ATOM 5540 O O . TRP A 1 685 ? -33.119 -1.590 58.281 1.00 85.00 685 TRP A O 1
ATOM 5550 N N . TYR A 1 686 ? -35.076 -2.655 58.503 1.00 82.81 686 TYR A N 1
ATOM 5551 C CA . TYR A 1 686 ? -35.850 -1.427 58.749 1.00 82.81 686 TYR A CA 1
ATOM 5552 C C . TYR A 1 686 ? -35.417 -0.716 60.037 1.00 82.81 686 TYR A C 1
ATOM 5554 O O . TYR A 1 686 ? -35.432 0.514 60.112 1.00 82.81 686 TYR A O 1
ATOM 5562 N N . ARG A 1 687 ? -34.975 -1.482 61.041 1.00 83.88 687 ARG A N 1
ATOM 5563 C CA . ARG A 1 687 ? -34.416 -0.936 62.281 1.00 83.88 687 ARG A CA 1
ATOM 5564 C C . ARG A 1 687 ? -33.079 -0.250 62.004 1.00 83.88 687 ARG A C 1
ATOM 5566 O O . ARG A 1 687 ? -32.914 0.907 62.386 1.00 83.88 687 ARG A O 1
ATOM 5573 N N . PHE A 1 688 ? -32.187 -0.905 61.261 1.00 87.12 688 PHE A N 1
ATOM 5574 C CA . PHE A 1 688 ? -30.925 -0.305 60.823 1.00 87.12 688 PHE A CA 1
ATOM 5575 C C . PHE A 1 688 ? -31.147 0.971 59.998 1.00 87.12 688 PHE A C 1
ATOM 5577 O O . PHE A 1 688 ? -30.538 2.003 60.274 1.00 87.12 688 PHE A O 1
ATOM 5584 N N . GLN A 1 689 ? -32.067 0.945 59.031 1.00 83.62 689 GLN A N 1
ATOM 5585 C CA . GLN A 1 689 ? -32.388 2.104 58.199 1.00 83.62 689 GLN A CA 1
ATOM 5586 C C . GLN A 1 689 ? -32.917 3.282 59.027 1.00 83.62 689 GLN A C 1
ATOM 5588 O O . GLN A 1 689 ? -32.489 4.417 58.814 1.00 83.62 689 GLN A O 1
ATOM 5593 N N . SER A 1 690 ? -33.829 3.037 59.971 1.00 82.50 690 SER A N 1
ATOM 5594 C CA . SER A 1 690 ? -34.357 4.089 60.845 1.00 82.50 690 SER A CA 1
ATOM 5595 C C . SER A 1 690 ? -33.244 4.759 61.655 1.00 82.50 690 SER A C 1
ATOM 5597 O O . SER A 1 690 ? -33.226 5.984 61.793 1.00 82.50 690 SER A O 1
ATOM 5599 N N . VAL A 1 691 ? -32.301 3.970 62.174 1.00 80.81 691 VAL A N 1
ATOM 5600 C CA . VAL A 1 691 ? -31.162 4.490 62.938 1.00 80.81 691 VAL A CA 1
ATOM 5601 C C . VAL A 1 691 ? -30.191 5.246 62.040 1.00 80.81 691 VAL A C 1
ATOM 5603 O O . VAL A 1 691 ? -29.785 6.351 62.392 1.00 80.81 691 VAL A O 1
ATOM 5606 N N . PHE A 1 692 ? -29.884 4.717 60.854 1.00 81.50 692 PHE A N 1
ATOM 5607 C CA . PHE A 1 692 ? -29.084 5.417 59.851 1.00 81.50 692 PHE A CA 1
ATOM 5608 C C . PHE A 1 692 ? -29.685 6.787 59.511 1.00 81.50 692 PHE A C 1
ATOM 5610 O O . PHE A 1 692 ? -28.963 7.778 59.513 1.00 81.50 692 PHE A O 1
ATOM 5617 N N . GLN A 1 693 ? -31.000 6.878 59.289 1.00 77.38 693 GLN A N 1
ATOM 5618 C CA . GLN A 1 693 ? -31.668 8.149 58.987 1.00 77.38 693 GLN A CA 1
ATOM 5619 C C . GLN A 1 693 ? -31.604 9.139 60.155 1.00 77.38 693 GLN A C 1
ATOM 5621 O O . GLN A 1 693 ? -31.309 10.316 59.944 1.00 77.38 693 GLN A O 1
ATOM 5626 N N . SER A 1 694 ? -31.835 8.668 61.383 1.00 76.94 694 SER A N 1
ATOM 5627 C CA . SER A 1 694 ? -31.714 9.497 62.586 1.00 76.94 694 SER A CA 1
ATOM 5628 C C . SER A 1 694 ? -30.282 10.009 62.778 1.00 76.94 694 SER A C 1
ATOM 5630 O O . SER A 1 694 ? -30.080 11.194 63.045 1.00 76.94 694 SER A O 1
ATOM 5632 N N . MET A 1 695 ? -29.280 9.141 62.601 1.00 73.44 695 MET A N 1
ATOM 5633 C CA . MET A 1 695 ? -27.866 9.512 62.704 1.00 73.44 695 MET A CA 1
ATOM 5634 C C . MET A 1 695 ? -27.423 10.444 61.581 1.00 73.44 695 MET A C 1
ATOM 5636 O O . MET A 1 695 ? -26.700 11.405 61.821 1.00 73.44 695 MET A O 1
ATOM 5640 N N . GLN A 1 696 ? -27.876 10.212 60.352 1.00 71.06 696 GLN A N 1
ATOM 5641 C CA . GLN A 1 696 ? -27.554 11.074 59.221 1.00 71.06 696 GLN A CA 1
ATOM 5642 C C . GLN A 1 696 ? -28.039 12.511 59.460 1.00 71.06 696 GLN A C 1
ATOM 5644 O O . GLN A 1 696 ? -27.313 13.460 59.159 1.00 71.06 696 GLN A O 1
ATOM 5649 N N . GLN A 1 697 ? -29.231 12.671 60.042 1.00 69.38 697 GLN A N 1
ATOM 5650 C CA . GLN A 1 697 ? -29.782 13.975 60.411 1.00 69.38 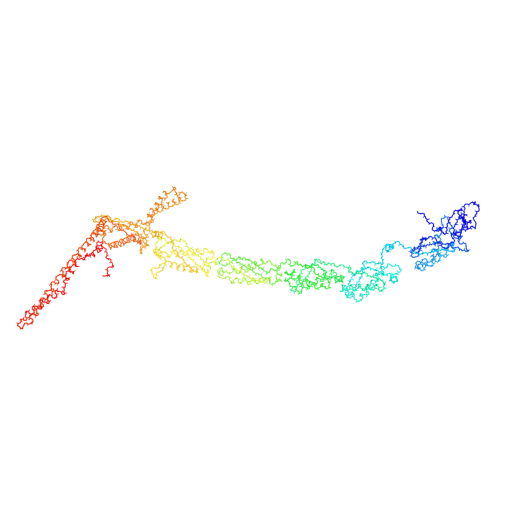697 GLN A CA 1
ATOM 5651 C C . GLN A 1 697 ? -29.024 14.618 61.581 1.00 69.38 697 GLN A C 1
ATOM 5653 O O . GLN A 1 697 ? -28.717 15.808 61.522 1.00 69.38 697 GLN A O 1
ATOM 5658 N N . SER A 1 698 ? -28.675 13.852 62.622 1.00 68.19 698 SER A N 1
ATOM 5659 C CA . SER A 1 698 ? -27.966 14.386 63.795 1.00 68.19 698 SER A CA 1
ATOM 5660 C C . SER A 1 698 ? -26.489 14.713 63.523 1.00 68.19 698 SER A C 1
ATOM 5662 O O . SER A 1 698 ? -25.941 15.641 64.116 1.00 68.19 698 SER A O 1
ATOM 5664 N N . GLN A 1 699 ? -25.841 14.011 62.588 1.00 70.88 699 GLN A N 1
ATOM 5665 C CA . GLN A 1 699 ? -24.404 14.130 62.307 1.00 70.88 699 GLN A CA 1
ATOM 5666 C C . GLN A 1 699 ? -24.062 15.022 61.106 1.00 70.88 699 GLN A C 1
ATOM 5668 O O . GLN A 1 699 ? -22.883 15.206 60.792 1.00 70.88 699 GLN A O 1
ATOM 5673 N N . GLN A 1 700 ? -25.048 15.609 60.424 1.00 69.38 700 GLN A N 1
ATOM 5674 C CA . GLN A 1 700 ? -24.811 16.442 59.239 1.00 69.38 700 GLN A CA 1
ATOM 5675 C C . GLN A 1 700 ? -23.872 17.631 59.529 1.00 69.38 700 GLN A C 1
ATOM 5677 O O . GLN A 1 700 ? -22.985 17.932 58.728 1.00 69.38 700 GLN A O 1
ATOM 5682 N N . GLN A 1 701 ? -24.012 18.260 60.700 1.00 69.88 701 GLN A N 1
ATOM 5683 C CA . GLN A 1 701 ? -23.147 19.359 61.150 1.00 69.88 701 GLN A CA 1
ATOM 5684 C C . GLN A 1 701 ? -21.723 18.882 61.491 1.00 69.88 701 GLN A C 1
ATOM 5686 O O . GLN A 1 701 ? -20.746 19.530 61.114 1.00 69.88 701 GLN A O 1
ATOM 5691 N N . LEU A 1 702 ? -21.591 17.714 62.132 1.00 73.00 702 LEU A N 1
ATOM 5692 C CA . LEU A 1 702 ? -20.299 17.093 62.452 1.00 73.00 702 LEU A CA 1
ATOM 5693 C C . LEU A 1 702 ? -19.534 16.694 61.183 1.00 73.00 702 LEU A C 1
ATOM 5695 O O . LEU A 1 702 ? -18.337 16.945 61.089 1.00 73.00 702 LEU A O 1
ATOM 5699 N N . ARG A 1 703 ? -20.225 16.170 60.161 1.00 70.62 703 ARG A N 1
ATOM 5700 C CA . ARG A 1 703 ? -19.628 15.842 58.854 1.00 70.62 703 ARG A CA 1
ATOM 5701 C C . ARG A 1 703 ? -19.126 17.077 58.106 1.00 70.62 703 ARG A C 1
ATOM 5703 O O . ARG A 1 703 ? -18.069 17.016 57.480 1.00 70.62 703 ARG A O 1
ATOM 5710 N N . GLN A 1 704 ? -19.849 18.197 58.172 1.00 77.94 704 GLN A N 1
ATOM 5711 C CA . GLN A 1 704 ? -19.385 19.466 57.597 1.00 77.94 704 GLN A CA 1
ATOM 5712 C C . GLN A 1 704 ? -18.128 19.976 58.310 1.00 77.94 704 GLN A C 1
ATOM 5714 O O . GLN A 1 704 ? -17.165 20.351 57.639 1.00 77.94 704 GLN A O 1
ATOM 5719 N N . LYS A 1 705 ? -18.104 19.912 59.649 1.00 80.56 705 LYS A N 1
ATOM 5720 C CA . LYS A 1 705 ? -16.925 20.259 60.455 1.00 80.56 705 LYS A CA 1
ATOM 5721 C C . LYS A 1 705 ? -15.732 19.345 60.139 1.00 80.56 705 LYS A C 1
ATOM 5723 O O . LYS A 1 705 ? -14.637 19.846 59.908 1.00 80.56 705 LYS A O 1
ATOM 5728 N N . LEU A 1 706 ? -15.951 18.031 60.032 1.00 78.75 706 LEU A N 1
ATOM 5729 C CA . LEU A 1 706 ? -14.928 17.054 59.646 1.00 78.75 706 LEU A CA 1
ATOM 5730 C C . LEU A 1 706 ? -14.341 17.357 58.260 1.00 78.75 706 LEU A C 1
ATOM 5732 O O . LEU A 1 706 ? -13.126 17.330 58.080 1.00 78.75 706 LEU A O 1
ATOM 5736 N N . LYS A 1 707 ? -15.195 17.654 57.271 1.00 81.50 707 LYS A N 1
ATOM 5737 C CA . LYS A 1 707 ? -14.752 17.988 55.911 1.00 81.50 707 LYS A CA 1
ATOM 5738 C C . LYS A 1 707 ? -13.878 19.243 55.909 1.00 81.50 707 LYS A C 1
ATOM 5740 O O . LYS A 1 707 ? -12.824 19.228 55.283 1.00 81.50 707 LYS A O 1
ATOM 5745 N N . ALA A 1 708 ? -14.286 20.281 56.640 1.00 82.69 708 ALA A N 1
ATOM 5746 C CA . ALA A 1 708 ? -13.510 21.509 56.782 1.00 82.69 708 ALA A CA 1
ATOM 5747 C C . ALA A 1 708 ? -12.146 21.259 57.455 1.00 82.69 708 ALA A C 1
ATOM 5749 O O . ALA A 1 708 ? -11.132 21.729 56.946 1.00 82.69 708 ALA A O 1
ATOM 5750 N N . LEU A 1 709 ? -12.104 20.455 58.526 1.00 83.31 709 LEU A N 1
ATOM 5751 C CA . LEU A 1 709 ? -10.864 20.090 59.225 1.00 83.31 709 LEU A CA 1
ATOM 5752 C C . LEU A 1 709 ? -9.920 19.252 58.354 1.00 83.31 709 LEU A C 1
ATOM 5754 O O . LEU A 1 709 ? -8.729 19.537 58.303 1.00 83.31 709 LEU A O 1
ATOM 5758 N N . LYS A 1 710 ? -10.426 18.268 57.597 1.00 81.38 710 LYS A N 1
ATOM 5759 C CA . LYS A 1 710 ? -9.607 17.485 56.648 1.00 81.38 710 LYS A CA 1
ATOM 5760 C C . LYS A 1 710 ? -9.041 18.346 55.520 1.00 81.38 710 LYS A C 1
ATOM 5762 O O . LYS A 1 710 ? -7.920 18.128 55.065 1.00 81.38 710 LYS A O 1
ATOM 5767 N N . GLU A 1 711 ? -9.809 19.327 55.059 1.00 83.62 711 GLU A N 1
ATOM 5768 C CA . GLU A 1 711 ? -9.373 20.272 54.034 1.00 83.62 711 GLU A CA 1
ATOM 5769 C C . GLU A 1 711 ? -8.329 21.259 54.586 1.00 83.62 711 GLU A C 1
ATOM 5771 O O . GLU A 1 711 ? -7.371 21.582 53.884 1.00 83.62 711 GLU A O 1
ATOM 5776 N N . GLN A 1 712 ? -8.454 21.670 55.853 1.00 81.88 712 GLN A N 1
ATOM 5777 C CA . GLN A 1 712 ? -7.443 22.440 56.586 1.00 81.88 712 GLN A CA 1
ATOM 5778 C C . GLN A 1 712 ? -6.154 21.627 56.794 1.00 81.88 712 GLN A C 1
ATOM 5780 O O . GLN A 1 712 ? -5.081 22.094 56.419 1.00 81.88 712 GLN A O 1
ATOM 5785 N N . TYR A 1 713 ? -6.261 20.379 57.257 1.00 81.44 713 TYR A N 1
ATOM 5786 C CA . TYR A 1 713 ? -5.144 19.439 57.405 1.00 81.44 713 TYR A CA 1
ATOM 5787 C C . TYR A 1 713 ? -4.404 19.217 56.075 1.00 81.44 713 TYR A C 1
ATOM 5789 O O . TYR A 1 713 ? -3.183 19.342 55.991 1.00 81.44 713 TYR A O 1
ATOM 5797 N N . SER A 1 714 ? -5.143 18.981 54.981 1.00 82.06 714 SER A N 1
ATOM 5798 C CA . SER A 1 714 ? -4.549 18.825 53.647 1.00 82.06 714 SER A CA 1
ATOM 5799 C C . SER A 1 714 ? -3.867 20.098 53.140 1.00 82.06 714 SER A C 1
ATOM 5801 O O . SER A 1 714 ? -2.915 19.986 52.364 1.00 82.06 714 SER A O 1
ATOM 5803 N N . LYS A 1 715 ?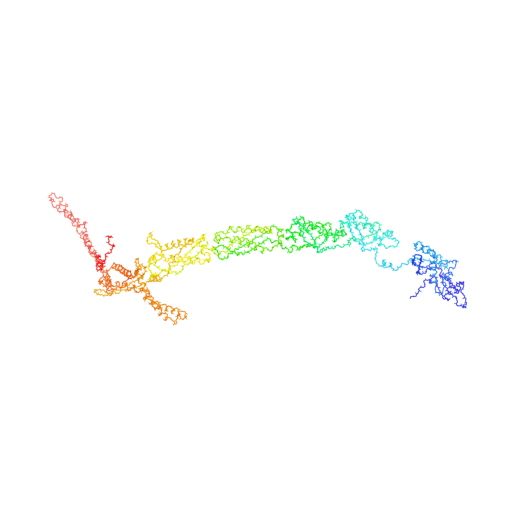 -4.355 21.289 53.506 1.00 81.06 715 LYS A N 1
ATOM 5804 C CA . LYS A 1 715 ? -3.719 22.562 53.139 1.00 81.06 715 LYS A CA 1
ATOM 5805 C C . LYS A 1 715 ? -2.406 22.763 53.892 1.00 81.06 715 LYS A C 1
ATOM 5807 O O . LYS A 1 715 ? -1.430 23.137 53.251 1.00 81.06 715 LYS A O 1
ATOM 5812 N N . LEU A 1 716 ? -2.369 22.454 55.188 1.00 76.38 716 LEU A N 1
ATOM 5813 C CA . LEU A 1 716 ? -1.167 22.557 56.023 1.00 76.38 716 LEU A CA 1
ATOM 5814 C C . LEU A 1 716 ? -0.061 21.599 55.557 1.00 76.38 716 LEU A C 1
ATOM 5816 O O . LEU A 1 716 ? 1.076 22.020 55.381 1.00 76.38 716 LEU A O 1
ATOM 5820 N N . ILE A 1 717 ? -0.400 20.354 55.201 1.00 75.69 717 ILE A N 1
ATOM 5821 C CA . ILE A 1 717 ? 0.572 19.404 54.622 1.00 75.69 717 ILE A CA 1
ATOM 5822 C C . ILE A 1 717 ? 1.141 19.901 53.283 1.00 75.69 717 ILE A C 1
ATOM 5824 O O . ILE A 1 717 ? 2.319 19.708 52.988 1.00 75.69 717 ILE A O 1
ATOM 5828 N N . LYS A 1 718 ? 0.317 20.548 52.449 1.00 76.19 718 LYS A N 1
ATOM 5829 C CA . LYS A 1 718 ? 0.751 21.084 51.147 1.00 76.19 718 LYS A CA 1
ATOM 5830 C C . LYS A 1 718 ? 1.581 22.365 51.260 1.00 76.19 718 LYS A C 1
ATOM 5832 O O . LYS A 1 718 ? 2.232 22.721 50.281 1.00 76.19 718 LYS A O 1
ATOM 5837 N N . ALA A 1 719 ? 1.551 23.049 52.405 1.00 69.75 719 ALA A N 1
ATOM 5838 C CA . ALA A 1 719 ? 2.298 24.284 52.635 1.00 69.75 719 ALA A CA 1
ATOM 5839 C C . ALA A 1 719 ? 3.807 24.055 52.863 1.00 69.75 719 ALA A C 1
ATOM 5841 O O . ALA A 1 719 ? 4.564 25.015 52.797 1.00 69.75 719 ALA A O 1
ATOM 5842 N N . GLY A 1 720 ? 4.257 22.803 53.027 1.00 57.28 720 GLY A N 1
ATOM 5843 C CA . GLY A 1 720 ? 5.670 22.410 52.916 1.00 57.28 720 GLY A CA 1
ATOM 5844 C C . GLY A 1 720 ? 6.474 22.381 54.219 1.00 57.28 720 GLY A C 1
ATOM 5845 O O . GLY A 1 720 ? 7.445 21.631 54.277 1.00 57.28 720 GLY A O 1
ATOM 5846 N N . ASP A 1 721 ? 6.042 23.075 55.272 1.00 61.38 721 ASP A N 1
ATOM 5847 C CA . ASP A 1 721 ? 6.752 23.123 56.560 1.00 61.38 721 ASP A CA 1
ATOM 5848 C C . ASP A 1 721 ? 6.050 22.239 57.605 1.00 61.38 721 ASP A C 1
ATOM 5850 O O . ASP A 1 721 ? 5.251 22.696 58.423 1.00 61.38 721 ASP A O 1
ATOM 5854 N N . ILE A 1 722 ? 6.302 20.927 57.531 1.00 61.44 722 ILE A N 1
ATOM 5855 C CA . ILE A 1 722 ? 5.701 19.924 58.432 1.00 61.44 722 ILE A CA 1
ATOM 5856 C C . ILE A 1 722 ? 6.256 20.052 59.864 1.00 61.44 722 ILE A C 1
ATOM 5858 O O . ILE A 1 722 ? 5.520 19.804 60.815 1.00 61.44 722 ILE A O 1
ATOM 5862 N N . GLU A 1 723 ? 7.523 20.453 60.031 1.00 60.66 723 GLU A N 1
ATOM 5863 C CA . GLU A 1 723 ? 8.142 20.626 61.357 1.00 60.66 723 GLU A CA 1
ATOM 5864 C C . GLU A 1 723 ? 7.544 21.816 62.124 1.00 60.66 723 GLU A C 1
ATOM 5866 O O . GLU A 1 723 ? 7.165 21.650 63.286 1.00 60.66 723 GLU A O 1
ATOM 5871 N N . ASP A 1 724 ? 7.361 22.966 61.463 1.00 65.88 724 ASP A N 1
ATOM 5872 C CA . ASP A 1 724 ? 6.831 24.189 62.090 1.00 65.88 724 ASP A CA 1
ATOM 5873 C C . ASP A 1 724 ? 5.336 24.095 62.436 1.00 65.88 724 ASP A C 1
ATOM 5875 O O . ASP A 1 724 ? 4.869 24.779 63.343 1.00 65.88 724 ASP A O 1
ATOM 5879 N N . ASN A 1 725 ? 4.587 23.223 61.753 1.00 68.94 725 ASN A N 1
ATOM 5880 C CA . ASN A 1 725 ? 3.151 23.026 61.982 1.00 68.94 725 ASN A CA 1
ATOM 5881 C C . ASN A 1 725 ? 2.831 21.695 62.684 1.00 68.94 725 ASN A C 1
ATOM 5883 O O . ASN A 1 725 ? 1.681 21.262 62.669 1.00 68.94 725 ASN A O 1
ATOM 5887 N N . SER A 1 726 ? 3.826 21.013 63.261 1.00 72.12 726 SER A N 1
ATOM 5888 C CA . SER A 1 726 ? 3.658 19.675 63.851 1.00 72.12 726 SER A CA 1
ATOM 5889 C C . SER A 1 726 ? 2.616 19.637 64.977 1.00 72.12 726 SER A C 1
ATOM 5891 O O . SER A 1 726 ? 1.765 18.751 64.977 1.00 72.12 726 SER A O 1
ATOM 5893 N N . GLU A 1 727 ? 2.617 20.634 65.862 1.00 75.12 727 GLU A N 1
ATOM 5894 C CA . GLU A 1 727 ? 1.667 20.759 66.978 1.00 75.12 727 GLU A CA 1
ATOM 5895 C C . GLU A 1 727 ? 0.234 21.055 66.485 1.00 75.12 727 GLU A C 1
ATOM 5897 O O . GLU A 1 727 ? -0.720 20.410 66.916 1.00 75.12 727 GLU A O 1
ATOM 5902 N N . GLU A 1 728 ? 0.072 21.939 65.490 1.00 78.06 728 GLU A N 1
ATOM 5903 C CA . GLU A 1 728 ? -1.236 22.251 64.883 1.00 78.06 728 GLU A CA 1
ATOM 5904 C C . GLU A 1 728 ? -1.780 21.068 64.054 1.00 78.06 728 GLU A C 1
ATOM 5906 O O . GLU A 1 728 ? -2.983 20.798 64.034 1.00 78.06 728 GLU A O 1
ATOM 5911 N N . LEU A 1 729 ? -0.902 20.309 63.388 1.00 79.38 729 LEU A N 1
ATOM 5912 C CA . LEU A 1 729 ? -1.266 19.073 62.693 1.00 79.38 729 LEU A CA 1
ATOM 5913 C C . LEU A 1 729 ? -1.680 17.970 63.675 1.00 79.38 729 LEU A C 1
ATOM 5915 O O . LEU A 1 729 ? -2.610 17.221 63.368 1.00 79.38 729 LEU A O 1
ATOM 5919 N N . GLU A 1 730 ? -1.027 17.860 64.833 1.00 80.00 730 GLU A N 1
ATOM 5920 C CA . GLU A 1 730 ? -1.387 16.895 65.875 1.00 80.00 730 GLU A CA 1
ATOM 5921 C C . GLU A 1 730 ? -2.748 17.245 66.498 1.00 80.00 730 GLU A C 1
ATOM 5923 O O . GLU A 1 730 ? -3.628 16.384 66.519 1.00 80.00 730 GLU A O 1
ATOM 5928 N N . GLU A 1 731 ? -3.001 18.516 66.841 1.00 82.25 731 GLU A N 1
ATOM 5929 C CA . GLU A 1 731 ? -4.317 18.978 67.320 1.00 82.25 731 GLU A CA 1
ATOM 5930 C C . GLU A 1 731 ? -5.437 18.737 66.296 1.00 82.25 731 GLU A C 1
ATOM 5932 O O . GLU A 1 731 ? -6.496 18.200 66.637 1.00 82.25 731 GLU A O 1
ATOM 5937 N N . ILE A 1 732 ? -5.218 19.076 65.017 1.00 81.25 732 ILE A N 1
ATOM 5938 C CA . ILE A 1 732 ? -6.218 18.834 63.965 1.00 81.25 732 ILE A CA 1
ATOM 5939 C C . ILE A 1 732 ? -6.434 17.327 63.762 1.00 81.25 732 ILE A C 1
ATOM 5941 O O . ILE A 1 732 ? -7.568 16.898 63.546 1.00 81.25 732 ILE A O 1
ATOM 5945 N N . SER A 1 733 ? -5.383 16.507 63.842 1.00 76.56 733 SER A N 1
ATOM 5946 C CA . SER A 1 733 ? -5.476 15.046 63.723 1.00 76.56 733 SER A CA 1
ATOM 5947 C C . SER A 1 733 ? -6.236 14.414 64.896 1.00 76.56 733 SER A C 1
ATOM 5949 O O . SER A 1 733 ? -7.077 13.528 64.692 1.00 76.56 733 SER A O 1
ATOM 5951 N N . GLU A 1 734 ? -6.005 14.887 66.120 1.00 79.38 734 GLU A N 1
ATOM 5952 C CA . GLU A 1 734 ? -6.763 14.480 67.304 1.00 79.38 734 GLU A CA 1
ATOM 5953 C C . GLU A 1 734 ? -8.232 14.906 67.206 1.00 79.38 734 GLU A C 1
ATOM 5955 O O . GLU A 1 734 ? -9.133 14.106 67.483 1.00 79.38 734 GLU A O 1
ATOM 5960 N N . GLU A 1 735 ? -8.507 16.133 66.753 1.00 80.31 735 GLU A N 1
ATOM 5961 C CA . GLU A 1 735 ? -9.877 16.620 66.591 1.00 80.31 735 GLU A CA 1
ATOM 5962 C C . GLU A 1 735 ? -10.613 15.894 65.452 1.00 80.31 735 GLU A C 1
ATOM 5964 O O . GLU A 1 735 ? -11.793 15.556 65.604 1.00 80.31 735 GLU A O 1
ATOM 5969 N N . ILE A 1 736 ? -9.920 15.552 64.358 1.00 78.31 736 ILE A N 1
ATOM 5970 C CA . ILE A 1 736 ? -10.429 14.656 63.310 1.00 78.31 736 ILE A CA 1
ATOM 5971 C C . ILE A 1 736 ? -10.766 13.294 63.917 1.00 78.31 736 ILE A C 1
ATOM 5973 O O . ILE A 1 736 ? -11.906 12.859 63.783 1.00 78.31 736 ILE A O 1
ATOM 5977 N N . SER A 1 737 ? -9.844 12.656 64.641 1.00 71.81 737 SER A N 1
ATOM 5978 C CA . SER A 1 737 ? -10.055 11.325 65.237 1.00 71.81 737 SER A CA 1
ATOM 5979 C C . SER A 1 737 ? -11.234 11.314 66.219 1.00 71.81 737 SER A C 1
ATOM 5981 O O . SER A 1 737 ? -12.071 10.404 66.221 1.00 71.81 737 SER A O 1
ATOM 5983 N N . LYS A 1 738 ? -11.362 12.372 67.026 1.00 75.38 738 LYS A N 1
ATOM 5984 C CA . LYS A 1 738 ? -12.469 12.561 67.967 1.00 75.38 738 LYS A CA 1
ATOM 5985 C C . LYS A 1 738 ? -13.801 12.722 67.241 1.00 75.38 738 LYS A C 1
ATOM 5987 O O . LYS A 1 738 ? -14.763 12.036 67.589 1.00 75.38 738 LYS A O 1
ATOM 5992 N N . ILE A 1 739 ? -13.866 13.573 66.217 1.00 72.62 739 ILE A N 1
ATOM 5993 C CA . ILE A 1 739 ? -15.087 13.757 65.427 1.00 72.62 739 ILE A CA 1
ATOM 5994 C C . ILE A 1 739 ? -15.410 12.470 64.658 1.00 72.62 739 ILE A C 1
ATOM 5996 O O . ILE A 1 739 ? -16.559 12.049 64.686 1.00 72.62 739 ILE A O 1
ATOM 6000 N N . GLU A 1 740 ? -14.449 11.769 64.055 1.00 67.94 740 GLU A N 1
ATOM 6001 C CA . GLU A 1 740 ? -14.674 10.488 63.358 1.00 67.94 740 GLU A CA 1
ATOM 6002 C C . GLU A 1 740 ? -15.273 9.417 64.276 1.00 67.94 740 GLU A C 1
ATOM 6004 O O . GLU A 1 740 ? -16.228 8.734 63.892 1.00 67.94 740 GLU A O 1
ATOM 6009 N N . SER A 1 741 ? -14.801 9.323 65.522 1.00 64.75 741 SER A N 1
ATOM 6010 C CA . SER A 1 741 ? -15.383 8.412 66.515 1.00 64.75 741 SER A CA 1
ATOM 6011 C C . SER A 1 741 ? -16.848 8.752 66.845 1.00 64.75 741 SER A C 1
ATOM 6013 O O . SER A 1 741 ? -17.688 7.858 66.938 1.00 64.75 741 SER A O 1
ATOM 6015 N N . GLN A 1 742 ? -17.192 10.042 66.908 1.00 66.50 742 GLN A N 1
ATOM 6016 C CA . GLN A 1 742 ? -18.558 10.520 67.159 1.00 66.50 742 GLN A CA 1
ATOM 6017 C C . GLN A 1 742 ? -19.465 10.424 65.924 1.00 66.50 742 GLN A C 1
ATOM 6019 O O . GLN A 1 742 ? -20.671 10.229 66.049 1.00 66.50 742 GLN A O 1
ATOM 6024 N N . THR A 1 743 ? -18.890 10.542 64.727 1.00 65.25 743 THR A N 1
ATOM 6025 C CA . THR A 1 743 ? -19.614 10.556 63.445 1.00 65.25 743 THR A CA 1
ATOM 6026 C C . THR A 1 743 ? -19.807 9.147 62.868 1.00 65.25 743 THR A C 1
ATOM 6028 O O . THR A 1 743 ? -20.586 8.956 61.941 1.00 65.25 743 THR A O 1
ATOM 6031 N N . SER A 1 744 ? -19.104 8.138 63.385 1.00 64.50 744 SER A N 1
ATOM 6032 C CA . SER A 1 744 ? -19.255 6.741 62.949 1.00 64.50 744 SER A CA 1
ATOM 6033 C C . SER A 1 744 ? -20.426 6.022 63.627 1.00 64.50 744 SER A C 1
ATOM 6035 O O . SER A 1 744 ? -20.897 5.015 63.113 1.00 64.50 744 SER A O 1
ATOM 6037 N N . GLY A 1 745 ? -20.933 6.527 64.759 1.00 70.50 745 GLY A N 1
ATOM 6038 C CA . GLY A 1 745 ? -21.985 5.868 65.549 1.00 70.50 745 GLY A CA 1
ATOM 6039 C C . GLY A 1 745 ? -21.482 4.724 66.441 1.00 70.50 745 GLY A C 1
ATOM 6040 O O . GLY A 1 745 ? -22.244 4.174 67.232 1.00 70.50 745 GLY A O 1
ATOM 6041 N N . ILE A 1 746 ? -20.187 4.392 66.392 1.00 77.94 746 ILE A N 1
ATOM 6042 C CA . ILE A 1 746 ? -19.593 3.323 67.213 1.00 77.94 746 ILE A CA 1
ATOM 6043 C C . ILE A 1 746 ? -19.605 3.662 68.695 1.00 77.94 746 ILE A C 1
ATOM 6045 O O . ILE A 1 746 ? -19.806 2.771 69.517 1.00 77.94 746 ILE A O 1
ATOM 6049 N N . SER A 1 747 ? -19.444 4.936 69.056 1.00 74.38 747 SER A N 1
ATOM 6050 C CA . SER A 1 747 ? -19.570 5.369 70.450 1.00 74.38 747 SER A CA 1
ATOM 6051 C C . SER A 1 747 ? -20.977 5.133 71.006 1.00 74.38 747 SER A C 1
ATOM 6053 O O . SER A 1 747 ? -21.116 4.791 72.176 1.00 74.38 747 SER A O 1
ATOM 6055 N N . GLU A 1 748 ? -22.021 5.264 70.183 1.00 79.62 748 GLU A N 1
ATOM 6056 C CA . GLU A 1 748 ? -23.399 4.985 70.607 1.00 79.62 748 GLU A CA 1
ATOM 6057 C C . GLU A 1 748 ? -23.612 3.481 70.819 1.00 79.62 748 GLU A C 1
ATOM 6059 O O . GLU A 1 748 ? -24.125 3.076 71.862 1.00 79.62 748 GLU A O 1
ATOM 6064 N N . ILE A 1 749 ? -23.119 2.653 69.890 1.00 84.38 749 ILE A N 1
ATOM 6065 C CA . ILE A 1 749 ? -23.146 1.186 70.004 1.00 84.38 749 ILE A CA 1
ATOM 6066 C C . ILE A 1 749 ? -22.371 0.729 71.250 1.00 84.38 749 ILE A C 1
ATOM 6068 O O . ILE A 1 749 ? -22.881 -0.071 72.033 1.00 84.38 749 ILE A O 1
ATOM 6072 N N . LYS A 1 750 ? -21.178 1.289 71.486 1.00 86.12 750 LYS A N 1
ATOM 6073 C CA . LYS A 1 750 ? -20.378 1.067 72.698 1.00 86.12 750 LYS A CA 1
ATOM 6074 C C . LYS A 1 750 ? -21.186 1.386 73.956 1.00 86.12 750 LYS A C 1
ATOM 6076 O O . LYS A 1 750 ? -21.322 0.528 74.822 1.00 86.12 750 LYS A O 1
ATOM 6081 N N . ASN A 1 751 ? -21.764 2.584 74.037 1.00 84.38 751 ASN A N 1
ATOM 6082 C CA . ASN A 1 751 ? -22.555 3.004 75.195 1.00 84.38 751 ASN A CA 1
ATOM 6083 C C . ASN A 1 751 ? -23.766 2.086 75.421 1.00 84.38 751 ASN A C 1
ATOM 6085 O O . ASN A 1 751 ? -24.119 1.800 76.565 1.00 84.38 751 ASN A O 1
ATOM 6089 N N . SER A 1 752 ? -24.400 1.599 74.348 1.00 85.62 752 SER A N 1
ATOM 6090 C CA . SER A 1 752 ? -25.482 0.617 74.441 1.00 85.62 752 SER A CA 1
ATOM 6091 C C . SER A 1 752 ? -25.000 -0.711 75.026 1.00 85.62 752 SER A C 1
ATOM 6093 O O . SER A 1 752 ? -25.673 -1.261 75.900 1.00 85.62 752 SER A O 1
ATOM 6095 N N . ILE A 1 753 ? -23.856 -1.225 74.564 1.00 86.94 753 ILE A N 1
ATOM 6096 C CA . ILE A 1 753 ? -23.240 -2.450 75.093 1.00 86.94 753 ILE A CA 1
ATOM 6097 C C . ILE A 1 753 ? -22.935 -2.270 76.583 1.00 86.94 753 ILE A C 1
ATOM 6099 O O . ILE A 1 753 ? -23.392 -3.069 77.401 1.00 86.94 753 ILE A O 1
ATOM 6103 N N . GLU A 1 754 ? -22.249 -1.185 76.952 1.00 87.12 754 GLU A N 1
ATOM 6104 C CA . GLU A 1 754 ? -21.874 -0.899 78.340 1.00 87.12 754 GLU A CA 1
ATOM 6105 C C . GLU A 1 754 ? -23.098 -0.761 79.244 1.00 87.12 754 GLU A C 1
ATOM 6107 O O . GLU A 1 754 ? -23.152 -1.349 80.323 1.00 87.12 754 GLU A O 1
ATOM 6112 N N . LYS A 1 755 ? -24.126 -0.034 78.797 1.00 86.00 755 LYS A N 1
ATOM 6113 C CA . LYS A 1 755 ? -25.374 0.134 79.548 1.00 86.00 755 LYS A CA 1
ATOM 6114 C C . LYS A 1 755 ? -26.115 -1.190 79.728 1.00 86.00 755 LYS A C 1
ATOM 6116 O O . LYS A 1 755 ? -26.612 -1.447 80.824 1.00 86.00 755 LYS A O 1
ATOM 6121 N N . SER A 1 756 ? -26.187 -2.021 78.685 1.00 85.75 756 SER A N 1
ATOM 6122 C CA . SER A 1 756 ? -26.820 -3.344 78.752 1.00 85.75 756 SER A CA 1
ATOM 6123 C C . SER A 1 756 ? -26.103 -4.230 79.770 1.00 85.75 756 SER A C 1
ATOM 6125 O O . SER A 1 756 ? -26.727 -4.679 80.736 1.00 85.75 756 SER A O 1
ATOM 6127 N N . ILE A 1 757 ? -24.781 -4.374 79.634 1.00 84.94 757 ILE A N 1
ATOM 6128 C CA . ILE A 1 757 ? -23.940 -5.174 80.533 1.00 84.94 757 ILE A CA 1
ATOM 6129 C C . ILE A 1 757 ? -24.051 -4.665 81.976 1.00 84.94 757 ILE A C 1
ATOM 6131 O O . ILE A 1 757 ? -24.355 -5.450 82.877 1.00 84.94 757 ILE A O 1
ATOM 6135 N N . ASN A 1 758 ? -23.891 -3.356 82.201 1.00 83.38 758 ASN A N 1
ATOM 6136 C CA . ASN A 1 758 ? -24.007 -2.751 83.529 1.00 83.38 758 ASN A CA 1
ATOM 6137 C C . ASN A 1 758 ? -25.391 -2.995 84.140 1.00 83.38 758 ASN A C 1
ATOM 6139 O O . ASN A 1 758 ? -25.482 -3.416 85.287 1.00 83.38 758 ASN A O 1
ATOM 6143 N N . SER A 1 759 ? -26.476 -2.797 83.385 1.00 81.38 759 SER A N 1
ATOM 6144 C CA . SER A 1 759 ? -27.839 -2.980 83.906 1.00 81.38 759 SER A CA 1
ATOM 6145 C C . SER A 1 759 ? -28.139 -4.419 84.337 1.00 81.38 759 SER A C 1
ATOM 6147 O O . SER A 1 759 ? -28.897 -4.636 85.284 1.00 81.38 759 SER A O 1
ATOM 6149 N N . LYS A 1 760 ? -27.543 -5.408 83.660 1.00 81.56 760 LYS A N 1
ATOM 6150 C CA . LYS A 1 760 ? -27.712 -6.827 83.987 1.00 81.56 760 LYS A CA 1
ATOM 6151 C C . LYS A 1 760 ? -26.825 -7.238 85.158 1.00 81.56 760 LYS A C 1
ATOM 6153 O O . LYS A 1 760 ? -27.313 -7.900 86.068 1.00 81.56 760 LYS A O 1
ATOM 6158 N N . LEU A 1 761 ? -25.565 -6.803 85.178 1.00 77.94 761 LEU A N 1
ATOM 6159 C CA . LEU A 1 761 ? -24.594 -7.200 86.201 1.00 77.94 761 LEU A CA 1
ATOM 6160 C C . LEU A 1 761 ? -24.664 -6.383 87.500 1.00 77.94 761 LEU A C 1
ATOM 6162 O O . LEU A 1 761 ? -24.251 -6.893 88.535 1.00 77.94 761 LEU A O 1
ATOM 6166 N N . MET A 1 762 ? -25.235 -5.172 87.503 1.00 72.31 762 MET A N 1
ATOM 6167 C CA . MET A 1 762 ? -25.464 -4.401 88.740 1.00 72.31 762 MET A CA 1
ATOM 6168 C C . MET A 1 762 ? -26.399 -5.109 89.726 1.00 72.31 762 MET A C 1
ATOM 6170 O O . MET A 1 762 ? -26.315 -4.874 90.927 1.00 72.31 762 MET A O 1
ATOM 6174 N N . ASN A 1 763 ? -27.268 -5.993 89.232 1.00 69.75 763 ASN A N 1
ATOM 6175 C CA . ASN A 1 763 ? -28.173 -6.783 90.065 1.00 69.75 763 ASN A CA 1
ATOM 6176 C C . ASN A 1 763 ? -27.544 -8.101 90.550 1.00 69.75 763 ASN A C 1
ATOM 6178 O O . ASN A 1 763 ? -28.181 -8.832 91.306 1.00 69.75 763 ASN A O 1
ATOM 6182 N N . ALA A 1 764 ? -26.312 -8.418 90.132 1.00 68.81 764 ALA A N 1
ATOM 6183 C CA . ALA A 1 764 ? -25.612 -9.617 90.570 1.00 68.81 764 ALA A CA 1
ATOM 6184 C C . ALA A 1 764 ? -25.048 -9.437 91.991 1.00 68.81 764 ALA A C 1
ATOM 6186 O O . ALA A 1 764 ? -24.502 -8.387 92.346 1.00 68.81 764 ALA A O 1
ATOM 6187 N N . GLY A 1 765 ? -25.155 -10.486 92.812 1.00 65.31 765 GLY A N 1
ATOM 6188 C CA . GLY A 1 765 ? -24.535 -10.516 94.136 1.00 65.31 765 GLY A CA 1
ATOM 6189 C C . GLY A 1 765 ? -23.005 -10.472 94.055 1.00 65.31 765 GLY A C 1
ATOM 6190 O O . GLY A 1 765 ? -22.406 -11.016 93.126 1.00 65.31 765 GLY A O 1
ATOM 6191 N N . SER A 1 766 ? -22.353 -9.863 95.051 1.00 64.81 766 SER A N 1
ATOM 6192 C CA . SER A 1 766 ? -20.884 -9.733 95.109 1.00 64.81 766 SER A CA 1
ATOM 6193 C C . SER A 1 766 ? -20.136 -11.067 95.014 1.00 64.81 766 SER A C 1
ATOM 6195 O O . SER A 1 766 ? -19.039 -11.099 94.469 1.00 64.81 766 SER A O 1
ATOM 6197 N N . GLU A 1 767 ? -20.727 -12.171 95.480 1.00 63.75 767 GLU A N 1
ATOM 6198 C CA . GLU A 1 767 ? -20.131 -13.513 95.394 1.00 63.75 767 GLU A CA 1
ATOM 6199 C C . GLU A 1 767 ? -20.148 -14.106 93.975 1.00 63.75 767 GLU A C 1
ATOM 6201 O O . GLU A 1 767 ? -19.262 -14.883 93.634 1.00 63.75 767 GLU A O 1
ATOM 6206 N N . LEU A 1 768 ? -21.103 -13.714 93.122 1.00 64.62 768 LEU A N 1
ATOM 6207 C CA . LEU A 1 768 ? -21.169 -14.148 91.717 1.00 64.62 768 LEU A CA 1
ATOM 6208 C C . LEU A 1 768 ? -20.197 -13.372 90.826 1.00 64.62 768 LEU A C 1
ATOM 6210 O O . LEU A 1 768 ? -19.736 -13.880 89.809 1.00 64.62 768 LEU A O 1
ATOM 6214 N N . LEU A 1 769 ? -19.892 -12.132 91.214 1.00 68.25 769 LEU A N 1
ATOM 6215 C CA . LEU A 1 769 ? -18.896 -11.295 90.552 1.00 68.25 769 LEU A CA 1
ATOM 6216 C C . LEU A 1 769 ? -17.464 -11.631 90.997 1.00 68.25 769 LEU A C 1
ATOM 6218 O O . LEU A 1 769 ? -16.523 -11.090 90.412 1.00 68.25 769 LEU A O 1
ATOM 6222 N N . ARG A 1 770 ? -17.293 -12.494 92.013 1.00 65.12 770 ARG A N 1
ATOM 6223 C CA . ARG A 1 770 ? -16.006 -12.987 92.524 1.00 65.12 770 ARG A CA 1
ATOM 6224 C C . ARG A 1 770 ? -15.573 -14.261 91.811 1.00 65.12 770 ARG A C 1
ATOM 6226 O O . ARG A 1 770 ? -16.359 -15.176 91.583 1.00 65.12 770 ARG A O 1
ATOM 6233 N N . TYR A 1 771 ? -14.288 -14.345 91.492 1.00 61.09 771 TYR A N 1
ATOM 6234 C CA . TYR A 1 771 ? -13.748 -15.509 90.796 1.00 61.09 771 TYR A CA 1
ATOM 6235 C C . TYR A 1 771 ? -13.324 -16.598 91.786 1.00 61.09 771 TYR A C 1
ATOM 6237 O O . TYR A 1 771 ? -12.342 -16.436 92.510 1.00 61.09 771 TYR A O 1
ATOM 6245 N N . THR A 1 772 ? -14.025 -17.735 91.783 1.00 54.91 772 THR A N 1
ATOM 6246 C CA . THR A 1 772 ? -13.612 -18.934 92.537 1.00 54.91 772 THR A CA 1
ATOM 6247 C C . THR A 1 772 ? -13.237 -20.125 91.639 1.00 54.91 772 THR A C 1
ATOM 6249 O O . THR A 1 772 ? -12.535 -21.017 92.112 1.00 54.91 772 THR A O 1
ATOM 6252 N N . ASP A 1 773 ? -13.631 -20.132 90.351 1.00 60.62 773 ASP A N 1
ATOM 6253 C CA . ASP A 1 773 ? -13.392 -21.228 89.388 1.00 60.62 773 ASP A CA 1
ATOM 6254 C C . ASP A 1 773 ? -13.402 -20.749 87.910 1.00 60.62 773 ASP A C 1
ATOM 6256 O O . ASP A 1 773 ? -14.117 -19.810 87.558 1.00 60.62 773 ASP A O 1
ATOM 6260 N N . ILE A 1 774 ? -12.655 -21.428 87.026 1.00 61.84 774 ILE A N 1
ATOM 6261 C CA . ILE A 1 774 ? -12.523 -21.149 85.578 1.00 61.84 774 ILE A CA 1
ATOM 6262 C C . ILE A 1 774 ? -13.851 -21.307 84.832 1.00 61.84 774 ILE A C 1
ATOM 6264 O O . ILE A 1 774 ? -14.151 -20.514 83.941 1.00 61.84 774 ILE A O 1
ATOM 6268 N N . GLN A 1 775 ? -14.679 -22.278 85.224 1.00 65.94 775 GLN A N 1
ATOM 6269 C CA . GLN A 1 775 ? -15.977 -22.525 84.583 1.00 65.94 775 GLN A CA 1
ATOM 6270 C C . GLN A 1 775 ? -16.974 -21.369 84.772 1.00 65.94 775 GLN A C 1
ATOM 6272 O O . GLN A 1 775 ? -17.789 -21.098 83.886 1.00 65.94 775 GLN A O 1
ATOM 6277 N N . LEU A 1 776 ? -16.893 -20.656 85.902 1.00 69.00 776 LEU A N 1
ATOM 6278 C CA . LEU A 1 776 ? -17.761 -19.511 86.187 1.00 69.00 776 LEU A CA 1
ATOM 6279 C C . LEU A 1 776 ? -17.470 -18.346 85.229 1.00 69.00 776 LEU A C 1
ATOM 6281 O O . LEU A 1 776 ? -18.397 -17.730 84.712 1.00 69.00 776 LEU A O 1
ATOM 6285 N N . LEU A 1 777 ? -16.194 -18.096 84.921 1.00 69.44 777 LEU A N 1
ATOM 6286 C CA . LEU A 1 777 ? -15.794 -17.041 83.987 1.00 69.44 777 LEU A CA 1
ATOM 6287 C C . LEU A 1 777 ? -16.263 -17.317 82.562 1.00 69.44 777 LEU A C 1
ATOM 6289 O O . LEU A 1 777 ? -16.870 -16.436 81.969 1.00 69.44 777 LEU A O 1
ATOM 6293 N N . SER A 1 778 ? -16.071 -18.529 82.035 1.00 71.38 778 SER A N 1
ATOM 6294 C CA . SER A 1 778 ? -16.555 -18.860 80.685 1.00 71.38 778 SER A CA 1
ATOM 6295 C C . SER A 1 778 ? -18.079 -18.734 80.568 1.00 71.38 778 SER A C 1
ATOM 6297 O O . SER A 1 778 ? -18.603 -18.326 79.532 1.00 71.38 778 SER A O 1
ATOM 6299 N N . THR A 1 779 ? -18.801 -19.034 81.651 1.00 73.81 779 THR A N 1
ATOM 6300 C CA . THR A 1 779 ? -20.257 -18.854 81.717 1.00 73.81 779 THR A CA 1
ATOM 6301 C C . THR A 1 779 ? -20.634 -17.369 81.700 1.00 73.81 779 THR A C 1
ATOM 6303 O O . THR A 1 779 ? -21.508 -16.971 80.932 1.00 73.81 779 THR A O 1
ATOM 6306 N N . MET A 1 780 ? -19.943 -16.530 82.479 1.00 74.88 780 MET A N 1
ATOM 6307 C CA . MET A 1 780 ? -20.142 -15.076 82.461 1.00 74.88 780 MET A CA 1
ATOM 6308 C C . MET A 1 780 ? -19.804 -14.457 81.100 1.00 74.88 780 MET A C 1
ATOM 6310 O O . MET A 1 780 ? -20.564 -13.627 80.609 1.00 74.88 780 MET A O 1
ATOM 6314 N N . GLU A 1 781 ? -18.706 -14.874 80.466 1.00 75.81 781 GLU A N 1
ATOM 6315 C CA . GLU A 1 781 ? -18.299 -14.391 79.142 1.00 75.81 781 GLU A CA 1
ATOM 6316 C C . GLU A 1 781 ? -19.361 -14.691 78.076 1.00 75.81 781 GLU A C 1
ATOM 6318 O O . GLU A 1 781 ? -19.695 -13.819 77.273 1.00 75.81 781 GLU A O 1
ATOM 6323 N N . ARG A 1 782 ? -19.957 -15.891 78.106 1.00 80.88 782 ARG A N 1
ATOM 6324 C CA . ARG A 1 782 ? -21.064 -16.268 77.214 1.00 80.88 782 ARG A CA 1
ATOM 6325 C C . ARG A 1 782 ? -22.270 -15.341 77.373 1.00 80.88 782 ARG A C 1
ATOM 6327 O O . ARG A 1 782 ? -22.757 -14.814 76.377 1.00 80.88 782 ARG A O 1
ATOM 6334 N N . TYR A 1 783 ? -22.724 -15.100 78.602 1.00 81.44 783 TYR A N 1
ATOM 6335 C CA . TYR A 1 783 ? -23.889 -14.243 78.841 1.00 81.44 783 TYR A CA 1
ATOM 6336 C C . TYR A 1 783 ? -23.615 -12.763 78.546 1.00 81.44 783 TYR A C 1
ATOM 6338 O O . TYR A 1 783 ? -24.478 -12.088 77.991 1.00 81.44 783 TYR A O 1
ATOM 6346 N N . ILE A 1 784 ? -22.407 -12.261 78.830 1.00 82.75 784 ILE A N 1
ATOM 6347 C CA . ILE A 1 784 ? -21.993 -10.908 78.425 1.00 82.75 784 ILE A CA 1
ATOM 6348 C C . ILE A 1 784 ? -22.062 -10.769 76.898 1.00 82.75 784 ILE A C 1
ATOM 6350 O O . ILE A 1 784 ? -22.596 -9.776 76.398 1.00 82.75 784 ILE A O 1
ATOM 6354 N N . ASN A 1 785 ? -21.596 -11.781 76.160 1.00 83.31 785 ASN A N 1
ATOM 6355 C CA . ASN A 1 785 ? -21.693 -11.805 74.703 1.00 83.31 785 ASN A CA 1
ATOM 6356 C C . ASN A 1 785 ? -23.151 -11.813 74.220 1.00 83.31 785 ASN A C 1
ATOM 6358 O O . ASN A 1 785 ? -23.496 -11.043 73.324 1.00 83.31 785 ASN A O 1
ATOM 6362 N N . GLU A 1 786 ? -24.015 -12.635 74.822 1.00 85.75 786 GLU A N 1
ATOM 6363 C CA . GLU A 1 786 ? -25.445 -12.696 74.488 1.00 85.75 786 GLU A CA 1
ATOM 6364 C C . GLU A 1 786 ? -26.166 -11.366 74.765 1.00 85.75 786 GLU A C 1
ATOM 6366 O O . GLU A 1 786 ? -26.899 -10.875 73.907 1.00 85.75 786 GLU A O 1
ATOM 6371 N N . TRP A 1 787 ? -25.940 -10.735 75.922 1.00 87.69 787 TRP A N 1
ATOM 6372 C CA . TRP A 1 787 ? -26.596 -9.470 76.283 1.00 87.69 787 TRP A CA 1
ATOM 6373 C C . TRP A 1 787 ? -26.136 -8.293 75.436 1.00 87.69 787 TRP A C 1
ATOM 6375 O O . TRP A 1 787 ? -26.943 -7.428 75.081 1.00 87.69 787 TRP A O 1
ATOM 6385 N N . ALA A 1 788 ? -24.846 -8.241 75.116 1.00 85.88 788 ALA A N 1
ATOM 6386 C CA . ALA A 1 788 ? -24.316 -7.219 74.234 1.00 85.88 788 ALA A CA 1
ATOM 6387 C C . ALA A 1 788 ? -24.831 -7.408 72.803 1.00 85.88 788 ALA A C 1
ATOM 6389 O O . ALA A 1 788 ? -25.311 -6.445 72.207 1.00 85.88 788 ALA A O 1
ATOM 6390 N N . ARG A 1 789 ? -24.820 -8.646 72.279 1.00 87.69 789 ARG A N 1
ATOM 6391 C CA . ARG A 1 789 ? -25.391 -8.969 70.963 1.00 87.69 789 ARG A CA 1
ATOM 6392 C C . ARG A 1 789 ? -26.872 -8.593 70.899 1.00 87.69 789 ARG A C 1
ATOM 6394 O O . ARG A 1 789 ? -27.263 -7.851 70.002 1.00 87.69 789 ARG A O 1
ATOM 6401 N N . GLY A 1 790 ? -27.671 -9.043 71.868 1.00 86.81 790 GLY A N 1
ATOM 6402 C CA . GLY A 1 790 ? -29.102 -8.739 71.944 1.00 86.81 790 GLY A CA 1
ATOM 6403 C C . GLY A 1 790 ? -29.371 -7.236 71.978 1.00 86.81 790 GLY A C 1
ATOM 6404 O O . GLY A 1 790 ? -30.169 -6.738 71.194 1.00 86.81 790 GLY A O 1
ATOM 6405 N N . SER A 1 791 ? -28.627 -6.485 72.797 1.00 87.50 791 SER A N 1
ATOM 6406 C CA . SER A 1 791 ? -28.783 -5.028 72.875 1.00 87.50 791 SER A CA 1
ATOM 6407 C C . SER A 1 791 ? -28.497 -4.316 71.552 1.00 87.50 791 SER A C 1
ATOM 6409 O O . SER A 1 791 ? -29.175 -3.337 71.241 1.00 87.50 791 SER A O 1
ATOM 6411 N N . VAL A 1 792 ? -27.486 -4.757 70.797 1.00 88.00 792 VAL A N 1
ATOM 6412 C CA . VAL A 1 792 ? -27.115 -4.106 69.533 1.00 88.00 792 VAL A CA 1
ATOM 6413 C C . VAL A 1 792 ? -28.086 -4.466 68.408 1.00 88.00 792 VAL A C 1
ATOM 6415 O O . VAL A 1 792 ? -28.484 -3.579 67.652 1.00 88.00 792 VAL A O 1
ATOM 6418 N N . ILE A 1 793 ? -28.564 -5.711 68.347 1.00 87.44 793 ILE A N 1
ATOM 6419 C CA . ILE A 1 793 ? -29.644 -6.106 67.430 1.00 87.44 793 ILE A CA 1
ATOM 6420 C C . ILE A 1 793 ? -30.924 -5.320 67.750 1.00 87.44 793 ILE A C 1
ATOM 6422 O O . ILE A 1 793 ? -31.573 -4.773 66.853 1.00 87.44 793 ILE A O 1
ATOM 6426 N N . ASP A 1 794 ? -31.268 -5.197 69.033 1.00 85.62 794 ASP A N 1
ATOM 6427 C CA . ASP A 1 794 ? -32.513 -4.560 69.454 1.00 85.62 794 ASP A CA 1
ATOM 6428 C C . ASP A 1 794 ? -32.558 -3.052 69.213 1.00 85.62 794 ASP A C 1
ATOM 6430 O O . ASP A 1 794 ? -33.620 -2.504 68.915 1.00 85.62 794 ASP A O 1
ATOM 6434 N N . GLN A 1 795 ? -31.419 -2.372 69.324 1.00 84.19 795 GLN A N 1
ATOM 6435 C CA . GLN A 1 795 ? -31.356 -0.920 69.162 1.00 84.19 795 GLN A CA 1
ATOM 6436 C C . GLN A 1 795 ? -30.937 -0.498 67.753 1.00 84.19 795 GLN A C 1
ATOM 6438 O O . GLN A 1 795 ? -31.465 0.485 67.243 1.00 84.19 795 GLN A O 1
ATOM 6443 N N . TYR A 1 796 ? -30.039 -1.249 67.108 1.00 86.62 796 TYR A N 1
ATOM 6444 C CA . TYR A 1 796 ? -29.395 -0.852 65.850 1.00 86.62 796 TYR A CA 1
ATOM 6445 C C . TYR A 1 796 ? -29.682 -1.806 64.684 1.00 86.62 796 TYR A C 1
ATOM 6447 O O . TYR A 1 796 ? -29.408 -1.456 63.540 1.00 86.62 796 TYR A O 1
ATOM 6455 N N . GLY A 1 797 ? -30.236 -2.997 64.938 1.00 86.00 797 GLY A N 1
ATOM 6456 C CA . GLY A 1 797 ? -30.457 -4.020 63.908 1.00 86.00 797 GLY A CA 1
ATOM 6457 C C . GLY A 1 797 ? -29.166 -4.628 63.349 1.00 86.00 797 GLY A C 1
ATOM 6458 O O . GLY A 1 797 ? -29.175 -5.201 62.262 1.00 86.00 797 GLY A O 1
ATOM 6459 N N . LEU A 1 798 ? -28.051 -4.471 64.066 1.00 88.50 798 LEU A N 1
ATOM 6460 C CA . LEU A 1 798 ? -26.721 -4.903 63.643 1.00 88.50 798 LEU A CA 1
ATOM 6461 C C . LEU A 1 798 ? -26.304 -6.180 64.370 1.00 88.50 798 LEU A C 1
ATOM 6463 O O . LEU A 1 798 ? -26.522 -6.318 65.574 1.00 88.50 798 LEU A O 1
ATOM 6467 N N . GLU A 1 799 ? -25.632 -7.073 63.653 1.00 87.88 799 GLU A N 1
ATOM 6468 C CA . GLU A 1 799 ? -24.996 -8.248 64.238 1.00 87.88 799 GLU A CA 1
ATOM 6469 C C . GLU A 1 799 ? -23.561 -7.912 64.667 1.00 87.88 799 GLU A C 1
ATOM 6471 O O . GLU A 1 799 ? -22.789 -7.317 63.906 1.00 87.88 799 GLU A O 1
ATOM 6476 N N . ILE A 1 800 ? -23.186 -8.306 65.888 1.00 88.50 800 ILE A N 1
ATOM 6477 C CA . ILE A 1 800 ? -21.847 -8.073 66.441 1.00 88.50 800 ILE A CA 1
ATOM 6478 C C . ILE A 1 800 ? -21.193 -9.350 66.964 1.00 88.50 800 ILE A C 1
ATOM 6480 O O . ILE A 1 800 ? -21.854 -10.292 67.398 1.00 88.50 800 ILE A O 1
ATOM 6484 N N . SER A 1 801 ? -19.863 -9.333 66.988 1.00 84.56 801 SER A N 1
ATOM 6485 C CA . SER A 1 801 ? -19.020 -10.318 67.663 1.00 84.56 801 SER A CA 1
ATOM 6486 C C . SER A 1 801 ? -18.145 -9.615 68.693 1.00 84.56 801 SER A C 1
ATOM 6488 O O . SER A 1 801 ? -17.457 -8.653 68.350 1.00 84.56 801 SER A O 1
ATOM 6490 N N . ILE A 1 802 ? -18.151 -10.107 69.933 1.00 85.00 802 ILE A N 1
ATOM 6491 C CA . ILE A 1 802 ? -17.234 -9.661 70.987 1.00 85.00 802 ILE A CA 1
ATOM 6492 C C . ILE A 1 802 ? -16.011 -10.572 71.031 1.00 85.00 802 ILE A C 1
ATOM 6494 O O . ILE A 1 802 ? -16.112 -11.791 70.881 1.00 85.00 802 ILE A O 1
ATOM 6498 N N . ARG A 1 803 ? -14.843 -9.965 71.229 1.00 80.19 803 ARG A N 1
ATOM 6499 C CA . ARG A 1 803 ? -13.535 -10.609 71.351 1.00 80.19 803 ARG A CA 1
ATOM 6500 C C . ARG A 1 803 ? -12.779 -10.012 72.537 1.00 80.19 803 ARG A C 1
ATOM 6502 O O . ARG A 1 803 ? -13.093 -8.917 72.989 1.00 80.19 803 ARG A O 1
ATOM 6509 N N . ASN A 1 804 ? -11.770 -10.733 73.026 1.00 79.12 804 ASN A N 1
ATOM 6510 C CA . ASN A 1 804 ? -10.846 -10.258 74.066 1.00 79.12 804 ASN A CA 1
ATOM 6511 C C . ASN A 1 804 ? -11.526 -9.787 75.366 1.00 79.12 804 ASN A C 1
ATOM 6513 O O . ASN A 1 804 ? -11.044 -8.866 76.024 1.00 79.12 804 ASN A O 1
ATOM 6517 N N . LEU A 1 805 ? -12.647 -10.412 75.739 1.00 80.44 805 LEU A N 1
ATOM 6518 C CA . LEU A 1 805 ? -13.317 -10.103 76.995 1.00 80.44 805 LEU A CA 1
ATOM 6519 C C . LEU A 1 805 ? -12.402 -10.480 78.168 1.00 80.44 805 LEU A C 1
ATOM 6521 O O . LEU A 1 805 ? -11.886 -11.590 78.242 1.00 80.44 805 LEU A O 1
ATOM 6525 N N . SER A 1 806 ? -12.169 -9.534 79.068 1.00 75.44 806 SER A N 1
ATOM 6526 C CA . SER A 1 806 ? -11.278 -9.688 80.213 1.00 75.44 806 SER A CA 1
ATOM 6527 C C . SER A 1 806 ? -11.836 -8.974 81.441 1.00 75.44 806 SER A C 1
ATOM 6529 O O . SER A 1 806 ? -12.559 -7.984 81.327 1.00 75.44 806 SER A O 1
ATOM 6531 N N . ARG A 1 807 ? -11.495 -9.482 82.631 1.00 77.50 807 ARG A N 1
ATOM 6532 C CA . ARG A 1 807 ? -11.864 -8.915 83.938 1.00 77.50 807 ARG A CA 1
ATOM 6533 C C . ARG A 1 807 ? -10.612 -8.686 84.776 1.00 77.50 807 ARG A C 1
ATOM 6535 O O . ARG A 1 807 ? -9.784 -9.589 84.905 1.00 77.50 807 ARG A O 1
ATOM 6542 N N . THR A 1 808 ? -10.496 -7.530 85.423 1.00 73.12 808 THR A N 1
ATOM 6543 C CA . THR A 1 808 ? -9.424 -7.286 86.405 1.00 73.12 808 THR A CA 1
ATOM 6544 C C . THR A 1 808 ? -9.783 -7.868 87.778 1.00 73.12 808 THR A C 1
ATOM 6546 O O . THR A 1 808 ? -10.913 -7.705 88.236 1.00 73.12 808 THR A O 1
ATOM 6549 N N . ARG A 1 809 ? -8.827 -8.534 88.450 1.00 67.56 809 ARG A N 1
ATOM 6550 C CA . ARG A 1 809 ? -8.993 -9.021 89.839 1.00 67.56 809 ARG A CA 1
ATOM 6551 C C . ARG A 1 809 ? -9.176 -7.857 90.806 1.00 67.56 809 ARG A C 1
ATOM 6553 O O . ARG A 1 809 ? -8.574 -6.804 90.604 1.00 67.56 809 ARG A O 1
ATOM 6560 N N . THR A 1 810 ? -9.937 -8.078 91.873 1.00 71.75 810 THR A N 1
ATOM 6561 C CA . THR A 1 810 ? -10.065 -7.088 92.950 1.00 71.75 810 THR A CA 1
ATOM 6562 C C . THR A 1 810 ? -8.867 -7.163 93.923 1.00 71.75 810 THR A C 1
ATOM 6564 O O . THR A 1 810 ? -8.064 -8.109 93.877 1.00 71.75 810 THR A O 1
ATOM 6567 N N . GLU A 1 811 ? -8.684 -6.168 94.795 1.00 70.44 811 GLU A N 1
ATOM 6568 C CA . GLU A 1 811 ? -7.569 -6.123 95.756 1.00 70.44 811 GLU A CA 1
ATOM 6569 C C . GLU A 1 811 ? -7.681 -7.242 96.799 1.00 70.44 811 GLU A C 1
ATOM 6571 O O . GLU A 1 811 ? -6.702 -7.943 97.077 1.00 70.44 811 GLU A O 1
ATOM 6576 N N . GLN A 1 812 ? -8.893 -7.483 97.306 1.00 66.62 812 GLN A N 1
ATOM 6577 C CA . GLN A 1 812 ? -9.186 -8.597 98.215 1.00 66.62 812 GLN A CA 1
ATOM 6578 C C . GLN A 1 812 ? -8.868 -9.961 97.590 1.00 66.62 812 GLN A C 1
ATOM 6580 O O . GLN A 1 812 ? -8.214 -10.793 98.223 1.00 66.62 812 GLN A O 1
ATOM 6585 N N . GLU A 1 813 ? -9.269 -10.194 96.336 1.00 69.31 813 GLU A N 1
ATOM 6586 C CA . GLU A 1 813 ? -8.950 -11.436 95.613 1.00 69.31 813 GLU A CA 1
ATOM 6587 C C . GLU A 1 813 ? -7.433 -11.614 95.451 1.00 69.31 813 GLU A C 1
ATOM 6589 O O . GLU A 1 813 ? -6.898 -12.712 95.618 1.00 69.31 813 GLU A O 1
ATOM 6594 N N . THR A 1 814 ? -6.719 -10.518 95.182 1.00 70.62 814 THR A N 1
ATOM 6595 C CA . THR A 1 814 ? -5.256 -10.514 95.065 1.00 70.62 814 THR A CA 1
ATOM 6596 C C . THR A 1 814 ? -4.579 -10.885 96.388 1.00 70.62 814 THR A C 1
ATOM 6598 O O . THR A 1 814 ? -3.575 -11.606 96.389 1.00 70.62 814 THR A O 1
ATOM 6601 N N . TYR A 1 815 ? -5.129 -10.438 97.518 1.00 71.69 815 TYR A N 1
ATOM 6602 C CA . TYR A 1 815 ? -4.640 -10.787 98.851 1.00 71.69 815 TYR A CA 1
ATOM 6603 C C . TYR A 1 815 ? -4.879 -12.267 99.191 1.00 71.69 815 TYR A C 1
ATOM 6605 O O . TYR A 1 815 ? -3.940 -12.962 99.588 1.00 71.69 815 TYR A O 1
ATOM 6613 N N . VAL A 1 816 ? -6.099 -12.780 98.975 1.00 69.62 816 VAL A N 1
ATOM 6614 C CA . VAL A 1 816 ? -6.439 -14.193 99.240 1.00 69.62 816 VAL A CA 1
ATOM 6615 C C . VAL A 1 816 ? -5.598 -15.136 98.382 1.00 69.62 816 VAL A C 1
ATOM 6617 O O . VAL A 1 816 ? -5.068 -16.120 98.899 1.00 69.62 816 VAL A O 1
ATOM 6620 N N . PHE A 1 817 ? -5.404 -14.810 97.102 1.00 69.12 817 PHE A N 1
ATOM 6621 C CA . PHE A 1 817 ? -4.573 -15.604 96.198 1.00 69.12 817 PHE A CA 1
ATOM 6622 C C . PHE A 1 817 ? -3.129 -15.744 96.715 1.00 69.12 817 PHE A C 1
ATOM 6624 O O . PHE A 1 817 ? -2.584 -16.849 96.761 1.00 69.12 817 PHE A O 1
ATOM 6631 N N . LYS A 1 818 ? -2.520 -14.646 97.187 1.00 74.19 818 LYS A N 1
ATOM 6632 C CA . LYS A 1 818 ? -1.168 -14.663 97.779 1.00 74.19 818 LYS A CA 1
ATOM 6633 C C . LYS A 1 818 ? -1.112 -15.460 99.091 1.00 74.19 818 LYS A C 1
ATOM 6635 O O . LYS A 1 818 ? -0.148 -16.192 99.331 1.00 74.19 818 LYS A O 1
ATOM 6640 N N . ALA A 1 819 ? -2.140 -15.352 99.934 1.00 71.19 819 ALA A N 1
ATOM 6641 C CA . ALA A 1 819 ? -2.233 -16.101 101.188 1.00 71.19 819 ALA A CA 1
ATOM 6642 C C . ALA A 1 819 ? -2.371 -17.619 100.951 1.00 71.19 819 ALA A C 1
ATOM 6644 O O . ALA A 1 819 ? -1.669 -18.405 101.589 1.00 71.19 819 ALA A O 1
ATOM 6645 N N . GLN A 1 820 ? -3.202 -18.041 99.990 1.00 70.50 820 GLN A N 1
ATOM 6646 C CA . GLN A 1 820 ? -3.342 -19.452 99.603 1.00 70.50 820 GLN A CA 1
ATOM 6647 C C . GLN A 1 820 ? -2.037 -20.032 99.060 1.00 70.50 820 GLN A C 1
ATOM 6649 O O . GLN A 1 820 ? -1.632 -21.112 99.487 1.00 70.50 820 GLN A O 1
ATOM 6654 N N . GLN A 1 821 ? -1.337 -19.293 98.195 1.00 70.44 821 GLN A N 1
ATOM 6655 C CA . GLN A 1 821 ? -0.043 -19.722 97.662 1.00 70.44 821 GLN A CA 1
ATOM 6656 C C . GLN A 1 821 ? 0.992 -19.960 98.778 1.00 70.44 821 GLN A C 1
ATOM 6658 O O . GLN A 1 821 ? 1.798 -20.888 98.711 1.00 70.44 821 GLN A O 1
ATOM 6663 N N . THR A 1 822 ? 0.940 -19.149 99.836 1.00 73.62 822 THR A N 1
ATOM 6664 C CA . THR A 1 822 ? 1.817 -19.282 101.008 1.00 73.62 822 THR A CA 1
ATOM 6665 C C . THR A 1 822 ? 1.445 -20.501 101.863 1.00 73.62 822 THR A C 1
ATOM 6667 O O . THR A 1 822 ? 2.325 -21.244 102.299 1.00 73.62 822 THR A O 1
ATOM 6670 N N . LEU A 1 823 ? 0.148 -20.749 102.068 1.00 72.56 823 LEU A N 1
ATOM 6671 C CA . LEU A 1 823 ? -0.360 -21.890 102.833 1.00 72.56 823 LEU A CA 1
ATOM 6672 C C . LEU A 1 823 ? -0.069 -23.234 102.151 1.00 72.56 823 LEU A C 1
ATOM 6674 O O . LEU A 1 823 ? 0.304 -24.193 102.824 1.00 72.56 823 LEU A O 1
ATOM 6678 N N . GLU A 1 824 ? -0.240 -23.325 100.830 1.00 70.44 824 GLU A N 1
ATOM 6679 C CA . GLU A 1 824 ? 0.058 -24.561 100.097 1.00 70.44 824 GLU A CA 1
ATOM 6680 C C . GLU A 1 824 ? 1.532 -24.939 100.206 1.00 70.44 824 GLU A C 1
ATOM 6682 O O . GLU A 1 824 ? 1.851 -26.104 100.438 1.00 70.44 824 GLU A O 1
ATOM 6687 N N . LYS A 1 825 ? 2.425 -23.947 100.144 1.00 71.69 825 LYS A N 1
ATOM 6688 C CA . LYS A 1 825 ? 3.857 -24.167 100.339 1.00 71.69 825 LYS A CA 1
ATOM 6689 C C . LYS A 1 825 ? 4.161 -24.751 101.725 1.00 71.69 825 LYS A C 1
ATOM 6691 O O . LYS A 1 825 ? 4.869 -25.746 101.818 1.00 71.69 825 LYS A O 1
ATOM 6696 N N . ALA A 1 826 ? 3.554 -24.206 102.781 1.00 72.19 826 ALA A N 1
ATOM 6697 C CA . ALA A 1 826 ? 3.735 -24.707 104.145 1.00 72.19 826 ALA A CA 1
ATOM 6698 C C . ALA A 1 826 ? 3.216 -26.149 104.339 1.00 72.19 826 ALA A C 1
ATOM 6700 O O . ALA A 1 826 ? 3.849 -26.945 105.030 1.00 72.19 826 ALA A O 1
ATOM 6701 N N . LYS A 1 827 ? 2.094 -26.514 103.698 1.00 72.19 827 LYS A N 1
ATOM 6702 C CA . LYS A 1 827 ? 1.540 -27.881 103.757 1.00 72.19 827 LYS A CA 1
ATOM 6703 C C . LYS A 1 827 ? 2.463 -28.923 103.124 1.00 72.19 827 LYS A C 1
ATOM 6705 O O . LYS A 1 827 ? 2.544 -30.047 103.615 1.00 72.19 827 LYS A O 1
ATOM 6710 N N . VAL A 1 828 ? 3.139 -28.563 102.032 1.00 71.69 828 VAL A N 1
ATOM 6711 C CA . VAL A 1 828 ? 4.095 -29.457 101.361 1.00 71.69 828 VAL A CA 1
ATOM 6712 C C . VAL A 1 828 ? 5.295 -29.736 102.267 1.00 71.69 828 VAL A C 1
ATOM 6714 O O . VAL A 1 828 ? 5.698 -30.892 102.402 1.00 71.69 828 VAL A O 1
ATOM 6717 N N . ASP A 1 829 ? 5.812 -28.708 102.939 1.00 72.19 829 ASP A N 1
ATOM 6718 C CA . ASP A 1 829 ? 6.963 -28.838 103.837 1.00 72.19 829 ASP A CA 1
ATOM 6719 C C . ASP A 1 829 ? 6.643 -29.719 105.065 1.00 72.19 829 ASP A C 1
ATOM 6721 O O . ASP A 1 829 ? 7.441 -30.579 105.447 1.00 72.19 829 ASP A O 1
ATOM 6725 N N . GLU A 1 830 ? 5.446 -29.580 105.648 1.00 70.81 830 GLU A N 1
ATOM 6726 C CA . GLU A 1 830 ? 4.990 -30.410 106.774 1.00 70.81 830 GLU A CA 1
ATOM 6727 C C . GLU A 1 830 ? 4.839 -31.894 106.390 1.00 70.81 830 GLU A C 1
ATOM 6729 O O . GLU A 1 830 ? 5.280 -32.785 107.126 1.00 70.81 830 GLU A O 1
ATOM 6734 N N . ALA A 1 831 ? 4.261 -32.177 105.218 1.00 69.06 831 ALA A N 1
ATOM 6735 C CA . ALA A 1 831 ? 4.086 -33.545 104.731 1.00 69.06 831 ALA A CA 1
ATOM 6736 C C . ALA A 1 831 ? 5.432 -34.273 104.566 1.00 69.06 831 ALA A C 1
ATOM 6738 O O . ALA A 1 831 ? 5.552 -35.463 104.875 1.00 69.06 831 ALA A O 1
ATOM 6739 N N . LEU A 1 832 ? 6.466 -33.548 104.137 1.00 71.06 832 LEU A N 1
ATOM 6740 C CA . LEU A 1 832 ? 7.807 -34.086 103.921 1.00 71.06 832 LEU A CA 1
ATOM 6741 C C . LEU A 1 832 ? 8.471 -34.511 105.245 1.00 71.06 832 LEU A C 1
ATOM 6743 O O . LEU A 1 832 ? 9.069 -35.588 105.324 1.00 71.06 832 LEU A O 1
ATOM 6747 N N . ALA A 1 833 ? 8.285 -33.726 106.310 1.00 72.50 833 ALA A N 1
ATOM 6748 C CA . ALA A 1 833 ? 8.789 -34.044 107.647 1.00 72.50 833 ALA A CA 1
ATOM 6749 C C . ALA A 1 833 ? 8.101 -35.279 108.266 1.00 72.50 833 ALA A C 1
ATOM 6751 O O . ALA A 1 833 ? 8.759 -36.129 108.876 1.00 72.50 833 ALA A O 1
ATOM 6752 N N . GLN A 1 834 ? 6.785 -35.430 108.073 1.00 72.00 834 GLN A N 1
ATOM 6753 C CA . GLN A 1 834 ? 6.036 -36.580 108.598 1.00 72.00 834 GLN A CA 1
ATOM 6754 C C . GLN A 1 834 ? 6.473 -37.910 107.960 1.00 72.00 834 GLN A C 1
ATOM 6756 O O . GLN A 1 834 ? 6.551 -38.933 108.647 1.00 72.00 834 GLN A O 1
ATOM 6761 N N . ILE A 1 835 ? 6.796 -37.912 106.664 1.00 67.25 835 ILE A N 1
ATOM 6762 C CA . ILE A 1 835 ? 7.262 -39.113 105.950 1.00 67.25 835 ILE A CA 1
ATOM 6763 C C . ILE A 1 835 ? 8.613 -39.595 106.501 1.00 67.25 835 ILE A C 1
ATOM 6765 O O . ILE A 1 835 ? 8.811 -40.797 106.712 1.00 67.25 835 ILE A O 1
ATOM 6769 N N . GLN A 1 836 ? 9.528 -38.671 106.796 1.00 70.38 836 GLN A N 1
ATOM 6770 C CA . GLN A 1 836 ? 10.842 -39.014 107.344 1.00 70.38 836 GLN A CA 1
ATOM 6771 C C . GLN A 1 836 ? 10.731 -39.674 108.726 1.00 70.38 836 GLN A C 1
ATOM 6773 O O . GLN A 1 836 ? 11.308 -40.741 108.943 1.00 70.38 836 GLN A O 1
ATOM 6778 N N . ALA A 1 837 ? 9.915 -39.122 109.631 1.00 70.00 837 ALA A N 1
ATOM 6779 C CA . ALA A 1 837 ? 9.703 -39.697 110.963 1.00 70.00 837 ALA A CA 1
ATOM 6780 C C . ALA A 1 837 ? 9.078 -41.109 110.919 1.00 70.00 837 ALA A C 1
ATOM 6782 O O . ALA A 1 837 ? 9.453 -41.989 111.699 1.00 70.00 837 ALA A O 1
ATOM 6783 N N . ARG A 1 838 ? 8.156 -41.356 109.976 1.00 68.38 838 ARG A N 1
ATOM 6784 C CA . ARG A 1 838 ? 7.505 -42.669 109.795 1.00 68.38 838 ARG A CA 1
ATOM 6785 C C . ARG A 1 838 ? 8.477 -43.763 109.356 1.00 68.38 838 ARG A C 1
ATOM 6787 O O . ARG A 1 838 ? 8.328 -44.916 109.762 1.00 68.38 838 ARG A O 1
ATOM 6794 N N . THR A 1 839 ? 9.478 -43.410 108.557 1.00 64.69 839 THR A N 1
ATOM 6795 C CA . THR A 1 839 ? 10.445 -44.376 108.015 1.00 64.69 839 THR A CA 1
ATOM 6796 C C . THR A 1 839 ? 11.336 -44.960 109.120 1.00 64.69 839 THR A C 1
ATOM 6798 O O . THR A 1 839 ? 11.568 -46.170 109.162 1.00 64.69 839 THR A O 1
ATOM 6801 N N . GLU A 1 840 ? 11.753 -44.133 110.081 1.00 71.25 840 GLU A N 1
ATOM 6802 C CA . GLU A 1 840 ? 12.575 -44.561 111.223 1.00 71.25 840 GLU A CA 1
ATOM 6803 C C . GLU A 1 840 ? 11.815 -45.451 112.220 1.00 71.25 840 GLU A C 1
ATOM 6805 O O . GLU A 1 840 ? 12.362 -46.430 112.739 1.00 71.25 840 GLU A O 1
ATOM 6810 N N . LEU A 1 841 ? 10.529 -45.172 112.459 1.00 71.19 841 LEU A N 1
ATOM 6811 C CA . LEU A 1 841 ? 9.696 -45.983 113.354 1.00 71.19 841 LEU A CA 1
ATOM 6812 C C . LEU A 1 841 ? 9.534 -47.421 112.830 1.00 71.19 841 LEU A C 1
ATOM 6814 O O . LEU A 1 841 ? 9.677 -48.387 113.587 1.00 71.19 841 LEU A O 1
ATOM 6818 N N . ARG A 1 842 ? 9.302 -47.566 111.519 1.00 64.19 842 ARG A N 1
ATOM 6819 C CA . ARG A 1 842 ? 9.082 -48.865 110.865 1.00 64.19 842 ARG A CA 1
ATOM 6820 C C . ARG A 1 842 ? 10.307 -49.776 110.957 1.00 64.19 842 ARG A C 1
ATOM 6822 O O . ARG A 1 842 ? 10.173 -50.985 111.143 1.00 64.19 842 ARG A O 1
ATOM 6829 N N . LYS A 1 843 ? 11.510 -49.197 110.902 1.00 67.56 843 LYS A N 1
ATOM 6830 C CA . LYS A 1 843 ? 12.772 -49.937 111.034 1.00 67.56 843 LYS A CA 1
ATOM 6831 C C . LYS A 1 843 ? 12.922 -50.583 112.417 1.00 67.56 843 LYS A C 1
ATOM 6833 O O . LYS A 1 843 ? 13.283 -51.754 112.503 1.00 67.56 843 LYS A O 1
ATOM 6838 N N . LYS A 1 844 ? 12.569 -49.863 113.491 1.00 70.06 844 LYS A N 1
ATOM 6839 C CA . LYS A 1 844 ? 12.606 -50.392 114.870 1.00 70.06 844 LYS A CA 1
ATOM 6840 C C . LYS A 1 844 ? 11.575 -51.495 115.121 1.00 70.06 844 LYS A C 1
ATOM 6842 O O . LYS A 1 844 ? 11.865 -52.452 115.836 1.00 70.06 844 LYS A O 1
ATOM 6847 N N . GLN A 1 845 ? 10.377 -51.380 114.547 1.00 66.06 845 GLN A N 1
ATOM 6848 C CA . GLN A 1 845 ? 9.324 -52.391 114.719 1.00 66.06 845 GLN A CA 1
ATOM 6849 C C . GLN A 1 845 ? 9.698 -53.735 114.080 1.00 66.06 845 GLN A C 1
ATOM 6851 O O . GLN A 1 845 ? 9.506 -54.783 114.701 1.00 66.06 845 GLN A O 1
ATOM 6856 N N . LEU A 1 846 ? 10.304 -53.713 112.889 1.00 64.62 846 LEU A N 1
ATOM 6857 C CA . LEU A 1 846 ? 10.774 -54.930 112.219 1.00 64.62 846 LEU A CA 1
ATOM 6858 C C . LEU A 1 846 ? 11.812 -55.682 113.064 1.00 64.62 846 LEU A C 1
ATOM 6860 O O . LEU A 1 846 ? 11.710 -56.898 113.229 1.00 64.62 846 LEU A O 1
ATOM 6864 N N . GLU A 1 847 ? 12.750 -54.964 113.678 1.00 68.00 847 GLU A N 1
ATOM 6865 C CA . GLU A 1 847 ? 13.786 -55.559 114.529 1.00 68.00 847 GLU A CA 1
ATOM 6866 C C . GLU A 1 847 ? 13.197 -56.256 115.773 1.00 68.00 847 GLU A C 1
ATOM 6868 O O . GLU A 1 847 ? 13.624 -57.349 116.153 1.00 68.00 847 GLU A O 1
ATOM 6873 N N . MET A 1 848 ? 12.153 -55.670 116.370 1.00 66.12 848 MET A N 1
ATOM 6874 C CA . MET A 1 848 ? 11.438 -56.245 117.516 1.00 66.12 848 MET A CA 1
ATOM 6875 C C . MET A 1 848 ? 10.614 -57.487 117.148 1.00 66.12 848 MET A C 1
ATOM 6877 O O . MET A 1 848 ? 10.553 -58.435 117.934 1.00 66.12 848 MET A O 1
ATOM 6881 N N . SER A 1 849 ? 9.999 -57.507 115.961 1.00 66.38 849 SER A N 1
ATOM 6882 C CA . SER A 1 849 ? 9.214 -58.656 115.482 1.00 66.38 849 SER A CA 1
ATOM 6883 C C . SER A 1 849 ? 10.081 -59.904 115.267 1.00 66.38 849 SER A C 1
ATOM 6885 O O . SER A 1 849 ? 9.718 -60.994 115.710 1.00 66.38 849 SER A O 1
ATOM 6887 N N . SER A 1 850 ? 11.284 -59.728 114.708 1.00 66.44 850 SER A N 1
ATOM 6888 C CA . SER A 1 850 ? 12.246 -60.811 114.476 1.00 66.44 850 SER A CA 1
ATOM 6889 C C . SER A 1 850 ? 12.623 -61.532 115.777 1.00 66.44 850 SER A C 1
ATOM 6891 O O . SER A 1 850 ? 12.581 -62.762 115.859 1.00 66.44 850 SER A O 1
ATOM 6893 N N . ARG A 1 851 ? 12.867 -60.769 116.853 1.00 71.75 851 ARG A N 1
ATOM 6894 C CA . ARG A 1 851 ? 13.176 -61.333 118.179 1.00 71.75 851 ARG A CA 1
ATOM 6895 C C . ARG A 1 851 ? 12.014 -62.130 118.775 1.00 71.75 851 ARG A C 1
ATOM 6897 O O . ARG A 1 851 ? 12.247 -63.157 119.409 1.00 71.75 851 ARG A O 1
ATOM 6904 N N . ARG A 1 852 ? 10.767 -61.678 118.581 1.00 69.62 852 ARG A N 1
ATOM 6905 C CA . ARG A 1 852 ? 9.574 -62.388 119.080 1.00 69.62 852 ARG A CA 1
ATOM 6906 C C . ARG A 1 852 ? 9.384 -63.735 118.389 1.00 69.62 852 ARG A C 1
ATOM 6908 O O . ARG A 1 852 ? 9.118 -64.720 119.071 1.00 69.62 852 ARG A O 1
ATOM 6915 N N . ASN A 1 853 ? 9.565 -63.791 117.073 1.00 70.44 853 ASN A N 1
ATOM 6916 C CA . ASN A 1 853 ? 9.405 -65.039 116.325 1.00 70.44 853 ASN A CA 1
ATOM 6917 C C . ASN A 1 853 ? 10.462 -66.073 116.727 1.00 70.44 853 ASN A C 1
ATOM 6919 O O . ASN A 1 853 ? 10.141 -67.241 116.927 1.00 70.44 853 ASN A O 1
ATOM 6923 N N . GLN A 1 854 ? 11.702 -65.641 116.963 1.00 73.12 854 GLN A N 1
ATOM 6924 C CA . GLN A 1 854 ? 12.752 -66.542 117.436 1.00 73.12 854 GLN A CA 1
ATOM 6925 C C . GLN A 1 854 ? 12.417 -67.168 118.803 1.00 73.12 854 GLN A C 1
ATOM 6927 O O . GLN A 1 854 ? 12.655 -68.356 119.008 1.00 73.12 854 GLN A O 1
ATOM 6932 N N . ALA A 1 855 ? 11.815 -66.403 119.721 1.00 75.44 855 ALA A N 1
ATOM 6933 C CA . ALA A 1 855 ? 11.393 -66.918 121.025 1.00 75.44 855 ALA A CA 1
ATOM 6934 C C . ALA A 1 855 ? 10.264 -67.961 120.914 1.00 75.44 855 ALA A C 1
ATOM 6936 O O . ALA A 1 855 ? 10.324 -68.996 121.576 1.00 75.44 855 ALA A O 1
ATOM 6937 N N . LYS A 1 856 ? 9.272 -67.721 120.046 1.00 75.31 856 LYS A N 1
ATOM 6938 C CA . LYS A 1 856 ? 8.146 -68.646 119.826 1.00 75.31 856 LYS A CA 1
ATOM 6939 C C . LYS A 1 856 ? 8.580 -69.977 119.205 1.00 75.31 856 LYS A C 1
ATOM 6941 O O . LYS A 1 856 ? 8.059 -71.018 119.588 1.00 75.31 856 LYS A O 1
ATOM 6946 N N . SER A 1 857 ? 9.566 -69.963 118.304 1.00 73.56 857 SER A N 1
ATOM 6947 C CA . SER A 1 857 ? 10.118 -71.192 117.707 1.00 73.56 857 SER A CA 1
ATOM 6948 C C . SER A 1 857 ? 10.700 -72.130 118.766 1.00 73.56 857 SER A C 1
ATOM 6950 O O . SER A 1 857 ? 10.442 -73.327 118.740 1.00 73.56 857 SER A O 1
ATOM 6952 N N . VAL A 1 858 ? 11.427 -71.581 119.745 1.00 79.75 858 VAL A N 1
ATOM 6953 C CA . VAL A 1 858 ? 12.020 -72.367 120.841 1.00 79.75 858 VAL A CA 1
ATOM 6954 C C . VAL A 1 858 ? 10.947 -72.967 121.758 1.00 79.75 858 VAL A C 1
ATOM 6956 O O . VAL A 1 858 ? 11.141 -74.032 122.344 1.00 79.75 858 VAL A O 1
ATOM 6959 N N . GLU A 1 859 ? 9.817 -72.281 121.924 1.00 78.38 859 GLU A N 1
ATOM 6960 C CA . GLU A 1 859 ? 8.687 -72.780 122.710 1.00 78.38 859 GLU A CA 1
ATOM 6961 C C . GLU A 1 859 ? 7.959 -73.926 121.998 1.00 78.38 859 GLU A C 1
ATOM 6963 O O . GLU A 1 859 ? 7.601 -74.918 122.636 1.00 78.38 859 GLU A O 1
ATOM 6968 N N . LEU A 1 860 ? 7.819 -73.829 120.676 1.00 81.56 860 LEU A N 1
ATOM 6969 C CA . LEU A 1 860 ? 7.220 -74.867 119.847 1.00 81.56 860 LEU A CA 1
ATOM 6970 C C . LEU A 1 860 ? 7.998 -76.193 119.920 1.00 81.56 860 LEU A C 1
ATOM 6972 O O . LEU A 1 860 ? 7.394 -77.249 120.119 1.00 81.56 860 LEU A O 1
ATOM 6976 N N . ASP A 1 861 ? 9.331 -76.137 119.864 1.00 78.56 861 ASP A N 1
ATOM 6977 C CA . ASP A 1 861 ? 10.192 -77.326 119.947 1.00 78.56 861 ASP A CA 1
ATOM 6978 C C . ASP A 1 861 ? 9.973 -78.110 121.254 1.00 78.56 861 ASP A C 1
ATOM 6980 O O . ASP A 1 861 ? 9.875 -79.340 121.256 1.00 78.56 861 ASP A O 1
ATOM 6984 N N . LYS A 1 862 ? 9.805 -77.399 122.379 1.00 82.12 862 LYS A N 1
ATOM 6985 C CA . LYS A 1 862 ? 9.525 -78.020 123.687 1.00 82.12 862 LYS A CA 1
ATOM 6986 C C . LYS A 1 862 ? 8.173 -78.730 123.717 1.00 82.12 862 LYS A C 1
ATOM 6988 O O . LYS A 1 862 ? 8.028 -79.758 124.383 1.00 82.12 862 LYS A O 1
ATOM 6993 N N . LEU A 1 863 ? 7.170 -78.176 123.035 1.00 82.31 863 LEU A N 1
ATOM 6994 C CA . LEU A 1 863 ? 5.837 -78.771 122.979 1.00 82.31 863 LEU A CA 1
ATOM 6995 C C . LEU A 1 863 ? 5.838 -80.048 122.136 1.00 82.31 863 LEU A C 1
ATOM 6997 O O . LEU A 1 863 ? 5.255 -81.045 122.558 1.00 82.31 863 LEU A O 1
ATOM 7001 N N . TYR A 1 864 ? 6.557 -80.077 121.015 1.00 79.75 864 TYR A N 1
ATOM 7002 C CA . TYR A 1 864 ? 6.712 -81.294 120.216 1.00 79.75 864 TYR A CA 1
ATOM 7003 C C . TYR A 1 864 ? 7.363 -82.442 120.990 1.00 79.75 864 TYR A C 1
ATOM 7005 O O . TYR A 1 864 ? 6.900 -83.584 120.933 1.00 79.75 864 TYR A O 1
ATOM 7013 N N . GLU A 1 865 ? 8.386 -82.135 121.783 1.00 80.81 865 GLU A N 1
ATOM 7014 C CA . GLU A 1 865 ? 9.060 -83.124 122.621 1.00 80.81 865 GLU A CA 1
ATOM 7015 C C . GLU A 1 865 ? 8.129 -83.686 123.714 1.00 80.81 865 GLU A C 1
ATOM 7017 O O . GLU A 1 865 ? 8.151 -84.879 124.028 1.00 80.81 865 GLU A O 1
ATOM 7022 N N . ARG A 1 866 ? 7.249 -82.838 124.267 1.00 76.56 866 ARG A N 1
ATOM 7023 C CA . ARG A 1 866 ? 6.214 -83.246 125.228 1.00 76.56 866 ARG A CA 1
ATOM 7024 C C . ARG A 1 866 ? 5.156 -84.142 124.576 1.00 76.56 866 ARG A C 1
ATOM 7026 O O . ARG A 1 866 ? 4.764 -85.133 125.188 1.00 76.56 866 ARG A O 1
ATOM 7033 N N . LYS A 1 867 ? 4.742 -83.839 123.340 1.00 79.56 867 LYS A N 1
ATOM 7034 C CA . LYS A 1 867 ? 3.807 -84.663 122.555 1.00 79.56 867 LYS A CA 1
ATOM 7035 C C . LYS A 1 867 ? 4.352 -86.068 122.335 1.00 79.56 867 LYS A C 1
ATOM 7037 O O . LYS A 1 867 ? 3.651 -87.041 122.583 1.00 79.56 867 LYS A O 1
ATOM 7042 N N . ALA A 1 868 ? 5.616 -86.172 121.928 1.00 78.44 868 ALA A N 1
ATOM 7043 C CA . ALA A 1 868 ? 6.262 -87.456 121.676 1.00 78.44 868 ALA A CA 1
ATOM 7044 C C . ALA A 1 868 ? 6.271 -88.361 122.921 1.00 78.44 868 ALA A C 1
ATOM 7046 O O . ALA A 1 868 ? 6.083 -89.568 122.802 1.00 78.44 868 ALA A O 1
ATOM 7047 N N . LYS A 1 869 ? 6.432 -87.775 124.117 1.00 78.81 869 LYS A N 1
ATOM 7048 C CA . LYS A 1 869 ? 6.375 -88.515 125.388 1.00 78.81 869 LYS A CA 1
ATOM 7049 C C . LYS A 1 869 ? 4.972 -89.031 125.716 1.00 78.81 869 LYS A C 1
ATOM 7051 O O . LYS A 1 869 ? 4.864 -90.148 126.196 1.00 78.81 869 LYS A O 1
ATOM 7056 N N . LEU A 1 870 ? 3.928 -88.248 125.438 1.00 76.06 870 LEU A N 1
ATOM 7057 C CA . LEU A 1 870 ? 2.534 -88.628 125.711 1.00 76.06 870 LEU A CA 1
ATOM 7058 C C . LEU A 1 870 ? 1.998 -89.695 124.743 1.00 76.06 870 LEU A C 1
ATOM 7060 O O . LEU A 1 870 ? 1.213 -90.534 125.154 1.00 76.06 870 LEU A O 1
ATOM 7064 N N . ILE A 1 871 ? 2.450 -89.718 123.483 1.00 74.38 871 ILE A N 1
ATOM 7065 C CA . ILE A 1 871 ? 2.058 -90.761 122.507 1.00 74.38 871 ILE A CA 1
ATOM 7066 C C . ILE A 1 871 ? 2.641 -92.135 122.873 1.00 74.38 871 ILE A C 1
ATOM 7068 O O . ILE A 1 871 ? 2.072 -93.166 122.526 1.00 74.38 871 ILE A O 1
ATOM 7072 N N . ALA A 1 872 ? 3.794 -92.158 123.546 1.00 75.38 872 ALA A N 1
ATOM 7073 C CA . ALA A 1 872 ? 4.488 -93.391 123.904 1.00 75.38 872 ALA A CA 1
ATOM 7074 C C . ALA A 1 872 ? 3.932 -94.075 125.171 1.00 75.38 872 ALA A C 1
ATOM 7076 O O . ALA A 1 872 ? 4.359 -95.189 125.475 1.00 75.38 872 ALA A O 1
ATOM 7077 N N . ASP A 1 873 ? 3.015 -93.430 125.901 1.00 71.88 873 ASP A N 1
ATOM 7078 C CA . ASP A 1 873 ? 2.423 -93.950 127.136 1.00 71.88 873 ASP A CA 1
ATOM 7079 C C . ASP A 1 873 ? 1.033 -94.569 126.859 1.00 71.88 873 ASP A C 1
ATOM 7081 O O . ASP A 1 873 ? 0.127 -93.858 126.417 1.00 71.88 873 ASP A O 1
ATOM 7085 N N . PRO A 1 874 ? 0.843 -95.888 127.061 1.00 60.78 874 PRO A N 1
ATOM 7086 C CA . PRO A 1 874 ? -0.382 -96.587 126.669 1.00 60.78 874 PRO A CA 1
ATOM 7087 C C . PRO A 1 874 ? -1.612 -96.292 127.545 1.00 60.78 874 PRO A C 1
ATOM 7089 O O . PRO A 1 874 ? -2.718 -96.598 127.105 1.00 60.78 874 PRO A O 1
ATOM 7092 N N . ASP A 1 875 ? -1.445 -95.693 128.730 1.00 59.97 875 ASP A N 1
ATOM 7093 C CA . ASP A 1 875 ? -2.556 -95.310 129.623 1.00 59.97 875 ASP A CA 1
ATOM 7094 C C . ASP A 1 875 ? -2.946 -93.820 129.492 1.00 59.97 875 ASP A C 1
ATOM 7096 O O . ASP A 1 875 ? -3.778 -93.318 130.251 1.00 59.97 875 ASP A O 1
ATOM 7100 N N . ALA A 1 876 ? -2.352 -93.087 128.543 1.00 62.78 876 ALA A N 1
ATOM 7101 C CA . ALA A 1 876 ? -2.572 -91.652 128.403 1.00 62.78 876 ALA A CA 1
ATOM 7102 C C . ALA A 1 876 ? -3.983 -91.312 127.886 1.00 62.78 876 ALA A C 1
ATOM 7104 O O . ALA A 1 876 ? -4.434 -91.808 126.849 1.00 62.78 876 ALA A O 1
ATOM 7105 N N . GLU A 1 877 ? -4.665 -90.403 128.592 1.00 67.75 877 GLU A N 1
ATOM 7106 C CA . GLU A 1 877 ? -5.982 -89.901 128.199 1.00 67.75 877 GLU A CA 1
ATOM 7107 C C . GLU A 1 877 ? -5.903 -89.117 126.880 1.00 67.75 877 GLU A C 1
ATOM 7109 O O . GLU A 1 877 ? -5.125 -88.169 126.726 1.00 67.75 877 GLU A O 1
ATOM 7114 N N . ALA A 1 878 ? -6.757 -89.492 125.925 1.00 66.06 878 ALA A N 1
ATOM 7115 C CA . ALA A 1 878 ? -6.790 -88.913 124.581 1.00 66.06 878 ALA A CA 1
ATOM 7116 C C . ALA A 1 878 ? -7.000 -87.381 124.573 1.00 66.06 878 ALA A C 1
ATOM 7118 O O . ALA A 1 878 ? -6.504 -86.696 123.674 1.00 66.06 878 ALA A O 1
ATOM 7119 N N . ASP A 1 879 ? -7.658 -86.834 125.600 1.00 71.62 879 ASP A N 1
ATOM 7120 C CA . ASP A 1 879 ? -7.933 -85.399 125.735 1.00 71.62 879 ASP A CA 1
ATOM 7121 C C . ASP A 1 879 ? -6.666 -84.565 126.022 1.00 71.62 879 ASP A C 1
ATOM 7123 O O . ASP A 1 879 ? -6.569 -83.413 125.581 1.00 71.62 879 ASP A O 1
ATOM 7127 N N . GLU A 1 880 ? -5.653 -85.118 126.706 1.00 73.62 880 GLU A N 1
ATOM 7128 C CA . GLU A 1 880 ? -4.386 -84.404 126.932 1.00 73.62 880 GLU A CA 1
ATOM 7129 C C . GLU A 1 880 ? -3.572 -84.274 125.642 1.00 73.62 880 GLU A C 1
ATOM 7131 O O . GLU A 1 880 ? -3.001 -83.210 125.369 1.00 73.62 880 GLU A O 1
ATOM 7136 N N . LEU A 1 881 ? -3.554 -85.324 124.818 1.00 74.81 881 LEU A N 1
ATOM 7137 C CA . LEU A 1 881 ? -2.860 -85.304 123.533 1.00 74.81 881 LEU A CA 1
ATOM 7138 C C . LEU A 1 881 ? -3.505 -84.292 122.577 1.00 74.81 881 LEU A C 1
ATOM 7140 O O . LEU A 1 881 ? -2.799 -83.498 121.948 1.00 74.81 881 LEU A O 1
ATOM 7144 N N . GLN A 1 882 ? -4.839 -84.256 122.543 1.00 76.12 882 GLN A N 1
ATOM 7145 C CA . GLN A 1 882 ? -5.596 -83.335 121.700 1.00 76.12 882 GLN A CA 1
ATOM 7146 C C . GLN A 1 882 ? -5.395 -81.868 122.121 1.00 76.12 882 GLN A C 1
ATOM 7148 O O . GLN A 1 882 ? -5.210 -80.991 121.272 1.00 76.12 882 GLN A O 1
ATOM 7153 N N . ASN A 1 883 ? -5.345 -81.585 123.428 1.00 79.19 883 ASN A N 1
ATOM 7154 C CA . ASN A 1 883 ? -5.033 -80.245 123.937 1.00 79.19 883 ASN A CA 1
ATOM 7155 C C . ASN A 1 883 ? -3.610 -79.793 123.584 1.00 79.19 883 ASN A C 1
ATOM 7157 O O . ASN A 1 883 ? -3.363 -78.608 123.331 1.00 79.19 883 ASN A O 1
ATOM 7161 N N . LEU A 1 884 ? -2.658 -80.723 123.578 1.00 81.12 884 LEU A N 1
ATOM 7162 C CA . LEU A 1 884 ? -1.273 -80.413 123.262 1.00 81.12 884 LEU A CA 1
ATOM 7163 C C . LEU A 1 884 ? -1.068 -80.196 121.754 1.00 81.12 884 LEU A C 1
ATOM 7165 O O . LEU A 1 884 ? -0.374 -79.257 121.365 1.00 81.12 884 LEU A O 1
ATOM 7169 N N . GLU A 1 885 ? -1.747 -80.974 120.909 1.00 76.75 885 GLU A N 1
ATOM 7170 C CA . GLU A 1 885 ? -1.822 -80.736 119.461 1.00 76.75 885 GLU A CA 1
ATOM 7171 C C . GLU A 1 885 ? -2.470 -79.394 119.119 1.00 76.75 885 GLU A C 1
ATOM 7173 O O . GLU A 1 885 ? -1.964 -78.676 118.256 1.00 76.75 885 GLU A O 1
ATOM 7178 N N . ALA A 1 886 ? -3.524 -78.998 119.837 1.00 79.12 886 ALA A N 1
ATOM 7179 C CA . ALA A 1 886 ? -4.131 -77.682 119.662 1.00 79.12 886 ALA A CA 1
ATOM 7180 C C . ALA A 1 886 ? -3.154 -76.539 120.005 1.00 79.12 886 ALA A C 1
ATOM 7182 O O . ALA A 1 886 ? -3.120 -75.527 119.302 1.00 79.12 886 ALA A O 1
ATOM 7183 N N . LYS A 1 887 ? -2.322 -76.693 121.049 1.00 80.81 887 LYS A N 1
ATOM 7184 C CA . LYS A 1 887 ? -1.294 -75.696 121.410 1.00 80.81 887 LYS A CA 1
ATOM 7185 C C . LYS A 1 887 ? -0.164 -75.608 120.386 1.00 80.81 887 LYS A C 1
ATOM 7187 O O . LYS A 1 887 ? 0.251 -74.498 120.063 1.00 80.81 887 LYS A O 1
ATOM 7192 N N . ILE A 1 888 ? 0.306 -76.746 119.877 1.00 81.69 888 ILE A N 1
ATOM 7193 C CA . ILE A 1 888 ? 1.332 -76.796 118.827 1.00 81.69 888 ILE A CA 1
ATOM 7194 C C . ILE A 1 888 ? 0.817 -76.113 117.559 1.00 81.69 888 ILE A C 1
ATOM 7196 O O . ILE A 1 888 ? 1.436 -75.159 117.097 1.00 81.69 888 ILE A O 1
ATOM 7200 N N . ASN A 1 889 ? -0.362 -76.510 117.069 1.00 76.56 889 ASN A N 1
ATOM 7201 C CA . ASN A 1 889 ? -0.955 -75.909 115.872 1.00 76.56 889 ASN A CA 1
ATOM 7202 C C . ASN A 1 889 ? -1.158 -74.396 116.031 1.00 76.56 889 ASN A C 1
ATOM 7204 O O . ASN A 1 889 ? -0.946 -73.638 115.086 1.00 76.56 889 ASN A O 1
ATOM 7208 N N . ARG A 1 890 ? -1.540 -73.929 117.228 1.00 78.88 890 ARG A N 1
ATOM 7209 C CA . ARG A 1 890 ? -1.692 -72.496 117.499 1.00 78.88 890 ARG A CA 1
ATOM 7210 C C . ARG A 1 890 ? -0.362 -71.745 117.402 1.00 78.88 890 ARG A C 1
ATOM 7212 O O . ARG A 1 890 ? -0.309 -70.708 116.749 1.00 78.88 890 ARG A O 1
ATOM 7219 N N . LEU A 1 891 ? 0.705 -72.258 118.015 1.00 75.88 891 LEU A N 1
ATOM 7220 C CA . LEU A 1 891 ? 2.029 -71.628 117.950 1.00 75.88 891 LEU A CA 1
ATOM 7221 C C . LEU A 1 891 ? 2.647 -71.696 116.542 1.00 75.88 891 LEU A C 1
ATOM 7223 O O . LEU A 1 891 ? 3.307 -70.742 116.136 1.00 75.88 891 LEU A O 1
ATOM 7227 N N . GLU A 1 892 ? 2.395 -72.758 115.770 1.00 74.19 892 GLU A N 1
ATOM 7228 C CA . GLU A 1 892 ? 2.823 -72.856 114.365 1.00 74.19 892 GLU A CA 1
ATOM 7229 C C . GLU A 1 892 ? 2.127 -71.839 113.468 1.00 74.19 892 GLU A C 1
ATOM 7231 O O . GLU A 1 892 ? 2.791 -71.156 112.688 1.00 74.19 892 GLU A O 1
ATOM 7236 N N . GLN A 1 893 ? 0.809 -71.679 113.615 1.00 70.25 893 GLN A N 1
ATOM 7237 C CA . GLN A 1 893 ? 0.057 -70.644 112.900 1.00 70.25 893 GLN A CA 1
ATOM 7238 C C . GLN A 1 893 ? 0.560 -69.235 113.250 1.00 70.25 893 GLN A C 1
ATOM 7240 O O . GLN A 1 893 ? 0.668 -68.377 112.376 1.00 70.25 893 GLN A O 1
ATOM 7245 N N . GLU A 1 894 ? 0.944 -69.001 114.507 1.00 70.56 894 GLU A N 1
ATOM 7246 C CA . GLU A 1 894 ? 1.514 -67.723 114.949 1.00 70.56 894 GLU A CA 1
ATOM 7247 C C . GLU A 1 894 ? 2.960 -67.466 114.468 1.00 70.56 894 GLU A C 1
ATOM 7249 O O . GLU A 1 894 ? 3.397 -66.314 114.484 1.00 70.56 894 GLU A O 1
ATOM 7254 N N . LEU A 1 895 ? 3.710 -68.497 114.056 1.00 66.62 895 LEU A N 1
ATOM 7255 C CA . LEU A 1 895 ? 5.055 -68.380 113.463 1.00 66.62 895 LEU A CA 1
ATOM 7256 C C . LEU A 1 895 ? 5.014 -68.237 111.935 1.00 66.62 895 LEU A C 1
ATOM 7258 O O . LEU A 1 895 ? 5.818 -67.494 111.371 1.00 66.62 895 LEU A O 1
ATOM 7262 N N . LEU A 1 896 ? 4.083 -68.935 111.277 1.00 58.31 896 LEU A N 1
ATOM 7263 C CA . LEU A 1 896 ? 3.873 -68.898 109.824 1.00 58.31 896 LEU A CA 1
ATOM 7264 C C . LEU A 1 896 ? 3.255 -67.578 109.342 1.00 58.31 896 LEU A C 1
ATOM 7266 O O . LEU A 1 896 ? 3.498 -67.182 108.205 1.00 58.31 896 LEU A O 1
ATOM 7270 N N . ASN A 1 897 ? 2.539 -66.865 110.215 1.00 57.94 897 ASN A N 1
ATOM 7271 C CA . ASN A 1 897 ? 2.055 -65.510 109.963 1.00 57.94 897 ASN A CA 1
ATOM 7272 C C . ASN A 1 897 ? 2.829 -64.501 110.824 1.00 57.94 897 ASN A C 1
ATOM 7274 O O . ASN A 1 897 ? 2.3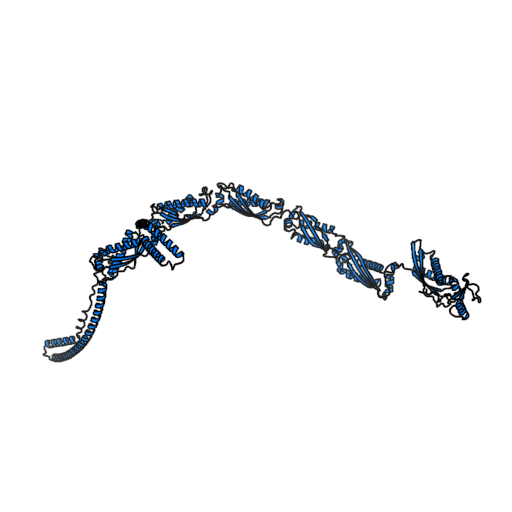54 -64.123 111.899 1.00 57.94 897 ASN A O 1
ATOM 7278 N N . PRO A 1 898 ? 4.011 -64.015 110.392 1.00 51.97 898 PRO A N 1
ATOM 7279 C CA . PRO A 1 898 ? 4.619 -62.871 111.047 1.00 51.97 898 PRO A CA 1
ATOM 7280 C C . PRO A 1 898 ? 3.687 -61.676 110.836 1.00 51.97 898 PRO A C 1
ATOM 7282 O O . PRO A 1 898 ? 3.653 -61.119 109.747 1.00 51.97 898 PRO A O 1
ATOM 7285 N N . SER A 1 899 ? 2.912 -61.336 111.870 1.00 51.59 899 SER A N 1
ATOM 7286 C CA . SER A 1 899 ? 2.072 -60.140 112.026 1.00 51.59 899 SER A CA 1
ATOM 7287 C C . SER A 1 899 ? 2.501 -58.972 111.115 1.00 51.59 899 SER A C 1
ATOM 7289 O O . SER A 1 899 ? 3.279 -58.101 111.510 1.00 51.59 899 SER A O 1
ATOM 7291 N N . LEU A 1 900 ? 1.967 -58.958 109.892 1.00 49.41 900 LEU A N 1
ATOM 7292 C CA . LEU A 1 900 ? 1.976 -57.829 108.958 1.00 49.41 900 LEU A CA 1
ATOM 7293 C C . LEU A 1 900 ? 0.727 -56.948 109.150 1.00 49.41 900 LEU A C 1
ATOM 7295 O O . LEU A 1 900 ? 0.575 -55.948 108.452 1.00 49.41 900 LEU A O 1
ATOM 7299 N N . GLU A 1 901 ? -0.125 -57.274 110.130 1.00 43.81 901 GLU A N 1
ATOM 7300 C CA . GLU A 1 901 ? -1.371 -56.559 110.450 1.00 43.81 901 GLU A CA 1
ATOM 7301 C C . GLU A 1 901 ? -1.158 -55.119 110.955 1.00 43.81 901 GLU A C 1
ATOM 7303 O O . GLU A 1 901 ? -2.075 -54.303 110.887 1.00 43.81 901 GLU A O 1
ATOM 7308 N N . ASP A 1 902 ? 0.065 -54.734 111.336 1.00 47.50 902 ASP A N 1
ATOM 7309 C CA . ASP A 1 902 ? 0.370 -53.342 111.703 1.00 47.50 902 ASP A CA 1
ATOM 7310 C C . ASP A 1 902 ? 0.768 -52.452 110.502 1.00 47.50 902 ASP A C 1
ATOM 7312 O O . ASP A 1 902 ? 0.861 -51.228 110.637 1.00 47.50 902 ASP A O 1
ATOM 7316 N N . ALA A 1 903 ? 0.990 -53.016 109.306 1.00 45.38 903 ALA A N 1
ATOM 7317 C CA . ALA A 1 903 ? 1.418 -52.237 108.136 1.00 45.38 903 ALA A CA 1
ATOM 7318 C C . ALA A 1 903 ? 0.256 -51.702 107.276 1.00 45.38 903 ALA A C 1
ATOM 7320 O O . ALA A 1 903 ? 0.430 -50.684 106.602 1.00 45.38 903 ALA A O 1
ATOM 7321 N N . GLU A 1 904 ? -0.913 -52.346 107.309 1.00 39.31 904 GLU A N 1
ATOM 7322 C CA . GLU A 1 904 ? -2.070 -51.993 106.469 1.00 39.31 904 GLU A CA 1
ATOM 7323 C C . GLU A 1 904 ? -2.967 -50.928 107.130 1.00 39.31 904 GLU A C 1
ATOM 7325 O O . GLU A 1 904 ? -3.413 -49.987 106.473 1.00 39.31 904 GLU A O 1
ATOM 7330 N N . SER A 1 905 ? -3.087 -50.949 108.462 1.00 41.25 905 SER A N 1
ATOM 7331 C CA . SER A 1 905 ? -3.861 -49.960 109.235 1.00 41.25 905 SER A CA 1
ATOM 7332 C C . SER A 1 905 ? -3.258 -48.542 109.231 1.00 41.25 905 SER A C 1
ATOM 7334 O O . SER A 1 905 ? -3.947 -47.570 109.535 1.00 41.25 905 SER A O 1
ATOM 7336 N N . SER A 1 906 ? -1.984 -48.386 108.851 1.00 42.50 906 SER A N 1
ATOM 7337 C CA . SER A 1 906 ? -1.320 -47.071 108.761 1.00 42.50 906 SER A CA 1
ATOM 7338 C C . SER A 1 906 ? -1.460 -46.389 107.387 1.00 42.50 906 SER A C 1
ATOM 7340 O O . SER A 1 906 ? -1.079 -45.226 107.250 1.00 42.50 906 SER A O 1
ATOM 7342 N N . LEU A 1 907 ? -1.989 -47.082 106.367 1.00 39.97 907 LEU A N 1
ATOM 7343 C CA . LEU A 1 907 ? -2.086 -46.575 104.987 1.00 39.97 907 LEU A CA 1
ATOM 7344 C C . LEU A 1 907 ? -3.451 -45.959 104.623 1.00 39.97 907 LEU A C 1
ATOM 7346 O O . LEU A 1 907 ? -3.552 -45.324 103.579 1.00 39.97 907 LEU A O 1
ATOM 7350 N N . GLN A 1 908 ? -4.472 -46.049 105.484 1.00 40.38 908 GLN A N 1
ATOM 7351 C CA . GLN A 1 908 ? -5.834 -45.552 105.200 1.00 40.38 908 GLN A CA 1
ATOM 7352 C C . GLN A 1 908 ? -6.174 -44.146 105.737 1.00 40.38 908 GLN A C 1
ATOM 7354 O O . GLN A 1 908 ? -7.324 -43.727 105.654 1.00 40.38 908 GLN A O 1
ATOM 7359 N N . LEU A 1 909 ? -5.211 -43.375 106.257 1.00 44.59 909 LEU A N 1
ATOM 7360 C CA . LEU A 1 909 ? -5.495 -42.063 106.876 1.00 44.59 909 LEU A CA 1
ATOM 7361 C C . LEU A 1 909 ? -4.991 -40.837 106.095 1.00 44.59 909 LEU A C 1
ATOM 7363 O O . LEU A 1 909 ? -4.913 -39.752 106.664 1.00 44.59 909 LEU A O 1
ATOM 7367 N N . LEU A 1 910 ? -4.663 -40.969 104.803 1.00 44.91 910 LEU A N 1
ATOM 7368 C CA . LEU A 1 910 ? -4.229 -39.835 103.971 1.00 44.91 910 LEU A CA 1
ATOM 7369 C C . LEU A 1 910 ? -4.731 -39.913 102.517 1.00 44.91 910 LEU A C 1
ATOM 7371 O O . LEU A 1 910 ? -3.940 -40.035 101.586 1.00 44.91 910 LEU A O 1
ATOM 7375 N N . GLU A 1 911 ? -6.036 -39.733 102.317 1.00 34.34 911 GLU A N 1
ATOM 7376 C CA . GLU A 1 911 ? -6.555 -39.133 101.080 1.00 34.34 911 GLU A CA 1
ATOM 7377 C C . GLU A 1 911 ? -7.093 -37.725 101.392 1.00 34.34 911 GLU A C 1
ATOM 7379 O O . GLU A 1 911 ? -7.945 -37.574 102.274 1.00 34.34 911 GLU A O 1
ATOM 7384 N N . PRO A 1 912 ? -6.627 -36.656 100.716 1.00 36.03 912 PRO A N 1
ATOM 7385 C CA . PRO A 1 912 ? -7.262 -35.354 100.831 1.00 36.03 912 PRO A CA 1
ATOM 7386 C C . PRO A 1 912 ? -8.582 -35.353 100.048 1.00 36.03 912 PRO A C 1
ATOM 7388 O O . PRO A 1 912 ? -8.603 -35.447 98.821 1.00 36.03 912 PRO A O 1
ATOM 7391 N N . ASN A 1 913 ? -9.685 -35.190 100.778 1.00 35.38 913 ASN A N 1
ATOM 7392 C CA . ASN A 1 913 ? -11.038 -35.013 100.252 1.00 35.38 913 ASN A CA 1
ATOM 7393 C C . ASN A 1 913 ? -11.101 -33.807 99.285 1.00 35.38 913 ASN A C 1
ATOM 7395 O O . ASN A 1 913 ? -11.071 -32.651 99.715 1.00 35.38 913 ASN A O 1
ATOM 7399 N N . LYS A 1 914 ? -11.206 -34.054 97.972 1.00 36.84 914 LYS A N 1
ATOM 7400 C CA . LYS A 1 914 ? -11.510 -33.021 96.966 1.00 36.84 914 LYS A CA 1
ATOM 7401 C C . LYS A 1 914 ? -13.025 -32.907 96.788 1.00 36.84 914 LYS A C 1
ATOM 7403 O O . LYS A 1 914 ? -13.615 -33.616 95.984 1.00 36.84 914 LYS A O 1
ATOM 7408 N N . ASN A 1 915 ? -13.640 -31.958 97.489 1.00 36.44 915 ASN A N 1
ATOM 7409 C CA . ASN A 1 915 ? -14.982 -31.477 97.155 1.00 36.44 915 ASN A CA 1
ATOM 7410 C C . ASN A 1 915 ? -14.897 -30.535 95.938 1.00 36.44 915 ASN A C 1
ATOM 7412 O O . ASN A 1 915 ? -14.371 -29.428 96.050 1.00 36.44 915 ASN A O 1
ATOM 7416 N N . LYS A 1 916 ? -15.428 -30.948 94.784 1.00 44.59 916 LYS A N 1
ATOM 7417 C CA . LYS A 1 916 ? -15.721 -30.076 93.634 1.00 44.59 916 LYS A CA 1
ATOM 7418 C C . LYS A 1 916 ? -17.101 -30.439 93.091 1.00 44.59 91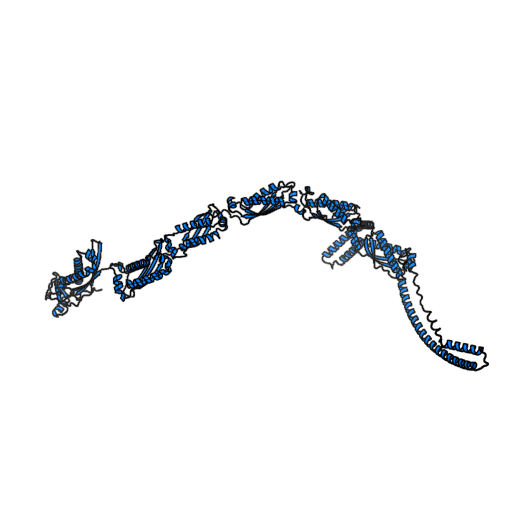6 LYS A C 1
ATOM 7420 O O . LYS A 1 916 ? -17.340 -31.609 92.819 1.00 44.59 916 LYS A O 1
ATOM 7425 N N . GLY A 1 917 ? -17.983 -29.447 92.929 1.00 40.56 917 GLY A N 1
ATOM 7426 C CA . GLY A 1 917 ? -19.245 -29.650 92.201 1.00 40.56 917 GLY A CA 1
ATOM 7427 C C . GLY A 1 917 ? -20.466 -28.809 92.593 1.00 40.56 917 GLY A C 1
ATOM 7428 O O . GLY A 1 917 ? -21.563 -29.200 92.224 1.00 40.56 917 GLY A O 1
ATOM 7429 N N . ARG A 1 918 ? -20.350 -27.695 93.338 1.00 46.22 918 ARG A N 1
ATOM 7430 C CA . ARG A 1 918 ? -21.544 -26.945 93.803 1.00 46.22 918 ARG A CA 1
ATOM 7431 C C . ARG A 1 918 ? -21.721 -25.503 93.305 1.00 46.22 918 ARG A C 1
ATOM 7433 O O . ARG A 1 918 ? -22.778 -24.942 93.557 1.00 46.22 918 ARG A O 1
ATOM 7440 N N . ASN A 1 919 ? -20.767 -24.909 92.581 1.00 45.66 919 ASN A N 1
ATOM 7441 C CA . ASN A 1 919 ? -20.790 -23.453 92.345 1.00 45.66 919 ASN A CA 1
ATOM 7442 C C . ASN A 1 919 ? -21.360 -22.985 90.989 1.00 45.66 919 ASN A C 1
ATOM 7444 O O . ASN A 1 919 ? -21.805 -21.846 90.923 1.00 45.66 919 ASN A O 1
ATOM 7448 N N . SER A 1 920 ? -21.394 -23.800 89.921 1.00 48.59 920 SER A N 1
ATOM 7449 C CA . SER A 1 920 ? -21.886 -23.312 88.609 1.00 48.59 920 SER A CA 1
ATOM 7450 C C . SER A 1 920 ? -23.417 -23.184 88.544 1.00 48.59 920 SER A C 1
ATOM 7452 O O . SER A 1 920 ? -23.917 -22.248 87.927 1.00 48.59 920 SER A O 1
ATOM 7454 N N . LEU A 1 921 ? -24.156 -24.065 89.234 1.00 50.84 921 LEU A N 1
ATOM 7455 C CA . LEU A 1 921 ? -25.627 -24.034 89.306 1.00 50.84 921 LEU A CA 1
ATOM 7456 C C . LEU A 1 921 ? -26.158 -22.767 90.005 1.00 50.84 921 LEU A C 1
ATOM 7458 O O . LEU A 1 921 ? -27.209 -22.255 89.639 1.00 50.84 921 LEU A O 1
ATOM 7462 N N . LEU A 1 922 ? -25.392 -22.203 90.948 1.00 54.12 922 LEU A N 1
ATOM 7463 C CA . LEU A 1 922 ? -25.787 -21.016 91.716 1.00 54.12 922 LEU A CA 1
ATOM 7464 C C . LEU A 1 922 ? -25.829 -19.723 90.881 1.00 54.12 922 LEU A C 1
ATOM 7466 O O . LEU A 1 922 ? -26.607 -18.829 91.205 1.00 54.12 922 LEU A O 1
ATOM 7470 N N . PHE A 1 923 ? -25.023 -19.604 89.818 1.00 54.78 923 PHE A N 1
ATOM 7471 C CA . PHE A 1 923 ? -25.009 -18.404 88.968 1.00 54.78 923 PHE A CA 1
ATOM 7472 C C . PHE A 1 923 ? -26.236 -18.336 88.050 1.00 54.78 923 PHE A C 1
ATOM 7474 O O . PHE A 1 923 ? -26.868 -17.286 87.942 1.00 54.78 923 PHE A O 1
ATOM 7481 N N . GLU A 1 924 ? -26.594 -19.457 87.416 1.00 59.81 924 GLU A N 1
ATOM 7482 C CA . GLU A 1 924 ? -27.753 -19.536 86.516 1.00 59.81 924 GLU A CA 1
ATOM 7483 C C . GLU A 1 924 ? -29.075 -19.383 87.293 1.00 59.81 924 GLU A C 1
ATOM 7485 O O . GLU A 1 924 ? -29.949 -18.626 86.864 1.00 59.81 924 GLU A O 1
ATOM 7490 N N . GLU A 1 925 ? -29.178 -19.995 88.484 1.00 57.38 925 GLU A N 1
ATOM 7491 C CA . GLU A 1 925 ? -30.351 -19.883 89.367 1.00 57.38 925 GLU A CA 1
ATOM 7492 C C . GLU A 1 925 ? -30.550 -18.469 89.943 1.00 57.38 925 GLU A C 1
ATOM 7494 O O . GLU A 1 925 ? -31.682 -17.992 90.000 1.00 57.38 925 GLU A O 1
ATOM 7499 N N . GLN A 1 926 ? -29.487 -17.760 90.350 1.00 57.22 926 GLN A N 1
ATOM 7500 C CA . GLN A 1 926 ? -29.621 -16.413 90.935 1.00 57.22 926 GLN A CA 1
ATOM 7501 C C . GLN A 1 926 ? -29.851 -15.305 89.898 1.00 57.22 926 GLN A C 1
ATOM 7503 O O . GLN A 1 926 ? -30.460 -14.286 90.225 1.00 57.22 926 GLN A O 1
ATOM 7508 N N . MET A 1 927 ? -29.397 -15.489 88.654 1.00 57.59 927 MET A N 1
ATOM 7509 C CA . MET A 1 927 ? -29.603 -14.524 87.566 1.00 57.59 927 MET A CA 1
ATOM 7510 C C . MET A 1 927 ? -30.909 -14.759 86.782 1.00 57.59 927 MET A C 1
ATOM 7512 O O . MET A 1 927 ? -31.178 -14.021 85.831 1.00 57.59 927 MET A O 1
ATOM 7516 N N . ASN A 1 928 ? -31.732 -15.748 87.173 1.00 57.75 928 ASN A N 1
ATOM 7517 C CA . ASN A 1 928 ? -32.943 -16.181 86.456 1.00 57.75 928 ASN A CA 1
ATOM 7518 C C . ASN A 1 928 ? -32.680 -16.484 84.965 1.00 57.75 928 ASN A C 1
ATOM 7520 O O . ASN A 1 928 ? -33.471 -16.106 84.096 1.00 57.75 928 ASN A O 1
ATOM 7524 N N . LEU A 1 929 ? -31.553 -17.130 84.654 1.00 58.12 929 LEU A N 1
ATOM 7525 C CA . LEU A 1 929 ? -31.173 -17.471 83.280 1.00 58.12 929 LEU A CA 1
ATOM 7526 C C . LEU A 1 929 ? -31.549 -18.934 82.984 1.00 58.12 929 LEU A C 1
ATOM 7528 O O . LEU A 1 929 ? -31.402 -19.784 83.862 1.00 58.12 929 LEU A O 1
ATOM 7532 N N . PRO A 1 930 ? -32.053 -19.261 81.778 1.00 50.12 930 PRO A N 1
ATOM 7533 C CA . PRO A 1 930 ? -32.375 -20.640 81.424 1.00 50.12 930 PRO A CA 1
ATOM 7534 C C . PRO A 1 930 ? -31.105 -21.516 81.450 1.00 50.12 930 PRO A C 1
ATOM 7536 O O . PRO A 1 930 ? -30.064 -21.070 80.960 1.00 50.12 930 PRO A O 1
ATOM 7539 N N . PRO A 1 931 ? -31.164 -22.751 81.989 1.00 47.09 931 PRO A N 1
ATOM 7540 C CA . PRO A 1 931 ? -29.995 -23.621 82.077 1.00 47.09 931 PRO A CA 1
ATOM 7541 C C . PRO A 1 931 ? -29.461 -23.964 80.682 1.00 47.09 931 PRO A C 1
ATOM 7543 O O . PRO A 1 931 ? -30.227 -24.210 79.745 1.00 47.09 931 PRO A O 1
ATOM 7546 N N . SER A 1 932 ? -28.134 -23.984 80.540 1.00 41.28 932 SER A N 1
ATOM 7547 C CA . SER A 1 932 ? -27.472 -24.376 79.289 1.00 41.28 932 SER A CA 1
ATOM 7548 C C . SER A 1 932 ? -27.895 -25.784 78.827 1.00 41.28 932 SER A C 1
ATOM 7550 O O . SER A 1 932 ? -27.840 -26.751 79.583 1.00 41.28 932 SER A O 1
ATOM 7552 N N . GLN A 1 933 ? -28.292 -25.933 77.556 1.00 44.28 933 GLN A N 1
ATOM 7553 C CA . GLN A 1 933 ? -28.700 -27.226 76.975 1.00 44.28 933 GLN A CA 1
ATOM 7554 C C . GLN A 1 933 ? -27.549 -28.235 76.778 1.00 44.28 933 GLN A C 1
ATOM 7556 O O . GLN A 1 933 ? -27.764 -29.307 76.222 1.00 44.28 933 GLN A O 1
ATOM 7561 N N . SER A 1 934 ? -26.333 -27.955 77.252 1.00 37.03 934 SER A N 1
ATOM 7562 C CA . SER A 1 934 ? -25.177 -28.840 77.055 1.00 37.03 934 SER A CA 1
ATOM 7563 C C . SER A 1 934 ? -24.965 -29.899 78.143 1.00 37.03 934 SER A C 1
ATOM 7565 O O . SER A 1 934 ? -24.002 -30.645 78.041 1.00 37.03 934 SER A O 1
ATOM 7567 N N . ASN A 1 935 ? -25.837 -30.013 79.151 1.00 30.88 935 ASN A N 1
ATOM 7568 C CA . ASN A 1 935 ? -25.710 -31.025 80.216 1.00 30.88 935 ASN A CA 1
ATOM 7569 C C . ASN A 1 935 ? -26.851 -32.061 80.215 1.00 30.88 935 ASN A C 1
ATOM 7571 O O . ASN A 1 935 ? -27.288 -32.499 81.276 1.00 30.88 935 ASN A O 1
ATOM 7575 N N . SER A 1 936 ? -27.356 -32.448 79.037 1.00 28.94 936 SER A N 1
ATOM 7576 C CA . SER A 1 936 ? -28.296 -33.582 78.916 1.00 28.94 936 SER A CA 1
ATOM 7577 C C . SER A 1 936 ? -27.693 -34.861 78.324 1.00 28.94 936 SER A C 1
ATOM 7579 O O . SER A 1 936 ? -28.402 -35.853 78.235 1.00 28.94 936 SER A O 1
ATOM 7581 N N . ASP A 1 937 ? -26.386 -34.877 78.048 1.00 32.50 937 ASP A N 1
ATOM 7582 C CA . ASP A 1 937 ? -25.636 -36.084 77.682 1.00 32.50 937 ASP A CA 1
ATOM 7583 C C . ASP A 1 937 ? -24.347 -36.183 78.522 1.00 32.50 937 ASP A C 1
ATOM 7585 O O . ASP A 1 937 ? -23.259 -35.819 78.072 1.00 32.50 937 ASP A O 1
ATOM 7589 N N . SER A 1 938 ? -24.473 -36.658 79.766 1.00 28.64 938 SER A N 1
ATOM 7590 C CA . SER A 1 938 ? -23.380 -37.292 80.529 1.00 28.64 938 SER A CA 1
ATOM 7591 C C . SER A 1 938 ? -23.919 -38.155 81.661 1.00 28.64 938 SER A C 1
ATOM 7593 O O . SER A 1 938 ? -24.595 -37.568 82.540 1.00 28.64 938 SER A O 1
#

Sequence (938 aa):
MSQENFLYDVIRKVERAEAVARAKNNYSTGKVVVVDKRTGETQAKIPTISFGGNLVYYIVSNDSSIFSEPRELRIEITDFSNNRTLGISVTYRASCEADKNNNEEKVAKALHSDTSPEAELDKKIRRWVIEFTRDRVADFIDNYFDEIKKLQNNLQTKARNEAGLRLDLRISPIQTQDARNLVFSNKDASNIAERSGLIIEVEDVASSRQLSITLAYRASYDPIDREKVAQQLFTTGKPIRDEIDKKIKYWVNYHLRGREGEFIDQYSGKVTALKQYLQITAREEIGIQLDLNISLTKQVETIVIPPSEITVRVSDSDEALDLTIQTELLVLDRIKAISHSNRWGTIQLTNLLNTEIKNYLQLHTKISDFYYELKDKVRNGLVDYLNQKLADKGRIISYLYLDSKVANSSPPPKELVEIQHTVECKVQNYSRPIRVENTLQMLPQDVRRYISAQSPNLQAWVESKLEKIIKPLLLTKKYIDILDDFQKDSQKIREAMEREAASIGYAVEHIVSLPRIEHLRLKENFEILDENQQFSTNTASIKVKLSTSINAKFKNFNKIEDYLNGNVSQIIEEMRKVVNSTTREVLRRIEPERFYMRFYVAETHVEKSVEQELKETIEATLKERFGAEIISIVPIPEQTEIIDYLQTLMGMIGSFECSITPLSGGEVVNFKGDFKILGIETGSWYRFQSVFQSMQQSQQQLRQKLKALKEQYSKLIKAGDIEDNSEELEEISEEISKIESQTSGISEIKNSIEKSINSKLMNAGSELLRYTDIQLLSTMERYINEWARGSVIDQYGLEISIRNLSRTRTEQETYVFKAQQTLEKAKVDEALAQIQARTELRKKQLEMSSRRNQAKSVELDKLYERKAKLIADPDAEADELQNLEAKINRLEQELLNPSLEDAESSLQLLEPNKNKGRNSLLFEEQMNLPPSQSNSDS

Organism: NCBI:txid232991